Protein AF-0000000084498165 (afdb_homodimer)

InterPro domains:
  IPR006680 Amidohydrolase-related [PF01979] (56-420)
  IPR011059 Metal-dependent hydrolase, composite domain superfamily [G3DSA:2.30.40.10] (9-465)
  IPR011059 Metal-dependent hydrolase, composite domain superfamily [SSF51338] (6-460)
  IPR032466 Metal-dependent hydrolase [SSF51556] (59-395)
  IPR050138 Dihydroorotase/Allantoinase hydrolase-like [PTHR43668] (6-455)

Radius of gyration: 34.01 Å; Cα contacts (8 Å, |Δi|>4): 2318; chains: 2; bounding box: 56×106×75 Å

Nearest PDB structures (foldseek):
  3sfw-assembly1_A  TM=8.915E-01  e=2.309E-39  Brevibacillus agri
  3hm7-assembly2_C  TM=9.226E-01  e=2.814E-36  Halalkalibacterium halodurans
  1gkr-assembly1_A  TM=9.189E-01  e=1.541E-35  Paenarthrobacter aurescens
  8hfd-assembly1_C  TM=8.994E-01  e=3.178E-36  Escherichia coli
  8hfd-assembly1_D  TM=9.154E-01  e=3.194E-35  Escherichia coli

Secondary structure (DSSP, 8-state):
------EEEEEEEEEETTEEPPSEEEEEETTEEEEEEETTTS---SEEEE-TT-EEEEPEEEEEE-GGGGBTTTHHHHHHHHHHHHHHTTEEEEEEEEB--TT--S-STTTHHHHHHHHHTT-SSEEEEEEB--SHHHHTTHHHHHHTT--EEEEEESS--HHHHHHTT----TTHHHHHHHHHHHHTT-TT-EEEEEE--HHHHHHHHHHTTT--SHHHHHHHS-HHHHHHHHHHHHHHHHHHT-EEEE----SHHHHHHHHHHHHTT--EEEEE-HHHHH--TT-HHHHGGGG--SSPP--HHHHHHHHHHHHTT-S-EE---B----HHHHHTTS-TTS-TTTSPP----TTTHHHHHIIIIITTTSS-HHHHHIIIIIHHHHHHT-SSSSS--TTSB--EEEE-TT-EEE--TTTS---TTGGG-TTTT-EEE--EEEEEETTEEEEETTEE-S-----B----/------EEEEEEEEEETTEEPPSEEEEEETTEEEEEEETTTS---SEEEE-TT-EEEEPEEEEEE-GGGGBTTTHHHHHHHHHHHHHHTTEEEEEEEEB--TTTTS-STTTHHHHHHHHHTT-SSEEEEEEB--SHHHHTTHHHHHHTT--EEEEEESS--HHHHHHTT----TTHHHHHHHHHHHHTT-TT-EEEEEE--HHHHHHHHHHTTT--SHHHHHHHS-HHHHHHHHHHHHHHHHHHT-EEEE----SHHHHHHHHHHHHTT--EEEEE-HHHHH--TTTHHHHGGGG--SSPP--HHHHHHHHHHHHTT-S-EE---B----HHHHHTTS-TTS-TTTSPP----TTTHHHHHIIIIITTTSS-HHHHHIIIIIHHHHHHT-SSSSS--TTSB--EEEE-TT-EEE--TTTS---TTGGG-TTTT-EEE--EEEEEETTEEEEETTEE-S-----B----

Structure (mmCIF, N/CA/C/O backbone):
data_AF-0000000084498165-model_v1
#
loop_
_entity.id
_entity.type
_entity.pdbx_description
1 polymer 'Amidohydrolase-related domain-containing protein'
#
loop_
_atom_site.group_PDB
_atom_site.id
_atom_site.type_symbol
_atom_site.label_atom_id
_atom_site.label_alt_id
_atom_site.label_comp_id
_atom_site.label_asym_id
_atom_site.label_entity_id
_atom_site.label_seq_id
_atom_site.pdbx_PDB_ins_code
_atom_site.Cartn_x
_atom_site.Cartn_y
_atom_site.Cartn_z
_atom_site.occupancy
_atom_site.B_iso_or_equiv
_atom_site.auth_seq_id
_atom_site.auth_comp_id
_atom_site.auth_asym_id
_atom_site.auth_atom_id
_atom_site.pdbx_PDB_model_num
ATOM 1 N N . MET A 1 1 ? -28.891 49.25 13.453 1 40.12 1 MET A N 1
ATOM 2 C CA . MET A 1 1 ? -27.938 49.969 14.297 1 40.12 1 MET A CA 1
ATOM 3 C C . MET A 1 1 ? -26.562 50.031 13.633 1 40.12 1 MET A C 1
ATOM 5 O O . MET A 1 1 ? -26.047 49 13.195 1 40.12 1 MET A O 1
ATOM 9 N N . ILE A 1 2 ? -26.234 51 13.023 1 51.88 2 ILE A N 1
ATOM 10 C CA . ILE A 1 2 ? -25 51.188 12.273 1 51.88 2 ILE A CA 1
ATOM 11 C C . ILE A 1 2 ? -23.797 50.781 13.141 1 51.88 2 ILE A C 1
ATOM 13 O O . ILE A 1 2 ? -23.594 51.312 14.227 1 51.88 2 ILE A O 1
ATOM 17 N N . ASN A 1 3 ? -23.234 49.5 13.016 1 64.06 3 ASN A N 1
ATOM 18 C CA . ASN A 1 3 ? -22.188 48.969 13.883 1 64.06 3 ASN A CA 1
ATOM 19 C C . ASN A 1 3 ? -21 49.938 14.008 1 64.06 3 ASN A C 1
ATOM 21 O O . ASN A 1 3 ? -20.531 50.469 13 1 64.06 3 ASN A O 1
ATOM 25 N N . LYS A 1 4 ? -20.812 50.531 15.156 1 87.25 4 LYS A N 1
ATOM 26 C CA . LYS A 1 4 ? -19.672 51.375 15.445 1 87.25 4 LYS A CA 1
ATOM 27 C C . LYS A 1 4 ? -18.359 50.719 15 1 87.25 4 LYS A C 1
ATOM 29 O O . LYS A 1 4 ? -18.141 49.562 15.281 1 87.25 4 LYS A O 1
ATOM 34 N N . ILE A 1 5 ? -17.75 51.438 14.078 1 91.5 5 ILE A N 1
ATOM 35 C CA . ILE A 1 5 ? -16.453 50.969 13.594 1 91.5 5 ILE A CA 1
ATOM 36 C C . ILE A 1 5 ? -15.438 50.969 14.734 1 91.5 5 ILE A C 1
ATOM 38 O O . ILE A 1 5 ? -15.289 51.969 15.453 1 91.5 5 ILE A O 1
ATOM 42 N N . ASP A 1 6 ? -14.812 49.875 14.984 1 94.62 6 ASP A N 1
ATOM 43 C CA . ASP A 1 6 ? -13.836 49.688 16.062 1 94.62 6 ASP A CA 1
ATOM 44 C C . ASP A 1 6 ? -12.445 50.156 15.617 1 94.62 6 ASP A C 1
ATOM 46 O O . ASP A 1 6 ? -11.734 50.812 16.375 1 94.62 6 ASP A O 1
ATOM 50 N N . SER A 1 7 ? -12.094 49.812 14.406 1 96.31 7 SER A N 1
ATOM 51 C CA . SER A 1 7 ? -10.766 50.188 13.914 1 96.31 7 SER A CA 1
ATOM 52 C C . SER A 1 7 ? -10.742 50.219 12.391 1 96.31 7 SER A C 1
ATOM 54 O O . SER A 1 7 ? -11.602 49.625 11.727 1 96.31 7 SER A O 1
ATOM 56 N N . THR A 1 8 ? -9.828 51.031 11.883 1 97.81 8 THR A N 1
ATOM 57 C CA . THR A 1 8 ? -9.609 51.125 10.445 1 97.81 8 THR A CA 1
ATOM 58 C C . THR A 1 8 ? -8.125 51 10.117 1 97.81 8 THR A C 1
ATOM 60 O O . THR A 1 8 ? -7.277 51.625 10.758 1 97.81 8 THR A O 1
ATOM 63 N N . ILE A 1 9 ? -7.75 50.094 9.25 1 98.31 9 ILE A N 1
ATOM 64 C CA . ILE A 1 9 ? -6.422 50.062 8.656 1 98.31 9 ILE A CA 1
ATOM 65 C C . ILE A 1 9 ? -6.41 50.844 7.344 1 98.31 9 ILE A C 1
ATOM 67 O O . ILE A 1 9 ? -7.145 50.5 6.41 1 98.31 9 ILE A O 1
ATOM 71 N N . THR A 1 10 ? -5.555 51.844 7.258 1 98.12 10 THR A N 1
ATOM 72 C CA . THR A 1 10 ? -5.621 52.75 6.098 1 98.12 10 THR A CA 1
ATOM 73 C C . THR A 1 10 ? -4.453 52.469 5.152 1 98.12 10 THR A C 1
ATOM 75 O O . THR A 1 10 ? -3.369 52.094 5.59 1 98.12 10 THR A O 1
ATOM 78 N N . ASN A 1 11 ? -4.711 52.688 3.898 1 98 11 ASN A N 1
ATOM 79 C CA . ASN A 1 11 ? -3.699 52.75 2.852 1 98 11 ASN A CA 1
ATOM 80 C C . ASN A 1 11 ? -2.844 51.5 2.803 1 98 11 ASN A C 1
ATOM 82 O O . ASN A 1 11 ? -1.616 51.562 2.748 1 98 11 ASN A O 1
ATOM 86 N N . VAL A 1 12 ? -3.477 50.312 2.939 1 98.31 12 VAL A N 1
ATOM 87 C CA . VAL A 1 12 ? -2.77 49.031 2.936 1 98.31 12 VAL A CA 1
ATOM 88 C C . VAL A 1 12 ? -3.039 48.312 1.627 1 98.31 12 VAL A C 1
ATOM 90 O O . VAL A 1 12 ? -4.043 48.562 0.957 1 98.31 12 VAL A O 1
ATOM 93 N N . LYS A 1 13 ? -2.129 47.469 1.158 1 98.56 13 LYS A N 1
ATOM 94 C CA . LYS A 1 13 ? -2.346 46.594 0.014 1 98.56 13 LYS A CA 1
ATOM 95 C C . LYS A 1 13 ? -2.664 45.156 0.467 1 98.56 13 LYS A C 1
ATOM 97 O O . LYS A 1 13 ? -1.871 44.531 1.177 1 98.56 13 LYS A O 1
ATOM 102 N N . ILE A 1 14 ? -3.805 44.656 0.071 1 98.75 14 ILE A N 1
ATOM 103 C CA . ILE A 1 14 ? -4.258 43.312 0.479 1 98.75 14 ILE A CA 1
ATOM 104 C C . ILE A 1 14 ? -3.654 42.25 -0.44 1 98.75 14 ILE A C 1
ATOM 106 O O . ILE A 1 14 ? -3.703 42.406 -1.665 1 98.75 14 ILE A O 1
ATOM 110 N N . VAL A 1 15 ? -3.053 41.25 0.131 1 98.75 15 VAL A N 1
ATOM 111 C CA . VAL A 1 15 ? -2.496 40.125 -0.621 1 98.75 15 VAL A CA 1
ATOM 112 C C . VAL A 1 15 ? -3.475 38.938 -0.607 1 98.75 15 VAL A C 1
ATOM 114 O O . VAL A 1 15 ? -3.977 38.562 0.452 1 98.75 15 VAL A O 1
ATOM 117 N N . SER A 1 16 ? -3.814 38.406 -1.725 1 98.5 16 SER A N 1
ATOM 118 C CA . SER A 1 16 ? -4.574 37.188 -1.909 1 98.5 16 SER A CA 1
ATOM 119 C C . SER A 1 16 ? -3.891 36.25 -2.91 1 98.5 16 SER A C 1
ATOM 121 O O . SER A 1 16 ? -2.908 36.625 -3.547 1 98.5 16 SER A O 1
ATOM 123 N N . SER A 1 17 ? -4.383 35.031 -2.969 1 98.25 17 SER A N 1
ATOM 124 C CA . SER A 1 17 ? -3.822 34.094 -3.922 1 98.25 17 SER A CA 1
ATOM 125 C C . SER A 1 17 ? -4.016 34.562 -5.355 1 98.25 17 SER A C 1
ATOM 127 O O . SER A 1 17 ? -3.336 34.094 -6.27 1 98.25 17 SER A O 1
ATOM 129 N N . CYS A 1 18 ? -4.883 35.531 -5.535 1 97.56 18 CYS A N 1
ATOM 130 C CA . CYS A 1 18 ? -5.223 35.969 -6.883 1 97.56 18 CYS A CA 1
ATOM 131 C C . CYS A 1 18 ? -4.504 37.25 -7.238 1 97.56 18 CYS A C 1
ATOM 133 O O . CYS A 1 18 ? -4.586 37.719 -8.375 1 97.56 18 CYS A O 1
ATOM 135 N N . GLY A 1 19 ? -3.861 37.875 -6.223 1 97.94 19 GLY A N 1
ATOM 136 C CA . GLY A 1 19 ? -3.145 39.125 -6.527 1 97.94 19 GLY A CA 1
ATOM 137 C C . GLY A 1 19 ? -2.984 40.031 -5.324 1 97.94 19 GLY A C 1
ATOM 138 O O . GLY A 1 19 ? -3.41 39.688 -4.219 1 97.94 19 GLY A O 1
ATOM 139 N N . ILE A 1 20 ? -2.377 41.156 -5.59 1 98.31 20 ILE A N 1
ATOM 140 C CA . ILE A 1 20 ? -2.197 42.219 -4.602 1 98.31 20 ILE A CA 1
ATOM 141 C C . ILE A 1 20 ? -3.029 43.438 -4.992 1 98.31 20 ILE A C 1
ATOM 143 O O . ILE A 1 20 ? -2.953 43.906 -6.129 1 98.31 20 ILE A O 1
ATOM 147 N N . SER A 1 21 ? -3.803 43.938 -4.078 1 98.06 21 SER A N 1
ATOM 148 C CA . SER A 1 21 ? -4.727 45.031 -4.371 1 98.06 21 SER A CA 1
ATOM 149 C C . SER A 1 21 ? -3.992 46.344 -4.492 1 98.06 21 SER A C 1
ATOM 151 O O . SER A 1 21 ? -2.824 46.469 -4.109 1 98.06 21 SER A O 1
ATOM 153 N N . GLU A 1 22 ? -4.734 47.344 -5.074 1 97.25 22 GLU A N 1
ATOM 154 C CA . GLU A 1 22 ? -4.34 48.719 -4.855 1 97.25 22 GLU A CA 1
ATOM 155 C C . GLU A 1 22 ? -4.52 49.125 -3.393 1 97.25 22 GLU A C 1
ATOM 157 O O . GLU A 1 22 ? -5.191 48.438 -2.629 1 97.25 22 GLU A O 1
ATOM 162 N N . PRO A 1 23 ? -3.875 50.25 -2.932 1 98 23 PRO A N 1
ATOM 163 C CA . PRO A 1 23 ? -4.043 50.688 -1.541 1 98 23 PRO A CA 1
ATOM 164 C C . PRO A 1 23 ? -5.512 50.844 -1.154 1 98 23 PRO A C 1
ATOM 166 O O . PRO A 1 23 ? -6.281 51.469 -1.903 1 98 23 PRO A O 1
ATOM 169 N N . CYS A 1 24 ? -5.891 50.344 -0.05 1 98 24 CYS A N 1
ATOM 170 C CA . CYS A 1 24 ? -7.273 50.406 0.401 1 98 24 CYS A CA 1
ATOM 171 C C . CYS A 1 24 ? -7.352 50.594 1.912 1 98 24 CYS A C 1
ATOM 173 O O . CYS A 1 24 ? -6.328 50.531 2.6 1 98 24 CYS A O 1
ATOM 175 N N . ASP A 1 25 ? -8.562 50.906 2.346 1 98.38 25 ASP A N 1
ATOM 176 C CA . ASP A 1 25 ? -8.891 51 3.768 1 98.38 25 ASP A CA 1
ATOM 177 C C . ASP A 1 25 ? -9.789 49.844 4.195 1 98.38 25 ASP A C 1
ATOM 179 O O . ASP A 1 25 ? -10.75 49.5 3.498 1 98.38 25 ASP A O 1
ATOM 183 N N . ILE A 1 26 ? -9.406 49.156 5.242 1 98.56 26 ILE A N 1
ATOM 184 C CA . ILE A 1 26 ? -10.172 48.031 5.797 1 98.56 26 ILE A CA 1
ATOM 185 C C . ILE A 1 26 ? -10.891 48.5 7.062 1 98.56 26 ILE A C 1
ATOM 187 O O . ILE A 1 26 ? -10.258 48.969 8.016 1 98.56 26 ILE A O 1
ATOM 191 N N . PHE A 1 27 ? -12.164 48.375 7.102 1 98.31 27 PHE A N 1
ATOM 192 C CA . PHE A 1 27 ? -12.984 48.75 8.242 1 98.31 27 PHE A CA 1
ATOM 193 C C . PHE A 1 27 ? -13.398 47.531 9.055 1 98.31 27 PHE A C 1
ATOM 195 O O . PHE A 1 27 ? -13.875 46.531 8.492 1 98.31 27 PHE A O 1
ATOM 202 N N . ILE A 1 28 ? -13.172 47.562 10.375 1 98.12 28 ILE A N 1
ATOM 203 C CA . ILE A 1 28 ? -13.406 46.438 11.266 1 98.12 28 ILE A CA 1
ATOM 204 C C . ILE A 1 28 ? -14.422 46.812 12.336 1 98.12 28 ILE A C 1
ATOM 206 O O . ILE A 1 28 ? -14.312 47.906 12.938 1 98.12 28 ILE A O 1
ATOM 210 N N . ALA A 1 29 ? -15.398 46.031 12.516 1 97.62 29 ALA A N 1
ATOM 211 C CA . ALA A 1 29 ? -16.375 46.188 13.586 1 97.62 29 ALA A CA 1
ATOM 212 C C . ALA A 1 29 ? -16.859 44.812 14.086 1 97.62 29 ALA A C 1
ATOM 214 O O . ALA A 1 29 ? -17.062 43.906 13.297 1 97.62 29 ALA A O 1
ATOM 215 N N . ASN A 1 30 ? -17 44.719 15.359 1 96.25 30 ASN A N 1
ATOM 216 C CA . ASN A 1 30 ? -17.531 43.5 15.969 1 96.25 30 ASN A CA 1
ATOM 217 C C . ASN A 1 30 ? -16.766 42.281 15.508 1 96.25 30 ASN A C 1
ATOM 219 O O . ASN A 1 30 ? -17.359 41.312 15.031 1 96.25 30 ASN A O 1
ATOM 223 N N . SER A 1 31 ? -15.422 42.375 15.484 1 96.5 31 SER A N 1
ATOM 224 C CA . SER A 1 31 ? -14.477 41.312 15.242 1 96.5 31 SER A CA 1
ATOM 225 C C . SER A 1 31 ? -14.453 40.906 13.773 1 96.5 31 SER A C 1
ATOM 227 O O . SER A 1 31 ? -13.781 39.938 13.398 1 96.5 31 SER A O 1
ATOM 229 N N . LYS A 1 32 ? -15.148 41.688 12.922 1 98 32 LYS A N 1
ATOM 230 C CA . LYS A 1 32 ? -15.281 41.312 11.523 1 98 32 LYS A CA 1
ATOM 231 C C . LYS A 1 32 ? -14.867 42.469 10.602 1 98 32 LYS A C 1
ATOM 233 O O . LYS A 1 32 ? -14.844 43.625 11.016 1 98 32 LYS A O 1
ATOM 238 N N . ILE A 1 33 ? -14.523 42.062 9.406 1 98.25 33 ILE A N 1
ATOM 239 C CA . ILE A 1 33 ? -14.312 43.062 8.352 1 98.25 33 ILE A CA 1
ATOM 240 C C . ILE A 1 33 ? -15.664 43.5 7.793 1 98.25 33 ILE A C 1
ATOM 242 O O . ILE A 1 33 ? -16.422 42.688 7.266 1 98.25 33 ILE A O 1
ATOM 246 N N . ILE A 1 34 ? -15.984 44.75 7.852 1 97.69 34 ILE A N 1
ATOM 247 C CA . ILE A 1 34 ? -17.312 45.219 7.469 1 97.69 34 ILE A CA 1
ATOM 248 C C . ILE A 1 34 ? -17.234 46.031 6.188 1 97.69 34 ILE A C 1
ATOM 250 O O . ILE A 1 34 ? -18.266 46.312 5.551 1 97.69 34 ILE A O 1
ATOM 254 N N . GLY A 1 35 ? -15.969 46.438 5.832 1 97.56 35 GLY A N 1
ATOM 255 C CA . GLY A 1 35 ? -15.836 47.219 4.613 1 97.56 35 GLY A CA 1
ATOM 256 C C . GLY A 1 35 ? -14.398 47.312 4.117 1 97.56 35 GLY A C 1
ATOM 257 O O . GLY A 1 35 ? -13.461 47.344 4.918 1 97.56 35 GLY A O 1
ATOM 258 N N . ILE A 1 36 ? -14.227 47.312 2.85 1 97.94 36 ILE A N 1
ATOM 259 C CA . ILE A 1 36 ? -12.969 47.531 2.15 1 97.94 36 ILE A CA 1
ATOM 260 C C . ILE A 1 36 ? -13.18 48.562 1.021 1 97.94 36 ILE A C 1
ATOM 262 O O . ILE A 1 36 ? -13.969 48.312 0.107 1 97.94 36 ILE A O 1
ATOM 266 N N . HIS A 1 37 ? -12.555 49.656 1.107 1 97.12 37 HIS A N 1
ATOM 267 C CA . HIS A 1 37 ? -12.711 50.719 0.118 1 97.12 37 HIS A CA 1
ATOM 268 C C . HIS A 1 37 ? -11.352 51.219 -0.375 1 97.12 37 HIS A C 1
ATOM 270 O O . HIS A 1 37 ? -10.352 51.094 0.333 1 97.12 37 HIS A O 1
ATOM 276 N N . LYS A 1 38 ? -11.438 51.719 -1.592 1 96.88 38 LYS A N 1
ATOM 277 C CA . LYS A 1 38 ? -10.234 52.438 -2.033 1 96.88 38 LYS A CA 1
ATOM 278 C C . LYS A 1 38 ? -9.789 53.469 -1.001 1 96.88 38 LYS A C 1
ATOM 280 O O . LYS A 1 38 ? -10.625 54.156 -0.396 1 96.88 38 LYS A O 1
ATOM 285 N N . SER A 1 39 ? -8.492 53.531 -0.86 1 96.25 39 SER A N 1
ATOM 286 C CA . SER A 1 39 ? -7.953 54.406 0.17 1 96.25 39 SER A CA 1
ATOM 287 C C . SER A 1 39 ? -8.445 55.844 -0.011 1 96.25 39 SER A C 1
ATOM 289 O O . SER A 1 39 ? -8.461 56.375 -1.128 1 96.25 39 SER A O 1
ATOM 291 N N . GLY A 1 40 ? -8.898 56.5 1.037 1 92.94 40 GLY A N 1
ATOM 292 C CA . GLY A 1 40 ? -9.234 57.906 1.038 1 92.94 40 GLY A CA 1
ATOM 293 C C . GLY A 1 40 ? -10.68 58.188 0.666 1 92.94 40 GLY A C 1
ATOM 294 O O . GLY A 1 40 ? -11.156 59.312 0.775 1 92.94 40 GLY A O 1
ATOM 295 N N . ILE A 1 41 ? -11.414 57.219 0.24 1 92.19 41 ILE A N 1
ATOM 296 C CA . ILE A 1 41 ? -12.781 57.406 -0.211 1 92.19 41 ILE A CA 1
ATOM 297 C C . ILE A 1 41 ? -13.703 57.594 0.996 1 92.19 41 ILE A C 1
ATOM 299 O O . ILE A 1 41 ? -14.594 58.438 0.991 1 92.19 41 ILE A O 1
ATOM 303 N N . VAL A 1 42 ? -13.547 56.719 1.978 1 92.62 42 VAL A N 1
ATOM 304 C CA . VAL A 1 42 ? -14.344 56.781 3.197 1 92.62 42 VAL A CA 1
ATOM 305 C C . VAL A 1 42 ? -13.477 57.281 4.355 1 92.62 42 VAL A C 1
ATOM 307 O O . VAL A 1 42 ? -12.336 56.812 4.523 1 92.62 42 VAL A O 1
ATOM 310 N N . LYS A 1 43 ? -13.992 58.094 5.113 1 94.38 43 LYS A N 1
ATOM 311 C CA . LYS A 1 43 ? -13.25 58.625 6.262 1 94.38 43 LYS A CA 1
ATOM 312 C C . LYS A 1 43 ? -13.016 57.531 7.297 1 94.38 43 LYS A C 1
ATOM 314 O O . LYS A 1 43 ? -13.945 56.844 7.699 1 94.38 43 LYS A O 1
ATOM 319 N N . PRO A 1 44 ? -11.75 57.344 7.633 1 94.12 44 PRO A N 1
ATOM 320 C CA . PRO A 1 44 ? -11.461 56.344 8.664 1 94.12 44 PRO A CA 1
ATOM 321 C C . PRO A 1 44 ? -12.172 56.656 9.984 1 94.12 44 PRO A C 1
ATOM 323 O O . PRO A 1 44 ? -12.453 57.812 10.297 1 94.12 44 PRO A O 1
ATOM 326 N N . ASP A 1 45 ? -12.5 55.656 10.734 1 94 45 ASP A N 1
ATOM 327 C CA . ASP A 1 45 ? -13.156 55.75 12.031 1 94 45 ASP A CA 1
ATOM 328 C C . ASP A 1 45 ? -12.578 54.719 13.016 1 94 45 ASP A C 1
ATOM 330 O O . ASP A 1 45 ? -11.836 53.844 12.625 1 94 45 ASP A O 1
ATOM 334 N N . GLY A 1 46 ? -12.703 55.031 14.352 1 94.81 46 GLY A N 1
ATOM 335 C CA . GLY A 1 46 ? -12.133 54.156 15.359 1 94.81 46 GLY A CA 1
ATOM 336 C C . GLY A 1 46 ? -10.625 54.281 15.477 1 94.81 46 GLY A C 1
ATOM 337 O O . GLY A 1 46 ? -10.062 55.344 15.148 1 94.81 46 GLY A O 1
ATOM 338 N N . GLU A 1 47 ? -10.016 53.25 16.047 1 95.44 47 GLU A N 1
ATOM 339 C CA . GLU A 1 47 ? -8.555 53.25 16.109 1 95.44 47 GLU A CA 1
ATOM 340 C C . GLU A 1 47 ? -7.949 53.094 14.719 1 95.44 47 GLU A C 1
ATOM 342 O O . GLU A 1 47 ? -8.273 52.125 14 1 95.44 47 GLU A O 1
ATOM 347 N N . VAL A 1 48 ? -7.074 53.969 14.352 1 96.56 48 VAL A N 1
ATOM 348 C CA . VAL A 1 48 ? -6.559 53.969 12.992 1 96.56 48 VAL A CA 1
ATOM 349 C C . VAL A 1 48 ? -5.133 53.406 12.977 1 96.56 48 VAL A C 1
ATOM 351 O O . VAL A 1 48 ? -4.293 53.844 13.781 1 96.56 48 VAL A O 1
ATOM 354 N N . THR A 1 49 ? -4.867 52.469 12.188 1 96.5 49 THR A N 1
ATOM 355 C CA . THR A 1 49 ? -3.537 51.938 11.898 1 96.5 49 THR A CA 1
ATOM 356 C C . THR A 1 49 ? -3.102 52.312 10.484 1 96.5 49 THR A C 1
ATOM 358 O O . THR A 1 49 ? -3.812 52.031 9.516 1 96.5 49 THR A O 1
ATOM 361 N N . ASP A 1 50 ? -1.989 52.938 10.391 1 95.75 50 ASP A N 1
ATOM 362 C CA . ASP A 1 50 ? -1.453 53.344 9.094 1 95.75 50 ASP A CA 1
ATOM 363 C C . ASP A 1 50 ? -0.801 52.156 8.383 1 95.75 50 ASP A C 1
ATOM 365 O O . ASP A 1 50 ? 0.199 51.625 8.859 1 95.75 50 ASP A O 1
ATOM 369 N N . GLY A 1 51 ? -1.351 51.781 7.25 1 96.19 51 GLY A N 1
ATOM 370 C CA . GLY A 1 51 ? -0.835 50.656 6.488 1 96.19 51 GLY A CA 1
ATOM 371 C C . GLY A 1 51 ? 0.033 51.094 5.316 1 96.19 51 GLY A C 1
ATOM 372 O O . GLY A 1 51 ? 0.28 50.312 4.402 1 96.19 51 GLY A O 1
ATOM 373 N N . ASN A 1 52 ? 0.511 52.312 5.344 1 94.12 52 ASN A N 1
ATOM 374 C CA . ASN A 1 52 ? 1.343 52.781 4.25 1 94.12 52 ASN A CA 1
ATOM 375 C C . ASN A 1 52 ? 2.582 51.938 4.059 1 94.12 52 ASN A C 1
ATOM 377 O O . ASN A 1 52 ? 3.268 51.594 5.027 1 94.12 52 ASN A O 1
ATOM 381 N N . GLU A 1 53 ? 2.844 51.469 2.879 1 93.94 53 GLU A N 1
ATOM 382 C CA . GLU A 1 53 ? 3.975 50.656 2.445 1 93.94 53 GLU A CA 1
ATOM 383 C C . GLU A 1 53 ? 3.891 49.219 3.023 1 93.94 53 GLU A C 1
ATOM 385 O O . GLU A 1 53 ? 4.879 48.5 3.025 1 93.94 53 GLU A O 1
ATOM 390 N N . MET A 1 54 ? 2.717 48.938 3.535 1 97 54 MET A N 1
ATOM 391 C CA . MET A 1 54 ? 2.564 47.625 4.137 1 97 54 MET A CA 1
ATOM 392 C C . MET A 1 54 ? 1.712 46.719 3.252 1 97 54 MET A C 1
ATOM 394 O O . MET A 1 54 ? 0.915 47.188 2.447 1 97 54 MET A O 1
ATOM 398 N N . LEU A 1 55 ? 1.952 45.438 3.381 1 98.5 55 LEU A N 1
ATOM 399 C CA . LEU A 1 55 ? 1.097 44.406 2.846 1 98.5 55 LEU A CA 1
ATOM 400 C C . LEU A 1 55 ? 0.211 43.812 3.939 1 98.5 55 LEU A C 1
ATOM 402 O O . LEU A 1 55 ? 0.658 43.625 5.074 1 98.5 55 LEU A O 1
ATOM 406 N N . ALA A 1 56 ? -1.049 43.594 3.627 1 98.81 56 ALA A N 1
ATOM 407 C CA . ALA A 1 56 ? -1.981 42.938 4.535 1 98.81 56 ALA A CA 1
ATOM 408 C C . ALA A 1 56 ? -2.268 41.5 4.082 1 98.81 56 ALA A C 1
ATOM 410 O O . ALA A 1 56 ? -2.889 41.281 3.037 1 98.81 56 ALA A O 1
ATOM 411 N N . PHE A 1 57 ? -1.819 40.562 4.852 1 98.81 57 PHE A N 1
ATOM 412 C CA . PHE A 1 57 ? -2.156 39.156 4.652 1 98.81 57 PHE A CA 1
ATOM 413 C C . PHE A 1 57 ? -3.326 38.75 5.539 1 98.81 57 PHE A C 1
ATOM 415 O O . PHE A 1 57 ? -3.498 39.281 6.637 1 98.81 57 PHE A O 1
ATOM 422 N N . PRO A 1 58 ? -4.188 37.812 5.035 1 98.81 58 PRO A N 1
ATOM 423 C CA . PRO A 1 58 ? -5.043 37.156 6.027 1 98.81 58 PRO A CA 1
ATOM 424 C C . PRO A 1 58 ? -4.246 36.469 7.129 1 98.81 58 PRO A C 1
ATOM 426 O O . PRO A 1 58 ? -3.113 36.031 6.895 1 98.81 58 PRO A O 1
ATOM 429 N N . GLY A 1 59 ? -4.801 36.469 8.352 1 98.75 59 GLY A N 1
ATOM 430 C CA . GLY A 1 59 ? -4.156 35.656 9.383 1 98.75 59 GLY A CA 1
ATOM 431 C C . GLY A 1 59 ? -3.828 34.25 8.922 1 98.75 59 GLY A C 1
ATOM 432 O O . GLY A 1 59 ? -4.629 33.594 8.242 1 98.75 59 GLY A O 1
ATOM 433 N N . PHE A 1 60 ? -2.635 33.75 9.227 1 98.56 60 PHE A N 1
ATOM 434 C CA . PHE A 1 60 ? -2.178 32.438 8.766 1 98.56 60 PHE A CA 1
ATOM 435 C C . PHE A 1 60 ? -2.814 31.328 9.578 1 98.56 60 PHE A C 1
ATOM 437 O O . PHE A 1 60 ? -3.238 31.547 10.711 1 98.56 60 PHE A O 1
ATOM 444 N N . THR A 1 61 ? -2.932 30.172 8.922 1 98.31 61 THR A N 1
ATOM 445 C CA . THR A 1 61 ? -3.504 28.969 9.5 1 98.31 61 THR A CA 1
ATOM 446 C C . THR A 1 61 ? -2.465 27.844 9.555 1 98.31 61 THR A C 1
ATOM 448 O O . THR A 1 61 ? -1.921 27.453 8.523 1 98.31 61 THR A O 1
ATOM 451 N N . ASP A 1 62 ? -2.186 27.328 10.758 1 97.75 62 ASP A N 1
ATOM 452 C CA . ASP A 1 62 ? -1.282 26.203 10.914 1 97.75 62 ASP A CA 1
ATOM 453 C C . ASP A 1 62 ? -2.062 24.906 11.125 1 97.75 62 ASP A C 1
ATOM 455 O O . ASP A 1 62 ? -2.721 24.734 12.156 1 97.75 62 ASP A O 1
ATOM 459 N N . LEU A 1 63 ? -1.89 23.953 10.227 1 97.5 63 LEU A N 1
ATOM 460 C CA . LEU A 1 63 ? -2.674 22.719 10.297 1 97.5 63 LEU A CA 1
ATOM 461 C C . LEU A 1 63 ? -1.968 21.672 11.156 1 97.5 63 LEU A C 1
ATOM 463 O O . LEU A 1 63 ? -2.543 20.625 11.461 1 97.5 63 LEU A O 1
ATOM 467 N N . HIS A 1 64 ? -0.789 21.922 11.516 1 97.31 64 HIS A N 1
ATOM 468 C CA . HIS A 1 64 ? 0.041 20.922 12.18 1 97.31 64 HIS A CA 1
ATOM 469 C C . HIS A 1 64 ? 0.893 21.547 13.281 1 97.31 64 HIS A C 1
ATOM 471 O O . HIS A 1 64 ? 1.952 22.109 13 1 97.31 64 HIS A O 1
ATOM 477 N N . PHE A 1 65 ? 0.448 21.391 14.469 1 95.81 65 PHE A N 1
ATOM 478 C CA . PHE A 1 65 ? 1.061 21.969 15.656 1 95.81 65 PHE A CA 1
ATOM 479 C C . PHE A 1 65 ? 1.062 20.953 16.797 1 95.81 65 PHE A C 1
ATOM 481 O O . PHE A 1 65 ? 0.102 20.203 16.969 1 95.81 65 PHE A O 1
ATOM 488 N N . HIS A 1 66 ? 2.166 20.812 17.516 1 93.94 66 HIS A N 1
ATOM 489 C CA . HIS A 1 66 ? 2.221 19.984 18.719 1 93.94 66 HIS A CA 1
ATOM 490 C C . HIS A 1 66 ? 2.361 20.844 19.969 1 93.94 66 HIS A C 1
ATOM 492 O O . HIS A 1 66 ? 3.451 20.953 20.531 1 93.94 66 HIS A O 1
ATOM 498 N N . ALA A 1 67 ? 1.272 21.406 20.438 1 91.69 67 ALA A N 1
ATOM 499 C CA . ALA A 1 67 ? 1.32 22.156 21.688 1 91.69 67 ALA A CA 1
ATOM 500 C C . ALA A 1 67 ? 1.764 21.266 22.844 1 91.69 67 ALA A C 1
ATOM 502 O O . ALA A 1 67 ? 1.147 20.234 23.109 1 91.69 67 ALA A O 1
ATOM 503 N N . GLY A 1 68 ? 2.84 21.641 23.469 1 88.06 68 GLY A N 1
ATOM 504 C CA . GLY A 1 68 ? 3.359 20.797 24.516 1 88.06 68 GLY A CA 1
ATOM 505 C C . GLY A 1 68 ? 3.654 19.375 24.062 1 88.06 68 GLY A C 1
ATOM 506 O O . GLY A 1 68 ? 3.324 18.406 24.75 1 88.06 68 GLY A O 1
ATOM 507 N N . MET A 1 69 ? 4.129 19.281 22.875 1 81.69 69 MET A N 1
ATOM 508 C CA . MET A 1 69 ? 4.457 18 22.25 1 81.69 69 MET A CA 1
ATOM 509 C C . MET A 1 69 ? 3.201 17.172 22 1 81.69 69 MET A C 1
ATOM 511 O O . MET A 1 69 ? 3.273 15.953 21.828 1 81.69 69 MET A O 1
ATOM 515 N N . GLY A 1 70 ? 2.053 17.891 22.062 1 86.25 70 GLY A N 1
ATOM 516 C CA . GLY A 1 70 ? 0.777 17.219 21.828 1 86.25 70 GLY A CA 1
ATOM 517 C C . GLY A 1 70 ? 0.267 16.453 23.031 1 86.25 70 GLY A C 1
ATOM 518 O O . GLY A 1 70 ? -0.737 15.742 22.938 1 86.25 70 GLY A O 1
ATOM 519 N N . SER A 1 71 ? 0.883 16.594 24.156 1 86.88 71 SER A N 1
ATOM 520 C CA . SER A 1 71 ? 0.57 15.805 25.328 1 86.88 71 SER A CA 1
ATOM 521 C C . SER A 1 71 ? -0.297 16.594 26.312 1 86.88 71 SER A C 1
ATOM 523 O O . SER A 1 71 ? -0.005 17.75 26.625 1 86.88 71 SER A O 1
ATOM 525 N N . ILE A 1 72 ? -1.235 15.938 26.859 1 85.56 72 ILE A N 1
ATOM 526 C CA . ILE A 1 72 ? -2.125 16.562 27.844 1 85.56 72 ILE A CA 1
ATOM 527 C C . ILE A 1 72 ? -1.331 16.953 29.078 1 85.56 72 ILE A C 1
ATOM 529 O O . ILE A 1 72 ? -1.72 17.875 29.812 1 85.56 72 ILE A O 1
ATOM 533 N N . ASN A 1 73 ? -0.197 16.406 29.25 1 83.62 73 ASN A N 1
ATOM 534 C CA . ASN A 1 73 ? 0.594 16.641 30.453 1 83.62 73 ASN A CA 1
ATOM 535 C C . ASN A 1 73 ? 1.324 17.984 30.375 1 83.62 73 ASN A C 1
ATOM 537 O O . ASN A 1 73 ? 1.659 18.562 31.422 1 83.62 73 ASN A O 1
ATOM 541 N N . SER A 1 74 ? 1.514 18.453 29.188 1 87 74 SER A N 1
ATOM 542 C CA . SER A 1 74 ? 2.334 19.656 29.047 1 87 74 SER A CA 1
ATOM 543 C C . SER A 1 74 ? 1.62 20.719 28.219 1 87 74 SER A C 1
ATOM 545 O O . SER A 1 74 ? 2.115 21.844 28.078 1 87 74 SER A O 1
ATOM 547 N N . ILE A 1 75 ? 0.498 20.406 27.797 1 88.94 75 ILE A N 1
ATOM 548 C CA . ILE A 1 75 ? -0.142 21.234 26.781 1 88.94 75 ILE A CA 1
ATOM 549 C C . ILE A 1 75 ? -0.486 22.609 27.391 1 88.94 75 ILE A C 1
ATOM 551 O O . ILE A 1 75 ? -0.294 23.641 26.75 1 88.94 75 ILE A O 1
ATOM 555 N N . TYR A 1 76 ? -0.921 22.719 28.625 1 87.62 76 TYR A N 1
ATOM 556 C CA . TYR A 1 76 ? -1.421 23.953 29.188 1 87.62 76 TYR A CA 1
ATOM 557 C C . TYR A 1 76 ? -0.279 24.938 29.453 1 87.62 76 TYR A C 1
ATOM 559 O O . TYR A 1 76 ? -0.405 26.141 29.203 1 87.62 76 TYR A O 1
ATOM 567 N N . LYS A 1 77 ? 0.752 24.422 29.875 1 87.88 77 LYS A N 1
ATOM 568 C CA . LYS A 1 77 ? 1.906 25.266 30.156 1 87.88 77 LYS A CA 1
ATOM 569 C C . LYS A 1 77 ? 2.574 25.734 28.859 1 87.88 77 LYS A C 1
ATOM 571 O O . LYS A 1 77 ? 2.871 26.922 28.703 1 87.88 77 LYS A O 1
ATOM 576 N N . GLU A 1 78 ? 2.709 24.875 27.984 1 90.56 78 GLU A N 1
ATOM 577 C CA . GLU A 1 78 ? 3.502 25.172 26.797 1 90.56 78 GLU A CA 1
ATOM 578 C C . GLU A 1 78 ? 2.676 25.906 25.75 1 90.56 78 GLU A C 1
ATOM 580 O O . GLU A 1 78 ? 3.215 26.688 24.953 1 90.56 78 GLU A O 1
ATOM 585 N N . LEU A 1 79 ? 1.369 25.688 25.734 1 93.56 79 LEU A N 1
ATOM 586 C CA . LEU A 1 79 ? 0.506 26.328 24.75 1 93.56 79 LEU A CA 1
ATOM 587 C C . LEU A 1 79 ? 0.577 27.844 24.875 1 93.56 79 LEU A C 1
ATOM 589 O O . LEU A 1 79 ? 0.525 28.562 23.875 1 93.56 79 LEU A O 1
ATOM 593 N N . GLU A 1 80 ? 0.73 28.359 26.062 1 93.88 80 GLU A N 1
ATOM 594 C CA . GLU A 1 80 ? 0.829 29.797 26.266 1 93.88 80 GLU A CA 1
ATOM 595 C C . GLU A 1 80 ?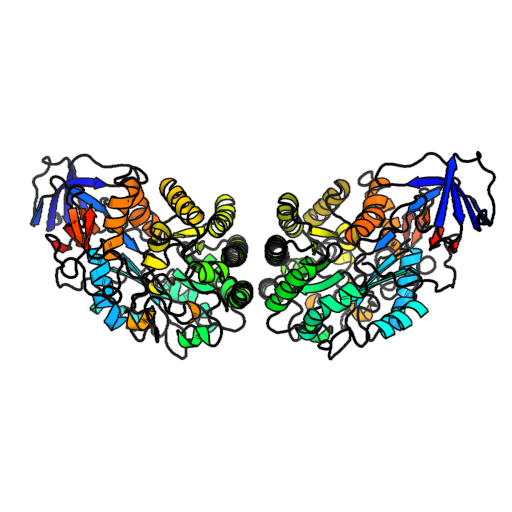 1.991 30.391 25.484 1 93.88 80 GLU A C 1
ATOM 597 O O . GLU A 1 80 ? 1.788 31.234 24.609 1 93.88 80 GLU A O 1
ATOM 602 N N . THR A 1 81 ? 3.186 29.875 25.719 1 92 81 THR A N 1
ATOM 603 C CA . THR A 1 81 ? 4.379 30.422 25.078 1 92 81 THR A CA 1
ATOM 604 C C . THR A 1 81 ? 4.41 30.078 23.594 1 92 81 THR A C 1
ATOM 606 O O . THR A 1 81 ? 4.816 30.891 22.766 1 92 81 THR A O 1
ATOM 609 N N . GLU A 1 82 ? 3.986 28.906 23.266 1 94 82 GLU A N 1
ATOM 610 C CA . GLU A 1 82 ? 4.066 28.453 21.875 1 94 82 GLU A CA 1
ATOM 611 C C . GLU A 1 82 ? 3.045 29.172 21 1 94 82 GLU A C 1
ATOM 613 O O . GLU A 1 82 ? 3.334 29.5 19.844 1 94 82 GLU A O 1
ATOM 618 N N . SER A 1 83 ? 1.796 29.391 21.5 1 95.38 83 SER A N 1
ATOM 619 C CA . SER A 1 83 ? 0.794 30.125 20.734 1 95.38 83 SER A CA 1
ATOM 620 C C . SER A 1 83 ? 1.159 31.594 20.609 1 95.38 83 SER A C 1
ATOM 622 O O . SER A 1 83 ? 0.805 32.25 19.625 1 95.38 83 SER A O 1
ATOM 624 N N . ARG A 1 84 ? 1.903 32.125 21.609 1 95 84 ARG A N 1
ATOM 625 C CA . ARG A 1 84 ? 2.432 33.469 21.531 1 95 84 ARG A CA 1
ATOM 626 C C . ARG A 1 84 ? 3.426 33.625 20.391 1 95 84 ARG A C 1
ATOM 628 O O . ARG A 1 84 ? 3.352 34.562 19.609 1 95 84 ARG A O 1
ATOM 635 N N . ALA A 1 85 ? 4.328 32.656 20.344 1 94.69 85 ALA A N 1
ATOM 636 C CA . ALA A 1 85 ? 5.309 32.625 19.25 1 94.69 85 ALA A CA 1
ATOM 637 C C . ALA A 1 85 ? 4.621 32.469 17.891 1 94.69 85 ALA A C 1
ATOM 639 O O . ALA A 1 85 ? 5.008 33.125 16.922 1 94.69 85 ALA A O 1
ATOM 640 N N . ALA A 1 86 ? 3.594 31.594 17.844 1 96.31 86 ALA A N 1
ATOM 641 C CA . ALA A 1 86 ? 2.836 31.406 16.609 1 96.31 86 ALA A CA 1
ATOM 642 C C . ALA A 1 86 ? 2.182 32.719 16.172 1 96.31 86 ALA A C 1
ATOM 644 O O . ALA A 1 86 ? 2.293 33.094 15 1 96.31 86 ALA A O 1
ATOM 645 N N . LEU A 1 87 ? 1.574 33.406 17.078 1 97.12 87 LEU A N 1
ATOM 646 C CA . LEU A 1 87 ? 0.916 34.656 16.766 1 97.12 87 LEU A CA 1
ATOM 647 C C . LEU A 1 87 ? 1.929 35.719 16.297 1 97.12 87 LEU A C 1
ATOM 649 O O . LEU A 1 87 ? 1.688 36.406 15.32 1 97.12 87 LEU A O 1
ATOM 653 N N . ALA A 1 88 ? 3.033 35.719 16.969 1 95.75 88 ALA A N 1
ATOM 654 C CA . ALA A 1 88 ? 4.09 36.656 16.562 1 95.75 88 ALA A CA 1
ATOM 655 C C . ALA A 1 88 ? 4.57 36.375 15.148 1 95.75 88 ALA A C 1
ATOM 657 O O . ALA A 1 88 ? 5.066 37.281 14.461 1 95.75 88 ALA A O 1
ATOM 658 N N . GLY A 1 89 ? 4.422 35.156 14.766 1 95.94 89 GLY A N 1
ATOM 659 C CA . GLY A 1 89 ? 4.797 34.75 13.414 1 95.94 89 GLY A CA 1
ATOM 660 C C . GLY A 1 89 ? 3.686 34.969 12.406 1 95.94 89 GLY A C 1
ATOM 661 O O . GLY A 1 89 ? 3.877 34.75 11.211 1 95.94 89 GLY A O 1
ATOM 662 N N . GLY A 1 90 ? 2.527 35.406 12.852 1 97.5 90 GLY A N 1
ATOM 663 C CA . GLY A 1 90 ? 1.438 35.719 11.945 1 97.5 90 GLY A CA 1
ATOM 664 C C . GLY A 1 90 ? 0.31 34.719 11.977 1 97.5 90 GLY A C 1
ATOM 665 O O . GLY A 1 90 ? -0.711 34.875 11.305 1 97.5 90 GLY A O 1
ATOM 666 N N . TYR A 1 91 ? 0.424 33.625 12.742 1 97.94 91 TYR A N 1
ATOM 667 C CA . TYR A 1 91 ? -0.596 32.594 12.805 1 97.94 91 TYR A CA 1
ATOM 668 C C . TYR A 1 91 ? -1.695 32.969 13.789 1 97.94 91 TYR A C 1
ATOM 670 O O . TYR A 1 91 ? -1.49 32.938 15.008 1 97.94 91 TYR A O 1
ATOM 678 N N . THR A 1 92 ? -2.84 33.312 13.25 1 98.19 92 THR A N 1
ATOM 679 C CA . THR A 1 92 ? -3.977 33.688 14.086 1 98.19 92 THR A CA 1
ATOM 680 C C . THR A 1 92 ? -4.812 32.469 14.422 1 98.19 92 THR A C 1
ATOM 682 O O . THR A 1 92 ? -5.699 32.5 15.281 1 98.19 92 THR A O 1
ATOM 685 N N . TYR A 1 93 ? -4.48 31.359 13.789 1 98.19 93 TYR A N 1
ATOM 686 C CA . TYR A 1 93 ? -5.16 30.094 14.039 1 98.19 93 TYR A CA 1
ATOM 687 C C . TYR A 1 93 ? -4.184 28.922 13.969 1 98.19 93 TYR A C 1
ATOM 689 O O . TYR A 1 93 ? -3.41 28.812 13.016 1 98.19 93 TYR A O 1
ATOM 697 N N . ILE A 1 94 ? -4.207 28.047 15.031 1 97.38 94 ILE A N 1
ATOM 698 C CA . ILE A 1 94 ? -3.354 26.859 15.031 1 97.38 94 ILE A CA 1
ATOM 699 C C . ILE A 1 94 ? -4.188 25.625 15.352 1 97.38 94 ILE A C 1
ATOM 701 O O . ILE A 1 94 ? -5.105 25.688 16.172 1 97.38 94 ILE A O 1
ATOM 705 N N . ARG A 1 95 ? -3.842 24.516 14.688 1 96.56 95 ARG A N 1
ATOM 706 C CA . ARG A 1 95 ? -4.418 23.219 15 1 96.56 95 ARG A CA 1
ATOM 707 C C . ARG A 1 95 ? -3.391 22.312 15.672 1 96.56 95 ARG A C 1
ATOM 709 O O . ARG A 1 95 ? -2.395 21.922 15.047 1 96.56 95 ARG A O 1
ATOM 716 N N . SER A 1 96 ? -3.705 21.984 16.875 1 96.25 96 SER A N 1
ATOM 717 C CA . SER A 1 96 ? -2.756 21.172 17.625 1 96.25 96 SER A CA 1
ATOM 718 C C . SER A 1 96 ? -3.223 19.719 17.734 1 96.25 96 SER A C 1
ATOM 720 O O . SER A 1 96 ? -4.41 19.453 17.922 1 96.25 96 SER A O 1
ATOM 722 N N . HIS A 1 97 ? -2.252 18.844 17.562 1 94.56 97 HIS A N 1
ATOM 723 C CA . HIS A 1 97 ? -2.543 17.469 17.922 1 94.56 97 HIS A CA 1
ATOM 724 C C . HIS A 1 97 ? -2.73 17.328 19.438 1 94.56 97 HIS A C 1
ATOM 726 O O . HIS A 1 97 ? -2.225 18.141 20.203 1 94.56 97 HIS A O 1
ATOM 732 N N . LEU A 1 98 ? -3.527 16.359 19.828 1 93.38 98 LEU A N 1
ATOM 733 C CA . LEU A 1 98 ? -3.822 16.125 21.234 1 93.38 98 LEU A CA 1
ATOM 734 C C . LEU A 1 98 ? -3.707 14.633 21.562 1 93.38 98 LEU A C 1
ATOM 736 O O . LEU A 1 98 ? -4.375 13.805 20.953 1 93.38 98 LEU A O 1
ATOM 740 N N . ILE A 1 99 ? -2.84 14.32 22.422 1 89.5 99 ILE A N 1
ATOM 741 C CA . ILE A 1 99 ? -2.658 12.977 22.953 1 89.5 99 ILE A CA 1
ATOM 742 C C . ILE A 1 99 ? -3.021 12.961 24.438 1 89.5 99 ILE A C 1
ATOM 744 O O . ILE A 1 99 ? -2.539 13.789 25.219 1 89.5 99 ILE A O 1
ATOM 748 N N . ILE A 1 100 ? -3.941 12 24.797 1 82.88 100 ILE A N 1
ATOM 749 C CA . ILE A 1 100 ? -4.363 12.008 26.203 1 82.88 100 ILE A CA 1
ATOM 750 C C . ILE A 1 100 ? -3.742 10.82 26.922 1 82.88 100 ILE A C 1
ATOM 752 O O . ILE A 1 100 ? -3.639 9.727 26.375 1 82.88 100 ILE A O 1
ATOM 756 N N . GLY A 1 101 ? -2.781 10.93 27.969 1 62.66 101 GLY A N 1
ATOM 757 C CA . GLY A 1 101 ? -2.045 10.273 29.031 1 62.66 101 GLY A CA 1
ATOM 758 C C . GLY A 1 101 ? -2.072 8.766 28.938 1 62.66 101 GLY A C 1
ATOM 759 O O . GLY A 1 101 ? -2.527 8.211 27.938 1 62.66 101 GLY A O 1
ATOM 760 N N . PRO A 1 102 ? -1.452 8.148 29.984 1 57.72 102 PRO A N 1
ATOM 761 C CA . PRO A 1 102 ? -0.993 6.766 30.156 1 57.72 102 PRO A CA 1
ATOM 762 C C . PRO A 1 102 ? -2.076 5.742 29.812 1 57.72 102 PRO A C 1
ATOM 764 O O . PRO A 1 102 ? -1.768 4.641 29.359 1 57.72 102 PRO A O 1
ATOM 767 N N . ASP A 1 103 ? -3.33 6.086 30.141 1 56.44 103 ASP A N 1
ATOM 768 C CA . ASP A 1 103 ? -4.172 4.965 29.734 1 56.44 103 ASP A CA 1
ATOM 769 C C . ASP A 1 103 ? -4.578 5.098 28.266 1 56.44 103 ASP A C 1
ATOM 771 O O . ASP A 1 103 ? -5.273 4.234 27.719 1 56.44 103 ASP A O 1
ATOM 775 N N . GLY A 1 104 ? -3.949 6.098 27.672 1 56.22 104 GLY A N 1
ATOM 776 C CA . GLY A 1 104 ? -4.191 6.383 26.266 1 56.22 104 GLY A CA 1
ATOM 777 C C . GLY A 1 104 ? -5.328 5.574 25.672 1 56.22 104 GLY A C 1
ATOM 778 O O . GLY A 1 104 ? -5.742 5.805 24.547 1 56.22 104 GLY A O 1
ATOM 779 N N . SER A 1 105 ? -5.645 4.707 26.469 1 64 105 SER A N 1
ATOM 780 C CA . SER A 1 105 ? -6.699 3.811 26.016 1 64 105 SER A CA 1
ATOM 781 C C . SER A 1 105 ? -8.078 4.402 26.281 1 64 105 SER A C 1
ATOM 783 O O . SER A 1 105 ? -9.086 3.914 25.75 1 64 105 SER A O 1
ATOM 785 N N . SER A 1 106 ? -7.859 5.617 26.938 1 76.81 106 SER A N 1
ATOM 786 C CA . SER A 1 106 ? -9.164 6.191 27.25 1 76.81 106 SER A CA 1
ATOM 787 C C . SER A 1 106 ? -9.656 7.082 26.109 1 76.81 106 SER A C 1
ATOM 789 O O . SER A 1 106 ? -8.859 7.594 25.328 1 76.81 106 SER A O 1
ATOM 791 N N . GLY A 1 107 ? -10.953 7.293 25.875 1 87.31 107 GLY A N 1
ATOM 792 C CA . GLY A 1 107 ? -11.594 8.141 24.875 1 87.31 107 GLY A CA 1
ATOM 793 C C . GLY A 1 107 ? -11.562 9.617 25.25 1 87.31 107 GLY A C 1
ATOM 794 O O . GLY A 1 107 ? -11.109 9.984 26.328 1 87.31 107 GLY A O 1
ATOM 795 N N . TYR A 1 108 ? -11.875 10.492 24.375 1 93.31 108 TYR A N 1
ATOM 796 C CA . TYR A 1 108 ? -11.789 11.945 24.516 1 93.31 108 TYR A CA 1
ATOM 797 C C . TYR A 1 108 ? -13.102 12.523 25.016 1 93.31 108 TYR A C 1
ATOM 799 O O . TYR A 1 108 ? -13.133 13.641 25.547 1 93.31 108 TYR A O 1
ATOM 807 N N . LEU A 1 109 ? -14.164 11.859 24.891 1 93 109 LEU A N 1
ATOM 808 C CA . LEU A 1 109 ? -15.5 12.43 25.078 1 93 109 LEU A CA 1
ATOM 809 C C . LEU A 1 109 ? -15.664 12.969 26.5 1 93 109 LEU A C 1
ATOM 811 O O . LEU A 1 109 ? -16.297 14.008 26.703 1 93 109 LEU A O 1
ATOM 815 N N . ASN A 1 110 ? -15.07 12.32 27.453 1 91.06 110 ASN A N 1
ATOM 816 C CA . ASN A 1 110 ? -15.289 12.688 28.844 1 91.06 110 ASN A CA 1
ATOM 817 C C . ASN A 1 110 ? -14.352 13.805 29.281 1 91.06 110 ASN A C 1
ATOM 819 O O . ASN A 1 110 ? -14.547 14.398 30.344 1 91.06 110 ASN A O 1
ATOM 823 N N . VAL A 1 111 ? -13.367 14.094 28.453 1 92.31 111 VAL A N 1
ATOM 824 C CA . VAL A 1 111 ? -12.352 15 28.969 1 92.31 111 VAL A CA 1
ATOM 825 C C . VAL A 1 111 ? -12.18 16.188 28.016 1 92.31 111 VAL A C 1
ATOM 827 O O . VAL A 1 111 ? -11.609 17.203 28.391 1 92.31 111 VAL A O 1
ATOM 830 N N . ILE A 1 112 ? -12.664 16.172 26.859 1 95.12 112 ILE A N 1
ATOM 831 C CA . ILE A 1 112 ? -12.32 17.109 25.781 1 95.12 112 ILE A CA 1
ATOM 832 C C . ILE A 1 112 ? -12.828 18.5 26.141 1 95.12 112 ILE A C 1
ATOM 834 O O . ILE A 1 112 ? -12.148 19.5 25.891 1 95.12 112 ILE A O 1
ATOM 838 N N . ASP A 1 113 ? -13.969 18.609 26.797 1 96.38 113 ASP A N 1
ATOM 839 C CA . ASP A 1 113 ? -14.531 19.922 27.125 1 96.38 113 ASP A CA 1
ATOM 840 C C . ASP A 1 113 ? -13.656 20.641 28.156 1 96.38 113 ASP A C 1
ATOM 842 O O . ASP A 1 113 ? -13.398 21.844 28.031 1 96.38 113 ASP A O 1
ATOM 846 N N . LYS A 1 114 ? -13.273 19.906 29.109 1 95.31 114 LYS A N 1
ATOM 847 C CA . LYS A 1 114 ? -12.398 20.484 30.141 1 95.31 114 LYS A CA 1
ATOM 848 C C . LYS A 1 114 ? -11.055 20.891 29.547 1 95.31 114 LYS A C 1
ATOM 850 O O . LYS A 1 114 ? -10.508 21.938 29.906 1 95.31 114 LYS A O 1
ATOM 855 N N . ILE A 1 115 ? -10.562 20.078 28.656 1 94.56 115 ILE A N 1
ATOM 856 C CA . ILE A 1 115 ? -9.297 20.375 28 1 94.56 115 ILE A CA 1
ATOM 857 C C . ILE A 1 115 ? -9.414 21.672 27.203 1 94.56 115 ILE A C 1
ATOM 859 O O . ILE A 1 115 ? -8.562 22.547 27.297 1 94.56 115 ILE A O 1
ATOM 863 N N . ILE A 1 116 ? -10.477 21.812 26.453 1 96.69 116 ILE A N 1
ATOM 864 C CA . ILE A 1 116 ? -10.719 22.984 25.609 1 96.69 116 ILE A CA 1
ATOM 865 C C . ILE A 1 116 ? -10.844 24.234 26.484 1 96.69 116 ILE A C 1
ATOM 867 O O . ILE A 1 116 ? -10.242 25.266 26.188 1 96.69 116 ILE A O 1
ATOM 871 N N . GLU A 1 117 ? -11.539 24.109 27.562 1 96.62 117 GLU A N 1
ATOM 872 C CA . GLU A 1 117 ? -11.734 25.234 28.469 1 96.62 117 GLU A CA 1
ATOM 873 C C . GLU A 1 117 ? -10.406 25.719 29.047 1 96.62 117 GLU A C 1
ATOM 875 O O . GLU A 1 117 ? -10.125 26.922 29.062 1 96.62 117 GLU A O 1
ATOM 880 N N . LYS A 1 118 ? -9.633 24.781 29.484 1 95.62 118 LYS A N 1
ATOM 881 C CA . LYS A 1 118 ? -8.344 25.125 30.062 1 95.62 118 LYS A CA 1
ATOM 882 C C . LYS A 1 118 ? -7.395 25.703 29.031 1 95.62 118 LYS A C 1
ATOM 884 O O . LYS A 1 118 ? -6.664 26.656 29.312 1 95.62 118 LYS A O 1
ATOM 889 N N . ALA A 1 119 ? -7.418 25.156 27.844 1 96 119 ALA A N 1
ATOM 890 C CA . ALA A 1 119 ? -6.547 25.625 26.781 1 96 119 ALA A CA 1
ATOM 891 C C . ALA A 1 119 ? -6.918 27.047 26.359 1 96 119 ALA A C 1
ATOM 893 O O . ALA A 1 119 ? -6.039 27.859 26.062 1 96 119 ALA A O 1
ATOM 894 N N . GLN A 1 120 ? -8.18 27.375 26.344 1 95.81 120 GLN A N 1
ATOM 895 C CA . GLN A 1 120 ? -8.664 28.688 25.938 1 95.81 120 GLN A CA 1
ATOM 896 C C . GLN A 1 120 ? -8.164 29.766 26.875 1 95.81 120 GLN A C 1
ATOM 898 O O . GLN A 1 120 ? -7.988 30.922 26.484 1 95.81 120 GLN A O 1
ATOM 903 N N . ARG A 1 121 ? -7.836 29.438 28.094 1 95.5 121 ARG A N 1
ATOM 904 C CA . ARG A 1 121 ? -7.418 30.406 29.094 1 95.5 121 ARG A CA 1
ATOM 905 C C . ARG A 1 121 ? -5.977 30.844 28.875 1 95.5 121 ARG A C 1
ATOM 907 O O . ARG A 1 121 ? -5.547 31.875 29.391 1 95.5 121 ARG A O 1
ATOM 914 N N . VAL A 1 122 ? -5.32 30.062 28.094 1 95.19 122 VAL A N 1
ATOM 915 C CA . VAL A 1 122 ? -3.893 30.359 28.047 1 95.19 122 VAL A CA 1
ATOM 916 C C . VAL A 1 122 ? -3.475 30.656 26.609 1 95.19 122 VAL A C 1
ATOM 918 O O . VAL A 1 122 ? -2.383 31.188 26.359 1 95.19 122 VAL A O 1
ATOM 921 N N . SER A 1 123 ? -4.289 30.391 25.578 1 96.69 123 SER A N 1
ATOM 922 C CA . SER A 1 123 ? -3.877 30.484 24.172 1 96.69 123 SER A CA 1
ATOM 923 C C . SER A 1 123 ? -3.885 31.938 23.688 1 96.69 123 SER A C 1
ATOM 925 O O . SER A 1 123 ? -4.824 32.688 23.969 1 96.69 123 SER A O 1
ATOM 927 N N . TYR A 1 124 ? -2.865 32.375 22.938 1 96.44 124 TYR A N 1
ATOM 928 C CA . TYR A 1 124 ? -2.77 33.688 22.312 1 96.44 124 TYR A CA 1
ATOM 929 C C . TYR A 1 124 ? -3.443 33.688 20.953 1 96.44 124 TYR A C 1
ATOM 931 O O . TYR A 1 124 ? -3.906 34.75 20.484 1 96.44 124 TYR A O 1
ATOM 939 N N . SER A 1 125 ? -3.512 32.594 20.266 1 96.81 125 SER A N 1
ATOM 940 C CA . SER A 1 125 ? -4.156 32.438 18.969 1 96.81 125 SER A CA 1
ATOM 941 C C . SER A 1 125 ? -5.41 31.578 19.062 1 96.81 125 SER A C 1
ATOM 943 O O . SER A 1 125 ? -5.555 30.797 20 1 96.81 125 SER A O 1
ATOM 945 N N . ASP A 1 126 ? -6.379 31.766 18.125 1 98 126 ASP A N 1
ATOM 946 C CA . ASP A 1 126 ? -7.457 30.781 18.016 1 98 126 ASP A CA 1
ATOM 947 C C . ASP A 1 126 ? -6.902 29.391 17.703 1 98 126 ASP A C 1
ATOM 949 O O . ASP A 1 126 ? -5.801 29.266 17.156 1 98 126 ASP A O 1
ATOM 953 N N . PHE A 1 127 ? -7.641 28.375 18.172 1 97.62 127 PHE A N 1
ATOM 954 C CA . PHE A 1 127 ? -7.07 27.047 17.984 1 97.62 127 PHE A CA 1
ATOM 955 C C . PHE A 1 127 ? -8.172 25.984 17.938 1 97.62 127 PHE A C 1
ATOM 957 O O . PHE A 1 127 ? -9.328 26.266 18.25 1 97.62 127 PHE A O 1
ATOM 964 N N . SER A 1 128 ? -7.848 24.875 17.406 1 97.81 128 SER A N 1
ATOM 965 C CA . SER A 1 128 ? -8.594 23.625 17.484 1 97.81 128 SER A CA 1
ATOM 966 C C . SER A 1 128 ? -7.66 22.438 17.75 1 97.81 128 SER A C 1
ATOM 968 O O . SER A 1 128 ? -6.441 22.562 17.656 1 97.81 128 SER A O 1
ATOM 970 N N . PHE A 1 129 ? -8.273 21.312 18.172 1 97 129 PHE A N 1
ATOM 971 C CA . PHE A 1 129 ? -7.484 20.109 18.422 1 97 129 PHE A CA 1
ATOM 972 C C . PHE A 1 129 ? -7.746 19.062 17.344 1 97 129 PHE A C 1
ATOM 974 O O . PHE A 1 129 ? -8.859 18.969 16.812 1 97 129 PHE A O 1
ATOM 981 N N . ASN A 1 130 ? -6.699 18.344 17 1 96.88 130 ASN A N 1
ATOM 982 C CA . ASN A 1 130 ? -6.758 17.062 16.312 1 96.88 130 ASN A CA 1
ATOM 983 C C . ASN A 1 130 ? -6.5 15.898 17.266 1 96.88 130 ASN A C 1
ATOM 985 O O . ASN A 1 130 ? -5.367 15.438 17.391 1 96.88 130 ASN A O 1
ATOM 989 N N . PRO A 1 131 ? -7.52 15.406 17.875 1 95.44 131 PRO A N 1
ATOM 990 C CA . PRO A 1 131 ? -7.277 14.258 18.75 1 95.44 131 PRO A CA 1
ATOM 991 C C . PRO A 1 131 ? -6.641 13.078 18.031 1 95.44 131 PRO A C 1
ATOM 993 O O . PRO A 1 131 ? -7.027 12.766 16.906 1 95.44 131 PRO A O 1
ATOM 996 N N . MET A 1 132 ? -5.664 12.484 18.656 1 93.38 132 MET A N 1
ATOM 997 C CA . MET A 1 132 ? -5.047 11.281 18.109 1 93.38 132 MET A CA 1
ATOM 998 C C . MET A 1 132 ? -5.957 10.07 18.297 1 93.38 132 MET A C 1
ATOM 1000 O O . MET A 1 132 ? -6.547 9.891 19.359 1 93.38 132 MET A O 1
ATOM 1004 N N . ILE A 1 133 ? -6.043 9.305 17.219 1 92.56 133 ILE A N 1
ATOM 1005 C CA . ILE A 1 133 ? -6.805 8.062 17.281 1 92.56 133 ILE A CA 1
ATOM 1006 C C . ILE A 1 133 ? -5.863 6.871 17.109 1 92.56 133 ILE A C 1
ATOM 1008 O O . ILE A 1 133 ? -5.156 6.777 16.094 1 92.56 133 ILE A O 1
ATOM 1012 N N . GLY A 1 134 ? -5.832 5.996 18.078 1 89.19 134 GLY A N 1
ATOM 1013 C CA . GLY A 1 134 ? -4.977 4.828 17.984 1 89.19 134 GLY A CA 1
ATOM 1014 C C . GLY A 1 134 ? -5.574 3.596 18.641 1 89.19 134 GLY A C 1
ATOM 1015 O O . GLY A 1 134 ? -5.004 2.506 18.562 1 89.19 134 GLY A O 1
ATOM 1016 N N . THR A 1 135 ? -6.793 3.771 19.266 1 88.56 135 THR A N 1
ATOM 1017 C CA . THR A 1 135 ? -7.418 2.664 19.969 1 88.56 135 THR A CA 1
ATOM 1018 C C . THR A 1 135 ? -8.883 2.512 19.562 1 88.56 135 THR A C 1
ATOM 1020 O O . THR A 1 135 ? -9.477 3.443 19.016 1 88.56 135 THR A O 1
ATOM 1023 N N . ASP A 1 136 ? -9.438 1.385 19.844 1 89.75 136 ASP A N 1
ATOM 1024 C CA . ASP A 1 136 ? -10.836 1.107 19.547 1 89.75 136 ASP A CA 1
ATOM 1025 C C . ASP A 1 136 ? -11.766 2.072 20.281 1 89.75 136 ASP A C 1
ATOM 1027 O O . ASP A 1 136 ? -12.789 2.492 19.75 1 89.75 136 ASP A O 1
ATOM 1031 N N . SER A 1 137 ? -11.398 2.365 21.5 1 88.94 137 SER A N 1
ATOM 1032 C CA . SER A 1 137 ? -12.195 3.289 22.297 1 88.94 137 SER A CA 1
ATOM 1033 C C . SER A 1 137 ? -12.242 4.672 21.656 1 88.94 137 SER A C 1
ATOM 1035 O O . SER A 1 137 ? -13.305 5.281 21.562 1 88.94 137 SER A O 1
ATOM 1037 N N . GLN A 1 138 ? -11.148 5.105 21.203 1 92.25 138 GLN A N 1
ATOM 1038 C CA . GLN A 1 138 ? -11.047 6.441 20.625 1 92.25 138 GLN A CA 1
ATOM 1039 C C . GLN A 1 138 ? -11.789 6.523 19.297 1 92.25 138 GLN A C 1
ATOM 1041 O O . GLN A 1 138 ? -12.555 7.457 19.062 1 92.25 138 GLN A O 1
ATOM 1046 N N . VAL A 1 139 ? -11.555 5.531 18.453 1 94.5 139 VAL A N 1
ATOM 1047 C CA . VAL A 1 139 ? -12.188 5.574 17.141 1 94.5 139 VAL A CA 1
ATOM 1048 C C . VAL A 1 139 ? -13.695 5.395 17.297 1 94.5 139 VAL A C 1
ATOM 1050 O O . VAL A 1 139 ? -14.477 5.941 16.516 1 94.5 139 VAL A O 1
ATOM 1053 N N . GLY A 1 140 ? -14.148 4.707 18.344 1 94.31 140 GLY A N 1
ATOM 1054 C CA . GLY A 1 140 ? -15.562 4.504 18.609 1 94.31 140 GLY A CA 1
ATOM 1055 C C . GLY A 1 140 ? -16.297 5.781 18.984 1 94.31 140 GLY A C 1
ATOM 1056 O O . GLY A 1 140 ? -17.516 5.84 18.938 1 94.31 140 GLY A O 1
ATOM 1057 N N . GLU A 1 141 ? -15.547 6.863 19.297 1 95.94 141 GLU A N 1
ATOM 1058 C CA . GLU A 1 141 ? -16.141 8.125 19.734 1 95.94 141 GLU A CA 1
ATOM 1059 C C . GLU A 1 141 ? -16.219 9.125 18.594 1 95.94 141 GLU A C 1
ATOM 1061 O O . GLU A 1 141 ? -16.719 10.234 18.766 1 95.94 141 GLU A O 1
ATOM 1066 N N . LEU A 1 142 ? -15.773 8.781 17.438 1 97.38 142 LEU A N 1
ATOM 1067 C CA . LEU A 1 142 ? -15.586 9.727 16.344 1 97.38 142 LEU A CA 1
ATOM 1068 C C . LEU A 1 142 ? -16.906 10.406 15.977 1 97.38 142 LEU A C 1
ATOM 1070 O O . LEU A 1 142 ? -16.969 11.625 15.852 1 97.38 142 LEU A O 1
ATOM 1074 N N . ASP A 1 143 ? -17.984 9.578 15.922 1 97.56 143 ASP A N 1
ATOM 1075 C CA . ASP A 1 143 ? -19.281 10.141 15.555 1 97.56 143 ASP A CA 1
ATOM 1076 C C . ASP A 1 143 ? -19.688 11.258 16.516 1 97.56 143 ASP A C 1
ATOM 1078 O O . ASP A 1 143 ? -20.094 12.336 16.078 1 97.56 143 ASP A O 1
ATOM 1082 N N . LYS A 1 144 ? -19.562 11.023 17.734 1 97.5 144 LYS A N 1
ATOM 1083 C CA . LYS A 1 144 ? -19.969 11.984 18.75 1 97.5 144 LYS A CA 1
ATOM 1084 C C . LYS A 1 144 ? -19.047 13.203 18.75 1 97.5 144 LYS A C 1
ATOM 1086 O O . LYS A 1 144 ? -19.516 14.336 18.891 1 97.5 144 LYS A O 1
ATOM 1091 N N . LEU A 1 145 ? -17.781 12.984 18.594 1 97.94 145 LEU A N 1
ATOM 1092 C CA . LEU A 1 145 ? -16.812 14.07 18.594 1 97.94 145 LEU A CA 1
ATOM 1093 C C . LEU A 1 145 ? -17 14.969 17.375 1 97.94 145 LEU A C 1
ATOM 1095 O O . LEU A 1 145 ? -16.906 16.188 17.484 1 97.94 145 LEU A O 1
ATOM 1099 N N . ILE A 1 146 ? -17.281 14.344 16.219 1 97.88 146 ILE A N 1
ATOM 1100 C CA . ILE A 1 146 ? -17.516 15.109 14.992 1 97.88 146 ILE A CA 1
ATOM 1101 C C . ILE A 1 146 ? -18.766 15.977 15.156 1 97.88 146 ILE A C 1
ATOM 1103 O O . ILE A 1 146 ? -18.766 17.156 14.797 1 97.88 146 ILE A O 1
ATOM 1107 N N . ASN A 1 147 ? -19.766 15.453 15.773 1 97.25 147 ASN A N 1
ATOM 1108 C CA . ASN A 1 147 ? -21 16.203 15.992 1 97.25 147 ASN A CA 1
ATOM 1109 C C . ASN A 1 147 ? -20.812 17.328 16.984 1 97.25 147 ASN A C 1
ATOM 1111 O O . ASN A 1 147 ? -21.578 18.297 17 1 97.25 147 ASN A O 1
ATOM 1115 N N . LYS A 1 148 ? -19.766 17.219 17.781 1 96.88 148 LYS A N 1
ATOM 1116 C CA . LYS A 1 148 ? -19.438 18.281 18.734 1 96.88 148 LYS A CA 1
ATOM 1117 C C . LYS A 1 148 ? -18.703 19.422 18.031 1 96.88 148 LYS A C 1
ATOM 1119 O O . LYS A 1 148 ? -18.547 20.516 18.609 1 96.88 148 LYS A O 1
ATOM 1124 N N . GLY A 1 149 ? -18.219 19.172 16.875 1 97.06 149 GLY A N 1
ATOM 1125 C CA . GLY A 1 149 ? -17.516 20.203 16.141 1 97.06 149 GLY A CA 1
ATOM 1126 C C . GLY A 1 149 ? -16.016 19.984 16.062 1 97.06 149 GLY A C 1
ATOM 1127 O O . GLY A 1 149 ? -15.258 20.906 15.719 1 97.06 149 GLY A O 1
ATOM 1128 N N . ILE A 1 150 ? -15.57 18.781 16.422 1 97.88 150 ILE A N 1
ATOM 1129 C CA . ILE A 1 150 ? -14.18 18.375 16.234 1 97.88 150 ILE A CA 1
ATOM 1130 C C . ILE A 1 150 ? -14.047 17.562 14.945 1 97.88 150 ILE A C 1
ATOM 1132 O O . ILE A 1 150 ? -14.445 16.391 14.898 1 97.88 150 ILE A O 1
ATOM 1136 N N . ASN A 1 151 ? -13.469 18.141 13.898 1 97.62 151 ASN A N 1
ATOM 1137 C CA . ASN A 1 151 ? -13.711 17.578 12.57 1 97.62 151 ASN A CA 1
ATOM 1138 C C . ASN A 1 151 ? -12.438 17 11.969 1 97.62 151 ASN A C 1
ATOM 1140 O O . ASN A 1 151 ? -12.414 16.641 10.789 1 97.62 151 ASN A O 1
ATOM 1144 N N . ALA A 1 152 ? -11.344 16.922 12.719 1 98.06 152 ALA A N 1
ATOM 1145 C CA . ALA A 1 152 ? -10.125 16.297 12.203 1 98.06 152 ALA A CA 1
ATOM 1146 C C . ALA A 1 152 ? -9.43 15.477 13.281 1 98.06 152 ALA A C 1
ATOM 1148 O O . ALA A 1 152 ? -9.477 15.82 14.461 1 98.06 152 ALA A O 1
ATOM 1149 N N . TYR A 1 153 ? -8.805 14.414 12.875 1 97.44 153 TYR A N 1
ATOM 1150 C CA . TYR A 1 153 ? -8.18 13.469 13.789 1 97.44 153 TYR A CA 1
ATOM 1151 C C . TYR A 1 153 ? -6.852 12.969 13.242 1 97.44 153 TYR A C 1
ATOM 1153 O O . TYR A 1 153 ? -6.723 12.734 12.039 1 97.44 153 TYR A O 1
ATOM 1161 N N . LYS A 1 154 ? -5.91 12.812 14.156 1 96.38 154 LYS A N 1
ATOM 1162 C CA . LYS A 1 154 ? -4.574 12.391 13.758 1 96.38 154 LYS A CA 1
ATOM 1163 C C . LYS A 1 154 ? -4.367 10.898 14.023 1 96.38 154 LYS A C 1
ATOM 1165 O O . LYS A 1 154 ? -4.691 10.406 15.102 1 96.38 154 LYS A O 1
ATOM 1170 N N . ILE A 1 155 ? -3.859 10.195 13.031 1 95.56 155 ILE A N 1
ATOM 1171 C CA . ILE A 1 155 ? -3.43 8.812 13.211 1 95.56 155 ILE A CA 1
ATOM 1172 C C . ILE A 1 155 ? -1.937 8.695 12.914 1 95.56 155 ILE A C 1
ATOM 1174 O O . ILE A 1 155 ? -1.481 9.055 11.82 1 95.56 155 ILE A O 1
ATOM 1178 N N . TYR A 1 156 ? -1.207 8.266 13.906 1 92.31 156 TYR A N 1
ATOM 1179 C CA . TYR A 1 156 ? 0.186 7.887 13.695 1 92.31 156 TYR A CA 1
ATOM 1180 C C . TYR A 1 156 ? 0.287 6.496 13.086 1 92.31 156 TYR A C 1
ATOM 1182 O O . TYR A 1 156 ? 0.405 5.5 13.805 1 92.31 156 TYR A O 1
ATOM 1190 N N . TYR A 1 157 ? 0.211 6.457 11.758 1 90.94 157 TYR A N 1
ATOM 1191 C CA . TYR A 1 157 ? 0.249 5.199 11.016 1 90.94 157 TYR A CA 1
ATOM 1192 C C . TYR A 1 157 ? 1.686 4.781 10.727 1 90.94 157 TYR A C 1
ATOM 1194 O O . TYR A 1 157 ? 2.086 4.672 9.562 1 90.94 157 TYR A O 1
ATOM 1202 N N . ASN A 1 158 ? 2.461 4.754 11.812 1 77.62 158 ASN A N 1
ATOM 1203 C CA . ASN A 1 158 ? 3.906 4.566 11.719 1 77.62 158 ASN A CA 1
ATOM 1204 C C . ASN A 1 158 ? 4.441 3.734 12.883 1 77.62 158 ASN A C 1
ATOM 1206 O O . ASN A 1 158 ? 3.686 3 13.523 1 77.62 158 ASN A O 1
ATOM 1210 N N . ALA A 1 159 ? 5.781 3.934 13.102 1 60.25 159 ALA A N 1
ATOM 1211 C CA . ALA A 1 159 ? 6.613 3.084 13.945 1 60.25 159 ALA A CA 1
ATOM 1212 C C . ALA A 1 159 ? 6.441 3.443 15.422 1 60.25 159 ALA A C 1
ATOM 1214 O O . ALA A 1 159 ? 7.023 2.801 16.297 1 60.25 159 ALA A O 1
ATOM 1215 N N . TYR A 1 160 ? 5.598 4.387 15.625 1 64.31 160 TYR A N 1
ATOM 1216 C CA . TYR A 1 160 ? 5.438 4.707 17.031 1 64.31 160 TYR A CA 1
ATOM 1217 C C . TYR A 1 160 ? 4.531 3.697 17.734 1 64.31 160 TYR A C 1
ATOM 1219 O O . TYR A 1 160 ? 3.537 4.07 18.359 1 64.31 160 TYR A O 1
ATOM 1227 N N . GLN A 1 161 ? 4.949 2.424 17.375 1 63.44 161 GLN A N 1
ATOM 1228 C CA . GLN A 1 161 ? 4.172 1.343 17.969 1 63.44 161 GLN A CA 1
ATOM 1229 C C . GLN A 1 161 ? 4.949 0.667 19.094 1 63.44 161 GLN A C 1
ATOM 1231 O O . GLN A 1 161 ? 6.133 0.95 19.297 1 63.44 161 GLN A O 1
ATOM 1236 N N . GLY A 1 162 ? 4.293 0.09 19.875 1 61.41 162 GLY A N 1
ATOM 1237 C CA . GLY A 1 162 ? 4.918 -0.651 20.953 1 61.41 162 GLY A CA 1
ATOM 1238 C C . GLY A 1 162 ? 5.527 0.245 22.016 1 61.41 162 GLY A C 1
ATOM 1239 O O . GLY A 1 162 ? 4.934 1.257 22.406 1 61.41 162 GLY A O 1
ATOM 1240 N N . ASP A 1 163 ? 6.711 -0.067 22.469 1 62.75 163 ASP A N 1
ATOM 1241 C CA . ASP A 1 163 ? 7.371 0.614 23.578 1 62.75 163 ASP A CA 1
ATOM 1242 C C . ASP A 1 163 ? 7.781 2.031 23.188 1 62.75 163 ASP A C 1
ATOM 1244 O O . ASP A 1 163 ? 7.703 2.955 24 1 62.75 163 ASP A O 1
ATOM 1248 N N . GLU A 1 164 ? 8.094 2.223 21.969 1 63.62 164 GLU A N 1
ATOM 1249 C CA . GLU A 1 164 ? 8.516 3.537 21.5 1 63.62 164 GLU A CA 1
ATOM 1250 C C . GLU A 1 164 ? 7.359 4.531 21.531 1 63.62 164 GLU A C 1
ATOM 1252 O O . GLU A 1 164 ? 7.523 5.672 21.969 1 63.62 164 GLU A O 1
ATOM 1257 N N . GLY A 1 165 ? 6.27 4.008 21.125 1 71.25 165 GLY A N 1
ATOM 1258 C CA . GLY A 1 165 ? 5.086 4.855 21.156 1 71.25 165 GLY A CA 1
ATOM 1259 C C . GLY A 1 165 ? 4.602 5.148 22.578 1 71.25 165 GLY A C 1
ATOM 1260 O O . GLY A 1 165 ? 4.277 6.293 22.891 1 71.25 165 GLY A O 1
ATOM 1261 N N . ARG A 1 166 ? 4.715 4.117 23.422 1 72.06 166 ARG A N 1
ATOM 1262 C CA . ARG A 1 166 ? 4.215 4.266 24.781 1 72.06 166 ARG A CA 1
ATOM 1263 C C . ARG A 1 166 ? 5.027 5.297 25.562 1 72.06 166 ARG A C 1
ATOM 1265 O O . ARG A 1 166 ? 4.473 6.062 26.344 1 72.06 166 ARG A O 1
ATOM 1272 N N . LYS A 1 167 ? 6.238 5.348 25.188 1 66.88 167 LYS A N 1
ATOM 1273 C CA . LYS A 1 167 ? 7.109 6.316 25.844 1 66.88 167 LYS A CA 1
ATOM 1274 C C . LYS A 1 167 ? 6.723 7.746 25.484 1 66.88 167 LYS A C 1
ATOM 1276 O O . LYS A 1 167 ? 6.938 8.68 26.25 1 66.88 167 LYS A O 1
ATOM 1281 N N . LEU A 1 168 ? 6.062 7.859 24.312 1 66 168 LEU A N 1
ATOM 1282 C CA . LEU A 1 168 ? 5.637 9.156 23.812 1 66 168 LEU A CA 1
ATOM 1283 C C . LEU A 1 168 ? 4.16 9.398 24.109 1 66 168 LEU A C 1
ATOM 1285 O O . LEU A 1 168 ? 3.596 10.414 23.672 1 66 168 LEU A O 1
ATOM 1289 N N . GLY A 1 169 ? 3.602 8.422 24.797 1 72.31 169 GLY A N 1
ATOM 1290 C CA . GLY A 1 169 ? 2.189 8.523 25.125 1 72.31 169 GLY A CA 1
ATOM 1291 C C . GLY A 1 169 ? 1.277 8.109 24 1 72.31 169 GLY A C 1
ATOM 1292 O O . GLY A 1 169 ? 0.069 8.344 24.047 1 72.31 169 GLY A O 1
ATOM 1293 N N . ILE A 1 170 ? 1.89 7.539 23 1 73.81 170 ILE A N 1
ATOM 1294 C CA . ILE A 1 170 ? 1.132 7.094 21.828 1 73.81 170 ILE A CA 1
ATOM 1295 C C . ILE A 1 170 ? 0.754 5.625 22 1 73.81 170 ILE A C 1
ATOM 1297 O O . ILE A 1 170 ? 1.626 4.754 22.016 1 73.81 170 ILE A O 1
ATOM 1301 N N . TYR A 1 171 ? -0.479 5.434 22.25 1 74.88 171 TYR A N 1
ATOM 1302 C CA . TYR A 1 171 ? -0.983 4.078 22.422 1 74.88 171 TYR A CA 1
ATOM 1303 C C . TYR A 1 171 ? -1.745 3.615 21.188 1 74.88 171 TYR A C 1
ATOM 1305 O O . TYR A 1 171 ? -2.719 4.25 20.781 1 74.88 171 TYR A O 1
ATOM 1313 N N . VAL A 1 172 ? -1.234 2.65 20.641 1 77 172 VAL A N 1
ATOM 1314 C CA . VAL A 1 172 ? -1.853 2.111 19.438 1 77 172 VAL A CA 1
ATOM 1315 C C . VAL A 1 172 ? -2.195 0.638 19.641 1 77 172 VAL A C 1
ATOM 1317 O O . VAL A 1 172 ? -1.379 -0.129 20.156 1 77 172 VAL A O 1
ATOM 1320 N N . ASP A 1 173 ? -3.395 0.29 19.344 1 75.69 173 ASP A N 1
ATOM 1321 C CA . ASP A 1 173 ? -3.807 -1.108 19.406 1 75.69 173 ASP A CA 1
ATOM 1322 C C . ASP A 1 173 ? -2.992 -1.959 18.422 1 75.69 173 ASP A C 1
ATOM 1324 O O . ASP A 1 173 ? -2.359 -1.429 17.516 1 75.69 173 ASP A O 1
ATOM 1328 N N . ASP A 1 174 ? -3.031 -3.227 18.672 1 71.94 174 ASP A N 1
ATOM 1329 C CA . ASP A 1 174 ? -2.229 -4.164 17.891 1 71.94 174 ASP A CA 1
ATOM 1330 C C . ASP A 1 174 ? -2.625 -4.129 16.422 1 71.94 174 ASP A C 1
ATOM 1332 O O . ASP A 1 174 ? -1.783 -4.336 15.539 1 71.94 174 ASP A O 1
ATOM 1336 N N . ASP A 1 175 ? -3.828 -3.883 16.234 1 80.31 175 ASP A N 1
ATOM 1337 C CA . ASP A 1 175 ? -4.199 -3.861 14.828 1 80.31 175 ASP A CA 1
ATOM 1338 C C . ASP A 1 175 ? -4.605 -2.457 14.383 1 80.31 175 ASP A C 1
ATOM 1340 O O . ASP A 1 175 ? -5.789 -2.188 14.164 1 80.31 175 ASP A O 1
ATOM 1344 N N . ILE A 1 176 ? -3.635 -1.607 14.18 1 89.06 176 ILE A N 1
ATOM 1345 C CA . ILE A 1 176 ? -3.826 -0.206 13.82 1 89.06 176 ILE A CA 1
ATOM 1346 C C . ILE A 1 176 ? -4.539 -0.113 12.477 1 89.06 176 ILE A C 1
ATOM 1348 O O . ILE A 1 176 ? -5.266 0.85 12.219 1 89.06 176 ILE A O 1
ATOM 1352 N N . ASP A 1 177 ? -4.387 -1.146 11.664 1 91.06 177 ASP A N 1
ATOM 1353 C CA . ASP A 1 177 ? -5.062 -1.159 10.375 1 91.06 177 ASP A CA 1
ATOM 1354 C C . ASP A 1 177 ? -6.578 -1.186 10.547 1 91.06 177 ASP A C 1
ATOM 1356 O O . ASP A 1 177 ? -7.309 -0.56 9.773 1 91.06 177 ASP A O 1
ATOM 1360 N N . ASP A 1 178 ? -7.059 -1.89 11.586 1 92.81 178 ASP A N 1
ATOM 1361 C CA . ASP A 1 178 ? -8.484 -1.926 11.875 1 92.81 178 ASP A CA 1
ATOM 1362 C C . ASP A 1 178 ? -9 -0.546 12.281 1 92.81 178 ASP A C 1
ATOM 1364 O O . ASP A 1 178 ? -10.102 -0.145 11.891 1 92.81 178 ASP A O 1
ATOM 1368 N N . ILE A 1 179 ? -8.195 0.154 13.055 1 93.62 179 ILE A N 1
ATOM 1369 C CA . ILE A 1 179 ? -8.547 1.488 13.531 1 93.62 179 ILE A CA 1
ATOM 1370 C C . ILE A 1 179 ? -8.641 2.447 12.344 1 93.62 179 ILE A C 1
ATOM 1372 O O . ILE A 1 179 ? -9.578 3.238 12.25 1 93.62 179 ILE A O 1
ATOM 1376 N N . VAL A 1 180 ? -7.699 2.352 11.445 1 96.81 180 VAL A N 1
ATOM 1377 C CA . VAL A 1 180 ? -7.66 3.209 10.266 1 96.81 180 VAL A CA 1
ATOM 1378 C C . VAL A 1 180 ? -8.922 2.998 9.43 1 96.81 180 VAL A C 1
ATOM 1380 O O . VAL A 1 180 ? -9.562 3.963 9.016 1 96.81 180 VAL A O 1
ATOM 1383 N N . ILE A 1 181 ? -9.281 1.769 9.219 1 97.38 181 ILE A N 1
ATOM 1384 C CA . ILE A 1 181 ? -10.445 1.439 8.398 1 97.38 181 ILE A CA 1
ATOM 1385 C C . ILE A 1 181 ? -11.711 1.973 9.07 1 97.38 181 ILE A C 1
ATOM 1387 O O . ILE A 1 181 ? -12.539 2.604 8.414 1 97.38 181 ILE A O 1
ATOM 1391 N N . LYS A 1 182 ? -11.859 1.77 10.375 1 96.25 182 LYS A N 1
ATOM 1392 C CA . LYS A 1 182 ? -13.016 2.271 11.109 1 96.25 182 LYS A CA 1
ATOM 1393 C C . LYS A 1 182 ? -13.078 3.795 11.07 1 96.25 182 LYS A C 1
ATOM 1395 O O . LYS A 1 182 ? -14.148 4.375 10.898 1 96.25 182 LYS A O 1
ATOM 1400 N N . ALA A 1 183 ? -11.914 4.414 11.227 1 97.81 183 ALA A N 1
ATOM 1401 C CA . ALA A 1 183 ? -11.852 5.875 11.211 1 97.81 183 ALA A CA 1
ATOM 1402 C C . ALA A 1 183 ? -12.297 6.43 9.859 1 97.81 183 ALA A C 1
ATOM 1404 O O . ALA A 1 183 ? -13.125 7.336 9.797 1 97.81 183 ALA A O 1
ATOM 1405 N N . LEU A 1 184 ? -11.766 5.848 8.797 1 98.56 184 LEU A N 1
ATOM 1406 C CA . LEU A 1 184 ? -12.094 6.312 7.457 1 98.56 184 LEU A CA 1
ATOM 1407 C C . LEU A 1 184 ? -13.562 6.062 7.137 1 98.56 184 LEU A C 1
ATOM 1409 O O . LEU A 1 184 ? -14.242 6.934 6.582 1 98.56 184 LEU A O 1
ATOM 1413 N N . SER A 1 185 ? -14.055 4.883 7.5 1 98 185 SER A N 1
ATOM 1414 C CA . SER A 1 185 ? -15.453 4.551 7.242 1 98 185 SER A CA 1
ATOM 1415 C C . SER A 1 185 ? -16.391 5.496 7.984 1 98 185 SER A C 1
ATOM 1417 O O . SER A 1 185 ? -17.406 5.922 7.434 1 98 185 SER A O 1
ATOM 1419 N N . THR A 1 186 ? -16.047 5.883 9.203 1 98.06 186 THR A N 1
ATOM 1420 C CA . THR A 1 186 ? -16.875 6.785 10.008 1 98.06 186 THR A CA 1
ATOM 1421 C C . THR A 1 186 ? -16.781 8.211 9.469 1 98.06 186 THR A C 1
ATOM 1423 O O . THR A 1 186 ? -17.797 8.875 9.273 1 98.06 186 THR A O 1
ATOM 1426 N N . ALA A 1 187 ? -15.57 8.664 9.219 1 97.94 187 ALA A N 1
ATOM 1427 C CA . ALA A 1 187 ? -15.344 10.039 8.773 1 97.94 187 ALA A CA 1
ATOM 1428 C C . ALA A 1 187 ? -16.031 10.305 7.441 1 97.94 187 ALA A C 1
ATOM 1430 O O . ALA A 1 187 ? -16.469 11.43 7.176 1 97.94 187 ALA A O 1
ATOM 1431 N N . ALA A 1 188 ? -16.156 9.297 6.652 1 98.12 188 ALA A N 1
ATOM 1432 C CA . ALA A 1 188 ? -16.734 9.422 5.316 1 98.12 188 ALA A CA 1
ATOM 1433 C C . ALA A 1 188 ? -18.188 9.875 5.383 1 98.12 188 ALA A C 1
ATOM 1435 O O . ALA A 1 188 ? -18.734 10.375 4.398 1 98.12 188 ALA A O 1
ATOM 1436 N N . LYS A 1 189 ? -18.797 9.688 6.527 1 97.75 189 LYS A N 1
ATOM 1437 C CA . LYS A 1 189 ? -20.203 10.055 6.711 1 97.75 189 LYS A CA 1
ATOM 1438 C C . LYS A 1 189 ? -20.359 11.562 6.832 1 97.75 189 LYS A C 1
ATOM 1440 O O . LYS A 1 189 ? -21.484 12.086 6.75 1 97.75 189 LYS A O 1
ATOM 1445 N N . TYR A 1 190 ? -19.234 12.305 7.004 1 97.12 190 TYR A N 1
ATOM 1446 C CA . TYR A 1 190 ? -19.297 13.734 7.301 1 97.12 190 TYR A CA 1
ATOM 1447 C C . TYR A 1 190 ? -18.484 14.539 6.293 1 97.12 190 TYR A C 1
ATOM 1449 O O . TYR A 1 190 ? -17.297 14.273 6.086 1 97.12 190 TYR A O 1
ATOM 1457 N N . ASP A 1 191 ? -18.969 15.562 5.785 1 93.12 191 ASP A N 1
ATOM 1458 C CA . ASP A 1 191 ? -18.422 16.297 4.652 1 93.12 191 ASP A CA 1
ATOM 1459 C C . ASP A 1 191 ? -17.188 17.094 5.066 1 93.12 191 ASP A C 1
ATOM 1461 O O . ASP A 1 191 ? -16.297 17.344 4.25 1 93.12 191 ASP A O 1
ATOM 1465 N N . ASN A 1 192 ? -17.094 17.547 6.312 1 94.25 192 ASN A N 1
ATOM 1466 C CA . ASN A 1 192 ? -16.016 18.453 6.711 1 94.25 192 ASN A CA 1
ATOM 1467 C C . ASN A 1 192 ? -15.023 17.766 7.641 1 94.25 192 ASN A C 1
ATOM 1469 O O . ASN A 1 192 ? -14.336 18.422 8.414 1 94.25 192 ASN A O 1
ATOM 1473 N N . THR A 1 193 ? -15.039 16.422 7.602 1 97.44 193 THR A N 1
ATOM 1474 C CA . THR A 1 193 ? -14.141 15.695 8.492 1 97.44 193 THR A CA 1
ATOM 1475 C C . THR A 1 193 ? -12.961 15.125 7.711 1 97.44 193 THR A C 1
ATOM 1477 O O . THR A 1 193 ? -13.133 14.602 6.609 1 97.44 193 THR A O 1
ATOM 1480 N N . ARG A 1 194 ? -11.797 15.273 8.281 1 97.44 194 ARG A N 1
ATOM 1481 C CA . ARG A 1 194 ? -10.586 14.75 7.652 1 97.44 194 ARG A CA 1
ATOM 1482 C C . ARG A 1 194 ? -9.773 13.914 8.641 1 97.44 194 ARG A C 1
ATOM 1484 O O . ARG A 1 194 ? -9.641 14.281 9.805 1 97.44 194 ARG A O 1
ATOM 1491 N N . ILE A 1 195 ? -9.289 12.805 8.188 1 98.56 195 ILE A N 1
ATOM 1492 C CA . ILE A 1 195 ? -8.312 12.055 8.961 1 98.56 195 ILE A CA 1
ATOM 1493 C C . ILE A 1 195 ? -6.898 12.422 8.516 1 98.56 195 ILE A C 1
ATOM 1495 O O . ILE A 1 195 ? -6.594 12.406 7.32 1 98.56 195 ILE A O 1
ATOM 1499 N N . ILE A 1 196 ? -6.055 12.852 9.438 1 98.44 196 ILE A N 1
ATOM 1500 C CA . ILE A 1 196 ? -4.68 13.281 9.195 1 98.44 196 ILE A CA 1
ATOM 1501 C C . ILE A 1 196 ? -3.725 12.125 9.492 1 98.44 196 ILE A C 1
ATOM 1503 O O . ILE A 1 196 ? -3.805 11.5 10.555 1 98.44 196 ILE A O 1
ATOM 1507 N N . PHE A 1 197 ? -2.809 11.859 8.547 1 97.75 197 PHE A N 1
ATOM 1508 C CA . PHE A 1 197 ? -1.944 10.703 8.742 1 97.75 197 PHE A CA 1
ATOM 1509 C C . PHE A 1 197 ? -0.479 11.117 8.781 1 97.75 197 PHE A C 1
ATOM 1511 O O . PHE A 1 197 ? -0.021 11.883 7.934 1 97.75 197 PHE A O 1
ATOM 1518 N N . HIS A 1 198 ? 0.241 10.703 9.828 1 95.69 198 HIS A N 1
ATOM 1519 C CA . HIS A 1 198 ? 1.665 10.414 9.703 1 95.69 198 HIS A CA 1
ATOM 1520 C C . HIS A 1 198 ? 1.895 9.039 9.086 1 95.69 198 HIS A C 1
ATOM 1522 O O . HIS A 1 198 ? 1.606 8.023 9.719 1 95.69 198 HIS A O 1
ATOM 1528 N N . ALA A 1 199 ? 2.459 9 7.93 1 95.94 199 ALA A N 1
ATOM 1529 C CA . ALA A 1 199 ? 2.408 7.758 7.156 1 95.94 199 ALA A CA 1
ATOM 1530 C C . ALA A 1 199 ? 3.811 7.219 6.891 1 95.94 199 ALA A C 1
ATOM 1532 O O . ALA A 1 199 ? 4.492 7.676 5.969 1 95.94 199 ALA A O 1
ATOM 1533 N N . GLU A 1 200 ? 4.285 6.219 7.602 1 94.75 200 GLU A N 1
ATOM 1534 C CA . GLU A 1 200 ? 5.527 5.484 7.375 1 94.75 200 GLU A CA 1
ATOM 1535 C C . GLU A 1 200 ? 5.355 4 7.703 1 94.75 200 GLU A C 1
ATOM 1537 O O . GLU A 1 200 ? 4.922 3.646 8.797 1 94.75 200 GLU A O 1
ATOM 1542 N N . ASP A 1 201 ? 5.691 3.162 6.754 1 94.19 201 ASP A N 1
ATOM 1543 C CA . ASP A 1 201 ? 5.59 1.723 6.973 1 94.19 201 ASP A CA 1
ATOM 1544 C C . ASP A 1 201 ? 6.602 1.252 8.016 1 94.19 201 ASP A C 1
ATOM 1546 O O . ASP A 1 201 ? 7.812 1.342 7.793 1 94.19 201 ASP A O 1
ATOM 1550 N N . ASN A 1 202 ? 6.148 0.719 9.094 1 90.94 202 ASN A N 1
ATOM 1551 C CA . ASN A 1 202 ? 6.965 0.421 10.266 1 90.94 202 ASN A CA 1
ATOM 1552 C C . ASN A 1 202 ? 8.016 -0.638 9.961 1 90.94 202 ASN A C 1
ATOM 1554 O O . ASN A 1 202 ? 9.188 -0.481 10.32 1 90.94 202 ASN A O 1
ATOM 1558 N N . SER A 1 203 ? 7.641 -1.699 9.312 1 91.5 203 SER A N 1
ATOM 1559 C CA . SER A 1 203 ? 8.57 -2.793 9.047 1 91.5 203 SER A CA 1
ATOM 1560 C C . SER A 1 203 ? 9.688 -2.354 8.102 1 91.5 203 SER A C 1
ATOM 1562 O O . SER A 1 203 ? 10.836 -2.773 8.258 1 91.5 203 SER A O 1
ATOM 1564 N N . THR A 1 204 ? 9.32 -1.529 7.18 1 94.69 204 THR A N 1
ATOM 1565 C CA . THR A 1 204 ? 10.32 -0.976 6.266 1 94.69 204 THR A CA 1
ATOM 1566 C C . THR A 1 204 ? 11.32 -0.109 7.023 1 94.69 204 THR A C 1
ATOM 1568 O O . THR A 1 204 ? 12.531 -0.26 6.855 1 94.69 204 THR A O 1
ATOM 1571 N N . VAL A 1 205 ? 10.828 0.755 7.887 1 94.19 205 VAL A N 1
ATOM 1572 C CA . VAL A 1 205 ? 11.688 1.63 8.68 1 94.19 205 VAL A CA 1
ATOM 1573 C C . VAL A 1 205 ? 12.578 0.791 9.586 1 94.19 205 VAL A C 1
ATOM 1575 O O . VAL A 1 205 ? 13.789 1.03 9.672 1 94.19 205 VAL A O 1
ATOM 1578 N N . LYS A 1 206 ? 11.984 -0.183 10.227 1 92.31 206 LYS A N 1
ATOM 1579 C CA . LYS A 1 206 ? 12.734 -1.065 11.109 1 92.31 206 LYS A CA 1
ATOM 1580 C C . LYS A 1 206 ? 13.891 -1.731 10.375 1 92.31 206 LYS A C 1
ATOM 1582 O O . LYS A 1 206 ? 15.023 -1.742 10.867 1 92.31 206 LYS A O 1
ATOM 1587 N N . PHE A 1 207 ? 13.656 -2.248 9.203 1 94.75 207 PHE A N 1
ATOM 1588 C CA . PHE A 1 207 ? 14.656 -2.969 8.422 1 94.75 207 PHE A CA 1
ATOM 1589 C C . PHE A 1 207 ? 15.797 -2.041 8.016 1 94.75 207 PHE A C 1
ATOM 1591 O O . PHE A 1 207 ? 16.969 -2.336 8.258 1 94.75 207 PHE A O 1
ATOM 1598 N N . PHE A 1 208 ? 15.477 -0.901 7.496 1 96 208 PHE A N 1
ATOM 1599 C CA . PHE A 1 208 ? 16.5 -0.021 6.957 1 96 208 PHE A CA 1
ATOM 1600 C C . PHE A 1 208 ? 17.25 0.695 8.078 1 96 208 PHE A C 1
ATOM 1602 O O . PHE A 1 208 ? 18.422 1.023 7.938 1 96 208 PHE A O 1
ATOM 1609 N N . THR A 1 209 ? 16.547 0.973 9.18 1 95.69 209 THR A N 1
ATOM 1610 C CA . THR A 1 209 ? 17.25 1.506 10.352 1 95.69 209 THR A CA 1
ATOM 1611 C C . THR A 1 209 ? 18.328 0.538 10.82 1 95.69 209 THR A C 1
ATOM 1613 O O . THR A 1 209 ? 19.453 0.948 11.109 1 95.69 209 THR A O 1
ATOM 1616 N N . ALA A 1 210 ? 17.953 -0.712 10.859 1 95.12 210 ALA A N 1
ATOM 1617 C CA . ALA A 1 210 ? 18.906 -1.726 11.281 1 95.12 210 ALA A CA 1
ATOM 1618 C C . ALA A 1 210 ? 20.125 -1.755 10.344 1 95.12 210 ALA A C 1
ATOM 1620 O O . ALA A 1 210 ? 21.25 -1.958 10.789 1 95.12 210 ALA A O 1
ATOM 1621 N N . MET A 1 211 ? 19.875 -1.501 9.109 1 95.88 211 MET A N 1
ATOM 1622 C CA . MET A 1 211 ? 20.953 -1.512 8.117 1 95.88 211 MET A CA 1
ATOM 1623 C C . MET A 1 211 ? 21.875 -0.315 8.312 1 95.88 211 MET A C 1
ATOM 1625 O O . MET A 1 211 ? 23.062 -0.367 7.941 1 95.88 211 MET A O 1
ATOM 1629 N N . GLU A 1 212 ? 21.375 0.744 8.922 1 97.31 212 GLU A N 1
ATOM 1630 C CA . GLU A 1 212 ? 22.125 1.99 9.039 1 97.31 212 GLU A CA 1
ATOM 1631 C C . GLU A 1 212 ? 22.656 2.18 10.461 1 97.31 212 GLU A C 1
ATOM 1633 O O . GLU A 1 212 ? 23.219 3.229 10.781 1 97.31 212 GLU A O 1
ATOM 1638 N N . GLU A 1 213 ? 22.578 1.181 11.281 1 92.69 213 GLU A N 1
ATOM 1639 C CA . GLU A 1 213 ? 22.859 1.294 12.711 1 92.69 213 GLU A CA 1
ATOM 1640 C C . GLU A 1 213 ? 24.312 1.699 12.961 1 92.69 213 GLU A C 1
ATOM 1642 O O . GLU A 1 213 ? 24.609 2.352 13.961 1 92.69 213 GLU A O 1
ATOM 1647 N N . LYS A 1 214 ? 25.266 1.378 12.047 1 96 214 LYS A N 1
ATOM 1648 C CA . LYS A 1 214 ? 26.688 1.669 12.242 1 96 214 LYS A CA 1
ATOM 1649 C C . LYS A 1 214 ? 27.047 3.037 11.672 1 96 214 LYS A C 1
ATOM 1651 O O . LYS A 1 214 ? 28.156 3.531 11.891 1 96 214 LYS A O 1
ATOM 1656 N N . ASN A 1 215 ? 26.109 3.564 10.93 1 97.69 215 ASN A N 1
ATOM 1657 C CA . ASN A 1 215 ? 26.297 4.891 10.359 1 97.69 215 ASN A CA 1
ATOM 1658 C C . ASN A 1 215 ? 25.672 5.977 11.219 1 97.69 215 ASN A C 1
ATOM 1660 O O . ASN A 1 215 ? 24.938 5.676 12.164 1 97.69 215 ASN A O 1
ATOM 1664 N N . ASN A 1 216 ? 26.094 7.242 11.039 1 96.94 216 ASN A N 1
ATOM 1665 C CA . ASN A 1 216 ? 25.562 8.406 11.742 1 96.94 216 ASN A CA 1
ATOM 1666 C C . ASN A 1 216 ? 25.281 9.562 10.789 1 96.94 216 ASN A C 1
ATOM 1668 O O . ASN A 1 216 ? 25.625 9.5 9.609 1 96.94 216 ASN A O 1
ATOM 1672 N N . GLY A 1 217 ? 24.562 10.539 11.352 1 97.81 217 GLY A N 1
ATOM 1673 C CA . GLY A 1 217 ? 24.297 11.711 10.531 1 97.81 217 GLY A CA 1
ATOM 1674 C C . GLY A 1 217 ? 22.875 11.766 10.008 1 97.81 217 GLY A C 1
ATOM 1675 O O . GLY A 1 217 ? 22.125 10.797 10.148 1 97.81 217 GLY A O 1
ATOM 1676 N N . LEU A 1 218 ? 22.562 12.906 9.438 1 98.5 218 LEU A N 1
ATOM 1677 C CA . LEU A 1 218 ? 21.219 13.117 8.898 1 98.5 218 LEU A CA 1
ATOM 1678 C C . LEU A 1 218 ? 20.984 12.234 7.676 1 98.5 218 LEU A C 1
ATOM 1680 O O . LEU A 1 218 ? 19.859 11.781 7.445 1 98.5 218 LEU A O 1
ATOM 1684 N N . ASP A 1 219 ? 22.031 12.047 6.875 1 98.56 219 ASP A N 1
ATOM 1685 C CA . ASP A 1 219 ? 21.922 11.203 5.691 1 98.56 219 ASP A CA 1
ATOM 1686 C C . ASP A 1 219 ? 21.688 9.742 6.082 1 98.56 219 ASP A C 1
ATOM 1688 O O . ASP A 1 219 ? 20.906 9.039 5.438 1 98.56 219 ASP A O 1
ATOM 1692 N N . ALA A 1 220 ? 22.359 9.242 7.152 1 98.44 220 ALA A N 1
ATOM 1693 C CA . ALA A 1 220 ? 22.094 7.895 7.664 1 98.44 220 ALA A CA 1
ATOM 1694 C C . ALA A 1 220 ? 20.672 7.758 8.164 1 98.44 220 ALA A C 1
ATOM 1696 O O . ALA A 1 220 ? 20.016 6.734 7.926 1 98.44 220 ALA A O 1
ATOM 1697 N N . PHE A 1 221 ? 20.203 8.773 8.852 1 97.81 221 PHE A N 1
ATOM 1698 C CA . PHE A 1 221 ? 18.828 8.789 9.344 1 97.81 221 PHE A CA 1
ATOM 1699 C C . PHE A 1 221 ? 17.828 8.734 8.188 1 97.81 221 PHE A C 1
ATOM 1701 O O . PHE A 1 221 ? 16.844 8.008 8.25 1 97.81 221 PHE A O 1
ATOM 1708 N N . ASN A 1 222 ? 18.109 9.484 7.121 1 98.38 222 ASN A N 1
ATOM 1709 C CA . ASN A 1 222 ? 17.312 9.484 5.906 1 98.38 222 ASN A CA 1
ATOM 1710 C C . ASN A 1 222 ? 17.266 8.102 5.258 1 98.38 222 ASN A C 1
ATOM 1712 O O . ASN A 1 222 ? 16.203 7.602 4.91 1 98.38 222 ASN A O 1
ATOM 1716 N N . ARG A 1 223 ? 18.422 7.441 5.188 1 98.12 223 ARG A N 1
ATOM 1717 C CA . ARG A 1 223 ? 18.484 6.105 4.605 1 98.12 223 ARG A CA 1
ATOM 1718 C C . ARG A 1 223 ? 17.781 5.086 5.488 1 98.12 223 ARG A C 1
ATOM 1720 O O . ARG A 1 223 ? 17.219 4.102 4.992 1 98.12 223 ARG A O 1
ATOM 1727 N N . GLY A 1 224 ? 17.781 5.352 6.793 1 96.81 224 GLY A N 1
ATOM 1728 C CA . GLY A 1 224 ? 17.141 4.465 7.75 1 96.81 224 GLY A CA 1
ATOM 1729 C C . GLY A 1 224 ? 15.625 4.551 7.719 1 96.81 224 GLY A C 1
ATOM 1730 O O . GLY A 1 224 ? 14.938 3.623 8.148 1 96.81 224 GLY A O 1
ATOM 1731 N N . ARG A 1 225 ? 15.094 5.629 7.246 1 96.5 225 ARG A N 1
ATOM 1732 C CA . ARG A 1 225 ? 13.664 5.863 7.07 1 96.5 225 ARG A CA 1
ATOM 1733 C C . ARG A 1 225 ? 13.359 6.324 5.648 1 96.5 225 ARG A C 1
ATOM 1735 O O . ARG A 1 225 ? 12.906 7.453 5.438 1 96.5 225 ARG A O 1
ATOM 1742 N N . PRO A 1 226 ? 13.539 5.469 4.73 1 97.06 226 PRO A N 1
ATOM 1743 C CA . PRO A 1 226 ? 13.547 5.863 3.32 1 97.06 226 PRO A CA 1
ATOM 1744 C C . PRO A 1 226 ? 12.164 6.297 2.828 1 97.06 226 PRO A C 1
ATOM 1746 O O . PRO A 1 226 ? 11.148 5.902 3.402 1 97.06 226 PRO A O 1
ATOM 1749 N N . PRO A 1 227 ? 12.094 7.094 1.713 1 97.94 227 PRO A N 1
ATOM 1750 C CA . PRO A 1 227 ? 10.844 7.617 1.157 1 97.94 227 PRO A CA 1
ATOM 1751 C C . PRO A 1 227 ? 9.844 6.516 0.826 1 97.94 227 PRO A C 1
ATOM 1753 O O . PRO A 1 227 ? 8.633 6.734 0.91 1 97.94 227 PRO A O 1
ATOM 1756 N N . ILE A 1 228 ? 10.312 5.301 0.512 1 97.62 228 ILE A N 1
ATOM 1757 C CA . ILE A 1 228 ? 9.43 4.199 0.144 1 97.62 228 ILE A CA 1
ATOM 1758 C C . ILE A 1 228 ? 8.516 3.859 1.318 1 97.62 228 ILE A C 1
ATOM 1760 O O . ILE A 1 228 ? 7.375 3.424 1.121 1 97.62 228 ILE A O 1
ATOM 1764 N N . ALA A 1 229 ? 9.016 4.047 2.564 1 96.75 229 ALA A N 1
ATOM 1765 C CA . ALA A 1 229 ? 8.203 3.787 3.748 1 96.75 229 ALA A CA 1
ATOM 1766 C C . ALA A 1 229 ? 6.969 4.684 3.77 1 96.75 229 ALA A C 1
ATOM 1768 O O . ALA A 1 229 ? 5.883 4.246 4.164 1 96.75 229 ALA A O 1
ATOM 1769 N N . GLU A 1 230 ? 7.113 5.93 3.336 1 97.62 230 GLU A N 1
ATOM 1770 C CA . GLU A 1 230 ? 5.977 6.84 3.225 1 97.62 230 GLU A CA 1
ATOM 1771 C C . GLU A 1 230 ? 5.027 6.402 2.111 1 97.62 230 GLU A C 1
ATOM 1773 O O . GLU A 1 230 ? 3.816 6.32 2.318 1 97.62 230 GLU A O 1
ATOM 1778 N N . ALA A 1 231 ? 5.598 6.094 0.986 1 98.19 231 ALA A N 1
ATOM 1779 C CA . ALA A 1 231 ? 4.809 5.758 -0.197 1 98.19 231 ALA A CA 1
ATOM 1780 C C . ALA A 1 231 ? 3.912 4.551 0.065 1 98.19 231 ALA A C 1
ATOM 1782 O O . ALA A 1 231 ? 2.744 4.539 -0.33 1 98.19 231 ALA A O 1
ATOM 1783 N N . ILE A 1 232 ? 4.43 3.557 0.728 1 97.62 232 ILE A N 1
ATOM 1784 C CA . ILE A 1 232 ? 3.703 2.324 1.002 1 97.62 232 ILE A CA 1
ATOM 1785 C C . ILE A 1 232 ? 2.453 2.635 1.822 1 97.62 232 ILE A C 1
ATOM 1787 O O . ILE A 1 232 ? 1.349 2.215 1.466 1 97.62 232 ILE A O 1
ATOM 1791 N N . LYS A 1 233 ? 2.582 3.393 2.881 1 97.19 233 LYS A N 1
ATOM 1792 C CA . LYS A 1 233 ? 1.447 3.688 3.75 1 97.19 233 LYS A CA 1
ATOM 1793 C C . LYS A 1 233 ? 0.484 4.664 3.084 1 97.19 233 LYS A C 1
ATOM 1795 O O . LYS A 1 233 ? -0.734 4.535 3.221 1 97.19 233 LYS A O 1
ATOM 1800 N N . ILE A 1 234 ? 1.022 5.613 2.361 1 98.62 234 ILE A N 1
ATOM 1801 C CA . ILE A 1 234 ? 0.173 6.598 1.694 1 98.62 234 ILE A CA 1
ATOM 1802 C C . ILE A 1 234 ? -0.708 5.898 0.66 1 98.62 234 ILE A C 1
ATOM 1804 O O . ILE A 1 234 ? -1.894 6.211 0.534 1 98.62 234 ILE A O 1
ATOM 1808 N N . ASP A 1 235 ? -0.168 4.949 -0.086 1 98.56 235 ASP A N 1
ATOM 1809 C CA . ASP A 1 235 ? -0.958 4.219 -1.073 1 98.56 235 ASP A CA 1
ATOM 1810 C C . ASP A 1 235 ? -2.121 3.484 -0.411 1 98.56 235 ASP A C 1
ATOM 1812 O O . ASP A 1 235 ? -3.256 3.549 -0.889 1 98.56 235 ASP A O 1
ATOM 1816 N N . LYS A 1 236 ? -1.847 2.775 0.657 1 97.88 236 LYS A N 1
ATOM 1817 C CA . LYS A 1 236 ? -2.889 2.053 1.379 1 97.88 236 LYS A CA 1
ATOM 1818 C C . LYS A 1 236 ? -3.967 3.004 1.89 1 97.88 236 LYS A C 1
ATOM 1820 O O . LYS A 1 236 ? -5.16 2.74 1.732 1 97.88 236 LYS A O 1
ATOM 1825 N N . ILE A 1 237 ? -3.529 4.113 2.475 1 98.56 237 ILE A N 1
ATOM 1826 C CA . ILE A 1 237 ? -4.438 5.129 2.998 1 98.56 237 ILE A CA 1
ATOM 1827 C C . ILE A 1 237 ? -5.363 5.617 1.887 1 98.56 237 ILE A C 1
ATOM 1829 O O . ILE A 1 237 ? -6.586 5.637 2.055 1 98.56 237 ILE A O 1
ATOM 1833 N N . CYS A 1 238 ? -4.789 6.008 0.818 1 98.81 238 CYS A N 1
ATOM 1834 C CA . CYS A 1 238 ? -5.547 6.637 -0.256 1 98.81 238 CYS A CA 1
ATOM 1835 C C . CYS A 1 238 ? -6.5 5.641 -0.906 1 98.81 238 CYS A C 1
ATOM 1837 O O . CYS A 1 238 ? -7.621 6 -1.279 1 98.81 238 CYS A O 1
ATOM 1839 N N . ARG A 1 239 ? -6.094 4.344 -1.022 1 98.5 239 ARG A N 1
ATOM 1840 C CA . ARG A 1 239 ? -6.98 3.318 -1.564 1 98.5 239 ARG A CA 1
ATOM 1841 C C . ARG A 1 239 ? -8.211 3.141 -0.684 1 98.5 239 ARG A C 1
ATOM 1843 O O . ARG A 1 239 ? -9.336 3.094 -1.184 1 98.5 239 ARG A O 1
ATOM 1850 N N . LEU A 1 240 ? -7.969 3.031 0.552 1 98.56 240 LEU A N 1
ATOM 1851 C CA . LEU A 1 240 ? -9.07 2.863 1.488 1 98.56 240 LEU A CA 1
ATOM 1852 C C . LEU A 1 240 ? -9.969 4.102 1.501 1 98.56 240 LEU A C 1
ATOM 1854 O O . LEU A 1 240 ? -11.195 3.982 1.491 1 98.56 240 LEU A O 1
ATOM 1858 N N . ALA A 1 241 ? -9.297 5.273 1.523 1 98.81 241 ALA A N 1
ATOM 1859 C CA . ALA A 1 241 ? -10.062 6.52 1.516 1 98.81 241 ALA A CA 1
ATOM 1860 C C . ALA A 1 241 ? -10.938 6.621 0.269 1 98.81 241 ALA A C 1
ATOM 1862 O O . ALA A 1 241 ? -12.078 7.07 0.342 1 98.81 241 ALA A O 1
ATOM 1863 N N . MET A 1 242 ? -10.367 6.242 -0.833 1 98.12 242 MET A N 1
ATOM 1864 C CA . MET A 1 242 ? -11.133 6.25 -2.076 1 98.12 242 MET A CA 1
ATOM 1865 C C . MET A 1 242 ? -12.328 5.309 -1.984 1 98.12 242 MET A C 1
ATOM 1867 O O . MET A 1 242 ? -13.438 5.664 -2.393 1 98.12 242 MET A O 1
ATOM 1871 N N . ARG A 1 243 ? -12.109 4.129 -1.448 1 97.38 243 ARG A N 1
ATOM 1872 C CA . ARG A 1 243 ? -13.164 3.127 -1.312 1 97.38 243 ARG A CA 1
ATOM 1873 C C . ARG A 1 243 ? -14.312 3.652 -0.46 1 97.38 243 ARG A C 1
ATOM 1875 O O . ARG A 1 243 ? -15.484 3.428 -0.777 1 97.38 243 ARG A O 1
ATOM 1882 N N . PHE A 1 244 ? -14.039 4.406 0.594 1 98 244 PHE A N 1
ATOM 1883 C CA . PHE A 1 244 ? -15.047 4.871 1.533 1 98 244 PHE A CA 1
ATOM 1884 C C . PHE A 1 244 ? -15.539 6.266 1.157 1 98 244 PHE A C 1
ATOM 1886 O O . PHE A 1 244 ? -16.516 6.758 1.715 1 98 244 PHE A O 1
ATOM 1893 N N . LYS A 1 245 ? -14.773 6.926 0.248 1 97.88 245 LYS A N 1
ATOM 1894 C CA . LYS A 1 245 ? -15.016 8.32 -0.11 1 97.88 245 LYS A CA 1
ATOM 1895 C C . LYS A 1 245 ? -14.742 9.25 1.07 1 97.88 245 LYS A C 1
ATOM 1897 O O . LYS A 1 245 ? -15.508 10.188 1.322 1 97.88 245 LYS A O 1
ATOM 1902 N N . ALA A 1 246 ? -13.766 8.906 1.852 1 98.56 246 ALA A N 1
ATOM 1903 C CA . ALA A 1 246 ? -13.352 9.703 2.998 1 98.56 246 ALA A CA 1
ATOM 1904 C C . ALA A 1 246 ? -12.344 10.773 2.58 1 98.56 246 ALA A C 1
ATOM 1906 O O . ALA A 1 246 ? -11.625 10.609 1.593 1 98.56 246 ALA A O 1
ATOM 1907 N N . LYS A 1 247 ? -12.312 11.867 3.285 1 98.62 247 LYS A N 1
ATOM 1908 C CA . LYS A 1 247 ? -11.305 12.914 3.09 1 98.62 247 LYS A CA 1
ATOM 1909 C C . LYS A 1 247 ? -10.086 12.672 3.975 1 98.62 247 LYS A C 1
ATOM 1911 O O . LYS A 1 247 ? -10.227 12.352 5.156 1 98.62 247 LYS A O 1
ATOM 1916 N N . VAL A 1 248 ? -8.891 12.789 3.379 1 98.75 248 VAL A N 1
ATOM 1917 C CA . VAL A 1 248 ? -7.68 12.539 4.16 1 98.75 248 VAL A CA 1
ATOM 1918 C C . VAL A 1 248 ? -6.695 13.688 3.971 1 98.75 248 VAL A C 1
ATOM 1920 O O . VAL A 1 248 ? -6.785 14.438 2.998 1 98.75 248 VAL A O 1
ATOM 1923 N N . HIS A 1 249 ? -5.867 13.914 4.926 1 98.81 249 HIS A N 1
ATOM 1924 C CA . HIS A 1 249 ? -4.73 14.828 4.91 1 98.81 249 HIS A CA 1
ATOM 1925 C C . HIS A 1 249 ? -3.428 14.094 5.207 1 98.81 249 HIS A C 1
ATOM 1927 O O . HIS A 1 249 ? -3.312 13.414 6.227 1 98.81 249 HIS A O 1
ATOM 1933 N N . ILE A 1 250 ? -2.502 14.117 4.301 1 98.69 250 ILE A N 1
ATOM 1934 C CA . ILE A 1 250 ? -1.19 13.523 4.531 1 98.69 250 ILE A CA 1
ATOM 1935 C C . ILE A 1 250 ? -0.243 14.57 5.109 1 98.69 250 ILE A C 1
ATOM 1937 O O . ILE A 1 250 ? 0.121 15.531 4.426 1 98.69 250 ILE A O 1
ATOM 1941 N N . ALA A 1 251 ? 0.138 14.344 6.297 1 97.75 251 ALA A N 1
ATOM 1942 C CA . ALA A 1 251 ? 1.02 15.281 6.992 1 97.75 251 ALA A CA 1
ATOM 1943 C C . ALA A 1 251 ? 2.457 15.148 6.496 1 97.75 251 ALA A C 1
ATOM 1945 O O . ALA A 1 251 ? 2.891 14.062 6.105 1 97.75 251 ALA A O 1
ATOM 1946 N N . HIS A 1 252 ? 3.166 16.234 6.434 1 97.12 252 HIS A N 1
ATOM 1947 C CA . HIS A 1 252 ? 4.609 16.422 6.324 1 97.12 252 HIS A CA 1
ATOM 1948 C C . HIS A 1 252 ? 5.188 15.578 5.191 1 97.12 252 HIS A C 1
ATOM 1950 O O . HIS A 1 252 ? 6.137 14.82 5.395 1 97.12 252 HIS A O 1
ATOM 1956 N N . ILE A 1 253 ? 4.613 15.727 4.051 1 98.06 253 ILE A N 1
ATOM 1957 C CA . ILE A 1 253 ? 5.242 15.203 2.846 1 98.06 253 ILE A CA 1
ATOM 1958 C C . ILE A 1 253 ? 6.695 15.664 2.779 1 98.06 253 ILE A C 1
ATOM 1960 O O . ILE A 1 253 ? 6.973 16.875 2.797 1 98.06 253 ILE A O 1
ATOM 1964 N N . SER A 1 254 ? 7.613 14.703 2.66 1 97.81 254 SER A N 1
ATOM 1965 C CA . SER A 1 254 ? 9.023 15.07 2.74 1 97.81 254 SER A CA 1
ATOM 1966 C C . SER A 1 254 ? 9.773 14.68 1.473 1 97.81 254 SER A C 1
ATOM 1968 O O . SER A 1 254 ? 10.93 15.055 1.287 1 97.81 254 SER A O 1
ATOM 1970 N N . SER A 1 255 ? 9.094 13.898 0.578 1 98.25 255 SER A N 1
ATOM 1971 C CA . SER A 1 255 ? 9.844 13.297 -0.517 1 98.25 255 SER A CA 1
ATOM 1972 C C . SER A 1 255 ? 9.031 13.289 -1.808 1 98.25 255 SER A C 1
ATOM 1974 O O . SER A 1 255 ? 7.805 13.398 -1.775 1 98.25 255 SER A O 1
ATOM 1976 N N . ILE A 1 256 ? 9.75 13.188 -2.949 1 98.62 256 ILE A N 1
ATOM 1977 C CA . ILE A 1 256 ? 9.148 13.047 -4.273 1 98.62 256 ILE A CA 1
ATOM 1978 C C . ILE A 1 256 ? 8.195 11.859 -4.281 1 98.62 256 ILE A C 1
ATOM 1980 O O . ILE A 1 256 ? 7.059 11.969 -4.738 1 98.62 256 ILE A O 1
ATOM 1984 N N . GLU A 1 257 ? 8.586 10.742 -3.695 1 98.06 257 GLU A N 1
ATOM 1985 C CA . GLU A 1 257 ? 7.805 9.508 -3.715 1 98.06 257 GLU A CA 1
ATOM 1986 C C . GLU A 1 257 ? 6.496 9.672 -2.941 1 98.06 257 GLU A C 1
ATOM 1988 O O . GLU A 1 257 ? 5.449 9.188 -3.377 1 98.06 257 GLU A O 1
ATOM 1993 N N . ALA A 1 258 ? 6.609 10.289 -1.81 1 98.5 258 ALA A N 1
ATOM 1994 C CA . ALA A 1 258 ? 5.418 10.547 -1.005 1 98.5 258 ALA A CA 1
ATOM 1995 C C . ALA A 1 258 ? 4.418 11.414 -1.763 1 98.5 258 ALA A C 1
ATOM 1997 O O . ALA A 1 258 ? 3.234 11.086 -1.844 1 98.5 258 ALA A O 1
ATOM 1998 N N . PHE A 1 259 ? 4.902 12.516 -2.383 1 98.88 259 PHE A N 1
ATOM 1999 C CA . PHE A 1 259 ? 4.047 13.43 -3.129 1 98.88 259 PHE A CA 1
ATOM 2000 C C . PHE A 1 259 ? 3.389 12.719 -4.305 1 98.88 259 PHE A C 1
ATOM 2002 O O . PHE A 1 259 ? 2.172 12.797 -4.484 1 98.88 259 PHE A O 1
ATOM 2009 N N . GLU A 1 260 ? 4.195 12.039 -5.07 1 98.75 260 GLU A N 1
ATOM 2010 C CA . GLU A 1 260 ? 3.695 11.406 -6.289 1 98.75 260 GLU A CA 1
ATOM 2011 C C . GLU A 1 260 ? 2.643 10.352 -5.973 1 98.75 260 GLU A C 1
ATOM 2013 O O . GLU A 1 260 ? 1.662 10.203 -6.703 1 98.75 260 GLU A O 1
ATOM 2018 N N . THR A 1 261 ? 2.85 9.633 -4.902 1 98.56 261 THR A N 1
ATOM 2019 C CA . THR A 1 261 ? 1.894 8.602 -4.512 1 98.56 261 THR A CA 1
ATOM 2020 C C . THR A 1 261 ? 0.547 9.219 -4.148 1 98.56 261 THR A C 1
ATOM 2022 O O . THR A 1 261 ? -0.497 8.781 -4.633 1 98.56 261 THR A O 1
ATOM 2025 N N . ALA A 1 262 ? 0.534 10.266 -3.33 1 98.75 262 ALA A N 1
ATOM 2026 C CA . ALA A 1 262 ? -0.713 10.922 -2.939 1 98.75 262 ALA A CA 1
ATOM 2027 C C . ALA A 1 262 ? -1.36 11.625 -4.129 1 98.75 262 ALA A C 1
ATOM 2029 O O . ALA A 1 262 ? -2.58 11.562 -4.305 1 98.75 262 ALA A O 1
ATOM 2030 N N . ASN A 1 263 ? -0.532 12.289 -4.914 1 98.75 263 ASN A N 1
ATOM 2031 C CA . ASN A 1 263 ? -1.025 13.078 -6.039 1 98.75 263 ASN A CA 1
ATOM 2032 C C . ASN A 1 263 ? -1.749 12.203 -7.059 1 98.75 263 ASN A C 1
ATOM 2034 O O . ASN A 1 263 ? -2.709 12.641 -7.691 1 98.75 263 ASN A O 1
ATOM 2038 N N . LYS A 1 264 ? -1.238 11 -7.242 1 97.88 264 LYS A N 1
ATOM 2039 C CA . LYS A 1 264 ? -1.895 10.055 -8.141 1 97.88 264 LYS A CA 1
ATOM 2040 C C . LYS A 1 264 ? -3.369 9.898 -7.789 1 97.88 264 LYS A C 1
ATOM 2042 O O . LYS A 1 264 ? -4.23 9.938 -8.672 1 97.88 264 LYS A O 1
ATOM 2047 N N . TYR A 1 265 ? -3.68 9.711 -6.559 1 98.56 265 TYR A N 1
ATOM 2048 C CA . TYR A 1 265 ? -5.051 9.492 -6.117 1 98.56 265 TYR A CA 1
ATOM 2049 C C . TYR A 1 265 ? -5.855 10.789 -6.164 1 98.56 265 TYR A C 1
ATOM 2051 O O . TYR A 1 265 ? -7.066 10.766 -6.406 1 98.56 265 TYR A O 1
ATOM 2059 N N . ARG A 1 266 ? -5.168 11.906 -5.895 1 98.56 266 ARG A N 1
ATOM 2060 C CA . ARG A 1 266 ? -5.828 13.195 -6.078 1 98.56 266 ARG A CA 1
ATOM 2061 C C . ARG A 1 266 ? -6.332 13.359 -7.508 1 98.56 266 ARG A C 1
ATOM 2063 O O . ARG A 1 266 ? -7.465 13.781 -7.73 1 98.56 266 ARG A O 1
ATOM 2070 N N . GLU A 1 267 ? -5.512 13.039 -8.453 1 98.25 267 GLU A N 1
ATOM 2071 C CA . GLU A 1 267 ? -5.863 13.125 -9.867 1 98.25 267 GLU A CA 1
ATOM 2072 C C . GLU A 1 267 ? -6.996 12.164 -10.211 1 98.25 267 GLU A C 1
ATOM 2074 O O . GLU A 1 267 ? -7.742 12.391 -11.164 1 98.25 267 GLU A O 1
ATOM 2079 N N . MET A 1 268 ? -7.117 11.125 -9.453 1 97.69 268 MET A N 1
ATOM 2080 C CA . MET A 1 268 ? -8.188 10.156 -9.664 1 97.69 268 MET A CA 1
ATOM 2081 C C . MET A 1 268 ? -9.477 10.617 -8.992 1 97.69 268 MET A C 1
ATOM 2083 O O . MET A 1 268 ? -10.5 9.93 -9.07 1 97.69 268 MET A O 1
ATOM 2087 N N . GLY A 1 269 ? -9.438 11.711 -8.234 1 98.38 269 GLY A N 1
ATOM 2088 C CA . GLY A 1 269 ? -10.648 12.312 -7.707 1 98.38 269 GLY A CA 1
ATOM 2089 C C . GLY A 1 269 ? -10.75 12.234 -6.195 1 98.38 269 GLY A C 1
ATOM 2090 O O . GLY A 1 269 ? -11.727 12.711 -5.609 1 98.38 269 GLY A O 1
ATOM 2091 N N . LEU A 1 270 ? -9.758 11.625 -5.527 1 98.56 270 LEU A N 1
ATOM 2092 C CA . LEU A 1 270 ? -9.781 11.555 -4.07 1 98.56 270 LEU A CA 1
ATOM 2093 C C . LEU A 1 270 ? -9.555 12.93 -3.455 1 98.56 270 LEU A C 1
ATOM 2095 O O . LEU A 1 270 ? -8.695 13.68 -3.91 1 98.56 270 LEU A O 1
ATOM 2099 N N . ASP A 1 271 ? -10.352 13.289 -2.451 1 98.5 271 ASP A N 1
ATOM 2100 C CA . ASP A 1 271 ? -10.078 14.492 -1.668 1 98.5 271 ASP A CA 1
ATOM 2101 C C . ASP A 1 271 ? -8.938 14.258 -0.675 1 98.5 271 ASP A C 1
ATOM 2103 O O . ASP A 1 271 ? -9.188 13.906 0.482 1 98.5 271 ASP A O 1
ATOM 2107 N N . VAL A 1 272 ? -7.742 14.344 -1.128 1 98.69 272 VAL A N 1
ATOM 2108 C CA . VAL A 1 272 ? -6.531 14.211 -0.326 1 98.69 272 VAL A CA 1
ATOM 2109 C C . VAL A 1 272 ? -5.742 15.516 -0.357 1 98.69 272 VAL A C 1
ATOM 2111 O O . VAL A 1 272 ? -5.418 16.031 -1.432 1 98.69 272 VAL A O 1
ATOM 2114 N N . SER A 1 273 ? -5.578 16.109 0.793 1 98.75 273 SER A N 1
ATOM 2115 C CA . SER A 1 273 ? -4.711 17.281 0.924 1 98.75 273 SER A CA 1
ATOM 2116 C C . SER A 1 273 ? -3.346 16.891 1.48 1 98.75 273 SER A C 1
ATOM 2118 O O . SER A 1 273 ? -3.197 15.836 2.104 1 98.75 273 SER A O 1
ATOM 2120 N N . MET A 1 274 ? -2.354 17.672 1.18 1 98.75 274 MET A N 1
ATOM 2121 C CA . MET A 1 274 ? -0.965 17.406 1.547 1 98.75 274 MET A CA 1
ATOM 2122 C C . MET A 1 274 ? -0.298 18.672 2.1 1 98.75 274 MET A C 1
ATOM 2124 O O . MET A 1 274 ? -0.489 19.766 1.567 1 98.75 274 MET A O 1
ATOM 2128 N N . GLU A 1 275 ? 0.449 18.438 3.119 1 98.75 275 GLU A N 1
ATOM 2129 C CA . GLU A 1 275 ? 1.266 19.531 3.641 1 98.75 275 GLU A CA 1
ATOM 2130 C C . GLU A 1 275 ? 2.75 19.188 3.592 1 98.75 275 GLU A C 1
ATOM 2132 O O . GLU A 1 275 ? 3.115 18.016 3.52 1 98.75 275 GLU A O 1
ATOM 2137 N N . THR A 1 276 ? 3.508 20.188 3.561 1 98.44 276 THR A N 1
ATOM 2138 C CA . THR A 1 276 ? 4.918 20.078 3.914 1 98.44 276 THR A CA 1
ATOM 2139 C C . THR A 1 276 ? 5.281 21.062 5.016 1 98.44 276 THR A C 1
ATOM 2141 O O . THR A 1 276 ? 4.41 21.75 5.555 1 98.44 276 THR A O 1
ATOM 2144 N N . GLU A 1 277 ? 6.562 21 5.422 1 97.5 277 GLU A N 1
ATOM 2145 C CA . GLU A 1 277 ? 7 21.797 6.562 1 97.5 277 GLU A CA 1
ATOM 2146 C C . GLU A 1 277 ? 8.203 22.672 6.195 1 97.5 277 GLU A C 1
ATOM 2148 O O . GLU A 1 277 ? 8.961 22.328 5.285 1 97.5 277 GLU A O 1
ATOM 2153 N N . PRO A 1 278 ? 8.398 23.766 6.922 1 96.88 278 PRO A N 1
ATOM 2154 C CA . PRO A 1 278 ? 9.516 24.672 6.629 1 96.88 278 PRO A CA 1
ATOM 2155 C C . PRO A 1 278 ? 10.867 23.953 6.66 1 96.88 278 PRO A C 1
ATOM 2157 O O . PRO A 1 278 ? 11.719 24.219 5.812 1 96.88 278 PRO A O 1
ATOM 2160 N N . HIS A 1 279 ? 11.078 23.031 7.594 1 96.62 279 HIS A N 1
ATOM 2161 C CA . HIS A 1 279 ? 12.391 22.406 7.699 1 96.62 279 HIS A CA 1
ATOM 2162 C C . HIS A 1 279 ? 12.695 21.562 6.477 1 96.62 279 HIS A C 1
ATOM 2164 O O . HIS A 1 279 ? 13.867 21.328 6.148 1 96.62 279 HIS A O 1
ATOM 2170 N N . TYR A 1 280 ? 11.695 21.062 5.738 1 98 280 TYR A N 1
ATOM 2171 C CA . TYR A 1 280 ? 11.93 20.312 4.512 1 98 280 TYR A CA 1
ATOM 2172 C C . TYR A 1 280 ? 12.258 21.25 3.354 1 98 280 TYR A C 1
ATOM 2174 O O . TYR A 1 280 ? 12.742 20.797 2.309 1 98 280 TYR A O 1
ATOM 2182 N N . LEU A 1 281 ? 11.938 22.547 3.516 1 98.12 281 LEU A N 1
ATOM 2183 C CA . LEU A 1 281 ? 12.156 23.531 2.463 1 98.12 281 LEU A CA 1
ATOM 2184 C C . LEU A 1 281 ? 13.531 24.188 2.609 1 98.12 281 LEU A C 1
ATOM 2186 O O . LEU A 1 281 ? 14.125 24.609 1.619 1 98.12 281 LEU A O 1
ATOM 2190 N N . PHE A 1 282 ? 14.047 24.266 3.803 1 97.31 282 PHE A N 1
ATOM 2191 C CA . PHE A 1 282 ? 15.234 25.078 4.051 1 97.31 282 PHE A CA 1
ATOM 2192 C C . PHE A 1 282 ? 16.453 24.203 4.273 1 97.31 282 PHE A C 1
ATOM 2194 O O . PHE A 1 282 ? 17.594 24.672 4.188 1 97.31 282 PHE A O 1
ATOM 2201 N N . TYR A 1 283 ? 16.219 22.891 4.652 1 97.62 283 TYR A N 1
ATOM 2202 C CA . TYR A 1 283 ? 17.328 22.016 4.996 1 97.62 283 TYR A CA 1
ATOM 2203 C C . TYR A 1 283 ? 17.234 20.688 4.25 1 97.62 283 TYR A C 1
ATOM 2205 O O . TYR A 1 283 ? 16.172 20.344 3.732 1 97.62 283 TYR A O 1
ATOM 2213 N N . ASP A 1 284 ? 18.297 20.062 4.105 1 98.44 284 ASP A N 1
ATOM 2214 C CA . ASP A 1 284 ? 18.359 18.719 3.523 1 98.44 284 ASP A CA 1
ATOM 2215 C C . ASP A 1 284 ? 19.312 17.828 4.309 1 98.44 284 ASP A C 1
ATOM 2217 O O . ASP A 1 284 ? 19.891 18.25 5.309 1 98.44 284 ASP A O 1
ATOM 2221 N N . ASP A 1 285 ? 19.453 16.562 3.938 1 98.69 285 ASP A N 1
ATOM 2222 C CA . ASP A 1 285 ? 20.125 15.547 4.762 1 98.69 285 ASP A CA 1
ATOM 2223 C C . ASP A 1 285 ? 21.641 15.68 4.668 1 98.69 285 ASP A C 1
ATOM 2225 O O . ASP A 1 285 ? 22.375 14.953 5.348 1 98.69 285 ASP A O 1
ATOM 2229 N N . SER A 1 286 ? 22.203 16.625 3.877 1 98.56 286 SER A N 1
ATOM 2230 C CA . SER A 1 286 ? 23.641 16.828 3.766 1 98.56 286 SER A CA 1
ATOM 2231 C C . SER A 1 286 ? 24.125 17.859 4.77 1 98.56 286 SER A C 1
ATOM 2233 O O . SER A 1 286 ? 25.328 18.094 4.887 1 98.56 286 SER A O 1
ATOM 2235 N N . MET A 1 287 ? 23.281 18.422 5.586 1 98.12 287 MET A N 1
ATOM 2236 C CA . MET A 1 287 ? 23.625 19.594 6.391 1 98.12 287 MET A CA 1
ATOM 2237 C C . MET A 1 287 ? 23.938 19.188 7.828 1 98.12 287 MET A C 1
ATOM 2239 O O . MET A 1 287 ? 23.578 19.891 8.766 1 98.12 287 MET A O 1
ATOM 2243 N N . TRP A 1 288 ? 24.516 18.125 7.961 1 97.75 288 TRP A N 1
ATOM 2244 C CA . TRP A 1 288 ? 24.906 17.609 9.273 1 97.75 288 TRP A CA 1
ATOM 2245 C C . TRP A 1 288 ? 25.828 18.609 9.992 1 97.75 288 TRP A C 1
ATOM 2247 O O . TRP A 1 288 ? 25.688 18.828 11.195 1 97.75 288 TRP A O 1
ATOM 2257 N N . ASN A 1 289 ? 26.75 19.219 9.273 1 97.19 289 ASN A N 1
ATOM 2258 C CA . ASN A 1 289 ? 27.688 20.156 9.883 1 97.19 289 ASN A CA 1
ATOM 2259 C C . ASN A 1 289 ? 26.969 21.359 10.477 1 97.19 289 ASN A C 1
ATOM 2261 O O . ASN A 1 289 ? 27.406 21.922 11.484 1 97.19 289 ASN A O 1
ATOM 2265 N N . LEU A 1 290 ? 25.922 21.703 9.922 1 96.38 290 LEU A N 1
ATOM 2266 C CA . LEU A 1 290 ? 25.156 22.859 10.391 1 96.38 290 LEU A CA 1
ATOM 2267 C C . LEU A 1 290 ? 24.219 22.453 11.523 1 96.38 290 LEU A C 1
ATOM 2269 O O . LEU A 1 290 ? 24.156 23.125 12.555 1 96.38 290 LEU A O 1
ATOM 2273 N N . LEU A 1 291 ? 23.531 21.344 11.43 1 96.75 291 LEU A N 1
ATOM 2274 C CA . LEU A 1 291 ? 22.391 21.062 12.273 1 96.75 291 LEU A CA 1
ATOM 2275 C C . LEU A 1 291 ? 22.734 20.031 13.344 1 96.75 291 LEU A C 1
ATOM 2277 O O . LEU A 1 291 ? 22.172 20.062 14.445 1 96.75 291 LEU A O 1
ATOM 2281 N N . GLY A 1 292 ? 23.656 19.078 12.961 1 96.88 292 GLY A N 1
ATOM 2282 C CA . GLY A 1 292 ? 23.844 17.938 13.844 1 96.88 292 GLY A CA 1
ATOM 2283 C C . GLY A 1 292 ? 22.547 17.219 14.156 1 96.88 292 GLY A C 1
ATOM 2284 O O . GLY A 1 292 ? 21.688 17.078 13.289 1 96.88 292 GLY A O 1
ATOM 2285 N N . VAL A 1 293 ? 22.344 16.781 15.445 1 96 293 VAL A N 1
ATOM 2286 C CA . VAL A 1 293 ? 21.203 15.984 15.867 1 96 293 VAL A CA 1
ATOM 2287 C C . VAL A 1 293 ? 19.953 16.875 15.938 1 96 293 VAL A C 1
ATOM 2289 O O . VAL A 1 293 ? 18.828 16.375 16.031 1 96 293 VAL A O 1
ATOM 2292 N N . TYR A 1 294 ? 20.188 18.203 15.867 1 95.31 294 TYR A N 1
ATOM 2293 C CA . TYR A 1 294 ? 19.062 19.125 15.914 1 95.31 294 TYR A CA 1
ATOM 2294 C C . TYR A 1 294 ? 18.219 19.031 14.648 1 95.31 294 TYR A C 1
ATOM 2296 O O . TYR A 1 294 ? 17.078 19.469 14.625 1 95.31 294 TYR A O 1
ATOM 2304 N N . GLY A 1 295 ? 18.812 18.469 13.586 1 96.19 295 GLY A N 1
ATOM 2305 C CA . GLY A 1 295 ? 18.109 18.297 12.32 1 96.19 295 GLY A CA 1
ATOM 2306 C C . GLY A 1 295 ? 17.219 17.078 12.297 1 96.19 295 GLY A C 1
ATOM 2307 O O . GLY A 1 295 ? 16.516 16.828 11.312 1 96.19 295 GLY A O 1
ATOM 2308 N N . LYS A 1 296 ? 17.172 16.297 13.406 1 95.56 296 LYS A N 1
ATOM 2309 C CA . LYS A 1 296 ? 16.359 15.086 13.422 1 95.56 296 LYS A CA 1
ATOM 2310 C C . LYS A 1 296 ? 14.867 15.438 13.492 1 95.56 296 LYS A C 1
ATOM 2312 O O . LYS A 1 296 ? 14.414 16.062 14.453 1 95.56 296 LYS A O 1
ATOM 2317 N N . VAL A 1 297 ? 14.172 15.023 12.461 1 95.31 297 VAL A N 1
ATOM 2318 C CA . VAL A 1 297 ? 12.719 15.125 12.375 1 95.31 297 VAL A CA 1
ATOM 2319 C C . VAL A 1 297 ? 12.148 13.875 11.719 1 95.31 297 VAL A C 1
ATOM 2321 O O . VAL A 1 297 ? 12.883 13.109 11.086 1 95.31 297 VAL A O 1
ATOM 2324 N N . ASN A 1 298 ? 10.883 13.633 11.898 1 93.25 298 ASN A N 1
ATOM 2325 C CA . ASN A 1 298 ? 10.18 12.523 11.273 1 93.25 298 ASN A CA 1
ATOM 2326 C C . ASN A 1 298 ? 9.008 13.016 10.422 1 93.25 298 ASN A C 1
ATOM 2328 O O . ASN A 1 298 ? 8.109 13.688 10.93 1 93.25 298 ASN A O 1
ATOM 2332 N N . PRO A 1 299 ? 8.992 12.664 9.195 1 95.44 299 PRO A N 1
ATOM 2333 C CA . PRO A 1 299 ? 10.016 11.992 8.398 1 95.44 299 PRO A CA 1
ATOM 2334 C C . PRO A 1 299 ? 11.312 12.789 8.312 1 95.44 299 PRO A C 1
ATOM 2336 O O . PRO A 1 299 ? 11.328 13.984 8.609 1 95.44 299 PRO A O 1
ATOM 2339 N N . PRO A 1 300 ? 12.398 12.117 7.922 1 97.31 300 PRO A N 1
ATOM 2340 C CA . PRO A 1 300 ? 13.703 12.781 7.961 1 97.31 300 PRO A CA 1
ATOM 2341 C C . PRO A 1 300 ? 13.828 13.883 6.91 1 97.31 300 PRO A C 1
ATOM 2343 O O . PRO A 1 300 ? 13.062 13.914 5.945 1 97.31 300 PRO A O 1
ATOM 2346 N N . LEU A 1 301 ? 14.781 14.781 7.219 1 98.31 301 LEU A N 1
ATOM 2347 C CA . LEU A 1 301 ? 15.25 15.602 6.109 1 98.31 301 LEU A CA 1
ATOM 2348 C C . LEU A 1 301 ? 15.719 14.734 4.945 1 98.31 301 LEU A C 1
ATOM 2350 O O . LEU A 1 301 ? 16.375 13.719 5.156 1 98.31 301 LEU A O 1
ATOM 2354 N N . ARG A 1 302 ? 15.344 15.125 3.754 1 98.75 302 ARG A N 1
ATOM 2355 C CA . ARG A 1 302 ? 15.625 14.328 2.566 1 98.75 302 ARG A CA 1
ATOM 2356 C C . ARG A 1 302 ? 16.734 14.953 1.728 1 98.75 302 ARG A C 1
ATOM 2358 O O . ARG A 1 302 ? 17.438 15.844 2.199 1 98.75 302 ARG A O 1
ATOM 2365 N N . THR A 1 303 ? 16.953 14.422 0.521 1 98.75 303 THR A N 1
ATOM 2366 C CA . THR A 1 303 ? 18.016 14.891 -0.353 1 98.75 303 THR A CA 1
ATOM 2367 C C . THR A 1 303 ? 17.703 16.281 -0.89 1 98.75 303 THR A C 1
ATOM 2369 O O . THR A 1 303 ? 16.547 16.734 -0.839 1 98.75 303 THR A O 1
ATOM 2372 N N . LYS A 1 304 ? 18.719 16.938 -1.383 1 98.56 304 LYS A N 1
ATOM 2373 C CA . LYS A 1 304 ? 18.562 18.234 -2.039 1 98.56 304 LYS A CA 1
ATOM 2374 C C . LYS A 1 304 ? 17.531 18.141 -3.162 1 98.56 304 LYS A C 1
ATOM 2376 O O . LYS A 1 304 ? 16.75 19.078 -3.371 1 98.56 304 LYS A O 1
ATOM 2381 N N . LEU A 1 305 ? 17.516 17.047 -3.848 1 98.56 305 LEU A N 1
ATOM 2382 C CA . LEU A 1 305 ? 16.562 16.859 -4.938 1 98.56 305 LEU A CA 1
ATOM 2383 C C . LEU A 1 305 ? 15.125 16.875 -4.418 1 98.56 305 LEU A C 1
ATOM 2385 O O . LEU A 1 305 ? 14.242 17.469 -5.039 1 98.56 305 LEU A O 1
ATOM 2389 N N . ASP A 1 306 ? 14.891 16.219 -3.297 1 98.75 306 ASP A N 1
ATOM 2390 C CA . ASP A 1 306 ? 13.562 16.203 -2.684 1 98.75 306 ASP A CA 1
ATOM 2391 C C . ASP A 1 306 ? 13.148 17.625 -2.27 1 98.75 306 ASP A C 1
ATOM 2393 O O . ASP A 1 306 ? 12.008 18.031 -2.502 1 98.75 306 ASP A O 1
ATOM 2397 N N . ARG A 1 307 ? 14.078 18.297 -1.644 1 98.56 307 ARG A N 1
ATOM 2398 C CA . ARG A 1 307 ? 13.828 19.656 -1.192 1 98.56 307 ARG A CA 1
ATOM 2399 C C . ARG A 1 307 ? 13.438 20.562 -2.359 1 98.56 307 ARG A C 1
ATOM 2401 O O . ARG A 1 307 ? 12.422 21.25 -2.301 1 98.56 307 ARG A O 1
ATOM 2408 N N . GLU A 1 308 ? 14.188 20.531 -3.426 1 98.69 308 GLU A N 1
ATOM 2409 C CA . GLU A 1 308 ? 13.93 21.359 -4.598 1 98.69 308 GLU A CA 1
ATOM 2410 C C . GLU A 1 308 ? 12.609 21 -5.258 1 98.69 308 GLU A C 1
ATOM 2412 O O . GLU A 1 308 ? 11.875 21.875 -5.73 1 98.69 308 GLU A O 1
ATOM 2417 N N . PHE A 1 309 ? 12.344 19.734 -5.289 1 98.81 309 PHE A N 1
ATOM 2418 C CA . PHE A 1 309 ? 11.078 19.266 -5.832 1 98.81 309 PHE A CA 1
ATOM 2419 C C . PHE A 1 309 ? 9.906 19.844 -5.055 1 98.81 309 PHE A C 1
ATOM 2421 O O . PHE A 1 309 ? 8.938 20.328 -5.645 1 98.81 309 PHE A O 1
ATOM 2428 N N . LEU A 1 310 ? 9.961 19.812 -3.721 1 98.75 310 LEU A N 1
ATOM 2429 C CA . LEU A 1 310 ? 8.875 20.328 -2.893 1 98.75 310 LEU A CA 1
ATOM 2430 C C . LEU A 1 310 ? 8.68 21.828 -3.129 1 98.75 310 LEU A C 1
ATOM 2432 O O . LEU A 1 310 ? 7.547 22.297 -3.221 1 98.75 310 LEU A O 1
ATOM 2436 N N . ILE A 1 311 ? 9.766 22.547 -3.229 1 98.75 311 ILE A N 1
ATOM 2437 C CA . ILE A 1 311 ? 9.703 23.984 -3.479 1 98.75 311 ILE A CA 1
ATOM 2438 C C . ILE A 1 311 ? 8.992 24.234 -4.805 1 98.75 311 ILE A C 1
ATOM 2440 O O . ILE A 1 311 ? 8.133 25.125 -4.895 1 98.75 311 ILE A O 1
ATOM 2444 N N . LYS A 1 312 ? 9.344 23.453 -5.773 1 98.69 312 LYS A N 1
ATOM 2445 C CA . LYS A 1 312 ? 8.688 23.578 -7.074 1 98.69 312 LYS A CA 1
ATOM 2446 C C . LYS A 1 312 ? 7.191 23.312 -6.973 1 98.69 312 LYS A C 1
ATOM 2448 O O . LYS A 1 312 ? 6.387 24.031 -7.562 1 98.69 312 LYS A O 1
ATOM 2453 N N . LYS A 1 313 ? 6.82 22.297 -6.227 1 98.69 313 LYS A N 1
ATOM 2454 C CA . LYS A 1 313 ? 5.414 21.938 -6.098 1 98.69 313 LYS A CA 1
ATOM 2455 C C . LYS A 1 313 ? 4.641 23 -5.316 1 98.69 313 LYS A C 1
ATOM 2457 O O . LYS A 1 313 ? 3.445 23.188 -5.543 1 98.69 313 LYS A O 1
ATOM 2462 N N . LEU A 1 314 ? 5.312 23.734 -4.426 1 98.56 314 LEU A N 1
ATOM 2463 C CA . LEU A 1 314 ? 4.699 24.859 -3.736 1 98.56 314 LEU A CA 1
ATOM 2464 C C . LEU A 1 314 ? 4.387 25.984 -4.715 1 98.56 314 LEU A C 1
ATOM 2466 O O . LEU A 1 314 ? 3.297 26.562 -4.676 1 98.56 314 LEU A O 1
ATOM 2470 N N . SER A 1 315 ? 5.34 26.25 -5.57 1 98.12 315 SER A N 1
ATOM 2471 C CA . SER A 1 315 ? 5.16 27.328 -6.535 1 98.12 315 SER A CA 1
ATOM 2472 C C . SER A 1 315 ? 4.043 27.016 -7.523 1 98.12 315 SER A C 1
ATOM 2474 O O . SER A 1 315 ? 3.418 27.922 -8.078 1 98.12 315 SER A O 1
ATOM 2476 N N . GLU A 1 316 ? 3.807 25.688 -7.719 1 98.38 316 GLU A N 1
ATOM 2477 C CA . GLU A 1 316 ? 2.736 25.234 -8.602 1 98.38 316 GLU A CA 1
ATOM 2478 C C . GLU A 1 316 ? 1.416 25.109 -7.848 1 98.38 316 GLU A C 1
ATOM 2480 O O . GLU A 1 316 ? 0.395 24.734 -8.43 1 98.38 316 GLU A O 1
ATOM 2485 N N . ARG A 1 317 ? 1.438 25.406 -6.543 1 98.19 317 ARG A N 1
ATOM 2486 C CA . ARG A 1 317 ? 0.284 25.281 -5.66 1 98.19 317 ARG A CA 1
ATOM 2487 C C . ARG A 1 317 ? -0.306 23.875 -5.723 1 98.19 317 ARG A C 1
ATOM 2489 O O . ARG A 1 317 ? -1.525 23.719 -5.797 1 98.19 317 ARG A O 1
ATOM 2496 N N . LYS A 1 318 ? 0.622 22.875 -5.777 1 98.5 318 LYS A N 1
ATOM 2497 C CA . LYS A 1 318 ? 0.229 21.469 -5.77 1 98.5 318 LYS A CA 1
ATOM 2498 C C . LYS A 1 318 ? 0.309 20.875 -4.359 1 98.5 318 LYS A C 1
ATOM 2500 O O . LYS A 1 318 ? -0.139 19.75 -4.121 1 98.5 318 LYS A O 1
ATOM 2505 N N . LEU A 1 319 ? 0.822 21.609 -3.424 1 98.75 319 LEU A N 1
ATOM 2506 C CA . LEU A 1 319 ? 0.694 21.344 -1.994 1 98.75 319 LEU A CA 1
ATOM 2507 C C . LEU A 1 319 ? -0.329 22.281 -1.363 1 98.75 319 LEU A C 1
ATOM 2509 O O . LEU A 1 319 ? -0.599 23.359 -1.896 1 98.75 319 LEU A O 1
ATOM 2513 N N . ASP A 1 320 ? -0.833 21.844 -0.237 1 98.75 320 ASP A N 1
ATOM 2514 C CA . ASP A 1 320 ? -2.006 22.547 0.278 1 98.75 320 ASP A CA 1
ATOM 2515 C C . ASP A 1 320 ? -1.633 23.469 1.436 1 98.75 320 ASP A C 1
ATOM 2517 O O . ASP A 1 320 ? -2.379 24.391 1.765 1 98.75 320 ASP A O 1
ATOM 2521 N N . SER A 1 321 ? -0.483 23.188 2.047 1 98.38 321 SER A N 1
ATOM 2522 C CA . SER A 1 321 ? -0.117 24.031 3.184 1 98.38 321 SER A CA 1
ATOM 2523 C C . SER A 1 321 ? 1.361 23.875 3.527 1 98.38 321 SER A C 1
ATOM 2525 O O . SER A 1 321 ? 1.961 22.844 3.273 1 98.38 321 SER A O 1
ATOM 2527 N N . ILE A 1 322 ? 1.91 24.938 3.984 1 98.25 322 ILE A N 1
ATOM 2528 C CA . ILE A 1 322 ? 3.139 24.891 4.773 1 98.25 322 ILE A CA 1
ATOM 2529 C C . ILE A 1 322 ? 2.799 24.922 6.262 1 98.25 322 ILE A C 1
ATOM 2531 O O . ILE A 1 322 ? 2.514 26 6.809 1 98.25 322 ILE A O 1
ATOM 2535 N N . SER A 1 323 ? 2.799 23.781 6.852 1 97.44 323 SER A N 1
ATOM 2536 C CA . SER A 1 323 ? 2.465 23.672 8.266 1 97.44 323 SER A CA 1
ATOM 2537 C C . SER A 1 323 ? 3.721 23.641 9.133 1 97.44 323 SER A C 1
ATOM 2539 O O . SER A 1 323 ? 4.781 23.203 8.68 1 97.44 323 SER A O 1
ATOM 2541 N N . SER A 1 324 ? 3.598 24.125 10.289 1 95.94 324 SER A N 1
ATOM 2542 C CA . SER A 1 324 ? 4.793 24.359 11.094 1 95.94 324 SER A CA 1
ATOM 2543 C C . SER A 1 324 ? 5.375 23.047 11.609 1 95.94 324 SER A C 1
ATOM 2545 O O . SER A 1 324 ? 6.594 22.875 11.641 1 95.94 324 SER A O 1
ATOM 2547 N N . ASP A 1 325 ? 4.449 22.078 12.031 1 94.88 325 ASP A N 1
ATOM 2548 C CA . ASP A 1 325 ? 4.828 20.859 12.742 1 94.88 325 ASP A CA 1
ATOM 2549 C C . ASP A 1 325 ? 5.738 21.172 13.922 1 94.88 325 ASP A C 1
ATOM 2551 O O . ASP A 1 325 ? 6.684 20.438 14.203 1 94.88 325 ASP A O 1
ATOM 2555 N N . VAL A 1 326 ? 5.488 22.25 14.547 1 91.69 326 VAL A N 1
ATOM 2556 C CA . VAL A 1 326 ? 6.273 22.656 15.711 1 91.69 326 VAL A CA 1
ATOM 2557 C C . VAL A 1 326 ? 6.176 21.594 16.797 1 91.69 326 VAL A C 1
ATOM 2559 O O . VAL A 1 326 ? 5.078 21.172 17.172 1 91.69 326 VAL A O 1
ATOM 2562 N N . ASN A 1 327 ? 7.207 21.078 17.141 1 89.75 327 ASN A N 1
ATOM 2563 C CA . ASN A 1 327 ? 7.508 20.266 18.312 1 89.75 327 ASN A CA 1
ATOM 2564 C C . ASN A 1 327 ? 8.75 20.781 19.031 1 89.75 327 ASN A C 1
ATOM 2566 O O . ASN A 1 327 ? 9.859 20.281 18.812 1 89.75 327 ASN A O 1
ATOM 2570 N N . ALA A 1 328 ? 8.461 21.75 19.859 1 86.75 328 ALA A N 1
ATOM 2571 C CA . ALA A 1 328 ? 9.531 22.547 20.453 1 86.75 328 ALA A CA 1
ATOM 2572 C C . ALA A 1 328 ? 10.219 21.797 21.578 1 86.75 328 ALA A C 1
ATOM 2574 O O . ALA A 1 328 ? 9.578 21.422 22.578 1 86.75 328 ALA A O 1
ATOM 2575 N N . LEU A 1 329 ? 11.484 21.578 21.359 1 90.69 329 LEU A N 1
ATOM 2576 C CA . LEU A 1 329 ? 12.336 20.906 22.344 1 90.69 329 LEU A CA 1
ATOM 2577 C C . LEU A 1 329 ? 13.602 21.734 22.609 1 90.69 329 LEU A C 1
ATOM 2579 O O . LEU A 1 329 ? 14.172 22.312 21.672 1 90.69 329 LEU A O 1
ATOM 2583 N N . THR A 1 330 ? 13.992 21.734 23.844 1 91.44 330 THR A N 1
ATOM 2584 C CA . THR A 1 330 ? 15.273 22.344 24.172 1 91.44 330 THR A CA 1
ATOM 2585 C C . THR A 1 330 ? 16.422 21.547 23.594 1 91.44 330 THR A C 1
ATOM 2587 O O . THR A 1 330 ? 16.25 20.391 23.188 1 91.44 330 THR A O 1
ATOM 2590 N N . ALA A 1 331 ? 17.562 22.219 23.609 1 93.44 331 ALA A N 1
ATOM 2591 C CA . ALA A 1 331 ? 18.766 21.516 23.156 1 93.44 331 ALA A CA 1
ATOM 2592 C C . ALA A 1 331 ? 18.984 20.234 23.969 1 93.44 331 ALA A C 1
ATOM 2594 O O . ALA A 1 331 ? 19.312 19.188 23.406 1 93.44 331 ALA A O 1
ATOM 2595 N N . ARG A 1 332 ? 18.797 20.312 25.188 1 93 332 ARG A N 1
ATOM 2596 C CA . ARG A 1 332 ? 19 19.172 26.078 1 93 332 ARG A CA 1
ATOM 2597 C C . ARG A 1 332 ? 18.031 18.047 25.75 1 93 332 ARG A C 1
ATOM 2599 O O . ARG A 1 332 ? 18.422 16.875 25.719 1 93 332 ARG A O 1
ATOM 2606 N N . GLN A 1 333 ? 16.781 18.391 25.516 1 89.56 333 GLN A N 1
ATOM 2607 C CA . GLN A 1 333 ? 15.766 17.391 25.172 1 89.56 333 GLN A CA 1
ATOM 2608 C C . GLN A 1 333 ? 16.078 16.734 23.844 1 89.56 333 GLN A C 1
ATOM 2610 O O . GLN A 1 333 ? 15.867 15.531 23.672 1 89.56 333 GLN A O 1
ATOM 2615 N N . LYS A 1 334 ? 16.594 17.484 22.938 1 91.19 334 LYS A N 1
ATOM 2616 C CA . LYS A 1 334 ? 16.891 16.984 21.594 1 91.19 334 LYS A CA 1
ATOM 2617 C C . LYS A 1 334 ? 18.078 16.016 21.625 1 91.19 334 LYS A C 1
ATOM 2619 O O . LYS A 1 334 ? 18.031 14.953 21 1 91.19 334 LYS A O 1
ATOM 2624 N N . MET A 1 335 ? 19.109 16.406 22.391 1 92 335 MET A N 1
ATOM 2625 C CA . MET A 1 335 ? 20.344 15.633 22.391 1 92 335 MET A CA 1
ATOM 2626 C C . MET A 1 335 ? 20.266 14.469 23.375 1 92 335 MET A C 1
ATOM 2628 O O . MET A 1 335 ? 21.094 13.57 23.344 1 92 335 MET A O 1
ATOM 2632 N N . LYS A 1 336 ? 19.219 14.594 24.266 1 83.31 336 LYS A N 1
ATOM 2633 C CA . LYS A 1 336 ? 19.047 13.664 25.375 1 83.31 336 LYS A CA 1
ATOM 2634 C C . LYS A 1 336 ? 20.344 13.555 26.188 1 83.31 336 LYS A C 1
ATOM 2636 O O . LYS A 1 336 ? 20.562 14.344 27.109 1 83.31 336 LYS A O 1
ATOM 2641 N N . ASN A 1 337 ? 21.375 12.633 25.703 1 74 337 ASN A N 1
ATOM 2642 C CA . ASN A 1 337 ? 22.609 12.461 26.438 1 74 337 ASN A CA 1
ATOM 2643 C C . ASN A 1 337 ? 23.828 12.758 25.578 1 74 337 ASN A C 1
ATOM 2645 O O . ASN A 1 337 ? 24.953 12.359 25.906 1 74 337 ASN A O 1
ATOM 2649 N N . GLY A 1 338 ? 23.547 13.438 24.672 1 80.5 338 GLY A N 1
ATOM 2650 C CA . GLY A 1 338 ? 24.688 13.625 23.797 1 80.5 338 GLY A CA 1
ATOM 2651 C C . GLY A 1 338 ? 25.016 15.078 23.547 1 80.5 338 GLY A C 1
ATOM 2652 O O . GLY A 1 338 ? 24.859 15.914 24.438 1 80.5 338 GLY A O 1
ATOM 2653 N N . ASP A 1 339 ? 25.688 15.281 22.516 1 91.94 339 ASP A N 1
ATOM 2654 C CA . ASP A 1 339 ? 26.031 16.609 22.031 1 91.94 339 ASP A CA 1
ATOM 2655 C C . ASP A 1 339 ? 25.484 16.844 20.609 1 91.94 339 ASP A C 1
ATOM 2657 O O . ASP A 1 339 ? 24.781 15.984 20.078 1 91.94 339 ASP A O 1
ATOM 2661 N N . LYS A 1 340 ? 25.609 18 20.156 1 95 340 LYS A N 1
ATOM 2662 C CA . LYS A 1 340 ? 25.047 18.406 18.875 1 95 340 LYS A CA 1
ATOM 2663 C C . LYS A 1 340 ? 25.422 17.406 17.781 1 95 340 LYS A C 1
ATOM 2665 O O . LYS A 1 340 ? 24.641 17.156 16.859 1 95 340 LYS A O 1
ATOM 2670 N N . TYR A 1 341 ? 26.594 16.859 17.875 1 96.31 341 TYR A N 1
ATOM 2671 C CA . TYR A 1 341 ? 27.078 15.914 16.859 1 96.31 341 TYR A CA 1
ATOM 2672 C C . TYR A 1 341 ? 27.141 14.5 17.422 1 96.31 341 TYR A C 1
ATOM 2674 O O . TYR A 1 341 ? 27.953 13.688 17 1 96.31 341 TYR A O 1
ATOM 2682 N N . GLY A 1 342 ? 26.328 14.203 18.375 1 95.25 342 GLY A N 1
ATOM 2683 C CA . GLY A 1 342 ? 26.219 12.875 18.953 1 95.25 342 GLY A CA 1
ATOM 2684 C C . GLY A 1 342 ? 25.516 11.883 18.047 1 95.25 342 GLY A C 1
ATOM 2685 O O . GLY A 1 342 ? 25.469 12.07 16.828 1 95.25 342 GLY A O 1
ATOM 2686 N N . ASN A 1 343 ? 25 10.828 18.656 1 95.06 343 ASN A N 1
ATOM 2687 C CA . ASN A 1 343 ? 24.344 9.742 17.938 1 95.06 343 ASN A CA 1
ATOM 2688 C C . ASN A 1 343 ? 22.938 10.141 17.469 1 95.06 343 ASN A C 1
ATOM 2690 O O . ASN A 1 343 ? 22.062 10.375 18.297 1 95.06 343 ASN A O 1
ATOM 2694 N N . ILE A 1 344 ? 22.703 10.125 16.188 1 96.19 344 ILE A N 1
ATOM 2695 C CA . ILE A 1 344 ? 21.453 10.555 15.578 1 96.19 344 ILE A CA 1
ATOM 2696 C C . ILE A 1 344 ? 20.312 9.633 16.031 1 96.19 344 ILE A C 1
ATOM 2698 O O . ILE A 1 344 ? 19.172 10.07 16.156 1 96.19 344 ILE A O 1
ATOM 2702 N N . TRP A 1 345 ? 20.609 8.391 16.297 1 93.94 345 TRP A N 1
ATOM 2703 C CA . TRP A 1 345 ? 19.594 7.383 16.625 1 93.94 345 TRP A CA 1
ATOM 2704 C C . TRP A 1 345 ? 19.094 7.555 18.047 1 93.94 345 TRP A C 1
ATOM 2706 O O . TRP A 1 345 ? 18.016 7.07 18.391 1 93.94 345 TRP A O 1
ATOM 2716 N N . ASP A 1 346 ? 19.828 8.281 18.891 1 91.69 346 ASP A N 1
ATOM 2717 C CA . ASP A 1 346 ? 19.453 8.5 20.281 1 91.69 346 ASP A CA 1
ATOM 2718 C C . ASP A 1 346 ? 18.703 9.828 20.438 1 91.69 346 ASP A C 1
ATOM 2720 O O . ASP A 1 346 ? 18 10.031 21.438 1 91.69 346 ASP A O 1
ATOM 2724 N N . ALA A 1 347 ? 18.891 10.742 19.516 1 92.88 347 ALA A N 1
ATOM 2725 C CA . ALA A 1 347 ? 18.328 12.086 19.609 1 92.88 347 ALA A CA 1
ATOM 2726 C C . ALA A 1 347 ? 16.812 12.055 19.438 1 92.88 347 ALA A C 1
ATOM 2728 O O . ALA A 1 347 ? 16.25 11.086 18.906 1 92.88 347 ALA A O 1
ATOM 2729 N N . SER A 1 348 ? 16.125 13.102 19.891 1 91.38 348 SER A N 1
ATOM 2730 C CA . SER A 1 348 ? 14.672 13.227 19.75 1 91.38 348 SER A CA 1
ATOM 2731 C C . SER A 1 348 ? 14.305 14 18.484 1 91.38 348 SER A C 1
ATOM 2733 O O . SER A 1 348 ? 14.984 14.969 18.125 1 91.38 348 SER A O 1
ATOM 2735 N N . PRO A 1 349 ? 13.281 13.555 17.859 1 91.31 349 PRO A N 1
ATOM 2736 C CA . PRO A 1 349 ? 12.82 14.328 16.703 1 91.31 349 PRO A CA 1
ATOM 2737 C C . PRO A 1 349 ? 12.023 15.57 17.094 1 91.31 349 PRO A C 1
ATOM 2739 O O . PRO A 1 349 ? 11.281 15.539 18.078 1 91.31 349 PRO A O 1
ATOM 2742 N N . GLY A 1 350 ? 12.102 16.609 16.375 1 89.69 350 GLY A N 1
ATOM 2743 C CA . GLY A 1 350 ? 11.391 17.859 16.594 1 89.69 350 GLY A CA 1
ATOM 2744 C C . GLY A 1 350 ? 12.086 19.062 15.992 1 89.69 350 GLY A C 1
ATOM 2745 O O . GLY A 1 350 ? 13.289 19.016 15.719 1 89.69 350 GLY A O 1
ATOM 2746 N N . PHE A 1 351 ? 11.336 20.047 15.773 1 87.44 351 PHE A N 1
ATOM 2747 C CA . PHE A 1 351 ? 11.867 21.297 15.242 1 87.44 351 PHE A CA 1
ATOM 2748 C C . PHE A 1 351 ? 11 22.484 15.664 1 87.44 351 PHE A C 1
ATOM 2750 O O . PHE A 1 351 ? 9.82 22.297 15.992 1 87.44 351 PHE A O 1
ATOM 2757 N N . ASP A 1 352 ? 11.617 23.656 15.859 1 80.25 352 ASP A N 1
ATOM 2758 C CA . ASP A 1 352 ? 10.859 24.859 16.125 1 80.25 352 ASP A CA 1
ATOM 2759 C C . ASP A 1 352 ? 11.258 25.984 15.18 1 80.25 352 ASP A C 1
ATOM 2761 O O . ASP A 1 352 ? 12.438 26.359 15.117 1 80.25 352 ASP A O 1
ATOM 2765 N N . ASN A 1 353 ? 10.32 26.5 14.406 1 78.06 353 ASN A N 1
ATOM 2766 C CA . ASN A 1 353 ? 10.625 27.625 13.531 1 78.06 353 ASN A CA 1
ATOM 2767 C C . ASN A 1 353 ? 9.383 28.438 13.203 1 78.06 353 ASN A C 1
ATOM 2769 O O . ASN A 1 353 ? 9.336 29.141 12.18 1 78.06 353 ASN A O 1
ATOM 2773 N N . ILE A 1 354 ? 8.406 28.406 14.133 1 90.31 354 ILE A N 1
ATOM 2774 C CA . ILE A 1 354 ? 7.109 28.875 13.656 1 90.31 354 ILE A CA 1
ATOM 2775 C C . ILE A 1 354 ? 7.16 30.391 13.445 1 90.31 354 ILE A C 1
ATOM 2777 O O . ILE A 1 354 ? 6.652 30.906 12.453 1 90.31 354 ILE A O 1
ATOM 2781 N N . GLN A 1 355 ? 7.855 31.188 14.344 1 93.44 355 GLN A N 1
ATOM 2782 C CA . GLN A 1 355 ? 7.898 32.656 14.242 1 93.44 355 GLN A CA 1
ATOM 2783 C C . GLN A 1 355 ? 8.727 33.094 13.031 1 93.44 355 GLN A C 1
ATOM 2785 O O . GLN A 1 355 ? 8.508 34.156 12.484 1 93.44 355 GLN A O 1
ATOM 2790 N N . MET A 1 356 ? 9.586 32.25 12.609 1 93.44 356 MET A N 1
ATOM 2791 C CA . MET A 1 356 ? 10.523 32.594 11.539 1 93.44 356 MET A CA 1
ATOM 2792 C C . MET A 1 356 ? 10.016 32.094 10.188 1 93.44 356 MET A C 1
ATOM 2794 O O . MET A 1 356 ? 10.609 32.406 9.148 1 93.44 356 MET A O 1
ATOM 2798 N N . THR A 1 357 ? 8.938 31.375 10.164 1 95.81 357 THR A N 1
ATOM 2799 C CA . THR A 1 357 ? 8.469 30.75 8.93 1 95.81 357 THR A CA 1
ATOM 2800 C C . THR A 1 357 ? 8.258 31.797 7.844 1 95.81 357 THR A C 1
ATOM 2802 O O . THR A 1 357 ? 8.859 31.719 6.77 1 95.81 357 THR A O 1
ATOM 2805 N N . LEU A 1 358 ? 7.535 32.875 8.102 1 96.81 358 LEU A N 1
ATOM 2806 C CA . LEU A 1 358 ? 7.203 33.875 7.098 1 96.81 358 LEU A CA 1
ATOM 2807 C C . LEU A 1 358 ? 8.453 34.625 6.648 1 96.81 358 LEU A C 1
ATOM 2809 O O . LEU A 1 358 ? 8.742 34.719 5.453 1 96.81 358 LEU A O 1
ATOM 2813 N N . PRO A 1 359 ? 9.312 35.188 7.559 1 96.38 359 PRO A N 1
ATOM 2814 C CA . PRO A 1 359 ? 10.516 35.906 7.129 1 96.38 359 PRO A CA 1
ATOM 2815 C C . PRO A 1 359 ? 11.453 35.031 6.301 1 96.38 359 PRO A C 1
ATOM 2817 O O . PRO A 1 359 ? 12.07 35.5 5.348 1 96.38 359 PRO A O 1
ATOM 2820 N N . ARG A 1 360 ? 11.539 33.781 6.648 1 96.31 360 ARG A N 1
ATOM 2821 C CA . ARG A 1 360 ? 12.43 32.875 5.914 1 96.31 360 ARG A CA 1
ATOM 2822 C C . ARG A 1 360 ? 11.891 32.594 4.512 1 96.31 360 ARG A C 1
ATOM 2824 O O . ARG A 1 360 ? 12.656 32.562 3.545 1 96.31 360 ARG A O 1
ATOM 2831 N N . LEU A 1 361 ? 10.586 32.375 4.418 1 97.69 361 LEU A N 1
ATOM 2832 C CA . LEU A 1 361 ? 9.969 32.125 3.113 1 97.69 361 LEU A CA 1
ATOM 2833 C C . LEU A 1 361 ? 10.148 33.344 2.209 1 97.69 361 LEU A C 1
ATOM 2835 O O . LEU A 1 361 ? 10.477 33.219 1.03 1 97.69 361 LEU A O 1
ATOM 2839 N N . ILE A 1 362 ? 9.945 34.531 2.738 1 98.06 362 ILE A N 1
ATOM 2840 C CA . ILE A 1 362 ? 10.055 35.781 1.957 1 98.06 362 ILE A CA 1
ATOM 2841 C C . ILE A 1 362 ? 11.508 36 1.546 1 98.06 362 ILE A C 1
ATOM 2843 O O . ILE A 1 362 ? 11.797 36.219 0.371 1 98.06 362 ILE A O 1
ATOM 2847 N N . THR A 1 363 ? 12.422 35.844 2.479 1 97.75 363 THR A N 1
ATOM 2848 C CA . THR A 1 363 ? 13.836 36.094 2.225 1 97.75 363 THR A CA 1
ATOM 2849 C C . THR A 1 363 ? 14.398 35.062 1.241 1 97.75 363 THR A C 1
ATOM 2851 O O . THR A 1 363 ? 15.117 35.438 0.307 1 97.75 363 THR A O 1
ATOM 2854 N N . SER A 1 364 ? 14.062 33.844 1.405 1 97.06 364 SER A N 1
ATOM 2855 C CA . SER A 1 364 ? 14.703 32.781 0.643 1 97.06 364 SER A CA 1
ATOM 2856 C C . SER A 1 364 ? 14.016 32.562 -0.707 1 97.06 364 SER A C 1
ATOM 2858 O O . SER A 1 364 ? 14.672 32.219 -1.693 1 97.06 364 SER A O 1
ATOM 2860 N N . PHE A 1 365 ? 12.703 32.75 -0.722 1 98.12 365 PHE A N 1
ATOM 2861 C CA . PHE A 1 365 ? 12.016 32.281 -1.918 1 98.12 365 PHE A CA 1
ATOM 2862 C C . PHE A 1 365 ? 11.32 33.438 -2.633 1 98.12 365 PHE A C 1
ATOM 2864 O O . PHE A 1 365 ? 11.367 33.531 -3.861 1 98.12 365 PHE A O 1
ATOM 2871 N N . VAL A 1 366 ? 10.664 34.344 -1.892 1 98.12 366 VAL A N 1
ATOM 2872 C CA . VAL A 1 366 ? 9.969 35.438 -2.551 1 98.12 366 VAL A CA 1
ATOM 2873 C C . VAL A 1 366 ? 10.977 36.438 -3.129 1 98.12 366 VAL A C 1
ATOM 2875 O O . VAL A 1 366 ? 10.867 36.844 -4.289 1 98.12 366 VAL A O 1
ATOM 2878 N N . SER A 1 367 ? 11.969 36.781 -2.373 1 96.75 367 SER A N 1
ATOM 2879 C CA . SER A 1 367 ? 12.984 37.719 -2.785 1 96.75 367 SER A CA 1
ATOM 2880 C C . SER A 1 367 ? 13.758 37.25 -4.004 1 96.75 367 SER A C 1
ATOM 2882 O O . SER A 1 367 ? 14.312 38.031 -4.762 1 96.75 367 SER A O 1
ATOM 2884 N N . ASN A 1 368 ? 13.766 35.938 -4.215 1 96.38 368 ASN A N 1
ATOM 2885 C CA . ASN A 1 368 ? 14.523 35.344 -5.316 1 96.38 368 ASN A CA 1
ATOM 2886 C C . ASN A 1 368 ? 13.602 34.938 -6.457 1 96.38 368 ASN A C 1
ATOM 2888 O O . ASN A 1 368 ? 14.039 34.25 -7.383 1 96.38 368 ASN A O 1
ATOM 2892 N N . GLY A 1 369 ? 12.359 35.219 -6.336 1 97.56 369 GLY A N 1
ATOM 2893 C CA . GLY A 1 369 ? 11.422 35.031 -7.426 1 97.56 369 GLY A CA 1
ATOM 2894 C C . GLY A 1 369 ? 10.945 33.594 -7.539 1 97.56 369 GLY A C 1
ATOM 2895 O O . GLY A 1 369 ? 10.414 33.188 -8.578 1 97.56 369 GLY A O 1
ATOM 2896 N N . ILE A 1 370 ? 11.172 32.812 -6.543 1 98.25 370 ILE A N 1
ATOM 2897 C CA . ILE A 1 370 ? 10.789 31.406 -6.555 1 98.25 370 ILE A CA 1
ATOM 2898 C C . ILE A 1 370 ? 9.312 31.266 -6.172 1 98.25 370 ILE A C 1
ATOM 2900 O O . ILE A 1 370 ? 8.578 30.484 -6.785 1 98.25 370 ILE A O 1
ATOM 2904 N N . LEU A 1 371 ? 8.898 32.031 -5.148 1 98.5 371 LEU A N 1
ATOM 2905 C CA . LEU A 1 371 ? 7.508 32.156 -4.734 1 98.5 371 LEU A CA 1
ATOM 2906 C C . LEU A 1 371 ? 7.055 33.625 -4.824 1 98.5 371 LEU A C 1
ATOM 2908 O O . LEU A 1 371 ? 7.883 34.531 -4.914 1 98.5 371 LEU A O 1
ATOM 2912 N N . THR A 1 372 ? 5.762 33.781 -4.875 1 98.62 372 THR A N 1
ATOM 2913 C CA . THR A 1 372 ? 5.176 35.125 -4.812 1 98.62 372 THR A CA 1
ATOM 2914 C C . THR A 1 372 ? 4.465 35.344 -3.48 1 98.62 372 THR A C 1
ATOM 2916 O O . THR A 1 372 ? 4.242 34.406 -2.729 1 98.62 372 THR A O 1
ATOM 2919 N N . TYR A 1 373 ? 4.227 36.594 -3.174 1 98.44 373 TYR A N 1
ATOM 2920 C CA . TYR A 1 373 ? 3.402 36.875 -2.004 1 98.44 373 TYR A CA 1
ATOM 2921 C C . TYR A 1 373 ? 2.037 36.188 -2.121 1 98.44 373 TYR A C 1
ATOM 2923 O O . TYR A 1 373 ? 1.464 35.75 -1.118 1 98.44 373 TYR A O 1
ATOM 2931 N N . GLU A 1 374 ? 1.552 36.125 -3.355 1 98.69 374 GLU A N 1
ATOM 2932 C CA . GLU A 1 374 ? 0.287 35.438 -3.625 1 98.69 374 GLU A CA 1
ATOM 2933 C C . GLU A 1 374 ? 0.362 33.969 -3.258 1 98.69 374 GLU A C 1
ATOM 2935 O O . GLU A 1 374 ? -0.588 33.406 -2.703 1 98.69 374 GLU A O 1
ATOM 2940 N N . ASP A 1 375 ? 1.488 33.312 -3.572 1 98.75 375 ASP A N 1
ATOM 2941 C CA . ASP A 1 375 ? 1.7 31.922 -3.176 1 98.75 375 ASP A CA 1
ATOM 2942 C C . ASP A 1 375 ? 1.644 31.781 -1.657 1 98.75 375 ASP A C 1
ATOM 2944 O O . ASP A 1 375 ? 1.071 30.812 -1.146 1 98.75 375 ASP A O 1
ATOM 2948 N N . LEU A 1 376 ? 2.215 32.719 -0.942 1 98.69 376 LEU A N 1
ATOM 2949 C CA . LEU A 1 376 ? 2.238 32.656 0.515 1 98.69 376 LEU A CA 1
ATOM 2950 C C . LEU A 1 376 ? 0.835 32.812 1.09 1 98.69 376 LEU A C 1
ATOM 2952 O O . LEU A 1 376 ? 0.464 32.125 2.041 1 98.69 376 LEU A O 1
ATOM 2956 N N . ALA A 1 377 ? 0.049 33.75 0.523 1 98.75 377 ALA A N 1
ATOM 2957 C CA . ALA A 1 377 ? -1.338 33.906 0.958 1 98.75 377 ALA A CA 1
ATOM 2958 C C . ALA A 1 377 ? -2.111 32.594 0.763 1 98.75 377 ALA A C 1
ATOM 2960 O O . ALA A 1 377 ? -2.908 32.219 1.621 1 98.75 377 ALA A O 1
ATOM 2961 N N . TYR A 1 378 ? -1.86 31.953 -0.351 1 98.75 378 TYR A N 1
ATOM 2962 C CA . TYR A 1 378 ? -2.496 30.688 -0.675 1 98.75 378 TYR A CA 1
ATOM 2963 C C . TYR A 1 378 ? -2.074 29.594 0.307 1 98.75 378 TYR A C 1
ATOM 2965 O O . TYR A 1 378 ? -2.92 28.938 0.912 1 98.75 378 TYR A O 1
ATOM 2973 N N . LEU A 1 379 ? -0.792 29.406 0.588 1 98.75 379 LEU A N 1
ATOM 2974 C CA . LEU A 1 379 ? -0.202 28.266 1.266 1 98.75 379 LEU A CA 1
ATOM 2975 C C . LEU A 1 379 ? -0.29 28.422 2.779 1 98.75 379 LEU A C 1
ATOM 2977 O O . LEU A 1 379 ? -0.272 27.438 3.514 1 98.75 379 LEU A O 1
ATOM 2981 N N . LEU A 1 380 ? -0.399 29.688 3.275 1 98.62 380 LEU A N 1
ATOM 2982 C CA . LEU A 1 380 ? -0.339 29.906 4.715 1 98.62 380 LEU A CA 1
ATOM 2983 C C . LEU A 1 380 ? -1.714 30.25 5.27 1 98.62 380 LEU A C 1
ATOM 2985 O O . LEU A 1 380 ? -1.946 30.156 6.477 1 98.62 380 LEU A O 1
ATOM 2989 N N . ALA A 1 381 ? -2.627 30.688 4.379 1 98.69 381 ALA A N 1
ATOM 2990 C CA . ALA A 1 381 ? -3.875 31.219 4.938 1 98.69 381 ALA A CA 1
ATOM 2991 C C . ALA A 1 381 ? -5.082 30.625 4.211 1 98.69 381 ALA A C 1
ATOM 2993 O O . ALA A 1 381 ? -5.828 29.828 4.781 1 98.69 381 ALA A O 1
ATOM 2994 N N . GLU A 1 382 ? -5.234 30.859 2.902 1 98.62 382 GLU A N 1
ATOM 2995 C CA . GLU A 1 382 ? -6.465 30.562 2.18 1 98.62 382 GLU A CA 1
ATOM 2996 C C . GLU A 1 382 ? -6.688 29.047 2.084 1 98.62 382 GLU A C 1
ATOM 2998 O O . GLU A 1 382 ? -7.707 28.531 2.543 1 98.62 382 GLU A O 1
ATOM 3003 N N . ARG A 1 383 ? -5.695 28.328 1.572 1 98.69 383 ARG A N 1
ATOM 3004 C CA . ARG A 1 383 ? -5.875 26.906 1.276 1 98.69 383 ARG A CA 1
ATOM 3005 C C . ARG A 1 383 ? -5.957 26.078 2.559 1 98.69 383 ARG A C 1
ATOM 3007 O O . ARG A 1 383 ? -6.832 25.219 2.697 1 98.69 383 ARG A O 1
ATOM 3014 N N . PRO A 1 384 ? -5.094 26.359 3.545 1 98.44 384 PRO A N 1
ATOM 3015 C CA . PRO A 1 384 ? -5.242 25.594 4.785 1 98.44 384 PRO A CA 1
ATOM 3016 C C . PRO A 1 384 ? -6.598 25.797 5.453 1 98.44 384 PRO A C 1
ATOM 3018 O O . PRO A 1 384 ? -7.16 24.859 6.027 1 98.44 384 PRO A O 1
ATOM 3021 N N . ALA A 1 385 ? -7.125 27 5.387 1 97.88 385 ALA A N 1
ATOM 3022 C CA . ALA A 1 385 ? -8.461 27.25 5.93 1 97.88 385 ALA A CA 1
ATOM 3023 C C . ALA A 1 385 ? -9.516 26.438 5.188 1 97.88 385 ALA A C 1
ATOM 3025 O O . ALA A 1 385 ? -10.398 25.844 5.805 1 97.88 385 ALA A O 1
ATOM 3026 N N . ASP A 1 386 ? -9.359 26.375 3.875 1 97.25 386 ASP A N 1
ATOM 3027 C CA . ASP A 1 386 ? -10.281 25.594 3.045 1 97.25 386 ASP A CA 1
ATOM 3028 C C . ASP A 1 386 ? -10.18 24.109 3.355 1 97.25 386 ASP A C 1
ATOM 3030 O O . ASP A 1 386 ? -11.195 23.406 3.43 1 97.25 386 ASP A O 1
ATOM 3034 N N . VAL A 1 387 ? -8.992 23.609 3.553 1 97.5 387 VAL A N 1
ATOM 3035 C CA . VAL A 1 387 ? -8.727 22.203 3.791 1 97.5 387 VAL A CA 1
ATOM 3036 C C . VAL A 1 387 ? -9.453 21.734 5.051 1 97.5 387 VAL A C 1
ATOM 3038 O O . VAL A 1 387 ? -10.062 20.672 5.062 1 97.5 387 VAL A O 1
ATOM 3041 N N . ILE A 1 388 ? -9.469 22.562 6.074 1 95 388 ILE A N 1
ATOM 3042 C CA . ILE A 1 388 ? -10.008 22.125 7.352 1 95 388 ILE A CA 1
ATOM 3043 C C . ILE A 1 388 ? -11.461 22.562 7.488 1 95 388 ILE A C 1
ATOM 3045 O O . ILE A 1 388 ? -12.148 22.188 8.438 1 95 388 ILE A O 1
ATOM 3049 N N . GLY A 1 389 ? -11.914 23.453 6.633 1 95.5 389 GLY A N 1
ATOM 3050 C CA . GLY A 1 389 ? -13.328 23.812 6.586 1 95.5 389 GLY A CA 1
ATOM 3051 C C . GLY A 1 389 ? -13.664 25.016 7.434 1 95.5 389 GLY A C 1
ATOM 3052 O O . GLY A 1 389 ? -14.805 25.172 7.883 1 95.5 389 GLY A O 1
ATOM 3053 N N . ILE A 1 390 ? -12.695 25.859 7.68 1 94.88 390 ILE A N 1
ATOM 3054 C CA . ILE A 1 390 ? -12.984 27.094 8.406 1 94.88 390 ILE A CA 1
ATOM 3055 C C . ILE A 1 390 ? -13.516 28.156 7.441 1 94.88 390 ILE A C 1
ATOM 3057 O O . ILE A 1 390 ? -12.828 28.531 6.492 1 94.88 390 ILE A O 1
ATOM 3061 N N . ARG A 1 391 ? -14.641 28.719 7.66 1 90.94 391 ARG A N 1
ATOM 3062 C CA . ARG A 1 391 ? -15.305 29.578 6.684 1 90.94 391 ARG A CA 1
ATOM 3063 C C . ARG A 1 391 ? -15.125 31.047 7.035 1 90.94 391 ARG A C 1
ATOM 3065 O O . ARG A 1 391 ? -15.211 31.906 6.164 1 90.94 391 ARG A O 1
ATOM 3072 N N . ASN A 1 392 ? -14.859 31.297 8.266 1 96.19 392 ASN A N 1
ATOM 3073 C CA . ASN A 1 392 ? -14.828 32.688 8.688 1 96.19 392 ASN A CA 1
ATOM 3074 C C . ASN A 1 392 ? -13.398 33.219 8.734 1 96.19 392 ASN A C 1
ATOM 3076 O O . ASN A 1 392 ? -13.172 34.344 9.164 1 96.19 392 ASN A O 1
ATOM 3080 N N . LYS A 1 393 ? -12.391 32.5 8.391 1 97.62 393 LYS A N 1
ATOM 3081 C CA . LYS A 1 393 ? -10.984 32.875 8.359 1 97.62 393 LYS A CA 1
ATOM 3082 C C . LYS A 1 393 ? -10.359 32.562 7 1 97.62 393 LYS A C 1
ATOM 3084 O O . LYS A 1 393 ? -11.055 32.125 6.078 1 97.62 393 LYS A O 1
ATOM 3089 N N . GLY A 1 394 ? -9.164 32.906 6.793 1 97.5 394 GLY A N 1
ATOM 3090 C CA . GLY A 1 394 ? -8.391 32.469 5.645 1 97.5 394 GLY A CA 1
ATOM 3091 C C . GLY A 1 394 ? -8.312 33.5 4.539 1 97.5 394 GLY A C 1
ATOM 3092 O O . GLY A 1 394 ? -7.59 33.312 3.559 1 97.5 394 GLY A O 1
ATOM 3093 N N . SER A 1 395 ? -9.117 34.594 4.602 1 98.06 395 SER A N 1
ATOM 3094 C CA . SER A 1 395 ? -9.047 35.688 3.619 1 98.06 395 SER A CA 1
ATOM 3095 C C . SER A 1 395 ? -9.477 37 4.223 1 98.06 395 SER A C 1
ATOM 3097 O O . SER A 1 395 ? -10.109 37.031 5.281 1 98.06 395 SER A O 1
ATOM 3099 N N . ILE A 1 396 ? -9.016 38.062 3.625 1 98.56 396 ILE A N 1
ATOM 3100 C CA . ILE A 1 396 ? -9.5 39.375 3.961 1 98.56 396 ILE A CA 1
ATOM 3101 C C . ILE A 1 396 ? -10.688 39.75 3.07 1 98.56 396 ILE A C 1
ATOM 3103 O O . ILE A 1 396 ? -10.508 40.219 1.943 1 98.56 396 ILE A O 1
ATOM 3107 N N . SER A 1 397 ? -11.828 39.469 3.615 1 97.81 397 SER A N 1
ATOM 3108 C CA . SER A 1 397 ? -13.094 39.719 2.918 1 97.81 397 SER A CA 1
ATOM 3109 C C . SER A 1 397 ? -14.18 40.156 3.885 1 97.81 397 SER A C 1
ATOM 3111 O O . SER A 1 397 ? -14.148 39.812 5.07 1 97.81 397 SER A O 1
ATOM 3113 N N . ILE A 1 398 ? -15.109 40.844 3.328 1 97.75 398 ILE A N 1
ATOM 3114 C CA . ILE A 1 398 ? -16.219 41.344 4.145 1 97.75 398 ILE A CA 1
ATOM 3115 C C . ILE A 1 398 ? -16.953 40.156 4.773 1 97.75 398 ILE A C 1
ATOM 3117 O O . ILE A 1 398 ? -17.25 39.188 4.098 1 97.75 398 ILE A O 1
ATOM 3121 N N . GLY A 1 399 ? -17.188 40.25 6.055 1 97.62 399 GLY A N 1
ATOM 3122 C CA . GLY A 1 399 ? -17.938 39.219 6.766 1 97.62 399 GLY A CA 1
ATOM 3123 C C . GLY A 1 399 ? -17.031 38.25 7.504 1 97.62 399 GLY A C 1
ATOM 3124 O O . GLY A 1 399 ? -17.469 37.562 8.438 1 97.62 399 GLY A O 1
ATOM 3125 N N . LYS A 1 400 ? -15.766 38.156 7.195 1 98.06 400 LYS A N 1
ATOM 3126 C CA . LYS A 1 400 ? -14.82 37.25 7.836 1 98.06 400 LYS A CA 1
ATOM 3127 C C . LYS A 1 400 ? -14.211 37.875 9.086 1 98.06 400 LYS A C 1
ATOM 3129 O O . LYS A 1 400 ? -14.289 39.094 9.273 1 98.06 400 LYS A O 1
ATOM 3134 N N . ASP A 1 401 ? -13.719 37.031 9.945 1 98.38 401 ASP A N 1
ATOM 3135 C CA . ASP A 1 401 ? -12.977 37.531 11.094 1 98.38 401 ASP A CA 1
ATOM 3136 C C . ASP A 1 401 ? -11.852 38.469 10.648 1 98.38 401 ASP A C 1
ATOM 3138 O O . ASP A 1 401 ? -11.18 38.188 9.648 1 98.38 401 ASP A O 1
ATOM 3142 N N . ALA A 1 402 ? -11.695 39.562 11.359 1 98.5 402 ALA A N 1
ATOM 3143 C CA . ALA A 1 402 ? -10.625 40.5 11.031 1 98.5 402 ALA A CA 1
ATOM 3144 C C . ALA A 1 402 ? -9.273 39.969 11.516 1 98.5 402 ALA A C 1
ATOM 3146 O O . ALA A 1 402 ? -8.641 40.594 12.375 1 98.5 402 ALA A O 1
ATOM 3147 N N . ASP A 1 403 ? -8.891 38.844 11.023 1 98.75 403 ASP A N 1
ATOM 3148 C CA . ASP A 1 403 ? -7.551 38.312 11.188 1 98.75 403 ASP A CA 1
ATOM 3149 C C . ASP A 1 403 ? -6.613 38.844 10.102 1 98.75 403 ASP A C 1
ATOM 3151 O O . ASP A 1 403 ? -6.691 38.406 8.945 1 98.75 403 ASP A O 1
ATOM 3155 N N . ILE A 1 404 ? -5.699 39.719 10.492 1 98.75 404 ILE A N 1
ATOM 3156 C CA . ILE A 1 404 ? -4.91 40.438 9.492 1 98.75 404 ILE A CA 1
ATOM 3157 C C . ILE A 1 404 ? -3.461 40.562 9.961 1 98.75 404 ILE A C 1
ATOM 3159 O O . ILE A 1 404 ? -3.201 40.906 11.117 1 98.75 404 ILE A O 1
ATOM 3163 N N . VAL A 1 405 ? -2.541 40.219 9.156 1 98.62 405 VAL A N 1
ATOM 3164 C CA . VAL A 1 405 ? -1.108 40.344 9.398 1 98.62 405 VAL A CA 1
ATOM 3165 C C . VAL A 1 405 ? -0.528 41.438 8.508 1 98.62 405 VAL A C 1
ATOM 3167 O O . VAL A 1 405 ? -0.588 41.344 7.277 1 98.62 405 VAL A O 1
ATOM 3170 N N . LEU A 1 406 ? 0.009 42.5 9.07 1 98.38 406 LEU A N 1
ATOM 3171 C CA . LEU A 1 406 ? 0.656 43.594 8.336 1 98.38 406 LEU A CA 1
ATOM 3172 C C . LEU A 1 406 ? 2.174 43.438 8.367 1 98.38 406 LEU A C 1
ATOM 3174 O O . LEU A 1 406 ? 2.762 43.25 9.43 1 98.38 406 LEU A O 1
ATOM 3178 N N . LEU A 1 407 ? 2.76 43.406 7.203 1 95.88 407 LEU A N 1
ATOM 3179 C CA . LEU A 1 407 ? 4.219 43.375 7.164 1 95.88 407 LEU A CA 1
ATOM 3180 C C . LEU A 1 407 ? 4.75 44.375 6.148 1 95.88 407 LEU A C 1
ATOM 3182 O O . LEU A 1 407 ? 4.055 44.75 5.191 1 95.88 407 LEU A O 1
ATOM 3186 N N . ASN A 1 408 ? 5.859 44.938 6.426 1 92.44 408 ASN A N 1
ATOM 3187 C CA . ASN A 1 408 ? 6.613 45.781 5.496 1 92.44 408 ASN A CA 1
ATOM 3188 C C . ASN A 1 408 ? 7.641 44.969 4.715 1 92.44 408 ASN A C 1
ATOM 3190 O O . ASN A 1 408 ? 8.625 44.5 5.285 1 92.44 408 ASN A O 1
ATOM 3194 N N . PRO A 1 409 ? 7.449 44.781 3.475 1 92.56 409 PRO A N 1
ATOM 3195 C CA . PRO A 1 409 ? 8.32 43.875 2.701 1 92.56 409 PRO A CA 1
ATOM 3196 C C . PRO A 1 409 ? 9.75 44.406 2.58 1 92.56 409 PRO A C 1
ATOM 3198 O O . PRO A 1 409 ? 10.656 43.688 2.182 1 92.56 409 PRO A O 1
ATOM 3201 N N . LYS A 1 410 ? 10.023 45.625 2.945 1 89.62 410 LYS A N 1
ATOM 3202 C CA . LYS A 1 410 ? 11.336 46.219 2.775 1 89.62 410 LYS A CA 1
ATOM 3203 C C . LYS A 1 410 ? 12.133 46.188 4.074 1 89.62 410 LYS A C 1
ATOM 3205 O O . LYS A 1 410 ? 13.344 46.406 4.07 1 89.62 410 LYS A O 1
ATOM 3210 N N . LYS A 1 411 ? 11.453 46 5.062 1 90.19 411 LYS A N 1
ATOM 3211 C CA . LYS A 1 411 ? 12.117 46.031 6.359 1 90.19 411 LYS A CA 1
ATOM 3212 C C . LYS A 1 411 ? 12.922 44.781 6.613 1 90.19 411 LYS A C 1
ATOM 3214 O O . LYS A 1 411 ? 12.445 43.656 6.359 1 90.19 411 LYS A O 1
ATOM 3219 N N . ILE A 1 412 ? 14.203 44.938 7.066 1 94.94 412 ILE A N 1
ATOM 3220 C CA . ILE A 1 412 ? 15.109 43.844 7.391 1 94.94 412 ILE A CA 1
ATOM 3221 C C . ILE A 1 412 ? 15.414 43.875 8.891 1 94.94 412 ILE A C 1
ATOM 3223 O O . ILE A 1 412 ? 15.664 44.906 9.469 1 94.94 412 ILE A O 1
ATOM 3227 N N . LYS A 1 413 ? 15.266 42.75 9.469 1 93.88 413 LYS A N 1
ATOM 3228 C CA . LYS A 1 413 ? 15.57 42.594 10.891 1 93.88 413 LYS A CA 1
ATOM 3229 C C . LYS A 1 413 ? 16.375 41.344 11.141 1 93.88 413 LYS A C 1
ATOM 3231 O O . LYS A 1 413 ? 16.234 40.344 10.422 1 93.88 413 LYS A O 1
ATOM 3236 N N . LYS A 1 414 ? 17.172 41.438 12.195 1 95.56 414 LYS A N 1
ATOM 3237 C CA . LYS A 1 414 ? 17.953 40.25 12.625 1 95.56 414 LYS A CA 1
ATOM 3238 C C . LYS A 1 414 ? 17.156 39.406 13.586 1 95.56 414 LYS A C 1
ATOM 3240 O O . LYS A 1 414 ? 16.453 39.906 14.469 1 95.56 414 LYS A O 1
ATOM 3245 N N . ALA A 1 415 ? 17.266 38.125 13.414 1 94.5 415 ALA A N 1
ATOM 3246 C CA . ALA A 1 415 ? 16.703 37.188 14.383 1 94.5 415 ALA A CA 1
ATOM 3247 C C . ALA A 1 415 ? 17.578 37.094 15.625 1 94.5 415 ALA A C 1
ATOM 3249 O O . ALA A 1 415 ? 18.734 36.656 15.547 1 94.5 415 ALA A O 1
ATOM 3250 N N . THR A 1 416 ? 17.062 37.562 16.75 1 93.88 416 THR A N 1
ATOM 3251 C CA . THR A 1 416 ? 17.766 37.5 18.016 1 93.88 416 THR A CA 1
ATOM 3252 C C . THR A 1 416 ? 16.844 37.062 19.141 1 93.88 416 THR A C 1
ATOM 3254 O O . THR A 1 416 ? 15.641 36.906 18.938 1 93.88 416 THR A O 1
ATOM 3257 N N . GLU A 1 417 ? 17.375 36.812 20.297 1 91 417 GLU A N 1
ATOM 3258 C CA . GLU A 1 417 ? 16.578 36.438 21.469 1 91 417 GLU A CA 1
ATOM 3259 C C . GLU A 1 417 ? 15.625 37.562 21.875 1 91 417 GLU A C 1
ATOM 3261 O O . GLU A 1 417 ? 14.625 37.312 22.547 1 91 417 GLU A O 1
ATOM 3266 N N . GLU A 1 418 ? 15.914 38.719 21.375 1 88.69 418 GLU A N 1
ATOM 3267 C CA . GLU A 1 418 ? 15.062 39.875 21.672 1 88.69 418 GLU A CA 1
ATOM 3268 C C . GLU A 1 418 ? 13.891 39.969 20.703 1 88.69 418 GLU A C 1
ATOM 3270 O O . GLU A 1 418 ? 12.797 40.406 21.078 1 88.69 418 GLU A O 1
ATOM 3275 N N . THR A 1 419 ? 14.148 39.531 19.484 1 89.38 419 THR A N 1
ATOM 3276 C CA . THR A 1 419 ? 13.133 39.688 18.453 1 89.38 419 THR A CA 1
ATOM 3277 C C . THR A 1 419 ? 12.234 38.438 18.406 1 89.38 419 THR A C 1
ATOM 3279 O O . THR A 1 419 ? 11.125 38.5 17.875 1 89.38 419 THR A O 1
ATOM 3282 N N . LEU A 1 420 ? 12.719 37.375 18.984 1 92.56 420 LEU A N 1
ATOM 3283 C CA . LEU A 1 420 ? 11.953 36.125 18.969 1 92.56 420 LEU A CA 1
ATOM 3284 C C . LEU A 1 420 ? 11.359 35.844 20.328 1 92.56 420 LEU A C 1
ATOM 3286 O O . LEU A 1 420 ? 11.969 36.125 21.359 1 92.56 420 LEU A O 1
ATOM 3290 N N . GLU A 1 421 ? 10.156 35.344 20.281 1 91.75 421 GLU A N 1
ATOM 3291 C CA . GLU A 1 421 ? 9.578 34.844 21.516 1 91.75 421 GLU A CA 1
ATOM 3292 C C . GLU A 1 421 ? 10.383 33.688 22.094 1 91.75 421 GLU A C 1
ATOM 3294 O O . GLU A 1 421 ? 10.922 32.875 21.344 1 91.75 421 GLU A O 1
ATOM 3299 N N . THR A 1 422 ? 10.445 33.625 23.422 1 87.81 422 THR A N 1
ATOM 3300 C CA . THR A 1 422 ? 11.203 32.562 24.078 1 87.81 422 THR A CA 1
ATOM 3301 C C . THR A 1 422 ? 10.391 31.266 24.125 1 87.81 422 THR A C 1
ATOM 3303 O O . THR A 1 422 ? 9.391 31.188 24.844 1 87.81 422 THR A O 1
ATOM 3306 N N . VAL A 1 423 ? 10.773 30.312 23.328 1 89.19 423 VAL A N 1
ATOM 3307 C CA . VAL A 1 423 ? 10.188 28.969 23.297 1 89.19 423 VAL A CA 1
ATOM 3308 C C . VAL A 1 423 ? 11.289 27.922 23.375 1 89.19 423 VAL A C 1
ATOM 3310 O O . VAL A 1 423 ? 12.453 28.219 23.094 1 89.19 423 VAL A O 1
ATOM 3313 N N . PRO A 1 424 ? 10.883 26.672 23.797 1 87.88 424 PRO A N 1
ATOM 3314 C CA . PRO A 1 424 ? 11.883 25.609 23.641 1 87.88 424 PRO A CA 1
ATOM 3315 C C . PRO A 1 424 ? 12.398 25.484 22.219 1 87.88 424 PRO A C 1
ATOM 3317 O O . PRO A 1 424 ? 11.625 25.594 21.266 1 87.88 424 PRO A O 1
ATOM 3320 N N . GLY A 1 425 ? 13.703 25.422 22.031 1 87.94 425 GLY A N 1
ATOM 3321 C CA . GLY A 1 425 ? 14.312 25.297 20.703 1 87.94 425 GLY A CA 1
ATOM 3322 C C . GLY A 1 425 ? 15.039 26.547 20.266 1 87.94 425 GLY A C 1
ATOM 3323 O O . GLY A 1 425 ? 15.891 26.5 19.375 1 87.94 425 GLY A O 1
ATOM 3324 N N . LEU A 1 426 ? 14.672 27.641 20.906 1 88.94 426 LEU A N 1
ATOM 3325 C CA . LEU A 1 426 ? 15.359 28.875 20.578 1 88.94 426 LEU A CA 1
ATOM 3326 C C . LEU A 1 426 ? 16.859 28.766 20.844 1 88.94 426 LEU A C 1
ATOM 3328 O O . LEU A 1 426 ? 17.672 29.359 20.141 1 88.94 426 LEU A O 1
ATOM 3332 N N . ASP A 1 427 ? 17.234 27.906 21.812 1 90.25 427 ASP A N 1
ATOM 3333 C CA . ASP A 1 427 ? 18.609 27.797 22.281 1 90.25 427 ASP A CA 1
ATOM 3334 C C . ASP A 1 427 ? 19.484 27.094 21.25 1 90.25 427 ASP A C 1
ATOM 3336 O O . ASP A 1 427 ? 20.719 27.078 21.375 1 90.25 427 ASP A O 1
ATOM 3340 N N . TRP A 1 428 ? 18.906 26.516 20.234 1 91.62 428 TRP A N 1
ATOM 3341 C CA . TRP A 1 428 ? 19.719 25.859 19.219 1 91.62 428 TRP A CA 1
ATOM 3342 C C . TRP A 1 428 ? 19.234 26.219 17.812 1 91.62 428 TRP A C 1
ATOM 3344 O O . TRP A 1 428 ? 19.578 25.547 16.844 1 91.62 428 TRP A O 1
ATOM 3354 N N . ASN A 1 429 ? 18.406 27.203 17.641 1 89.31 429 ASN A N 1
ATOM 3355 C CA . ASN A 1 429 ? 17.875 27.609 16.344 1 89.31 429 ASN A CA 1
ATOM 3356 C C . ASN A 1 429 ? 18.984 28.047 15.398 1 89.31 429 ASN A C 1
ATOM 3358 O O . ASN A 1 429 ? 19.719 28.984 15.703 1 89.31 429 ASN A O 1
ATOM 3362 N N . PRO A 1 430 ? 19.062 27.422 14.227 1 89.88 430 PRO A N 1
ATOM 3363 C CA . PRO A 1 430 ? 20.172 27.734 13.32 1 89.88 430 PRO A CA 1
ATOM 3364 C C . PRO A 1 430 ? 20.031 29.094 12.641 1 89.88 430 PRO A C 1
ATOM 3366 O O . PRO A 1 430 ? 20.953 29.562 11.984 1 89.88 430 PRO A O 1
ATOM 3369 N N . GLU A 1 431 ? 18.969 29.781 12.867 1 90.06 431 GLU A N 1
ATOM 3370 C CA . GLU A 1 431 ? 18.688 31.016 12.148 1 90.06 431 GLU A CA 1
ATOM 3371 C C . GLU A 1 431 ? 19.062 32.219 12.992 1 90.06 431 GLU A C 1
ATOM 3373 O O . GLU A 1 431 ? 19 33.375 12.516 1 90.06 431 GLU A O 1
ATOM 3378 N N . LEU A 1 432 ? 19.438 32 14.156 1 92.88 432 LEU A N 1
ATOM 3379 C CA . LEU A 1 432 ? 19.766 33.125 15.039 1 92.88 432 LEU A CA 1
ATOM 3380 C C . LEU A 1 432 ? 20.922 33.938 14.469 1 92.88 432 LEU A C 1
ATOM 3382 O O . LEU A 1 432 ? 21.859 33.375 13.898 1 92.88 432 LEU A O 1
ATOM 3386 N N . ASN A 1 433 ? 20.797 35.188 14.578 1 94.94 433 ASN A N 1
ATOM 3387 C CA . ASN A 1 433 ? 21.781 36.219 14.219 1 94.94 433 ASN A CA 1
ATOM 3388 C C . ASN A 1 433 ? 21.859 36.406 12.711 1 94.94 433 ASN A C 1
ATOM 3390 O O . ASN A 1 433 ? 22.797 37.062 12.211 1 94.94 433 ASN A O 1
ATOM 3394 N N . LYS A 1 434 ? 20.922 35.875 12.039 1 95.62 434 LYS A N 1
ATOM 3395 C CA . LYS A 1 434 ? 20.797 36.125 10.609 1 95.62 434 LYS A CA 1
ATOM 3396 C C . LYS A 1 434 ? 19.75 37.219 10.344 1 95.62 434 LYS A C 1
ATOM 3398 O O . LYS A 1 434 ? 18.906 37.469 11.195 1 95.62 434 LYS A O 1
ATOM 3403 N N . GLU A 1 435 ? 19.875 37.812 9.172 1 97 435 GLU A N 1
ATOM 3404 C CA . GLU A 1 435 ? 18.938 38.875 8.781 1 97 435 GLU A CA 1
ATOM 3405 C C . GLU A 1 435 ? 17.859 38.312 7.844 1 97 435 GLU A C 1
ATOM 3407 O O . GLU A 1 435 ? 18.156 37.531 6.941 1 97 435 GLU A O 1
ATOM 3412 N N . PHE A 1 436 ? 16.656 38.781 8.125 1 96.44 436 PHE A N 1
ATOM 3413 C CA . PHE A 1 436 ? 15.523 38.344 7.309 1 96.44 436 PHE A CA 1
ATOM 3414 C C . PHE A 1 436 ? 14.617 39.531 6.984 1 96.44 436 PHE A C 1
ATOM 3416 O O . PHE A 1 436 ? 14.617 40.531 7.695 1 96.44 436 PHE A O 1
ATOM 3423 N N . ARG A 1 437 ? 13.859 39.375 5.887 1 95.56 437 ARG A N 1
ATOM 3424 C CA . ARG A 1 437 ? 12.852 40.312 5.453 1 95.56 437 ARG A CA 1
ATOM 3425 C C . ARG A 1 437 ? 11.445 39.781 5.703 1 95.56 437 ARG A C 1
ATOM 3427 O O . ARG A 1 437 ? 11.234 38.562 5.734 1 95.56 437 ARG A O 1
ATOM 3434 N N . GLY A 1 438 ? 10.539 40.781 5.836 1 94.06 438 GLY A N 1
ATOM 3435 C CA . GLY A 1 438 ? 9.133 40.406 5.809 1 94.06 438 GLY A CA 1
ATOM 3436 C C . GLY A 1 438 ? 8.609 39.938 7.156 1 94.06 438 GLY A C 1
ATOM 3437 O O . GLY A 1 438 ? 7.867 38.969 7.238 1 94.06 438 GLY A O 1
ATOM 3438 N N . TRP A 1 439 ? 9 40.656 8.227 1 94.38 439 TRP A N 1
ATOM 3439 C CA . TRP A 1 439 ? 8.5 40.344 9.57 1 94.38 439 TRP A CA 1
ATOM 3440 C C . TRP A 1 439 ? 7.109 40.938 9.766 1 94.38 439 TRP A C 1
ATOM 3442 O O . TRP A 1 439 ? 6.824 42.062 9.312 1 94.38 439 TRP A O 1
ATOM 3452 N N . PRO A 1 440 ? 6.266 40.219 10.477 1 95.81 440 PRO A N 1
ATOM 3453 C CA . PRO A 1 440 ? 5.02 40.875 10.883 1 95.81 440 PRO A CA 1
ATOM 3454 C C . PRO A 1 440 ? 5.258 42.094 11.758 1 95.81 440 PRO A C 1
ATOM 3456 O O . PRO A 1 440 ? 6.102 42.062 12.656 1 95.81 440 PRO A O 1
ATOM 3459 N N . GLU A 1 441 ? 4.508 43.125 11.484 1 95.31 441 GLU A N 1
ATOM 3460 C CA . GLU A 1 441 ? 4.633 44.375 12.266 1 95.31 441 GLU A CA 1
ATOM 3461 C C . GLU A 1 441 ? 3.395 44.594 13.117 1 95.31 441 GLU A C 1
ATOM 3463 O O . GLU A 1 441 ? 3.502 45.062 14.266 1 95.31 441 GLU A O 1
ATOM 3468 N N . ASN A 1 442 ? 2.26 44.375 12.57 1 96.44 442 ASN A N 1
ATOM 3469 C CA . ASN A 1 442 ? 0.977 44.438 13.266 1 96.44 442 ASN A CA 1
ATOM 3470 C C . ASN A 1 442 ? 0.129 43.188 12.953 1 96.44 442 ASN A C 1
ATOM 3472 O O . ASN A 1 442 ? 0.107 42.719 11.812 1 96.44 442 ASN A O 1
ATOM 3476 N N . ILE A 1 443 ? -0.477 42.719 14 1 97.62 443 ILE A N 1
ATOM 3477 C CA . ILE A 1 443 ? -1.345 41.562 13.812 1 97.62 443 ILE A CA 1
ATOM 3478 C C . ILE A 1 443 ? -2.678 41.781 14.523 1 97.62 443 ILE A C 1
ATOM 3480 O O . ILE A 1 443 ? -2.705 42.188 15.688 1 97.62 443 ILE A O 1
ATOM 3484 N N . PHE A 1 444 ? -3.709 41.594 13.797 1 97.69 444 PHE A N 1
ATOM 3485 C CA . PHE A 1 444 ? -5.059 41.625 14.352 1 97.69 444 PHE A CA 1
ATOM 3486 C C . PHE A 1 444 ? -5.637 40.219 14.469 1 97.69 444 PHE A C 1
ATOM 3488 O O . PHE A 1 444 ? -5.578 39.438 13.523 1 97.69 444 PHE A O 1
ATOM 3495 N N . LEU A 1 445 ? -6.137 39.875 15.648 1 98.06 445 LEU A N 1
ATOM 3496 C CA . LEU A 1 445 ? -6.93 38.688 15.891 1 98.06 445 LEU A CA 1
ATOM 3497 C C . LEU A 1 445 ? -8.391 39.031 16.156 1 98.06 445 LEU A C 1
ATOM 3499 O O . LEU A 1 445 ? -8.719 39.562 17.234 1 98.06 445 LEU A O 1
ATOM 3503 N N . ARG A 1 446 ? -9.203 38.812 15.156 1 97.56 446 ARG A N 1
ATOM 3504 C CA . ARG A 1 446 ? -10.602 39.188 15.242 1 97.56 446 ARG A CA 1
ATOM 3505 C C . ARG A 1 446 ? -10.734 40.688 15.547 1 97.56 446 ARG A C 1
ATOM 3507 O O . ARG A 1 446 ? -11.5 41.062 16.438 1 97.56 446 ARG A O 1
ATOM 3514 N N . GLY A 1 447 ? -9.914 41.406 14.938 1 96.19 447 GLY A N 1
ATOM 3515 C CA . GLY A 1 447 ? -10.008 42.844 15.031 1 96.19 447 GLY A CA 1
ATOM 3516 C C . GLY A 1 447 ? -9.211 43.438 16.188 1 96.19 447 GLY A C 1
ATOM 3517 O O . GLY A 1 447 ? -8.984 44.625 16.25 1 96.19 447 GLY A O 1
ATOM 3518 N N . ARG A 1 448 ? -8.75 42.625 17.047 1 94.69 448 ARG A N 1
ATOM 3519 C CA . ARG A 1 448 ? -7.961 43.062 18.188 1 94.69 448 ARG A CA 1
ATOM 3520 C C . ARG A 1 448 ? -6.477 43.125 17.844 1 94.69 448 ARG A C 1
ATOM 3522 O O . ARG A 1 448 ? -5.914 42.156 17.359 1 94.69 448 ARG A O 1
ATOM 3529 N N . LYS A 1 449 ? -5.863 44.219 18.141 1 94.75 449 LYS A N 1
ATOM 3530 C CA . LYS A 1 449 ? -4.438 44.375 17.875 1 94.75 449 LYS A CA 1
ATOM 3531 C C . LYS A 1 449 ? -3.602 43.594 18.875 1 94.75 449 LYS A C 1
ATOM 3533 O O . LYS A 1 449 ? -3.451 44 20.031 1 94.75 449 LYS A O 1
ATOM 3538 N N . MET A 1 450 ? -3.064 42.5 18.406 1 95.56 450 MET A N 1
ATOM 3539 C CA . MET A 1 450 ? -2.322 41.594 19.266 1 95.56 450 MET A CA 1
ATOM 3540 C C . MET A 1 450 ? -0.822 41.844 19.172 1 95.56 450 MET A C 1
ATOM 3542 O O . MET A 1 450 ? -0.062 41.438 20.062 1 95.56 450 MET A O 1
ATOM 3546 N N . LEU A 1 451 ? -0.375 42.281 18.109 1 92.31 451 LEU A N 1
ATOM 3547 C CA . LEU A 1 451 ? 0.994 42.719 17.875 1 92.31 451 LEU A CA 1
ATOM 3548 C C . LEU A 1 451 ? 1.021 44.125 17.328 1 92.31 451 LEU A C 1
ATOM 3550 O O . LEU A 1 451 ? 0.308 44.469 16.375 1 92.31 451 LEU A O 1
ATOM 3554 N N . PHE A 1 452 ? 1.817 44.969 17.969 1 91.19 452 PHE A N 1
ATOM 3555 C CA . PHE A 1 452 ? 1.948 46.375 17.562 1 91.19 452 PHE A CA 1
ATOM 3556 C C . PHE A 1 452 ? 3.414 46.781 17.531 1 91.19 452 PHE A C 1
ATOM 3558 O O . PHE A 1 452 ? 4.117 46.688 18.531 1 91.19 452 PHE A O 1
ATOM 3565 N N . ASP A 1 453 ? 3.826 47.219 16.406 1 88.25 453 ASP A N 1
ATOM 3566 C CA . ASP A 1 453 ? 5.215 47.625 16.203 1 88.25 453 ASP A CA 1
ATOM 3567 C C . ASP A 1 453 ? 6.18 46.531 16.641 1 88.25 453 ASP A C 1
ATOM 3569 O O . ASP A 1 453 ? 7.078 46.781 17.453 1 88.25 453 ASP A O 1
ATOM 3573 N N . SER A 1 454 ? 5.793 45.281 16.312 1 85.69 454 SER A N 1
ATOM 3574 C CA . SER A 1 454 ? 6.602 44.062 16.484 1 85.69 454 SER A CA 1
ATOM 3575 C C . SER A 1 454 ? 6.664 43.656 17.938 1 85.69 454 SER A C 1
ATOM 3577 O O . SER A 1 454 ? 7.578 42.906 18.344 1 85.69 454 SER A O 1
ATOM 3579 N N . LYS A 1 455 ? 5.73 44.156 18.703 1 88.75 455 LYS A N 1
ATOM 3580 C CA . LYS A 1 455 ? 5.668 43.75 20.109 1 88.75 455 LYS A CA 1
ATOM 3581 C C . LYS A 1 455 ? 4.336 43.094 20.438 1 88.75 455 LYS A C 1
ATOM 3583 O O . LYS A 1 455 ? 3.273 43.688 20.188 1 88.75 455 LYS A O 1
ATOM 3588 N N . ILE A 1 456 ? 4.402 41.969 20.984 1 91.25 456 ILE A N 1
ATOM 3589 C CA . ILE A 1 456 ? 3.209 41.219 21.328 1 91.25 456 ILE A CA 1
ATOM 3590 C C . ILE A 1 456 ? 2.523 41.844 22.531 1 91.25 456 ILE A C 1
ATOM 3592 O O . ILE A 1 456 ? 3.189 42.281 23.469 1 91.25 456 ILE A O 1
ATOM 3596 N N . GLN A 1 457 ? 1.225 41.906 22.406 1 87.44 457 GLN A N 1
ATOM 3597 C CA . GLN A 1 457 ? 0.433 42.406 23.531 1 87.44 457 GLN A CA 1
ATOM 3598 C C . GLN A 1 457 ? 0.084 41.25 24.484 1 87.44 457 GLN A C 1
ATOM 3600 O O . GLN A 1 457 ? -0.193 40.125 24.047 1 87.44 457 GLN A O 1
ATOM 3605 N N . GLU A 1 458 ? 0.276 41.438 25.766 1 83.44 458 GLU A N 1
ATOM 3606 C CA . GLU A 1 458 ? 0.017 40.406 26.75 1 83.44 458 GLU A CA 1
ATOM 3607 C C . GLU A 1 458 ? -1.481 40.219 26.969 1 83.44 458 GLU A C 1
ATOM 3609 O O . GLU A 1 458 ? -2.023 40.562 28.016 1 83.44 458 GLU A O 1
ATOM 3614 N N . LYS A 1 459 ? -2.129 39.625 25.969 1 82.31 459 LYS A N 1
ATOM 3615 C CA . LYS A 1 459 ? -3.553 39.312 25.984 1 82.31 459 LYS A CA 1
ATOM 3616 C C . LYS A 1 459 ? -3.816 37.938 25.406 1 82.31 459 LYS A C 1
ATOM 3618 O O . LYS A 1 459 ? -3.562 37.688 24.234 1 82.31 459 LYS A O 1
ATOM 3623 N N . MET A 1 460 ? -4.203 37.062 26.328 1 84.06 460 MET A N 1
ATOM 3624 C CA . MET A 1 460 ? -4.617 35.75 25.906 1 84.06 460 MET A CA 1
ATOM 3625 C C . MET A 1 460 ? -6.07 35.75 25.438 1 84.06 460 MET A C 1
ATOM 3627 O O . MET A 1 460 ? -6.984 35.625 26.25 1 84.06 460 MET A O 1
ATOM 3631 N N . ASP A 1 461 ? -6.266 35.844 24.141 1 88.94 461 ASP A N 1
ATOM 3632 C CA . ASP A 1 461 ? -7.605 36.031 23.594 1 88.94 461 ASP A CA 1
ATOM 3633 C C . ASP A 1 461 ? -7.953 34.938 22.594 1 88.94 461 ASP A C 1
ATOM 3635 O O . ASP A 1 461 ? -8.867 35.062 21.781 1 88.94 461 ASP A O 1
ATOM 3639 N N . GLY A 1 462 ? -7.133 33.844 22.609 1 95.5 462 GLY A N 1
ATOM 3640 C CA . GLY A 1 462 ? -7.418 32.75 21.703 1 95.5 462 GLY A CA 1
ATOM 3641 C C . GLY A 1 462 ? -8.711 32.031 22.047 1 95.5 462 GLY A C 1
ATOM 3642 O O . GLY A 1 462 ? -9.031 31.844 23.219 1 95.5 462 GLY A O 1
ATOM 3643 N N . LYS A 1 463 ? -9.438 31.672 21.047 1 97 463 LYS A N 1
ATOM 3644 C CA . LYS A 1 463 ? -10.688 30.938 21.203 1 97 463 LYS A CA 1
ATOM 3645 C C . LYS A 1 463 ? -10.633 29.609 20.469 1 97 463 LYS A C 1
ATOM 3647 O O . LYS A 1 463 ? -10.016 29.484 19.406 1 97 463 LYS A O 1
ATOM 3652 N N . TYR A 1 464 ? -11.266 28.609 21.125 1 97.56 464 TYR A N 1
ATOM 3653 C CA . TYR A 1 464 ? -11.422 27.344 20.422 1 97.56 464 TYR A CA 1
ATOM 3654 C C . TYR A 1 464 ? -12.43 27.484 19.281 1 97.56 464 TYR A C 1
ATOM 3656 O O . TYR A 1 464 ? -13.508 28.047 19.469 1 97.56 464 TYR A O 1
ATOM 3664 N N . VAL A 1 465 ? -12.094 27.016 18.141 1 97.5 465 VAL A N 1
ATOM 3665 C CA . VAL A 1 465 ? -12.953 27.078 16.953 1 97.5 465 VAL A CA 1
ATOM 3666 C C . VAL A 1 465 ? -13.555 25.703 16.688 1 97.5 465 VAL A C 1
ATOM 3668 O O . VAL A 1 465 ? -12.844 24.766 16.328 1 97.5 465 VAL A O 1
ATOM 3671 N N . TYR A 1 466 ? -14.875 25.547 16.859 1 96.44 466 TYR A N 1
ATOM 3672 C CA . TYR A 1 466 ? -15.602 24.344 16.469 1 96.44 466 TYR A CA 1
ATOM 3673 C C . TYR A 1 466 ? -15.93 24.344 14.984 1 96.44 466 TYR A C 1
ATOM 3675 O O . TYR A 1 466 ? -16.281 25.391 14.43 1 96.44 466 TYR A O 1
ATOM 3683 N N . ILE A 1 467 ? -15.734 23.281 14.344 1 94.75 467 ILE A N 1
ATOM 3684 C CA . ILE A 1 467 ? -16 23.188 12.914 1 94.75 467 ILE A CA 1
ATOM 3685 C C . ILE A 1 467 ? -16.938 22.016 12.648 1 94.75 467 ILE A C 1
ATOM 3687 O O . ILE A 1 467 ? -16.594 20.859 12.93 1 94.75 467 ILE A O 1
ATOM 3691 N N . LYS A 1 468 ? -18.125 22.281 12.078 1 88.94 468 LYS A N 1
ATOM 3692 C CA . LYS A 1 468 ? -19.109 21.234 11.797 1 88.94 468 LYS A CA 1
ATOM 3693 C C . LYS A 1 468 ? -19.312 21.062 10.289 1 88.94 468 LYS A C 1
ATOM 3695 O O . LYS A 1 468 ? -19.188 22.031 9.531 1 88.94 468 LYS A O 1
ATOM 3700 N N . MET B 1 1 ? 29.062 -42.062 -30.422 1 39.66 1 MET B N 1
ATOM 3701 C CA . MET B 1 1 ? 28.125 -43.188 -30.391 1 39.66 1 MET B CA 1
ATOM 3702 C C . MET B 1 1 ? 26.719 -42.75 -30.781 1 39.66 1 MET B C 1
ATOM 3704 O O . MET B 1 1 ? 26.203 -41.75 -30.25 1 39.66 1 MET B O 1
ATOM 3708 N N . ILE B 1 2 ? 26.344 -42.906 -31.906 1 52.03 2 ILE B N 1
ATOM 3709 C CA . ILE B 1 2 ? 25.078 -42.469 -32.469 1 52.03 2 ILE B CA 1
ATOM 3710 C C . ILE B 1 2 ? 23.922 -42.906 -31.562 1 52.03 2 ILE B C 1
ATOM 3712 O O . ILE B 1 2 ? 23.766 -44.094 -31.266 1 52.03 2 ILE B O 1
ATOM 3716 N N . ASN B 1 3 ? 23.344 -41.969 -30.641 1 64.19 3 ASN B N 1
ATOM 3717 C CA . ASN B 1 3 ? 22.344 -42.281 -29.641 1 64.19 3 ASN B CA 1
ATOM 3718 C C . ASN B 1 3 ? 21.141 -43.031 -30.25 1 64.19 3 ASN B C 1
ATOM 3720 O O . ASN B 1 3 ? 20.656 -42.625 -31.312 1 64.19 3 ASN B O 1
ATOM 3724 N N . LYS B 1 4 ? 20.984 -44.281 -29.938 1 86.62 4 LYS B N 1
ATOM 3725 C CA . LYS B 1 4 ? 19.828 -45.094 -30.359 1 86.62 4 LYS B CA 1
ATOM 3726 C C . LYS B 1 4 ? 18.531 -44.344 -30.094 1 86.62 4 LYS B C 1
ATOM 3728 O O . LYS B 1 4 ? 18.328 -43.812 -29 1 86.62 4 LYS B O 1
ATOM 3733 N N . ILE B 1 5 ? 17.844 -44.125 -31.234 1 91.44 5 ILE B N 1
ATOM 3734 C CA . ILE B 1 5 ? 16.547 -43.5 -31.156 1 91.44 5 ILE B CA 1
ATOM 3735 C C . ILE B 1 5 ? 15.578 -44.375 -30.359 1 91.44 5 ILE B C 1
ATOM 3737 O O . ILE B 1 5 ? 15.445 -45.562 -30.656 1 91.44 5 ILE B O 1
ATOM 3741 N N . ASP B 1 6 ? 14.969 -43.875 -29.328 1 94.56 6 ASP B N 1
ATOM 3742 C CA . ASP B 1 6 ? 14.031 -44.594 -28.469 1 94.56 6 ASP B CA 1
ATOM 3743 C C . ASP B 1 6 ? 12.625 -44.594 -29.062 1 94.56 6 ASP B C 1
ATOM 3745 O O . ASP B 1 6 ? 11.938 -45.594 -29.047 1 94.56 6 ASP B O 1
ATOM 3749 N N . SER B 1 7 ? 12.227 -43.438 -29.578 1 96.38 7 SER B N 1
ATOM 3750 C CA . SER B 1 7 ? 10.875 -43.312 -30.125 1 96.38 7 SER B CA 1
ATOM 3751 C C . SER B 1 7 ? 10.789 -42.188 -31.141 1 96.38 7 SER B C 1
ATOM 3753 O O . SER B 1 7 ? 11.633 -41.281 -31.141 1 96.38 7 SER B O 1
ATOM 3755 N N . THR B 1 8 ? 9.859 -42.312 -32.031 1 97.81 8 THR B N 1
ATOM 3756 C CA . THR B 1 8 ? 9.586 -41.312 -33.062 1 97.81 8 THR B CA 1
ATOM 3757 C C . THR B 1 8 ? 8.094 -41 -33.094 1 97.81 8 THR B C 1
ATOM 3759 O O . THR B 1 8 ? 7.262 -41.906 -33.125 1 97.81 8 THR B O 1
ATOM 3762 N N . ILE B 1 9 ? 7.695 -39.75 -32.969 1 98.31 9 ILE B N 1
ATOM 3763 C CA . ILE B 1 9 ? 6.348 -39.281 -33.25 1 98.31 9 ILE B CA 1
ATOM 3764 C C . ILE B 1 9 ? 6.277 -38.781 -34.719 1 98.31 9 ILE B C 1
ATOM 3766 O O . ILE B 1 9 ? 6.977 -37.844 -35.062 1 98.31 9 ILE B O 1
ATOM 3770 N N . THR B 1 10 ? 5.406 -39.406 -35.5 1 98.12 10 THR B N 1
ATOM 3771 C CA . THR B 1 10 ? 5.418 -39.094 -36.938 1 98.12 10 THR B CA 1
ATOM 3772 C C . THR B 1 10 ? 4.215 -38.219 -37.312 1 98.12 10 THR B C 1
ATOM 3774 O O . THR B 1 10 ? 3.158 -38.312 -36.688 1 98.12 10 THR B O 1
ATOM 3777 N N . ASN B 1 11 ? 4.422 -37.375 -38.281 1 97.94 11 ASN B N 1
ATOM 3778 C CA . ASN B 1 11 ? 3.371 -36.656 -38.969 1 97.94 11 ASN B CA 1
ATOM 3779 C C . ASN B 1 11 ? 2.533 -35.812 -38 1 97.94 11 ASN B C 1
ATOM 3781 O O . ASN B 1 11 ? 1.303 -35.844 -38.062 1 97.94 11 ASN B O 1
ATOM 3785 N N . VAL B 1 12 ? 3.174 -35.156 -37.031 1 98.31 12 VAL B N 1
ATOM 3786 C CA . VAL B 1 12 ? 2.484 -34.344 -36.031 1 98.31 12 VAL B CA 1
ATOM 3787 C C . VAL B 1 12 ? 2.719 -32.844 -36.312 1 98.31 12 VAL B C 1
ATOM 3789 O O . VAL B 1 12 ? 3.697 -32.5 -36.969 1 98.31 12 VAL B O 1
ATOM 3792 N N . LYS B 1 13 ? 1.812 -31.984 -35.938 1 98.56 13 LYS B N 1
ATOM 3793 C CA . LYS B 1 13 ? 2 -30.531 -36.031 1 98.56 13 LYS B CA 1
ATOM 3794 C C . LYS B 1 13 ? 2.357 -29.953 -34.656 1 98.56 13 LYS B C 1
ATOM 3796 O O . LYS B 1 13 ? 1.599 -30.109 -33.688 1 98.56 13 LYS B O 1
ATOM 3801 N N . ILE B 1 14 ? 3.49 -29.312 -34.562 1 98.75 14 ILE B N 1
ATOM 3802 C CA . ILE B 1 14 ? 3.98 -28.766 -33.281 1 98.75 14 ILE B CA 1
ATOM 3803 C C . ILE B 1 14 ? 3.359 -27.391 -33.031 1 98.75 14 ILE B C 1
ATOM 3805 O O . ILE B 1 14 ? 3.363 -26.531 -33.938 1 98.75 14 ILE B O 1
ATOM 3809 N N . VAL B 1 15 ? 2.787 -27.188 -31.875 1 98.75 15 VAL B N 1
ATOM 3810 C CA . VAL B 1 15 ? 2.219 -25.891 -31.484 1 98.75 15 VAL B CA 1
ATOM 3811 C C . VAL B 1 15 ? 3.217 -25.141 -30.609 1 98.75 15 VAL B C 1
ATOM 3813 O O . VAL B 1 15 ? 3.766 -25.688 -29.656 1 98.75 15 VAL B O 1
ATOM 3816 N N . SER B 1 16 ? 3.523 -23.922 -30.922 1 98.5 16 SER B N 1
ATOM 3817 C CA . SER B 1 16 ? 4.293 -22.984 -30.125 1 98.5 16 SER B CA 1
ATOM 3818 C C . SER B 1 16 ? 3.59 -21.625 -30.031 1 98.5 16 SER B C 1
ATOM 3820 O O . SER B 1 16 ? 2.578 -21.406 -30.703 1 98.5 16 SER B O 1
ATOM 3822 N N . SER B 1 17 ? 4.086 -20.781 -29.156 1 98.25 17 SER B N 1
ATOM 3823 C CA . SER B 1 17 ? 3.504 -19.453 -29.016 1 98.25 17 SER B CA 1
ATOM 3824 C C . SER B 1 17 ? 3.637 -18.656 -30.312 1 98.25 17 SER B C 1
ATOM 3826 O O . SER B 1 17 ? 2.93 -17.672 -30.516 1 98.25 17 SER B O 1
ATOM 3828 N N . CYS B 1 18 ? 4.492 -19.141 -31.203 1 97.62 18 CYS B N 1
ATOM 3829 C CA . CYS B 1 18 ? 4.773 -18.375 -32.406 1 97.62 18 CYS B CA 1
ATOM 3830 C C . CYS B 1 18 ? 4.027 -18.953 -33.594 1 97.62 18 CYS B C 1
ATOM 3832 O O . CYS B 1 18 ? 4.066 -18.391 -34.688 1 97.62 18 CYS B O 1
ATOM 3834 N N . GLY B 1 19 ? 3.426 -20.141 -33.406 1 97.94 19 GLY B N 1
ATOM 3835 C CA . GLY B 1 19 ? 2.68 -20.703 -34.531 1 97.94 19 GLY B CA 1
ATOM 3836 C C . GLY B 1 19 ? 2.553 -22.219 -34.438 1 97.94 19 GLY B C 1
ATOM 3837 O O . GLY B 1 19 ? 3.029 -22.828 -33.5 1 97.94 19 GLY B O 1
ATOM 3838 N N . ILE B 1 20 ? 1.902 -22.75 -35.469 1 98.31 20 ILE B N 1
ATOM 3839 C CA . ILE B 1 20 ? 1.742 -24.188 -35.625 1 98.31 20 ILE B CA 1
ATOM 3840 C C . ILE B 1 20 ? 2.539 -24.656 -36.844 1 98.31 20 ILE B C 1
ATOM 3842 O O . ILE B 1 20 ? 2.414 -24.094 -37.938 1 98.31 20 ILE B O 1
ATOM 3846 N N . SER B 1 21 ? 3.348 -25.656 -36.688 1 98.06 21 SER B N 1
ATOM 3847 C CA . SER B 1 21 ? 4.242 -26.125 -37.719 1 98.06 21 SER B CA 1
ATOM 3848 C C . SER B 1 21 ? 3.479 -26.906 -38.781 1 98.06 21 SER B C 1
ATOM 3850 O O . SER B 1 21 ? 2.326 -27.281 -38.594 1 98.06 21 SER B O 1
ATOM 3852 N N . GLU B 1 22 ? 4.164 -27.078 -39.969 1 97.25 22 GLU B N 1
ATOM 3853 C CA . GLU B 1 22 ? 3.754 -28.156 -40.875 1 97.25 22 GLU B CA 1
ATOM 3854 C C . GLU B 1 22 ? 3.982 -29.531 -40.25 1 97.25 22 GLU B C 1
ATOM 3856 O O . GLU B 1 22 ? 4.691 -29.641 -39.219 1 97.25 22 GLU B O 1
ATOM 3861 N N . PRO B 1 23 ? 3.35 -30.609 -40.781 1 98 23 PRO B N 1
ATOM 3862 C CA . PRO B 1 23 ? 3.566 -31.938 -40.219 1 98 23 PRO B CA 1
ATOM 3863 C C . PRO B 1 23 ? 5.043 -32.312 -40.156 1 98 23 PRO B C 1
ATOM 3865 O O . PRO B 1 23 ? 5.777 -32.125 -41.125 1 98 23 PRO B O 1
ATOM 3868 N N . CYS B 1 24 ? 5.477 -32.812 -39.062 1 98 24 CYS B N 1
ATOM 3869 C CA . CYS B 1 24 ? 6.879 -33.156 -38.875 1 98 24 CYS B CA 1
ATOM 3870 C C . CYS B 1 24 ? 7.008 -34.438 -38.031 1 98 24 CYS B C 1
ATOM 3872 O O . CYS B 1 24 ? 6.016 -34.938 -37.5 1 98 24 CYS B O 1
ATOM 3874 N N . ASP B 1 25 ? 8.234 -34.969 -38.031 1 98.38 25 ASP B N 1
ATOM 3875 C CA . ASP B 1 25 ? 8.609 -36.094 -37.219 1 98.38 25 ASP B CA 1
ATOM 3876 C C . ASP B 1 25 ? 9.539 -35.688 -36.094 1 98.38 25 ASP B C 1
ATOM 3878 O O . ASP B 1 25 ? 10.477 -34.906 -36.312 1 98.38 25 ASP B O 1
ATOM 3882 N N . ILE B 1 26 ? 9.211 -36.062 -34.875 1 98.56 26 ILE B N 1
ATOM 3883 C CA . ILE B 1 26 ? 10.016 -35.75 -33.688 1 98.56 26 ILE B CA 1
ATOM 3884 C C . ILE B 1 26 ? 10.773 -37 -33.25 1 98.56 26 ILE B C 1
ATOM 3886 O O . ILE B 1 26 ? 10.172 -38.031 -33 1 98.56 26 ILE B O 1
ATOM 3890 N N . PHE B 1 27 ? 12.047 -36.906 -33.156 1 98.31 27 PHE B N 1
ATOM 3891 C CA . PHE B 1 27 ? 12.906 -38.031 -32.75 1 98.31 27 PHE B CA 1
ATOM 3892 C C . PHE B 1 27 ? 13.367 -37.844 -31.312 1 98.31 27 PHE B C 1
ATOM 3894 O O . PHE B 1 27 ? 13.844 -36.75 -30.938 1 98.31 27 PHE B O 1
ATOM 3901 N N . ILE B 1 28 ? 13.18 -38.875 -30.484 1 98.19 28 ILE B N 1
ATOM 3902 C CA . ILE B 1 28 ? 13.469 -38.812 -29.062 1 98.19 28 ILE B CA 1
ATOM 3903 C C . ILE B 1 28 ? 14.508 -39.875 -28.703 1 98.19 28 ILE B C 1
ATOM 3905 O O . ILE B 1 28 ? 14.414 -41.031 -29.125 1 98.19 28 ILE B O 1
ATOM 3909 N N . ALA B 1 29 ? 15.516 -39.5 -28.016 1 97.62 29 ALA B N 1
ATOM 3910 C CA . ALA B 1 29 ? 16.531 -40.375 -27.469 1 97.62 29 ALA B CA 1
ATOM 3911 C C . ALA B 1 29 ? 17.047 -39.906 -26.125 1 97.62 29 ALA B C 1
ATOM 3913 O O . ALA B 1 29 ? 17.234 -38.688 -25.938 1 97.62 29 ALA B O 1
ATOM 3914 N N . ASN B 1 30 ? 17.25 -40.781 -25.234 1 96.25 30 ASN B N 1
ATOM 3915 C CA . ASN B 1 30 ? 17.812 -40.469 -23.922 1 96.25 30 ASN B CA 1
ATOM 3916 C C . ASN B 1 30 ? 17.047 -39.344 -23.25 1 96.25 30 ASN B C 1
ATOM 3918 O O . ASN B 1 30 ? 17.641 -38.344 -22.828 1 96.25 30 ASN B O 1
ATOM 3922 N N . SER B 1 31 ? 15.711 -39.406 -23.312 1 96.62 31 SER B N 1
ATOM 3923 C CA . SER B 1 31 ? 14.766 -38.562 -22.594 1 96.62 31 SER B CA 1
ATOM 3924 C C . SER B 1 31 ? 14.688 -37.188 -23.234 1 96.62 31 SER B C 1
ATOM 3926 O O . SER B 1 31 ? 14.023 -36.281 -22.703 1 96.62 31 SER B O 1
ATOM 3928 N N . LYS B 1 32 ? 15.352 -37.031 -24.406 1 98.06 32 LYS B N 1
ATOM 3929 C CA . LYS B 1 32 ? 15.43 -35.688 -25.031 1 98.06 32 LYS B CA 1
ATOM 3930 C C . LYS B 1 32 ? 14.969 -35.75 -26.484 1 98.06 32 LYS B C 1
ATOM 3932 O O . LYS B 1 32 ? 14.945 -36.812 -27.094 1 98.06 32 LYS B O 1
ATOM 3937 N N . ILE B 1 33 ? 14.586 -34.594 -26.938 1 98.31 33 ILE B N 1
ATOM 3938 C CA . ILE B 1 33 ? 14.32 -34.406 -28.359 1 98.31 33 ILE B CA 1
ATOM 3939 C C . ILE B 1 33 ? 15.641 -34.25 -29.109 1 98.31 33 ILE B C 1
ATOM 3941 O O . ILE B 1 33 ? 16.391 -33.312 -28.844 1 98.31 33 ILE B O 1
ATOM 3945 N N . ILE B 1 34 ? 15.945 -35.094 -30.047 1 97.69 34 ILE B N 1
ATOM 3946 C CA . ILE B 1 34 ? 17.266 -35.062 -30.672 1 97.69 34 ILE B CA 1
ATOM 3947 C C . ILE B 1 34 ? 17.125 -34.625 -32.125 1 97.69 34 ILE B C 1
ATOM 3949 O O . ILE B 1 34 ? 18.125 -34.281 -32.781 1 97.69 34 ILE B O 1
ATOM 3953 N N . GLY B 1 35 ? 15.844 -34.625 -32.625 1 97.56 35 GLY B N 1
ATOM 3954 C CA . GLY B 1 35 ? 15.648 -34.188 -34 1 97.56 35 GLY B CA 1
ATOM 3955 C C . GLY B 1 35 ? 14.203 -33.906 -34.344 1 97.56 35 GLY B C 1
ATOM 3956 O O . GLY B 1 35 ? 13.297 -34.562 -33.844 1 97.56 35 GLY B O 1
ATOM 3957 N N . ILE B 1 36 ? 13.977 -32.938 -35.156 1 97.94 36 ILE B N 1
ATOM 3958 C CA . ILE B 1 36 ? 12.688 -32.594 -35.75 1 97.94 36 ILE B CA 1
ATOM 3959 C C . ILE B 1 36 ? 12.844 -32.375 -37.25 1 97.94 36 ILE B C 1
ATOM 3961 O O . ILE B 1 36 ? 13.609 -31.5 -37.688 1 97.94 36 ILE B O 1
ATOM 3965 N N . HIS B 1 37 ? 12.203 -33.156 -38.031 1 97.12 37 HIS B N 1
ATOM 3966 C CA . HIS B 1 37 ? 12.312 -33.062 -39.5 1 97.12 37 HIS B CA 1
ATOM 3967 C C . HIS B 1 37 ? 10.93 -33.031 -40.125 1 97.12 37 HIS B C 1
ATOM 3969 O O . HIS B 1 37 ? 9.953 -33.531 -39.562 1 97.12 37 HIS B O 1
ATOM 3975 N N . LYS B 1 38 ? 10.969 -32.438 -41.344 1 96.81 38 LYS B N 1
ATOM 3976 C CA . LYS B 1 38 ? 9.734 -32.562 -42.094 1 96.81 38 LYS B CA 1
ATOM 3977 C C . LYS B 1 38 ? 9.312 -34.031 -42.219 1 96.81 38 LYS B C 1
ATOM 3979 O O . LYS B 1 38 ? 10.156 -34.906 -42.375 1 96.81 38 LYS B O 1
ATOM 3984 N N . SER B 1 39 ? 8.016 -34.219 -42.125 1 96.19 39 SER B N 1
ATOM 3985 C CA . SER B 1 39 ? 7.492 -35.562 -42.125 1 96.19 39 SER B CA 1
ATOM 3986 C C . SER B 1 39 ? 7.961 -36.344 -43.344 1 96.19 39 SER B C 1
ATOM 3988 O O . SER B 1 39 ? 7.926 -35.844 -44.469 1 96.19 39 SER B O 1
ATOM 3990 N N . GLY B 1 40 ? 8.438 -37.562 -43.188 1 92.81 40 GLY B N 1
ATOM 3991 C CA . GLY B 1 40 ? 8.75 -38.469 -44.281 1 92.81 40 GLY B CA 1
ATOM 3992 C C . GLY B 1 40 ? 10.18 -38.312 -44.781 1 92.81 40 GLY B C 1
ATOM 3993 O O . GLY B 1 40 ? 10.633 -39.125 -45.594 1 92.81 40 GLY B O 1
ATOM 3994 N N . ILE B 1 41 ? 10.906 -37.375 -44.312 1 92.25 41 ILE B N 1
ATOM 3995 C CA . ILE B 1 41 ? 12.266 -37.125 -44.812 1 92.25 41 ILE B CA 1
ATOM 3996 C C . ILE B 1 41 ? 13.219 -38.156 -44.188 1 92.25 41 ILE B C 1
ATOM 3998 O O . ILE B 1 41 ? 14.086 -38.688 -44.906 1 92.25 41 ILE B O 1
ATOM 4002 N N . VAL B 1 42 ? 13.133 -38.344 -42.906 1 92.56 42 VAL B N 1
ATOM 4003 C CA . VAL B 1 42 ? 13.977 -39.312 -42.188 1 92.56 42 VAL B CA 1
ATOM 4004 C C . VAL B 1 42 ? 13.141 -40.531 -41.781 1 92.56 42 VAL B C 1
ATOM 4006 O O . VAL B 1 42 ? 12.023 -40.375 -41.281 1 92.56 42 VAL B O 1
ATOM 4009 N N . LYS B 1 43 ? 13.672 -41.656 -41.938 1 94.38 43 LYS B N 1
ATOM 4010 C CA . LYS B 1 43 ? 12.969 -42.875 -41.562 1 94.38 43 LYS B CA 1
ATOM 4011 C C . LYS B 1 43 ? 12.781 -42.969 -40.062 1 94.38 43 LYS B C 1
ATOM 4013 O O . LYS B 1 43 ? 13.734 -42.781 -39.312 1 94.38 43 LYS B O 1
ATOM 4018 N N . PRO B 1 44 ? 11.531 -43.125 -39.688 1 94.19 44 PRO B N 1
ATOM 4019 C CA . PRO B 1 44 ? 11.297 -43.281 -38.25 1 94.19 44 PRO B CA 1
ATOM 4020 C C . PRO B 1 44 ? 12.047 -44.469 -37.656 1 94.19 44 PRO B C 1
ATOM 4022 O O . PRO B 1 44 ? 12.32 -45.438 -38.344 1 94.19 44 PRO B O 1
ATOM 4025 N N . ASP B 1 45 ? 12.422 -44.375 -36.406 1 94 45 ASP B N 1
ATOM 4026 C CA . ASP B 1 45 ? 13.125 -45.406 -35.688 1 94 45 ASP B CA 1
ATOM 4027 C C . ASP B 1 45 ? 12.602 -45.531 -34.25 1 94 45 ASP B C 1
ATOM 4029 O O . ASP B 1 45 ? 11.844 -44.656 -33.781 1 94 45 ASP B O 1
ATOM 4033 N N . GLY B 1 46 ? 12.766 -46.719 -33.625 1 94.81 46 GLY B N 1
ATOM 4034 C CA . GLY B 1 46 ? 12.242 -46.938 -32.281 1 94.81 46 GLY B CA 1
ATOM 4035 C C . GLY B 1 46 ? 10.742 -47.156 -32.25 1 94.81 46 GLY B C 1
ATOM 4036 O O . GLY B 1 46 ? 10.148 -47.594 -33.25 1 94.81 46 GLY B O 1
ATOM 4037 N N . GLU B 1 47 ? 10.164 -46.938 -31.078 1 95.44 47 GLU B N 1
ATOM 4038 C CA . GLU B 1 47 ? 8.711 -47 -30.984 1 95.44 47 GLU B CA 1
ATOM 4039 C C . GLU B 1 47 ? 8.055 -45.844 -31.734 1 95.44 47 GLU B C 1
ATOM 4041 O O . GLU B 1 47 ? 8.359 -44.688 -31.469 1 95.44 47 GLU B O 1
ATOM 4046 N N . VAL B 1 48 ? 7.152 -46.156 -32.594 1 96.56 48 VAL B N 1
ATOM 4047 C CA . VAL B 1 48 ? 6.586 -45.125 -33.469 1 96.56 48 VAL B CA 1
ATOM 4048 C C . VAL B 1 48 ? 5.172 -44.781 -33 1 96.56 48 VAL B C 1
ATOM 4050 O O . VAL B 1 48 ? 4.355 -45.688 -32.781 1 96.56 48 VAL B O 1
ATOM 4053 N N . THR B 1 49 ? 4.883 -43.562 -32.781 1 96.5 49 THR B N 1
ATOM 4054 C CA . THR B 1 49 ? 3.553 -43.031 -32.531 1 96.5 49 THR B CA 1
ATOM 4055 C C . THR B 1 49 ? 3.062 -42.219 -33.719 1 96.5 49 THR B C 1
ATOM 4057 O O . THR B 1 49 ? 3.742 -41.281 -34.125 1 96.5 49 THR B O 1
ATOM 4060 N N . ASP B 1 50 ? 1.935 -42.562 -34.219 1 95.75 50 ASP B N 1
ATOM 4061 C CA . ASP B 1 50 ? 1.348 -41.844 -35.312 1 95.75 50 ASP B CA 1
ATOM 4062 C C . ASP B 1 50 ? 0.685 -40.562 -34.844 1 95.75 50 ASP B C 1
ATOM 4064 O O . ASP B 1 50 ? -0.291 -40.594 -34.094 1 95.75 50 ASP B O 1
ATOM 4068 N N . GLY B 1 51 ? 1.197 -39.438 -35.312 1 96.19 51 GLY B N 1
ATOM 4069 C CA . GLY B 1 51 ? 0.669 -38.125 -34.938 1 96.19 51 GLY B CA 1
ATOM 4070 C C . GLY B 1 51 ? -0.247 -37.531 -35.969 1 96.19 51 GLY B C 1
ATOM 4071 O O . GLY B 1 51 ? -0.518 -36.312 -35.938 1 96.19 51 GLY B O 1
ATOM 4072 N N . ASN B 1 52 ? -0.735 -38.344 -36.875 1 94.12 52 ASN B N 1
ATOM 4073 C CA . ASN B 1 52 ? -1.612 -37.844 -37.938 1 94.12 52 ASN B CA 1
ATOM 4074 C C . ASN B 1 52 ? -2.848 -37.156 -37.344 1 94.12 52 ASN B C 1
ATOM 4076 O O . ASN B 1 52 ? -3.496 -37.688 -36.438 1 94.12 52 ASN B O 1
ATOM 4080 N N . GLU B 1 53 ? -3.15 -35.938 -37.75 1 94 53 GLU B N 1
ATOM 4081 C CA . GLU B 1 53 ? -4.281 -35.125 -37.344 1 94 53 GLU B CA 1
ATOM 4082 C C . GLU B 1 53 ? -4.16 -34.656 -35.906 1 94 53 GLU B C 1
ATOM 4084 O O . GLU B 1 53 ? -5.137 -34.188 -35.312 1 94 53 GLU B O 1
ATOM 4089 N N . MET B 1 54 ? -2.963 -34.844 -35.375 1 97 54 MET B N 1
ATOM 4090 C CA . MET B 1 54 ? -2.771 -34.438 -34 1 97 54 MET B CA 1
ATOM 4091 C C . MET B 1 54 ? -1.938 -33.156 -33.875 1 97 54 MET B C 1
ATOM 4093 O O . MET B 1 54 ? -1.18 -32.844 -34.812 1 97 54 MET B O 1
ATOM 4097 N N . LEU B 1 55 ? -2.158 -32.469 -32.844 1 98.5 55 LEU B N 1
ATOM 4098 C CA . LEU B 1 55 ? -1.309 -31.359 -32.406 1 98.5 55 LEU B CA 1
ATOM 4099 C C . LEU B 1 55 ? -0.375 -31.797 -31.281 1 98.5 55 LEU B C 1
ATOM 4101 O O . LEU B 1 55 ? -0.779 -32.562 -30.391 1 98.5 55 LEU B O 1
ATOM 4105 N N . ALA B 1 56 ? 0.875 -31.391 -31.359 1 98.81 56 ALA B N 1
ATOM 4106 C CA . ALA B 1 56 ? 1.85 -31.641 -30.297 1 98.81 56 ALA B CA 1
ATOM 4107 C C . ALA B 1 56 ? 2.139 -30.375 -29.5 1 98.81 56 ALA B C 1
ATOM 4109 O O . ALA B 1 56 ? 2.723 -29.422 -30.031 1 98.81 56 ALA B O 1
ATOM 4110 N N . PHE B 1 57 ? 1.724 -30.375 -28.281 1 98.81 57 PHE B N 1
ATOM 4111 C CA . PHE B 1 57 ? 2.074 -29.312 -27.344 1 98.81 57 PHE B CA 1
ATOM 4112 C C . PHE B 1 57 ? 3.281 -29.703 -26.5 1 98.81 57 PHE B C 1
ATOM 4114 O O . PHE B 1 57 ? 3.488 -30.891 -26.219 1 98.81 57 PHE B O 1
ATOM 4121 N N . PRO B 1 58 ? 4.145 -28.703 -26.141 1 98.81 58 PRO B N 1
ATOM 4122 C CA . PRO B 1 58 ? 5.047 -29.031 -25.031 1 98.81 58 PRO B CA 1
ATOM 4123 C C . PRO B 1 58 ? 4.305 -29.438 -23.766 1 98.81 58 PRO B C 1
ATOM 4125 O O . PRO B 1 58 ? 3.168 -29.016 -23.547 1 98.81 58 PRO B O 1
ATOM 4128 N N . GLY B 1 59 ? 4.902 -30.359 -23 1 98.75 59 GLY B N 1
ATOM 4129 C CA . GLY B 1 59 ? 4.309 -30.641 -21.703 1 98.75 59 GLY B CA 1
ATOM 4130 C C . GLY B 1 59 ? 3.986 -29.391 -20.906 1 98.75 59 GLY B C 1
ATOM 4131 O O . GLY B 1 59 ? 4.773 -28.438 -20.875 1 98.75 59 GLY B O 1
ATOM 4132 N N . PHE B 1 60 ? 2.814 -29.312 -20.281 1 98.56 60 PHE B N 1
ATOM 4133 C CA . PHE B 1 60 ? 2.361 -28.125 -19.562 1 98.56 60 PHE B CA 1
ATOM 4134 C C . PHE B 1 60 ? 3.045 -28.016 -18.219 1 98.56 60 PHE B C 1
ATOM 4136 O O . PHE B 1 60 ? 3.506 -29.016 -17.656 1 98.56 60 PHE B O 1
ATOM 4143 N N . THR B 1 61 ? 3.158 -26.781 -17.75 1 98.31 61 THR B N 1
ATOM 4144 C CA . THR B 1 61 ? 3.771 -26.438 -16.469 1 98.31 61 THR B CA 1
ATOM 4145 C C . THR B 1 61 ? 2.754 -25.781 -15.547 1 98.31 61 THR B C 1
ATOM 4147 O O . THR B 1 61 ? 2.18 -24.734 -15.883 1 98.31 61 THR B O 1
ATOM 4150 N N . ASP B 1 62 ? 2.518 -26.375 -14.375 1 97.81 62 ASP B N 1
ATOM 4151 C CA . ASP B 1 62 ? 1.642 -25.781 -13.367 1 97.81 62 ASP B CA 1
ATOM 4152 C C . ASP B 1 62 ? 2.451 -25.094 -12.266 1 97.81 62 ASP B C 1
ATOM 4154 O O . ASP B 1 62 ? 3.15 -25.766 -11.5 1 97.81 62 ASP B O 1
ATOM 4158 N N . LEU B 1 63 ? 2.27 -23.797 -12.117 1 97.62 63 LEU B N 1
ATOM 4159 C CA . LEU B 1 63 ? 3.074 -23.047 -11.156 1 97.62 63 LEU B CA 1
ATOM 4160 C C . LEU B 1 63 ? 2.414 -23.047 -9.781 1 97.62 63 LEU B C 1
ATOM 4162 O O . LEU B 1 63 ? 3.018 -22.594 -8.805 1 97.62 63 LEU B O 1
ATOM 4166 N N . HIS B 1 64 ? 1.248 -23.5 -9.695 1 97.44 64 HIS B N 1
ATOM 4167 C CA . HIS B 1 64 ? 0.459 -23.375 -8.469 1 97.44 64 HIS B CA 1
ATOM 4168 C C . HIS B 1 64 ? -0.364 -24.641 -8.219 1 97.44 64 HIS B C 1
ATOM 4170 O O . HIS B 1 64 ? -1.439 -24.812 -8.797 1 97.44 64 HIS B O 1
ATOM 4176 N N . PHE B 1 65 ? 0.12 -25.422 -7.348 1 95.88 65 PHE B N 1
ATOM 4177 C CA . PHE B 1 65 ? -0.459 -26.719 -6.996 1 95.88 65 PHE B CA 1
ATOM 4178 C C . PHE B 1 65 ? -0.404 -26.953 -5.488 1 95.88 65 PHE B C 1
ATOM 4180 O O . PHE B 1 65 ? 0.572 -26.578 -4.836 1 95.88 65 PHE B O 1
ATOM 4187 N N . HIS B 1 66 ? -1.48 -27.422 -4.879 1 94 66 HIS B N 1
ATOM 4188 C CA . HIS B 1 66 ? -1.48 -27.797 -3.475 1 94 66 HIS B CA 1
ATOM 4189 C C . HIS B 1 66 ? -1.593 -29.312 -3.32 1 94 66 HIS B C 1
ATOM 4191 O O . HIS B 1 66 ? -2.664 -29.828 -2.992 1 94 66 HIS B O 1
ATOM 4197 N N . ALA B 1 67 ? -0.496 -30.031 -3.49 1 91.69 67 ALA B N 1
ATOM 4198 C CA . ALA B 1 67 ? -0.513 -31.469 -3.26 1 91.69 67 ALA B CA 1
ATOM 4199 C C . ALA B 1 67 ? -0.896 -31.781 -1.817 1 91.69 67 ALA B C 1
ATOM 4201 O O . ALA B 1 67 ? -0.255 -31.312 -0.878 1 91.69 67 ALA B O 1
ATOM 4202 N N . GLY B 1 68 ? -1.957 -32.531 -1.666 1 88.06 68 GLY B N 1
ATOM 4203 C CA . GLY B 1 68 ? -2.42 -32.812 -0.314 1 88.06 68 GLY B CA 1
ATOM 4204 C C . GLY B 1 68 ? -2.709 -31.547 0.48 1 88.06 68 GLY B C 1
ATOM 4205 O O . GLY B 1 68 ? -2.336 -31.438 1.65 1 88.06 68 GLY B O 1
ATOM 4206 N N . MET B 1 69 ? -3.227 -30.578 -0.183 1 81.88 69 MET B N 1
ATOM 4207 C CA . MET B 1 69 ? -3.564 -29.281 0.402 1 81.88 69 MET B CA 1
ATOM 4208 C C . MET B 1 69 ? -2.305 -28.531 0.827 1 81.88 69 MET B C 1
ATOM 4210 O O . MET B 1 69 ? -2.367 -27.625 1.659 1 81.88 69 MET B O 1
ATOM 4214 N N . GLY B 1 70 ? -1.165 -29.016 0.287 1 86.56 70 GLY B N 1
ATOM 4215 C CA . GLY B 1 70 ? 0.109 -28.391 0.592 1 86.56 70 GLY B CA 1
ATOM 4216 C C . GLY B 1 70 ? 0.674 -28.812 1.938 1 86.56 70 GLY B C 1
ATOM 4217 O O . GLY B 1 70 ? 1.688 -28.266 2.385 1 86.56 70 GLY B O 1
ATOM 4218 N N . SER B 1 71 ? 0.095 -29.766 2.568 1 87.25 71 SER B N 1
ATOM 4219 C CA . SER B 1 71 ? 0.465 -30.156 3.924 1 87.25 71 SER B CA 1
ATOM 4220 C C . SER B 1 71 ? 1.355 -31.391 3.92 1 87.25 71 SER B C 1
ATOM 4222 O O . SER B 1 71 ? 1.059 -32.375 3.236 1 87.25 71 SER B O 1
ATOM 4224 N N . ILE B 1 72 ? 2.318 -31.375 4.734 1 85.81 72 ILE B N 1
ATOM 4225 C CA . ILE B 1 72 ? 3.234 -32.5 4.855 1 85.81 72 ILE B CA 1
ATOM 4226 C C . ILE B 1 72 ? 2.482 -33.719 5.371 1 85.81 72 ILE B C 1
ATOM 4228 O O . ILE B 1 72 ? 2.887 -34.875 5.125 1 85.81 72 ILE B O 1
ATOM 4232 N N . ASN B 1 73 ? 1.36 -33.5 5.957 1 83.75 73 ASN B N 1
ATOM 4233 C CA . ASN B 1 73 ? 0.614 -34.594 6.574 1 83.75 73 ASN B CA 1
ATOM 4234 C C . ASN B 1 73 ? -0.137 -35.438 5.531 1 83.75 73 ASN B C 1
ATOM 4236 O O . ASN B 1 73 ? -0.444 -36.594 5.762 1 83.75 73 ASN B O 1
ATOM 4240 N N . SER B 1 74 ? -0.376 -34.812 4.406 1 87.06 74 SER B N 1
ATOM 4241 C CA . SER B 1 74 ? -1.219 -35.5 3.43 1 87.06 74 SER B CA 1
ATOM 4242 C C . SER B 1 74 ? -0.55 -35.562 2.059 1 87.06 74 SER B C 1
ATOM 4244 O O . SER B 1 74 ? -1.063 -36.188 1.134 1 87.06 74 SER B O 1
ATOM 4246 N N . ILE B 1 75 ? 0.555 -35 1.985 1 88.94 75 ILE B N 1
ATOM 4247 C CA . ILE B 1 75 ? 1.149 -34.781 0.674 1 88.94 75 ILE B CA 1
ATOM 4248 C C . ILE B 1 75 ? 1.497 -36.094 0.018 1 88.94 75 ILE B C 1
ATOM 4250 O O . ILE B 1 75 ? 1.266 -36.281 -1.179 1 88.94 75 ILE B O 1
ATOM 4254 N N . TYR B 1 76 ? 1.983 -37.094 0.716 1 87.56 76 TYR B N 1
ATOM 4255 C CA . TYR B 1 76 ? 2.486 -38.344 0.115 1 87.56 76 TYR B CA 1
ATOM 4256 C C . TYR B 1 76 ? 1.342 -39.188 -0.418 1 87.56 76 TYR B C 1
ATOM 4258 O O . TYR B 1 76 ? 1.444 -39.781 -1.501 1 87.56 76 TYR B O 1
ATOM 4266 N N . LYS B 1 77 ? 0.337 -39.188 0.28 1 88 77 LYS B N 1
ATOM 4267 C CA . LYS B 1 77 ? -0.817 -39.969 -0.146 1 88 77 LYS B CA 1
ATOM 4268 C C . LYS B 1 77 ? -1.536 -39.281 -1.314 1 88 77 LYS B C 1
ATOM 4270 O O . LYS B 1 77 ? -1.852 -39.938 -2.312 1 88 77 LYS B O 1
ATOM 4275 N N . GLU B 1 78 ? -1.699 -38.062 -1.233 1 90.69 78 GLU B N 1
ATOM 4276 C CA . GLU B 1 78 ? -2.541 -37.375 -2.195 1 90.69 78 GLU B CA 1
ATOM 4277 C C . GLU B 1 78 ? -1.763 -37.031 -3.463 1 90.69 78 GLU B C 1
ATOM 4279 O O . GLU B 1 78 ? -2.342 -36.938 -4.547 1 90.69 78 GLU B O 1
ATOM 4284 N N . LEU B 1 79 ? -0.452 -36.844 -3.35 1 93.62 79 LEU B N 1
ATOM 4285 C CA . LEU B 1 79 ? 0.365 -36.5 -4.508 1 93.62 79 LEU B CA 1
ATOM 4286 C C . LEU B 1 79 ? 0.275 -37.562 -5.582 1 93.62 79 LEU B C 1
ATOM 4288 O O . LEU B 1 79 ? 0.284 -37.281 -6.773 1 93.62 79 LEU B O 1
ATOM 4292 N N . GLU B 1 80 ? 0.15 -38.812 -5.195 1 93.94 80 GLU B N 1
ATOM 4293 C CA . GLU B 1 80 ? 0.037 -39.906 -6.164 1 93.94 80 GLU B CA 1
ATOM 4294 C C . GLU B 1 80 ? -1.161 -39.688 -7.086 1 93.94 80 GLU B C 1
ATOM 4296 O O . GLU B 1 80 ? -1 -39.562 -8.297 1 93.94 80 GLU B O 1
ATOM 4301 N N . THR B 1 81 ? -2.33 -39.562 -6.504 1 92.06 81 THR B N 1
ATOM 4302 C CA . THR B 1 81 ? -3.551 -39.469 -7.293 1 92.06 81 THR B CA 1
ATOM 4303 C C . THR B 1 81 ? -3.635 -38.094 -7.98 1 92.06 81 THR B C 1
ATOM 4305 O O . THR B 1 81 ? -4.078 -38 -9.125 1 92.06 81 THR B O 1
ATOM 4308 N N . GLU B 1 82 ? -3.215 -37.094 -7.316 1 94.06 82 GLU B N 1
ATOM 4309 C CA . GLU B 1 82 ? -3.34 -35.719 -7.852 1 94.06 82 GLU B CA 1
ATOM 4310 C C . GLU B 1 82 ? -2.361 -35.5 -9 1 94.06 82 GLU B C 1
ATOM 4312 O O . GLU B 1 82 ? -2.697 -34.844 -9.984 1 94.06 82 GLU B O 1
ATOM 4317 N N . SER B 1 83 ? -1.093 -36 -8.891 1 95.44 83 SER B N 1
ATOM 4318 C CA . SER B 1 83 ? -0.13 -35.875 -9.977 1 95.44 83 SER B CA 1
ATOM 4319 C C . SER B 1 83 ? -0.519 -36.719 -11.172 1 95.44 83 SER B C 1
ATOM 4321 O O . SER B 1 83 ? -0.209 -36.375 -12.312 1 95.44 83 SER B O 1
ATOM 4323 N N . ARG B 1 84 ? -1.233 -37.844 -10.898 1 95 84 ARG B N 1
ATOM 4324 C CA . ARG B 1 84 ? -1.783 -38.688 -11.969 1 95 84 ARG B CA 1
ATOM 4325 C C . ARG B 1 84 ? -2.82 -37.906 -12.781 1 95 84 ARG B C 1
ATOM 4327 O O . ARG B 1 84 ? -2.785 -37.906 -14.016 1 95 84 ARG B O 1
ATOM 4334 N N . ALA B 1 85 ? -3.709 -37.25 -12.039 1 94.75 85 ALA B N 1
ATOM 4335 C CA . ALA B 1 85 ? -4.73 -36.438 -12.688 1 94.75 85 ALA B CA 1
ATOM 4336 C C . ALA B 1 85 ? -4.094 -35.281 -13.469 1 94.75 85 ALA B C 1
ATOM 4338 O O . ALA B 1 85 ? -4.527 -34.969 -14.578 1 94.75 85 ALA B O 1
ATOM 4339 N N . ALA B 1 86 ? -3.064 -34.656 -12.859 1 96.31 86 ALA B N 1
ATOM 4340 C CA . ALA B 1 86 ? -2.35 -33.562 -13.539 1 96.31 86 ALA B CA 1
ATOM 4341 C C . ALA B 1 86 ? -1.733 -34.062 -14.844 1 96.31 86 ALA B C 1
ATOM 4343 O O . ALA B 1 86 ? -1.898 -33.438 -15.891 1 96.31 86 ALA B O 1
ATOM 4344 N N . LEU B 1 87 ? -1.09 -35.188 -14.82 1 97.12 87 LEU B N 1
ATOM 4345 C CA . LEU B 1 87 ? -0.463 -35.75 -16 1 97.12 87 LEU B CA 1
ATOM 4346 C C . LEU B 1 87 ? -1.508 -36.094 -17.062 1 97.12 87 LEU B C 1
ATOM 4348 O O . LEU B 1 87 ? -1.315 -35.781 -18.25 1 97.12 87 LEU B O 1
ATOM 4352 N N . ALA B 1 88 ? -2.592 -36.625 -16.609 1 95.75 88 ALA B N 1
ATOM 4353 C CA . ALA B 1 88 ? -3.674 -36.938 -17.547 1 95.75 88 ALA B CA 1
ATOM 4354 C C . ALA B 1 88 ? -4.203 -35.688 -18.219 1 95.75 88 ALA B C 1
ATOM 4356 O O . ALA B 1 88 ? -4.734 -35.75 -19.344 1 95.75 88 ALA B O 1
ATOM 4357 N N . GLY B 1 89 ? -4.051 -34.594 -17.531 1 95.94 89 GLY B N 1
ATOM 4358 C CA . GLY B 1 89 ? -4.469 -33.312 -18.094 1 95.94 89 GLY B CA 1
ATOM 4359 C C . GLY B 1 89 ? -3.402 -32.656 -18.953 1 95.94 89 GLY B C 1
ATOM 4360 O O . GLY B 1 89 ? -3.635 -31.609 -19.531 1 95.94 89 GLY B O 1
ATOM 4361 N N . GLY B 1 90 ? -2.236 -33.25 -19.031 1 97.5 90 GLY B N 1
ATOM 4362 C CA . GLY B 1 90 ? -1.185 -32.75 -19.891 1 97.5 90 GLY B CA 1
ATOM 4363 C C . GLY B 1 90 ? -0.043 -32.094 -19.141 1 97.5 90 GLY B C 1
ATOM 4364 O O . GLY B 1 90 ? 0.949 -31.688 -19.75 1 97.5 90 GLY B O 1
ATOM 4365 N N . TYR B 1 91 ? -0.117 -32 -17.828 1 97.94 91 TYR B N 1
ATOM 4366 C CA . TYR B 1 91 ? 0.918 -31.359 -17.031 1 97.94 91 TYR B CA 1
ATOM 4367 C C . TYR B 1 91 ? 2.049 -32.344 -16.719 1 97.94 91 TYR B C 1
ATOM 4369 O O . TYR B 1 91 ? 1.893 -33.219 -15.891 1 97.94 91 TYR B O 1
ATOM 4377 N N . THR B 1 92 ? 3.168 -32.125 -17.391 1 98.25 92 THR B N 1
ATOM 4378 C CA . THR B 1 92 ? 4.328 -32.969 -17.156 1 98.25 92 THR B CA 1
ATOM 4379 C C . THR B 1 92 ? 5.191 -32.438 -16.031 1 98.25 92 THR B C 1
ATOM 4381 O O . THR B 1 92 ? 6.105 -33.125 -15.555 1 98.25 92 THR B O 1
ATOM 4384 N N . TYR B 1 93 ? 4.863 -31.234 -15.578 1 98.25 93 TYR B N 1
ATOM 4385 C CA . TYR B 1 93 ? 5.57 -30.609 -14.469 1 98.25 93 TYR B CA 1
ATOM 4386 C C . TYR B 1 93 ? 4.605 -29.828 -13.586 1 98.25 93 TYR B C 1
ATOM 4388 O O . TYR B 1 93 ? 3.797 -29.047 -14.086 1 98.25 93 TYR B O 1
ATOM 4396 N N . ILE B 1 94 ? 4.684 -30.078 -12.234 1 97.44 94 ILE B N 1
ATOM 4397 C CA . ILE B 1 94 ? 3.848 -29.328 -11.297 1 97.44 94 ILE B CA 1
ATOM 4398 C C . ILE B 1 94 ? 4.711 -28.766 -10.172 1 97.44 94 ILE B C 1
ATOM 4400 O O . ILE B 1 94 ? 5.66 -29.406 -9.727 1 97.44 94 ILE B O 1
ATOM 4404 N N . ARG B 1 95 ? 4.363 -27.547 -9.742 1 96.62 95 ARG B N 1
ATOM 4405 C CA . ARG B 1 95 ? 4.977 -26.938 -8.562 1 96.62 95 ARG B CA 1
ATOM 4406 C C . ARG B 1 95 ? 3.988 -26.891 -7.406 1 96.62 95 ARG B C 1
ATOM 4408 O O . ARG B 1 95 ? 2.979 -26.188 -7.477 1 96.62 95 ARG B O 1
ATOM 4415 N N . SER B 1 96 ? 4.34 -27.594 -6.387 1 96.31 96 SER B N 1
ATOM 4416 C CA . SER B 1 96 ? 3.432 -27.672 -5.25 1 96.31 96 SER B CA 1
ATOM 4417 C C . SER B 1 96 ? 3.926 -26.797 -4.094 1 96.31 96 SER B C 1
ATOM 4419 O O . SER B 1 96 ? 5.125 -26.766 -3.811 1 96.31 96 SER B O 1
ATOM 4421 N N . HIS B 1 97 ? 2.963 -26.141 -3.492 1 94.56 97 HIS B N 1
ATOM 4422 C CA . HIS B 1 97 ? 3.287 -25.516 -2.209 1 94.56 97 HIS B CA 1
ATOM 4423 C C . HIS B 1 97 ? 3.531 -26.578 -1.139 1 94.56 97 HIS B C 1
ATOM 4425 O O . HIS B 1 97 ? 3.045 -27.703 -1.253 1 94.56 97 HIS B O 1
ATOM 4431 N N . LEU B 1 98 ? 4.352 -26.25 -0.157 1 93.69 98 LEU B N 1
ATOM 4432 C CA . LEU B 1 98 ? 4.703 -27.172 0.921 1 93.69 98 LEU B CA 1
ATOM 4433 C C . LEU B 1 98 ? 4.621 -26.469 2.275 1 93.69 98 LEU B C 1
ATOM 4435 O O . LEU B 1 98 ? 5.289 -25.469 2.5 1 93.69 98 LEU B O 1
ATOM 4439 N N . ILE B 1 99 ? 3.775 -27.047 3.113 1 89.62 99 ILE B N 1
ATOM 4440 C CA . ILE B 1 99 ? 3.633 -26.594 4.492 1 89.62 99 ILE B CA 1
ATOM 4441 C C . ILE B 1 99 ? 4.027 -27.719 5.445 1 89.62 99 ILE B C 1
ATOM 4443 O O . ILE B 1 99 ? 3.545 -28.844 5.316 1 89.62 99 ILE B O 1
ATOM 4447 N N . ILE B 1 100 ? 5.07 -27.703 6.379 1 81.81 100 ILE B N 1
ATOM 4448 C CA . ILE B 1 100 ? 5.613 -28.812 7.145 1 81.81 100 ILE B CA 1
ATOM 4449 C C . ILE B 1 100 ? 5.004 -28.828 8.547 1 81.81 100 ILE B C 1
ATOM 4451 O O . ILE B 1 100 ? 5.527 -29.484 9.453 1 81.81 100 ILE B O 1
ATOM 4455 N N . GLY B 1 101 ? 3.561 -28.625 8.836 1 61.91 101 GLY B N 1
ATOM 4456 C CA . GLY B 1 101 ? 2.826 -29.094 10.008 1 61.91 101 GLY B CA 1
ATOM 4457 C C . GLY B 1 101 ? 2.803 -28.078 11.133 1 61.91 101 GLY B C 1
ATOM 4458 O O . GLY B 1 101 ? 3.168 -26.906 10.93 1 61.91 101 GLY B O 1
ATOM 4459 N N . PRO B 1 102 ? 2.184 -28.641 12.359 1 57.16 102 PRO B N 1
ATOM 4460 C CA . PRO B 1 102 ? 1.864 -27.812 13.531 1 57.16 102 PRO B CA 1
ATOM 4461 C C . PRO B 1 102 ? 3.043 -26.969 13.992 1 57.16 102 PRO B C 1
ATOM 4463 O O . PRO B 1 102 ? 2.848 -25.844 14.484 1 57.16 102 PRO B O 1
ATOM 4466 N N . ASP B 1 103 ? 4.254 -27.516 13.891 1 57.16 103 ASP B N 1
ATOM 4467 C CA . ASP B 1 103 ? 5.316 -26.594 14.281 1 57.16 103 ASP B CA 1
ATOM 4468 C C . ASP B 1 103 ? 5.75 -25.719 13.109 1 57.16 103 ASP B C 1
ATOM 4470 O O . ASP B 1 103 ? 6.836 -25.141 13.133 1 57.16 103 ASP B O 1
ATOM 4474 N N . GLY B 1 104 ? 4.977 -25.781 12.094 1 57.41 104 GLY B N 1
ATOM 4475 C CA . GLY B 1 104 ? 5.262 -25 10.906 1 57.41 104 GLY B CA 1
ATOM 4476 C C . GLY B 1 104 ? 6.246 -23.875 11.164 1 57.41 104 GLY B C 1
ATOM 4477 O O . GLY B 1 104 ? 6.621 -23.141 10.234 1 57.41 104 GLY B O 1
ATOM 4478 N N . SER B 1 105 ? 6.496 -23.859 12.312 1 65.81 105 SER B N 1
ATOM 4479 C CA . SER B 1 105 ? 7.441 -22.812 12.688 1 65.81 105 SER B CA 1
ATOM 4480 C C . SER B 1 105 ? 8.883 -23.297 12.555 1 65.81 105 SER B C 1
ATOM 4482 O O . SER B 1 105 ? 9.82 -22.5 12.617 1 65.81 105 SER B O 1
ATOM 4484 N N . SER B 1 106 ? 8.812 -24.641 12.172 1 78.19 106 SER B N 1
ATOM 4485 C CA . SER B 1 106 ? 10.172 -25.156 12.031 1 78.19 106 SER B CA 1
ATOM 4486 C C . SER B 1 106 ? 10.727 -24.891 10.633 1 78.19 106 SER B C 1
ATOM 4488 O O . SER B 1 106 ? 9.961 -24.641 9.695 1 78.19 106 SER B O 1
ATOM 4490 N N . GLY B 1 107 ? 12.016 -24.875 10.375 1 88.25 107 GLY B N 1
ATOM 4491 C CA . GLY B 1 107 ? 12.68 -24.688 9.094 1 88.25 107 GLY B CA 1
ATOM 4492 C C . GLY B 1 107 ? 12.641 -25.906 8.203 1 88.25 107 GLY B C 1
ATOM 4493 O O . GLY B 1 107 ? 12.219 -26.984 8.633 1 88.25 107 GLY B O 1
ATOM 4494 N N . TYR B 1 108 ? 12.953 -25.781 6.957 1 93.56 108 TYR B N 1
ATOM 4495 C CA . TYR B 1 108 ? 12.852 -26.812 5.938 1 93.56 108 TYR B CA 1
ATOM 4496 C C . TYR B 1 108 ? 14.172 -27.562 5.777 1 93.56 108 TYR B C 1
ATOM 4498 O O . TYR B 1 108 ? 14.211 -28.688 5.281 1 93.56 108 TYR B O 1
ATOM 4506 N N . LEU B 1 109 ? 15.234 -27.016 6.168 1 93.25 109 LEU B N 1
ATOM 4507 C CA . LEU B 1 109 ? 16.562 -27.5 5.812 1 93.25 109 LEU B CA 1
ATOM 4508 C C . LEU B 1 109 ? 16.766 -28.922 6.309 1 93.25 109 LEU B C 1
ATOM 4510 O O . LEU B 1 109 ? 17.391 -29.734 5.621 1 93.25 109 LEU B O 1
ATOM 4514 N N . ASN B 1 110 ? 16.203 -29.25 7.438 1 91.38 110 ASN B N 1
ATOM 4515 C CA . ASN B 1 110 ? 16.469 -30.547 8.047 1 91.38 110 ASN B CA 1
ATOM 4516 C C . ASN B 1 110 ? 15.523 -31.609 7.508 1 91.38 110 ASN B C 1
ATOM 4518 O O . ASN B 1 110 ? 15.742 -32.812 7.73 1 91.38 110 ASN B O 1
ATOM 4522 N N . VAL B 1 111 ? 14.516 -31.188 6.789 1 92.44 111 VAL B N 1
ATOM 4523 C CA . VAL B 1 111 ? 13.5 -32.188 6.457 1 92.44 111 VAL B CA 1
ATOM 4524 C C . VAL B 1 111 ? 13.281 -32.219 4.945 1 92.44 111 VAL B C 1
ATOM 4526 O O . VAL B 1 111 ? 12.711 -33.188 4.414 1 92.44 111 VAL B O 1
ATOM 4529 N N . ILE B 1 112 ? 13.734 -31.328 4.18 1 95.19 112 ILE B N 1
ATOM 4530 C CA . ILE B 1 112 ? 13.336 -31.109 2.791 1 95.19 112 ILE B CA 1
ATOM 4531 C C . ILE B 1 112 ? 13.844 -32.25 1.929 1 95.19 112 ILE B C 1
ATOM 4533 O O . ILE B 1 112 ? 13.141 -32.719 1.029 1 95.19 112 ILE B O 1
ATOM 4537 N N . ASP B 1 113 ? 15.008 -32.812 2.238 1 96.38 113 ASP B N 1
ATOM 4538 C CA . ASP B 1 113 ? 15.555 -33.906 1.437 1 96.38 113 ASP B CA 1
ATOM 4539 C C . ASP B 1 113 ? 14.711 -35.156 1.571 1 96.38 113 ASP B C 1
ATOM 4541 O O . ASP B 1 113 ? 14.43 -35.844 0.578 1 96.38 113 ASP B O 1
ATOM 4545 N N . LYS B 1 114 ? 14.375 -35.438 2.76 1 95.31 114 LYS B N 1
ATOM 4546 C CA . LYS B 1 114 ? 13.531 -36.594 3.004 1 95.31 114 LYS B CA 1
ATOM 4547 C C . LYS B 1 114 ? 12.164 -36.438 2.352 1 95.31 114 LYS B C 1
ATOM 4549 O O . LYS B 1 114 ? 11.617 -37.406 1.804 1 95.31 114 LYS B O 1
ATOM 4554 N N . ILE B 1 115 ? 11.648 -35.25 2.42 1 94.56 115 ILE B N 1
ATOM 4555 C CA . ILE B 1 115 ? 10.352 -34.969 1.819 1 94.56 115 ILE B CA 1
ATOM 4556 C C . ILE B 1 115 ? 10.43 -35.188 0.308 1 94.56 115 ILE B C 1
ATOM 4558 O O . ILE B 1 115 ? 9.562 -35.844 -0.277 1 94.56 115 ILE B O 1
ATOM 4562 N N . ILE B 1 116 ? 11.453 -34.688 -0.32 1 96.62 116 ILE B N 1
ATOM 4563 C CA . ILE B 1 116 ? 11.641 -34.781 -1.763 1 96.62 116 ILE B CA 1
ATOM 4564 C C . ILE B 1 116 ? 11.781 -36.25 -2.164 1 96.62 116 ILE B C 1
ATOM 4566 O O . ILE B 1 116 ? 11.156 -36.688 -3.125 1 96.62 116 ILE B O 1
ATOM 4570 N N . GLU B 1 117 ? 12.531 -36.969 -1.396 1 96.69 117 GLU B N 1
ATOM 4571 C CA . GLU B 1 117 ? 12.742 -38.406 -1.681 1 96.69 117 GLU B CA 1
ATOM 4572 C C . GLU B 1 117 ? 11.43 -39.188 -1.636 1 96.69 117 GLU B C 1
ATOM 4574 O O . GLU B 1 117 ? 11.141 -39.969 -2.537 1 96.69 117 GLU B O 1
ATOM 4579 N N . LYS B 1 118 ? 10.688 -38.906 -0.626 1 95.56 118 LYS B N 1
ATOM 4580 C CA . LYS B 1 118 ? 9.414 -39.625 -0.46 1 95.56 118 LYS B CA 1
ATOM 4581 C C . LYS B 1 118 ? 8.422 -39.219 -1.546 1 95.56 118 LYS B C 1
ATOM 4583 O O . LYS B 1 118 ? 7.695 -40.062 -2.07 1 95.56 118 LYS B O 1
ATOM 4588 N N . ALA B 1 119 ? 8.406 -37.969 -1.875 1 96 119 ALA B N 1
ATOM 4589 C CA . ALA B 1 119 ? 7.488 -37.469 -2.896 1 96 119 ALA B CA 1
ATOM 4590 C C . ALA B 1 119 ? 7.824 -38.031 -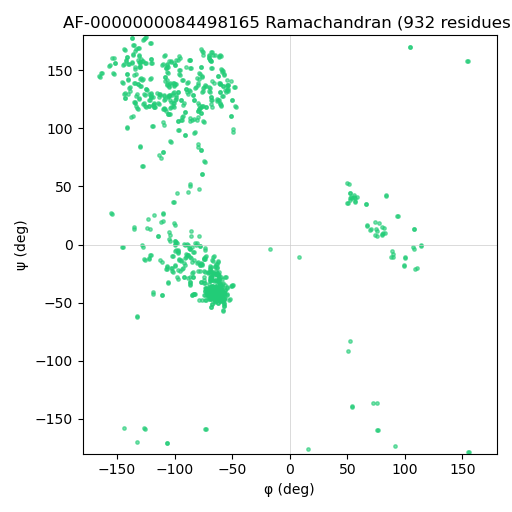4.266 1 96 119 ALA B C 1
ATOM 4592 O O . ALA B 1 119 ? 6.926 -38.344 -5.051 1 96 119 ALA B O 1
ATOM 4593 N N . GLN B 1 120 ? 9.086 -38.188 -4.574 1 95.88 120 GLN B N 1
ATOM 4594 C CA . GLN B 1 120 ? 9.539 -38.719 -5.859 1 95.88 120 GLN B CA 1
ATOM 4595 C C . GLN B 1 120 ? 9.062 -40.156 -6.062 1 95.88 120 GLN B C 1
ATOM 4597 O O . GLN B 1 120 ? 8.852 -40.594 -7.199 1 95.88 120 GLN B O 1
ATOM 4602 N N . ARG B 1 121 ? 8.789 -40.875 -5.023 1 95.5 121 ARG B N 1
ATOM 4603 C CA . ARG B 1 121 ? 8.398 -42.281 -5.102 1 95.5 121 ARG B CA 1
ATOM 4604 C C . ARG B 1 121 ? 6.945 -42.438 -5.535 1 95.5 121 ARG B C 1
ATOM 4606 O O . ARG B 1 121 ? 6.527 -43.5 -5.984 1 95.5 121 ARG B O 1
ATOM 4613 N N . VAL B 1 122 ? 6.266 -41.344 -5.41 1 95.25 122 VAL B N 1
ATOM 4614 C CA . VAL B 1 122 ? 4.836 -41.531 -5.621 1 95.25 122 VAL B CA 1
ATOM 4615 C C . VAL B 1 122 ? 4.355 -40.625 -6.758 1 95.25 122 VAL B C 1
ATOM 4617 O O . VAL B 1 122 ? 3.248 -40.781 -7.273 1 95.25 122 VAL B O 1
ATOM 4620 N N . SER B 1 123 ? 5.121 -39.656 -7.246 1 96.75 123 SER B N 1
ATOM 4621 C CA . SER B 1 123 ? 4.652 -38.656 -8.203 1 96.75 123 SER B CA 1
ATOM 4622 C C . SER B 1 123 ? 4.621 -39.219 -9.617 1 96.75 123 SER B C 1
ATOM 4624 O O . SER B 1 123 ? 5.555 -39.906 -10.039 1 96.75 123 SER B O 1
ATOM 4626 N N . TYR B 1 124 ? 3.574 -38.906 -10.406 1 96.56 124 TYR B N 1
ATOM 4627 C CA . TYR B 1 124 ? 3.438 -39.281 -11.805 1 96.56 124 TYR B CA 1
ATOM 4628 C C . TYR B 1 124 ? 4.062 -38.25 -12.719 1 96.56 124 TYR B C 1
ATOM 4630 O O . TYR B 1 124 ? 4.508 -38.562 -13.82 1 96.56 124 TYR B O 1
ATOM 4638 N N . SER B 1 125 ? 4.109 -37 -12.328 1 96.88 125 SER B N 1
ATOM 4639 C CA . SER B 1 125 ? 4.703 -35.906 -13.062 1 96.88 125 SER B CA 1
ATOM 4640 C C . SER B 1 125 ? 5.98 -35.406 -12.391 1 96.88 125 SER B C 1
ATOM 4642 O O . SER B 1 125 ? 6.172 -35.625 -11.188 1 96.88 125 SER B O 1
ATOM 4644 N N . ASP B 1 126 ? 6.914 -34.781 -13.164 1 98.06 126 ASP B N 1
ATOM 4645 C CA . ASP B 1 126 ? 8 -34.031 -12.531 1 98.06 126 ASP B CA 1
ATOM 4646 C C . ASP B 1 126 ? 7.461 -32.906 -11.648 1 98.06 126 ASP B C 1
ATOM 4648 O O . ASP B 1 126 ? 6.352 -32.438 -11.859 1 98.06 126 ASP B O 1
ATOM 4652 N N . PHE B 1 127 ? 8.227 -32.625 -10.594 1 97.69 127 PHE B N 1
ATOM 4653 C CA . PHE B 1 127 ? 7.672 -31.641 -9.664 1 97.69 127 PHE B CA 1
ATOM 4654 C C . PHE B 1 127 ? 8.781 -30.891 -8.922 1 97.69 127 PHE B C 1
ATOM 4656 O O . PHE B 1 127 ? 9.945 -31.297 -8.977 1 97.69 127 PHE B O 1
ATOM 4663 N N . SER B 1 128 ? 8.461 -29.781 -8.398 1 97.88 128 SER B N 1
ATOM 4664 C CA . SER B 1 128 ? 9.227 -29.016 -7.414 1 97.88 128 SER B CA 1
ATOM 4665 C C . SER B 1 128 ? 8.328 -28.484 -6.305 1 97.88 128 SER B C 1
ATOM 4667 O O . SER B 1 128 ? 7.102 -28.516 -6.426 1 97.88 128 SER B O 1
ATOM 4669 N N . PHE B 1 129 ? 8.969 -28.078 -5.191 1 97 129 PHE B N 1
ATOM 4670 C CA . PHE B 1 129 ? 8.203 -27.5 -4.09 1 97 129 PHE B CA 1
ATOM 4671 C C . PHE B 1 129 ? 8.445 -26 -3.99 1 97 129 PHE B C 1
ATOM 4673 O O . PHE B 1 129 ? 9.539 -25.531 -4.289 1 97 129 PHE B O 1
ATOM 4680 N N . ASN B 1 130 ? 7.395 -25.312 -3.627 1 97 130 ASN B N 1
ATOM 4681 C CA . ASN B 1 130 ? 7.453 -23.953 -3.094 1 97 130 ASN B CA 1
ATOM 4682 C C . ASN B 1 130 ? 7.246 -23.938 -1.583 1 97 130 ASN B C 1
ATOM 4684 O O . ASN B 1 130 ? 6.121 -23.766 -1.108 1 97 130 ASN B O 1
ATOM 4688 N N . PRO B 1 131 ? 8.297 -24.062 -0.835 1 95.56 131 PRO B N 1
ATOM 4689 C CA . PRO B 1 131 ? 8.102 -24 0.615 1 95.56 131 PRO B CA 1
ATOM 4690 C C . PRO B 1 131 ? 7.453 -22.688 1.072 1 95.56 131 PRO B C 1
ATOM 4692 O O . PRO B 1 131 ? 7.797 -21.625 0.572 1 95.56 131 PRO B O 1
ATOM 4695 N N . MET B 1 132 ? 6.504 -22.812 1.966 1 93.62 132 MET B N 1
ATOM 4696 C CA . MET B 1 132 ? 5.883 -21.625 2.553 1 93.62 132 MET B CA 1
ATOM 4697 C C . MET B 1 132 ? 6.809 -20.984 3.572 1 93.62 132 MET B C 1
ATOM 4699 O O . MET B 1 132 ? 7.41 -21.672 4.398 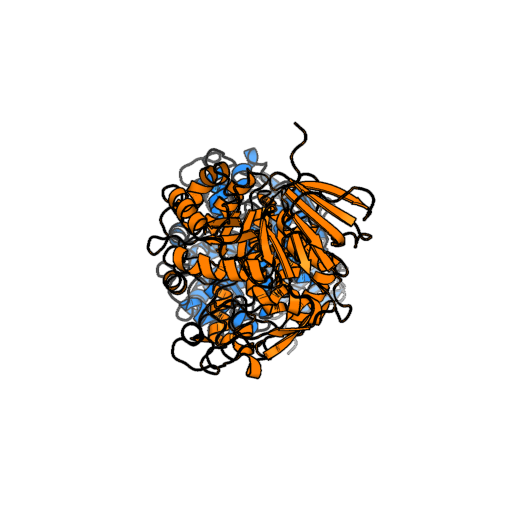1 93.62 132 MET B O 1
ATOM 4703 N N . ILE B 1 133 ? 6.891 -19.656 3.457 1 92.81 133 ILE B N 1
ATOM 4704 C CA . ILE B 1 133 ? 7.672 -18.891 4.418 1 92.81 133 ILE B CA 1
ATOM 4705 C C . ILE B 1 133 ? 6.742 -18 5.246 1 92.81 133 ILE B C 1
ATOM 4707 O O . ILE B 1 133 ? 5.996 -17.188 4.699 1 92.81 133 ILE B O 1
ATOM 4711 N N . GLY B 1 134 ? 6.754 -18.188 6.535 1 89.56 134 GLY B N 1
ATOM 4712 C CA . GLY B 1 134 ? 5.906 -17.375 7.395 1 89.56 134 GLY B CA 1
ATOM 4713 C C . GLY B 1 134 ? 6.547 -17.062 8.734 1 89.56 134 GLY B C 1
ATOM 4714 O O . GLY B 1 134 ? 5.984 -16.312 9.539 1 89.56 134 GLY B O 1
ATOM 4715 N N . THR B 1 135 ? 7.793 -17.625 8.961 1 89.12 135 THR B N 1
ATOM 4716 C CA . THR B 1 135 ? 8.453 -17.453 10.25 1 89.12 135 THR B CA 1
ATOM 4717 C C . THR B 1 135 ? 9.898 -17 10.055 1 89.12 135 THR B C 1
ATOM 4719 O O . THR B 1 135 ? 10.469 -17.172 8.977 1 89.12 135 THR B O 1
ATOM 4722 N N . ASP B 1 136 ? 10.477 -16.484 11.078 1 90.62 136 ASP B N 1
ATOM 4723 C CA . ASP B 1 136 ? 11.867 -16.047 11.055 1 90.62 136 ASP B CA 1
ATOM 4724 C C . ASP B 1 136 ? 12.812 -17.219 10.766 1 90.62 136 ASP B C 1
ATOM 4726 O O . ASP B 1 136 ? 13.812 -17.047 10.062 1 90.62 136 ASP B O 1
ATOM 4730 N N . SER B 1 137 ? 12.477 -18.344 11.344 1 89.44 137 SER B N 1
ATOM 4731 C CA . SER B 1 137 ? 13.297 -19.531 11.125 1 89.44 137 SER B CA 1
ATOM 4732 C C . SER B 1 137 ? 13.305 -19.938 9.648 1 89.44 137 SER B C 1
ATOM 4734 O O . SER B 1 137 ? 14.359 -20.234 9.086 1 89.44 137 SER B O 1
ATOM 4736 N N . GLN B 1 138 ? 12.195 -19.891 9.055 1 92.69 138 GLN B N 1
ATOM 4737 C CA . GLN B 1 138 ? 12.055 -20.312 7.668 1 92.69 138 GLN B CA 1
ATOM 4738 C C . GLN B 1 138 ? 12.742 -19.328 6.723 1 92.69 138 GLN B C 1
ATOM 4740 O O . GLN B 1 138 ? 13.492 -19.734 5.832 1 92.69 138 GLN B O 1
ATOM 4745 N N . VAL B 1 139 ? 12.492 -18.047 6.949 1 95 139 VAL B N 1
ATOM 4746 C CA . VAL B 1 139 ? 13.078 -17.062 6.047 1 95 139 VAL B CA 1
ATOM 4747 C C . VAL B 1 139 ? 14.594 -17.031 6.227 1 95 139 VAL B C 1
ATOM 4749 O O . VAL B 1 139 ? 15.328 -16.781 5.273 1 95 139 VAL B O 1
ATOM 4752 N N . GLY B 1 140 ? 15.094 -17.375 7.414 1 94.69 140 GLY B N 1
ATOM 4753 C CA . GLY B 1 140 ? 16.516 -17.438 7.695 1 94.69 140 GLY B CA 1
ATOM 4754 C C . GLY B 1 140 ? 17.234 -18.531 6.93 1 94.69 140 GLY B C 1
ATOM 4755 O O . GLY B 1 140 ? 18.469 -18.516 6.816 1 94.69 140 GLY B O 1
ATOM 4756 N N . GLU B 1 141 ? 16.484 -19.484 6.324 1 96.31 141 GLU B N 1
ATOM 4757 C CA . GLU B 1 141 ? 17.078 -20.625 5.625 1 96.31 141 GLU B CA 1
ATOM 4758 C C . GLU B 1 141 ? 17.094 -20.391 4.117 1 96.31 141 GLU B C 1
ATOM 4760 O O . GLU B 1 141 ? 17.594 -21.234 3.365 1 96.31 141 GLU B O 1
ATOM 4765 N N . LEU B 1 142 ? 16.625 -19.297 3.646 1 97.44 142 LEU B N 1
ATOM 4766 C CA . LEU B 1 142 ? 16.375 -19.078 2.225 1 97.44 142 LEU B CA 1
ATOM 4767 C C . LEU B 1 142 ? 17.672 -19.219 1.43 1 97.44 142 LEU B C 1
ATOM 4769 O O . LEU B 1 142 ? 17.719 -19.906 0.409 1 97.44 142 LEU B O 1
ATOM 4773 N N . ASP B 1 143 ? 18.766 -18.609 1.987 1 97.62 143 ASP B N 1
ATOM 4774 C CA . ASP B 1 143 ? 20.031 -18.672 1.275 1 97.62 143 ASP B CA 1
ATOM 4775 C C . ASP B 1 143 ? 20.453 -20.125 1.025 1 97.62 143 ASP B C 1
ATOM 4777 O O . ASP B 1 143 ? 20.828 -20.484 -0.095 1 97.62 143 ASP B O 1
ATOM 4781 N N . LYS B 1 144 ? 20.375 -20.906 2.004 1 97.62 144 LYS B N 1
ATOM 4782 C CA . LYS B 1 144 ? 20.797 -22.297 1.913 1 97.62 144 LYS B CA 1
ATOM 4783 C C . LYS B 1 144 ? 19.859 -23.109 1.017 1 97.62 144 LYS B C 1
ATOM 4785 O O . LYS B 1 144 ? 20.312 -23.938 0.221 1 97.62 144 LYS B O 1
ATOM 4790 N N . LEU B 1 145 ? 18.609 -22.859 1.119 1 98 145 LEU B N 1
ATOM 4791 C CA . LEU B 1 145 ? 17.625 -23.578 0.322 1 98 145 LEU B CA 1
ATOM 4792 C C . LEU B 1 145 ? 17.75 -23.219 -1.155 1 98 145 LEU B C 1
ATOM 4794 O O . LEU B 1 145 ? 17.625 -24.094 -2.021 1 98 145 LEU B O 1
ATOM 4798 N N . ILE B 1 146 ? 18 -21.922 -1.436 1 97.94 146 ILE B N 1
ATOM 4799 C CA . ILE B 1 146 ? 18.172 -21.469 -2.811 1 97.94 146 ILE B CA 1
ATOM 4800 C C . ILE B 1 146 ? 19.406 -22.141 -3.412 1 97.94 146 ILE B C 1
ATOM 4802 O O . ILE B 1 146 ? 19.375 -22.625 -4.547 1 97.94 146 ILE B O 1
ATOM 4806 N N . ASN B 1 147 ? 20.438 -22.266 -2.662 1 97.25 147 ASN B N 1
ATOM 4807 C CA . ASN B 1 147 ? 21.672 -22.875 -3.135 1 97.25 147 ASN B CA 1
ATOM 4808 C C . ASN B 1 147 ? 21.5 -24.375 -3.359 1 97.25 147 ASN B C 1
ATOM 4810 O O . ASN B 1 147 ? 22.25 -24.984 -4.117 1 97.25 147 ASN B O 1
ATOM 4814 N N . LYS B 1 148 ? 20.5 -24.938 -2.729 1 96.88 148 LYS B N 1
ATOM 4815 C CA . LYS B 1 148 ? 20.188 -26.344 -2.924 1 96.88 148 LYS B CA 1
ATOM 4816 C C . LYS B 1 148 ? 19.406 -26.562 -4.219 1 96.88 148 LYS B C 1
ATOM 4818 O O . LYS B 1 148 ? 19.25 -27.703 -4.676 1 96.88 148 LYS B O 1
ATOM 4823 N N . GLY B 1 149 ? 18.891 -25.516 -4.75 1 97.12 149 GLY B N 1
ATOM 4824 C CA . GLY B 1 149 ? 18.141 -25.625 -5.996 1 97.12 149 GLY B CA 1
ATOM 4825 C C . GLY B 1 149 ? 16.656 -25.453 -5.82 1 97.12 149 GLY B C 1
ATOM 4826 O O . GLY B 1 149 ? 15.875 -25.797 -6.711 1 97.12 149 GLY B O 1
ATOM 4827 N N . ILE B 1 150 ? 16.234 -24.969 -4.656 1 97.94 150 ILE B N 1
ATOM 4828 C CA . ILE B 1 150 ? 14.852 -24.594 -4.414 1 97.94 150 ILE B CA 1
ATOM 4829 C C . ILE B 1 150 ? 14.68 -23.078 -4.613 1 97.94 150 ILE B C 1
ATOM 4831 O O . ILE B 1 150 ? 15.078 -22.281 -3.76 1 97.94 150 ILE B O 1
ATOM 4835 N N . ASN B 1 151 ? 14.055 -22.656 -5.715 1 97.75 151 ASN B N 1
ATOM 4836 C CA . ASN B 1 151 ? 14.266 -21.281 -6.145 1 97.75 151 ASN B CA 1
ATOM 4837 C C . ASN B 1 151 ? 12.984 -20.469 -6.043 1 97.75 151 ASN B C 1
ATOM 4839 O O . ASN B 1 151 ? 12.93 -19.328 -6.52 1 97.75 151 ASN B O 1
ATOM 4843 N N . ALA B 1 152 ? 11.922 -21.016 -5.465 1 98.19 152 ALA B N 1
ATOM 4844 C CA . ALA B 1 152 ? 10.695 -20.234 -5.281 1 98.19 152 ALA B CA 1
ATOM 4845 C C . ALA B 1 152 ? 10.055 -20.547 -3.932 1 98.19 152 ALA B C 1
ATOM 4847 O O . ALA B 1 152 ? 10.133 -21.672 -3.439 1 98.19 152 ALA B O 1
ATOM 4848 N N . TYR B 1 153 ? 9.438 -19.562 -3.348 1 97.62 153 TYR B N 1
ATOM 4849 C CA . TYR B 1 153 ? 8.859 -19.672 -2.012 1 97.62 153 TYR B CA 1
ATOM 4850 C C . TYR B 1 153 ? 7.516 -18.953 -1.939 1 97.62 153 TYR B C 1
ATOM 4852 O O . TYR B 1 153 ? 7.348 -17.875 -2.525 1 97.62 153 TYR B O 1
ATOM 4860 N N . LYS B 1 154 ? 6.609 -19.562 -1.198 1 96.56 154 LYS B N 1
ATOM 4861 C CA . LYS B 1 154 ? 5.266 -19.016 -1.084 1 96.56 154 LYS B CA 1
ATOM 4862 C C . LYS B 1 154 ? 5.09 -18.266 0.233 1 96.56 154 LYS B C 1
ATOM 4864 O O . LYS B 1 154 ? 5.457 -18.766 1.295 1 96.56 154 LYS B O 1
ATOM 4869 N N . ILE B 1 155 ? 4.562 -17.047 0.152 1 95.69 155 ILE B N 1
ATOM 4870 C CA . ILE B 1 155 ? 4.156 -16.312 1.341 1 95.69 155 ILE B CA 1
ATOM 4871 C C . ILE B 1 155 ? 2.656 -16.031 1.292 1 95.69 155 ILE B C 1
ATOM 4873 O O . ILE B 1 155 ? 2.158 -15.445 0.329 1 95.69 155 ILE B O 1
ATOM 4877 N N . TYR B 1 156 ? 1.981 -16.531 2.281 1 92.69 156 TYR B N 1
ATOM 4878 C CA . TYR B 1 156 ? 0.582 -16.172 2.475 1 92.69 156 TYR B CA 1
ATOM 4879 C C . TYR B 1 156 ? 0.459 -14.812 3.143 1 92.69 156 TYR B C 1
ATOM 4881 O O . TYR B 1 156 ? 0.334 -14.719 4.367 1 92.69 156 TYR B O 1
ATOM 4889 N N . TYR B 1 157 ? 0.537 -13.805 2.301 1 92.38 157 TYR B N 1
ATOM 4890 C CA . TYR B 1 157 ? 0.447 -12.43 2.77 1 92.38 157 TYR B CA 1
ATOM 4891 C C . TYR B 1 157 ? -1.006 -11.977 2.842 1 92.38 157 TYR B C 1
ATOM 4893 O O . TYR B 1 157 ? -1.39 -11 2.186 1 92.38 157 TYR B O 1
ATOM 4901 N N . ASN B 1 158 ? -1.784 -12.891 3.527 1 79.06 158 ASN B N 1
ATOM 4902 C CA . ASN B 1 158 ? -3.236 -12.75 3.479 1 79.06 158 ASN B CA 1
ATOM 4903 C C . ASN B 1 158 ? -3.857 -12.859 4.867 1 79.06 158 ASN B C 1
ATOM 4905 O O . ASN B 1 158 ? -3.146 -12.828 5.875 1 79.06 158 ASN B O 1
ATOM 4909 N N . ALA B 1 159 ? -5.125 -12.938 4.77 1 62.06 159 ALA B N 1
ATOM 4910 C CA . ALA B 1 159 ? -6.004 -12.797 5.926 1 62.06 159 ALA B CA 1
ATOM 4911 C C . ALA B 1 159 ? -6.039 -14.086 6.746 1 62.06 159 ALA B C 1
ATOM 4913 O O . ALA B 1 159 ? -6.77 -14.18 7.734 1 62.06 159 ALA B O 1
ATOM 4914 N N . TYR B 1 160 ? -5.133 -15.031 6.312 1 66.81 160 TYR B N 1
ATOM 4915 C CA . TYR B 1 160 ? -5.082 -16.281 7.051 1 66.81 160 TYR B CA 1
ATOM 4916 C C . TYR B 1 160 ? -4.105 -16.188 8.219 1 66.81 160 TYR B C 1
ATOM 4918 O O . TYR B 1 160 ? -3.215 -17.031 8.359 1 66.81 160 TYR B O 1
ATOM 4926 N N . GLN B 1 161 ? -4.227 -15.117 8.891 1 66.88 161 GLN B N 1
ATOM 4927 C CA . GLN B 1 161 ? -3.295 -14.938 10 1 66.88 161 GLN B CA 1
ATOM 4928 C C . GLN B 1 161 ? -3.953 -15.289 11.328 1 66.88 161 GLN B C 1
ATOM 4930 O O . GLN B 1 161 ? -5.168 -15.508 11.391 1 66.88 161 GLN B O 1
ATOM 4935 N N . GLY B 1 162 ? -3.225 -15.602 12.211 1 65.12 162 GLY B N 1
ATOM 4936 C CA . GLY B 1 162 ? -3.723 -15.914 13.539 1 65.12 162 GLY B CA 1
ATOM 4937 C C . GLY B 1 162 ? -4.367 -17.281 13.625 1 65.12 162 GLY B C 1
ATOM 4938 O O . GLY B 1 162 ? -3.869 -18.25 13.047 1 65.12 162 GLY B O 1
ATOM 4939 N N . ASP B 1 163 ? -5.488 -17.391 14.281 1 65 163 ASP B N 1
ATOM 4940 C CA . ASP B 1 163 ? -6.156 -18.672 14.555 1 65 163 ASP B CA 1
ATOM 4941 C C . ASP B 1 163 ? -6.699 -19.281 13.273 1 65 163 ASP B C 1
ATOM 4943 O O . ASP B 1 163 ? -6.664 -20.5 13.102 1 65 163 ASP B O 1
ATOM 4947 N N . GLU B 1 164 ? -7.059 -18.516 12.367 1 65 164 GLU B N 1
ATOM 4948 C CA . GLU B 1 164 ? -7.609 -19 11.109 1 65 164 GLU B CA 1
ATOM 4949 C C . GLU B 1 164 ? -6.539 -19.688 10.273 1 65 164 GLU B C 1
ATOM 4951 O O . GLU B 1 164 ? -6.773 -20.766 9.703 1 65 164 GLU B O 1
ATOM 4956 N N . GLY B 1 165 ? -5.41 -19.062 10.297 1 72.06 165 GLY B N 1
ATOM 4957 C CA . GLY B 1 165 ? -4.301 -19.672 9.578 1 72.06 165 GLY B CA 1
ATOM 4958 C C . GLY B 1 165 ? -3.785 -20.938 10.227 1 72.06 165 GLY B C 1
ATOM 4959 O O . GLY B 1 165 ? -3.523 -21.922 9.539 1 72.06 165 GLY B O 1
ATOM 4960 N N . ARG B 1 166 ? -3.795 -20.922 11.555 1 72.69 166 ARG B N 1
ATOM 4961 C CA . ARG B 1 166 ? -3.256 -22.062 12.289 1 72.69 166 ARG B CA 1
ATOM 4962 C C . ARG B 1 166 ? -4.098 -23.312 12.047 1 72.69 166 ARG B C 1
ATOM 4964 O O . ARG B 1 166 ? -3.561 -24.422 11.93 1 72.69 166 ARG B O 1
ATOM 4971 N N . LYS B 1 167 ? -5.316 -23.016 11.859 1 66.94 167 LYS B N 1
ATOM 4972 C CA . LYS B 1 167 ? -6.219 -24.141 11.594 1 66.94 167 LYS B CA 1
ATOM 4973 C C . LYS B 1 167 ? -5.922 -24.766 10.234 1 66.94 167 LYS B C 1
ATOM 4975 O O . LYS B 1 167 ? -6.176 -25.953 10.023 1 66.94 167 LYS B O 1
ATOM 4980 N N . LEU B 1 168 ? -5.305 -23.984 9.375 1 66.31 168 LEU B N 1
ATOM 4981 C CA . LEU B 1 168 ? -4.961 -24.438 8.031 1 66.31 168 LEU B CA 1
ATOM 4982 C C . LEU B 1 168 ? -3.496 -24.844 7.953 1 66.31 168 LEU B C 1
ATOM 4984 O O . LEU B 1 168 ? -2.992 -25.172 6.875 1 66.31 168 LEU B O 1
ATOM 4988 N N . GLY B 1 169 ? -2.842 -24.766 9.133 1 71.81 169 GLY B N 1
ATOM 4989 C CA . GLY B 1 169 ? -1.435 -25.141 9.203 1 71.81 169 GLY B CA 1
ATOM 4990 C C . GLY B 1 169 ? -0.508 -24.016 8.773 1 71.81 169 GLY B C 1
ATOM 4991 O O . GLY B 1 169 ? 0.687 -24.234 8.562 1 71.81 169 GLY B O 1
ATOM 4992 N N . ILE B 1 170 ? -1.095 -22.844 8.617 1 74.75 170 ILE B N 1
ATOM 4993 C CA . ILE B 1 170 ? -0.318 -21.688 8.203 1 74.75 170 ILE B CA 1
ATOM 4994 C C . ILE B 1 170 ? 0.123 -20.891 9.43 1 74.75 170 ILE B C 1
ATOM 4996 O O . ILE B 1 170 ? -0.709 -20.328 10.141 1 74.75 170 ILE B O 1
ATOM 5000 N N . TYR B 1 171 ? 1.369 -21 9.703 1 75.88 171 TYR B N 1
ATOM 5001 C CA . TYR B 1 171 ? 1.924 -20.281 10.844 1 75.88 171 TYR B CA 1
ATOM 5002 C C . TYR B 1 171 ? 2.705 -19.047 10.391 1 75.88 171 TYR B C 1
ATOM 5004 O O . TYR B 1 171 ? 3.65 -19.172 9.609 1 75.88 171 TYR B O 1
ATOM 5012 N N . VAL B 1 172 ? 2.252 -18 10.805 1 79.62 172 VAL B N 1
ATOM 5013 C CA . VAL B 1 172 ? 2.895 -16.734 10.445 1 79.62 172 VAL B CA 1
ATOM 5014 C C . VAL B 1 172 ? 3.262 -15.969 11.711 1 79.62 172 VAL B C 1
ATOM 5016 O O . VAL B 1 172 ? 2.473 -15.906 12.656 1 79.62 172 VAL B O 1
ATOM 5019 N N . ASP B 1 173 ? 4.469 -15.484 11.758 1 77.75 173 ASP B N 1
ATOM 5020 C CA . ASP B 1 173 ? 4.895 -14.625 12.859 1 77.75 173 ASP B CA 1
ATOM 5021 C C . ASP B 1 173 ? 4.055 -13.352 12.914 1 77.75 173 ASP B C 1
ATOM 5023 O O . ASP B 1 173 ? 3.4 -12.992 11.93 1 77.75 173 ASP B O 1
ATOM 5027 N N . ASP B 1 174 ? 4.098 -12.727 14.047 1 73.38 174 ASP B N 1
ATOM 5028 C CA . ASP B 1 174 ? 3.277 -11.539 14.289 1 73.38 174 ASP B CA 1
ATOM 5029 C C . ASP B 1 174 ? 3.641 -10.414 13.312 1 73.38 174 ASP B C 1
ATOM 5031 O O . ASP B 1 174 ? 2.777 -9.633 12.914 1 73.38 174 ASP B O 1
ATOM 5035 N N . ASP B 1 175 ? 4.852 -10.414 12.984 1 81 175 ASP B N 1
ATOM 5036 C CA . ASP B 1 175 ? 5.211 -9.344 12.062 1 81 175 ASP B CA 1
ATOM 5037 C C . ASP B 1 175 ? 5.57 -9.898 10.688 1 81 175 ASP B C 1
ATOM 5039 O O . ASP B 1 175 ? 6.738 -9.883 10.289 1 81 175 ASP B O 1
ATOM 5043 N N . ILE B 1 176 ? 4.566 -10.32 9.953 1 89.38 176 ILE B N 1
ATOM 5044 C CA . ILE B 1 176 ? 4.723 -10.945 8.648 1 89.38 176 ILE B CA 1
ATOM 5045 C C . ILE B 1 176 ? 5.387 -9.969 7.68 1 89.38 176 ILE B C 1
ATOM 5047 O O . ILE B 1 176 ? 6.082 -10.383 6.75 1 89.38 176 ILE B O 1
ATOM 5051 N N . ASP B 1 177 ? 5.215 -8.68 7.949 1 91.56 177 ASP B N 1
ATOM 5052 C CA . ASP B 1 177 ? 5.844 -7.672 7.098 1 91.56 177 ASP B CA 1
ATOM 5053 C C . ASP B 1 177 ? 7.367 -7.762 7.176 1 91.56 177 ASP B C 1
ATOM 5055 O O . ASP B 1 177 ? 8.055 -7.562 6.172 1 91.56 177 ASP B O 1
ATOM 5059 N N . ASP B 1 178 ? 7.895 -8.094 8.359 1 93.25 178 ASP B N 1
ATOM 5060 C CA . ASP B 1 178 ? 9.336 -8.273 8.523 1 93.25 178 ASP B CA 1
ATOM 5061 C C . ASP B 1 178 ? 9.836 -9.461 7.711 1 93.25 178 ASP B C 1
ATOM 5063 O O . ASP B 1 178 ? 10.906 -9.406 7.109 1 93.25 178 ASP B O 1
ATOM 5067 N N . ILE B 1 179 ? 9.047 -10.523 7.695 1 94 179 ILE B N 1
ATOM 5068 C CA . ILE B 1 179 ? 9.383 -11.734 6.969 1 94 179 ILE B CA 1
ATOM 5069 C C . ILE B 1 179 ? 9.422 -11.453 5.469 1 94 179 ILE B C 1
ATOM 5071 O O . ILE B 1 179 ? 10.344 -11.875 4.773 1 94 179 ILE B O 1
ATOM 5075 N N . VAL B 1 180 ? 8.445 -10.719 5.004 1 97 180 VAL B N 1
ATOM 5076 C CA . VAL B 1 180 ? 8.344 -10.375 3.588 1 97 180 VAL B CA 1
ATOM 5077 C C . VAL B 1 180 ? 9.578 -9.57 3.162 1 97 180 VAL B C 1
ATOM 5079 O O . VAL B 1 180 ? 10.188 -9.867 2.133 1 97 180 VAL B O 1
ATOM 5082 N N . ILE B 1 181 ? 9.945 -8.609 3.951 1 97.62 181 ILE B N 1
ATOM 5083 C CA . ILE B 1 181 ? 11.086 -7.75 3.635 1 97.62 181 ILE B CA 1
ATOM 5084 C C . ILE B 1 181 ? 12.367 -8.586 3.609 1 97.62 181 ILE B C 1
ATOM 5086 O O . ILE B 1 181 ? 13.164 -8.477 2.676 1 97.62 181 ILE B O 1
ATOM 5090 N N . LYS B 1 182 ? 12.562 -9.453 4.605 1 96.56 182 LYS B N 1
ATOM 5091 C CA . LYS B 1 182 ? 13.734 -10.32 4.656 1 96.56 182 LYS B CA 1
ATOM 5092 C C . LYS B 1 182 ? 13.766 -11.273 3.459 1 96.56 182 LYS B C 1
ATOM 5094 O O . LYS B 1 182 ? 14.828 -11.492 2.863 1 96.56 182 LYS B O 1
ATOM 5099 N N . ALA B 1 183 ? 12.609 -11.812 3.123 1 98.06 183 ALA B N 1
ATOM 5100 C CA . ALA B 1 183 ? 12.523 -12.734 1.998 1 98.06 183 ALA B CA 1
ATOM 5101 C C . ALA B 1 183 ? 12.906 -12.055 0.689 1 98.06 183 ALA B C 1
ATOM 5103 O O . ALA B 1 183 ? 13.719 -12.578 -0.076 1 98.06 183 ALA B O 1
ATOM 5104 N N . LEU B 1 184 ? 12.344 -10.883 0.47 1 98.62 184 LEU B N 1
ATOM 5105 C CA . LEU B 1 184 ? 12.617 -10.148 -0.76 1 98.62 184 LEU B CA 1
ATOM 5106 C C . LEU B 1 184 ? 14.078 -9.711 -0.828 1 98.62 184 LEU B C 1
ATOM 5108 O O . LEU B 1 184 ? 14.719 -9.836 -1.874 1 98.62 184 LEU B O 1
ATOM 5112 N N . SER B 1 185 ? 14.602 -9.219 0.294 1 98.06 185 SER B N 1
ATOM 5113 C CA . SER B 1 185 ? 15.992 -8.781 0.329 1 98.06 185 SER B CA 1
ATOM 5114 C C . SER B 1 185 ? 16.938 -9.938 0.052 1 98.06 185 SER B C 1
ATOM 5116 O O . SER B 1 185 ? 17.938 -9.781 -0.667 1 98.06 185 SER B O 1
ATOM 5118 N N . THR B 1 186 ? 16.641 -11.133 0.553 1 98.12 186 THR B N 1
ATOM 5119 C CA . THR B 1 186 ? 17.469 -12.312 0.35 1 98.12 186 THR B CA 1
ATOM 5120 C C . THR B 1 186 ? 17.344 -12.828 -1.081 1 98.12 186 THR B C 1
ATOM 5122 O O . THR B 1 186 ? 18.344 -13.078 -1.749 1 98.12 186 THR B O 1
ATOM 5125 N N . ALA B 1 187 ? 16.125 -12.945 -1.557 1 98 187 ALA B N 1
ATOM 5126 C CA . ALA B 1 187 ? 15.859 -13.492 -2.883 1 98 187 ALA B CA 1
ATOM 5127 C C . ALA B 1 187 ? 16.5 -12.633 -3.971 1 98 187 ALA B C 1
ATOM 5129 O O . ALA B 1 187 ? 16.906 -13.148 -5.016 1 98 187 ALA B O 1
ATOM 5130 N N . ALA B 1 188 ? 16.609 -11.383 -3.707 1 98.12 188 ALA B N 1
ATOM 5131 C CA . ALA B 1 188 ? 17.125 -10.43 -4.684 1 98.12 188 ALA B CA 1
ATOM 5132 C C . ALA B 1 188 ? 18.578 -10.742 -5.035 1 98.12 188 ALA B C 1
ATOM 5134 O O . ALA B 1 188 ? 19.078 -10.305 -6.07 1 98.12 188 ALA B O 1
ATOM 5135 N N . LYS B 1 189 ? 19.234 -11.484 -4.18 1 97.81 189 LYS B N 1
ATOM 5136 C CA . LYS B 1 189 ? 20.641 -11.836 -4.391 1 97.81 189 LYS B CA 1
ATOM 5137 C C . LYS B 1 189 ? 20.781 -12.898 -5.473 1 97.81 189 LYS B C 1
ATOM 5139 O O . LYS B 1 189 ? 21.891 -13.148 -5.961 1 97.81 189 LYS B O 1
ATOM 5144 N N . TYR B 1 190 ? 19.641 -13.539 -5.887 1 97.19 190 TYR B N 1
ATOM 5145 C CA . TYR B 1 190 ? 19.703 -14.688 -6.785 1 97.19 190 TYR B CA 1
ATOM 5146 C C . TYR B 1 190 ? 18.844 -14.445 -8.023 1 97.19 190 TYR B C 1
ATOM 5148 O O . TYR B 1 190 ? 17.641 -14.164 -7.906 1 97.19 190 TYR B O 1
ATOM 5156 N N . ASP B 1 191 ? 19.297 -14.695 -9.156 1 93.25 191 ASP B N 1
ATOM 5157 C CA . ASP B 1 191 ? 18.688 -14.312 -10.422 1 93.25 191 ASP B CA 1
ATOM 5158 C C . ASP B 1 191 ? 17.469 -15.172 -10.734 1 93.25 191 ASP B C 1
ATOM 5160 O O . ASP B 1 191 ? 16.531 -14.719 -11.414 1 93.25 191 ASP B O 1
ATOM 5164 N N . ASN B 1 192 ? 17.406 -16.406 -10.258 1 94.31 192 ASN B N 1
ATOM 5165 C CA . ASN B 1 192 ? 16.344 -17.312 -10.656 1 94.31 192 ASN B CA 1
ATOM 5166 C C . ASN B 1 192 ? 15.391 -17.609 -9.5 1 94.31 192 ASN B C 1
ATOM 5168 O O . ASN B 1 192 ? 14.719 -18.641 -9.484 1 94.31 192 ASN B O 1
ATOM 5172 N N . THR B 1 193 ? 15.43 -16.719 -8.508 1 97.56 193 THR B N 1
ATOM 5173 C CA . THR B 1 193 ? 14.578 -16.938 -7.344 1 97.56 193 THR B CA 1
ATOM 5174 C C . THR B 1 193 ? 13.383 -16 -7.363 1 97.56 193 THR B C 1
ATOM 5176 O O . THR B 1 193 ? 13.516 -14.812 -7.68 1 97.56 193 THR B O 1
ATOM 5179 N N . ARG B 1 194 ? 12.234 -16.547 -7.074 1 97.5 194 ARG B N 1
ATOM 5180 C CA . ARG B 1 194 ? 11.008 -15.766 -7.035 1 97.5 194 ARG B CA 1
ATOM 5181 C C . ARG B 1 194 ? 10.25 -15.992 -5.73 1 97.5 194 ARG B C 1
ATOM 5183 O O . ARG B 1 194 ? 10.156 -17.125 -5.25 1 97.5 194 ARG B O 1
ATOM 5190 N N . ILE B 1 195 ? 9.766 -14.938 -5.164 1 98.62 195 ILE B N 1
ATOM 5191 C CA . ILE B 1 195 ? 8.828 -15.055 -4.055 1 98.62 195 ILE B CA 1
ATOM 5192 C C . ILE B 1 195 ? 7.395 -14.984 -4.574 1 98.62 195 ILE B C 1
ATOM 5194 O O . ILE B 1 195 ? 7.047 -14.062 -5.32 1 98.62 195 ILE B O 1
ATOM 5198 N N . ILE B 1 196 ? 6.586 -15.977 -4.277 1 98.56 196 ILE B N 1
ATOM 5199 C CA . ILE B 1 196 ? 5.195 -16.094 -4.711 1 98.56 196 ILE B CA 1
ATOM 5200 C C . ILE B 1 196 ? 4.266 -15.602 -3.605 1 98.56 196 ILE B C 1
ATOM 5202 O O . ILE B 1 196 ? 4.398 -16.016 -2.447 1 98.56 196 ILE B O 1
ATOM 5206 N N . PHE B 1 197 ? 3.307 -14.734 -3.979 1 97.94 197 PHE B N 1
ATOM 5207 C CA . PHE B 1 197 ? 2.467 -14.148 -2.938 1 97.94 197 PHE B CA 1
ATOM 5208 C C . PHE B 1 197 ? 1 -14.477 -3.178 1 97.94 197 PHE B C 1
ATOM 5210 O O . PHE B 1 197 ? 0.499 -14.328 -4.293 1 97.94 197 PHE B O 1
ATOM 5217 N N . HIS B 1 198 ? 0.331 -15.031 -2.18 1 96.19 198 HIS B N 1
ATOM 5218 C CA . HIS B 1 198 ? -1.094 -14.781 -1.992 1 96.19 198 HIS B CA 1
ATOM 5219 C C . HIS B 1 198 ? -1.335 -13.438 -1.312 1 96.19 198 HIS B C 1
ATOM 5221 O O . HIS B 1 198 ? -1.008 -13.266 -0.136 1 96.19 198 HIS B O 1
ATOM 5227 N N . ALA B 1 199 ? -1.951 -12.523 -1.995 1 96.38 199 ALA B N 1
ATOM 5228 C CA . ALA B 1 199 ? -1.909 -11.141 -1.535 1 96.38 199 ALA B CA 1
ATOM 5229 C C . ALA B 1 199 ? -3.312 -10.617 -1.24 1 96.38 199 ALA B C 1
ATOM 5231 O O . ALA B 1 199 ? -4.039 -10.219 -2.154 1 96.38 199 ALA B O 1
ATOM 5232 N N . GLU B 1 200 ? -3.74 -10.531 0.006 1 95.12 200 GLU B N 1
ATOM 5233 C CA . GLU B 1 200 ? -4.977 -9.914 0.48 1 95.12 200 GLU B CA 1
ATOM 5234 C C . GLU B 1 200 ? -4.762 -9.203 1.816 1 95.12 200 GLU B C 1
ATOM 5236 O O . GLU B 1 200 ? -4.277 -9.812 2.773 1 95.12 200 GLU B O 1
ATOM 5241 N N . ASP B 1 201 ? -5.125 -7.945 1.862 1 94.44 201 ASP B N 1
ATOM 5242 C CA . ASP B 1 201 ? -4.973 -7.18 3.096 1 94.44 201 ASP B CA 1
ATOM 5243 C C . ASP B 1 201 ? -5.934 -7.68 4.172 1 94.44 201 ASP B C 1
ATOM 5245 O O . ASP B 1 201 ? -7.152 -7.617 4.004 1 94.44 201 ASP B O 1
ATOM 5249 N N . ASN B 1 202 ? -5.422 -8.117 5.277 1 91.5 202 ASN B N 1
ATOM 5250 C CA . ASN B 1 202 ? -6.176 -8.828 6.305 1 91.5 202 ASN B CA 1
ATOM 5251 C C . ASN B 1 202 ? -7.23 -7.93 6.941 1 91.5 202 ASN B C 1
ATOM 5253 O O . ASN B 1 202 ? -8.383 -8.328 7.094 1 91.5 202 ASN B O 1
ATOM 5257 N N . SER B 1 203 ? -6.871 -6.734 7.316 1 91.94 203 SER B N 1
ATOM 5258 C CA . SER B 1 203 ? -7.793 -5.84 8.008 1 91.94 203 SER B CA 1
ATOM 5259 C C . SER B 1 203 ? -8.953 -5.43 7.102 1 91.94 203 SER B C 1
ATOM 5261 O O . SER B 1 203 ? -10.086 -5.301 7.559 1 91.94 203 SER B O 1
ATOM 5263 N N . THR B 1 204 ? -8.648 -5.258 5.863 1 95.06 204 THR B N 1
ATOM 5264 C CA . THR B 1 204 ? -9.688 -4.941 4.887 1 95.06 204 THR B CA 1
ATOM 5265 C C . THR B 1 204 ? -10.672 -6.094 4.754 1 95.06 204 THR B C 1
ATOM 5267 O O . THR B 1 204 ? -11.891 -5.891 4.809 1 95.06 204 THR B O 1
ATOM 5270 N N . VAL B 1 205 ? -10.164 -7.305 4.617 1 94.81 205 VAL B N 1
ATOM 5271 C CA . VAL B 1 205 ? -11.008 -8.492 4.488 1 94.81 205 VAL B CA 1
ATOM 5272 C C . VAL B 1 205 ? -11.852 -8.664 5.75 1 94.81 205 VAL B C 1
ATOM 5274 O O . VAL B 1 205 ? -13.055 -8.914 5.668 1 94.81 205 VAL B O 1
ATOM 5277 N N . LYS B 1 206 ? -11.211 -8.508 6.887 1 92.62 206 LYS B N 1
ATOM 5278 C CA . LYS B 1 206 ? -11.906 -8.633 8.156 1 92.62 206 LYS B CA 1
ATOM 5279 C C . LYS B 1 206 ? -13.086 -7.66 8.234 1 92.62 206 LYS B C 1
ATOM 5281 O O . LYS B 1 206 ? -14.195 -8.055 8.602 1 92.62 206 LYS B O 1
ATOM 5286 N N . PHE B 1 207 ? -12.883 -6.418 7.887 1 95 207 PHE B N 1
ATOM 5287 C CA . PHE B 1 207 ? -13.906 -5.379 7.973 1 95 207 PHE B CA 1
ATOM 5288 C C . PHE B 1 207 ? -15.07 -5.68 7.039 1 95 207 PHE B C 1
ATOM 5290 O O . PHE B 1 207 ? -16.219 -5.699 7.461 1 95 207 PHE B O 1
ATOM 5297 N N . PHE B 1 208 ? -14.797 -6.012 5.828 1 96.31 208 PHE B N 1
ATOM 5298 C CA . PHE B 1 208 ? -15.859 -6.184 4.84 1 96.31 208 PHE B CA 1
ATOM 5299 C C . PHE B 1 208 ? -16.578 -7.516 5.039 1 96.31 208 PHE B C 1
ATOM 5301 O O . PHE B 1 208 ? -17.766 -7.637 4.742 1 96.31 208 PHE B O 1
ATOM 5308 N N . THR B 1 209 ? -15.844 -8.531 5.504 1 95.81 209 THR B N 1
ATOM 5309 C CA . THR B 1 209 ? -16.5 -9.781 5.867 1 95.81 209 THR B CA 1
ATOM 5310 C C . THR B 1 209 ? -17.547 -9.539 6.953 1 95.81 209 THR B C 1
ATOM 5312 O O . THR B 1 209 ? -18.672 -10.039 6.859 1 95.81 209 THR B O 1
ATOM 5315 N N . ALA B 1 210 ? -17.156 -8.75 7.926 1 95.19 210 ALA B N 1
ATOM 5316 C CA . ALA B 1 210 ? -18.094 -8.445 9.008 1 95.19 210 ALA B CA 1
ATOM 5317 C C . ALA B 1 210 ? -19.344 -7.734 8.477 1 95.19 210 ALA B C 1
ATOM 5319 O O . ALA B 1 210 ? -20.453 -7.965 8.961 1 95.19 210 ALA B O 1
ATOM 5320 N N . MET B 1 211 ? -19.141 -6.941 7.477 1 95.94 211 MET B N 1
ATOM 5321 C CA . MET B 1 211 ? -20.25 -6.199 6.895 1 95.94 211 MET B CA 1
ATOM 5322 C C . MET B 1 211 ? -21.188 -7.137 6.137 1 95.94 211 MET B C 1
ATOM 5324 O O . MET B 1 211 ? -22.375 -6.832 5.969 1 95.94 211 MET B O 1
ATOM 5328 N N . GLU B 1 212 ? -20.688 -8.273 5.684 1 97.31 212 GLU B N 1
ATOM 5329 C CA . GLU B 1 212 ? -21.453 -9.18 4.832 1 97.31 212 GLU B CA 1
ATOM 5330 C C . GLU B 1 212 ? -21.938 -10.391 5.617 1 97.31 212 GLU B C 1
ATOM 5332 O O . GLU B 1 212 ? -22.5 -11.328 5.043 1 97.31 212 GLU B O 1
ATOM 5337 N N . GLU B 1 213 ? -21.781 -10.391 6.91 1 93.12 213 GLU B N 1
ATOM 5338 C CA . GLU B 1 213 ? -22 -11.57 7.75 1 93.12 213 GLU B CA 1
ATOM 5339 C C . GLU B 1 213 ? -23.453 -12.047 7.66 1 93.12 213 GLU B C 1
ATOM 5341 O O . GLU B 1 213 ? -23.734 -13.234 7.812 1 93.12 213 GLU B O 1
ATOM 5346 N N . LYS B 1 214 ? -24.375 -11.133 7.379 1 96.75 214 LYS B N 1
ATOM 5347 C CA . LYS B 1 214 ? -25.781 -11.484 7.34 1 96.75 214 LYS B CA 1
ATOM 5348 C C . LYS B 1 214 ? -26.203 -11.93 5.941 1 96.75 214 LYS B C 1
ATOM 5350 O O . LYS B 1 214 ? -27.312 -12.43 5.75 1 96.75 214 LYS B O 1
ATOM 5355 N N . ASN B 1 215 ? -25.359 -11.727 5.027 1 97.69 215 ASN B N 1
ATOM 5356 C CA . ASN B 1 215 ? -25.609 -12.148 3.65 1 97.69 215 ASN B CA 1
ATOM 5357 C C . ASN B 1 215 ? -24.969 -13.492 3.344 1 97.69 215 ASN B C 1
ATOM 5359 O O . ASN B 1 215 ? -24.188 -14.008 4.148 1 97.69 215 ASN B O 1
ATOM 5363 N N . ASN B 1 216 ? -25.406 -14.172 2.27 1 97 216 ASN B N 1
ATOM 5364 C CA . ASN B 1 216 ? -24.891 -15.453 1.812 1 97 216 ASN B CA 1
ATOM 5365 C C . ASN B 1 216 ? -24.656 -15.453 0.302 1 97 216 ASN B C 1
ATOM 5367 O O . ASN B 1 216 ? -25.062 -14.523 -0.393 1 97 216 ASN B O 1
ATOM 5371 N N . GLY B 1 217 ? -23.922 -16.5 -0.122 1 97.94 217 GLY B N 1
ATOM 5372 C CA . GLY B 1 217 ? -23.703 -16.625 -1.555 1 97.94 217 GLY B CA 1
ATOM 5373 C C . GLY B 1 217 ? -22.312 -16.234 -1.985 1 97.94 217 GLY B C 1
ATOM 5374 O O . GLY B 1 217 ? -21.531 -15.719 -1.185 1 97.94 217 GLY B O 1
ATOM 5375 N N . LEU B 1 218 ? -22.047 -16.531 -3.232 1 98.56 218 LEU B N 1
ATOM 5376 C CA . LEU B 1 218 ? -20.734 -16.234 -3.795 1 98.56 218 LEU B CA 1
ATOM 5377 C C . LEU B 1 218 ? -20.531 -14.727 -3.916 1 98.56 218 LEU B C 1
ATOM 5379 O O . LEU B 1 218 ? -19.406 -14.234 -3.754 1 98.56 218 LEU B O 1
ATOM 5383 N N . ASP B 1 219 ? -21.594 -14.008 -4.246 1 98.56 219 ASP B N 1
ATOM 5384 C CA . ASP B 1 219 ? -21.516 -12.555 -4.367 1 98.56 219 ASP B CA 1
ATOM 5385 C C . ASP B 1 219 ? -21.234 -11.906 -3.008 1 98.56 219 ASP B C 1
ATOM 5387 O O . ASP B 1 219 ? -20.469 -10.953 -2.914 1 98.56 219 ASP B O 1
ATOM 5391 N N . ALA B 1 220 ? -21.859 -12.422 -1.909 1 98.5 220 ALA B N 1
ATOM 5392 C CA . ALA B 1 220 ? -21.562 -11.945 -0.561 1 98.5 220 ALA B CA 1
ATOM 5393 C C . ALA B 1 220 ? -20.109 -12.211 -0.19 1 98.5 220 ALA B C 1
ATOM 5395 O O . ALA B 1 220 ? -19.453 -11.359 0.419 1 98.5 220 ALA B O 1
ATOM 5396 N N . PHE B 1 221 ? -19.625 -13.383 -0.546 1 97.88 221 PHE B N 1
ATOM 5397 C CA . PHE B 1 221 ? -18.234 -13.742 -0.292 1 97.88 221 PHE B CA 1
ATOM 5398 C C . PHE B 1 221 ? -17.281 -12.805 -1.033 1 97.88 221 PHE B C 1
ATOM 5400 O O . PHE B 1 221 ? -16.281 -12.367 -0.476 1 97.88 221 PHE B O 1
ATOM 5407 N N . ASN B 1 222 ? -17.625 -12.477 -2.287 1 98.38 222 ASN B N 1
ATOM 5408 C CA . ASN B 1 222 ? -16.859 -11.531 -3.096 1 98.38 222 ASN B CA 1
ATOM 5409 C C . ASN B 1 222 ? -16.828 -10.148 -2.455 1 98.38 222 ASN B C 1
ATOM 5411 O O . ASN B 1 222 ? -15.766 -9.539 -2.338 1 98.38 222 ASN B O 1
ATOM 5415 N N . ARG B 1 223 ? -17.969 -9.688 -1.947 1 98.19 223 ARG B N 1
ATOM 5416 C CA . ARG B 1 223 ? -18.031 -8.383 -1.297 1 98.19 223 ARG B CA 1
ATOM 5417 C C . ARG B 1 223 ? -17.266 -8.391 0.024 1 98.19 223 ARG B C 1
ATOM 5419 O O . ARG B 1 223 ? -16.719 -7.367 0.434 1 98.19 223 ARG B O 1
ATOM 5426 N N . GLY B 1 224 ? -17.234 -9.555 0.667 1 96.94 224 GLY B N 1
ATOM 5427 C CA . GLY B 1 224 ? -16.547 -9.703 1.936 1 96.94 224 GLY B CA 1
ATOM 5428 C C . GLY B 1 224 ? -15.039 -9.703 1.791 1 96.94 224 GLY B C 1
ATOM 5429 O O . GLY B 1 224 ? -14.312 -9.414 2.75 1 96.94 224 GLY B O 1
ATOM 5430 N N . ARG B 1 225 ? -14.539 -10.039 0.646 1 96.69 225 ARG B N 1
ATOM 5431 C CA . ARG B 1 225 ? -13.125 -10.023 0.297 1 96.69 225 ARG B CA 1
ATOM 5432 C C . ARG B 1 225 ? -12.883 -9.234 -0.983 1 96.69 225 ARG B C 1
ATOM 5434 O O . ARG B 1 225 ? -12.469 -9.797 -1.998 1 96.69 225 ARG B O 1
ATOM 5441 N N . PRO B 1 226 ? -13.086 -7.977 -0.907 1 97.06 226 PRO B N 1
ATOM 5442 C CA . PRO B 1 226 ? -13.148 -7.152 -2.117 1 97.06 226 PRO B CA 1
ATOM 5443 C C . PRO B 1 226 ? -11.797 -7.031 -2.818 1 97.06 226 PRO B C 1
ATOM 5445 O O . PRO B 1 226 ? -10.75 -7.203 -2.186 1 97.06 226 PRO B O 1
ATOM 5448 N N . PRO B 1 227 ? -11.773 -6.695 -4.152 1 97.94 227 PRO B N 1
ATOM 5449 C CA . PRO B 1 227 ? -10.555 -6.578 -4.957 1 97.94 227 PRO B CA 1
ATOM 5450 C C . PRO B 1 227 ? -9.539 -5.602 -4.359 1 97.94 227 PRO B C 1
ATOM 5452 O O . PRO B 1 227 ? -8.336 -5.781 -4.52 1 97.94 227 PRO B O 1
ATOM 5455 N N . ILE B 1 228 ? -10 -4.586 -3.604 1 97.5 228 ILE B N 1
ATOM 5456 C CA . ILE B 1 228 ? -9.117 -3.582 -3.031 1 97.5 228 ILE B CA 1
ATOM 5457 C C . ILE B 1 228 ? -8.148 -4.246 -2.049 1 97.5 228 ILE B C 1
ATOM 5459 O O . ILE B 1 228 ? -7.012 -3.795 -1.886 1 97.5 228 ILE B O 1
ATOM 5463 N N . ALA B 1 229 ? -8.617 -5.324 -1.379 1 96.94 229 ALA B N 1
ATOM 5464 C CA . ALA B 1 229 ? -7.75 -6.051 -0.451 1 96.94 229 ALA B CA 1
ATOM 5465 C C . ALA B 1 229 ? -6.531 -6.621 -1.169 1 96.94 229 ALA B C 1
ATOM 5467 O O . ALA B 1 229 ? -5.426 -6.625 -0.623 1 96.94 229 ALA B O 1
ATOM 5468 N N . GLU B 1 230 ? -6.715 -7.098 -2.398 1 97.81 230 GLU B N 1
ATOM 5469 C CA . GLU B 1 230 ? -5.602 -7.578 -3.211 1 97.81 230 GLU B CA 1
ATOM 5470 C C . GLU B 1 230 ? -4.684 -6.43 -3.631 1 97.81 230 GLU B C 1
ATOM 5472 O O . GLU B 1 230 ? -3.465 -6.52 -3.48 1 97.81 230 GLU B O 1
ATOM 5477 N N . ALA B 1 231 ? -5.289 -5.375 -4.09 1 98.12 231 ALA B N 1
ATOM 5478 C CA . ALA B 1 231 ? -4.539 -4.246 -4.625 1 98.12 231 ALA B CA 1
ATOM 5479 C C . ALA B 1 231 ? -3.611 -3.65 -3.568 1 98.12 231 ALA B C 1
ATOM 5481 O O . ALA B 1 231 ? -2.461 -3.316 -3.859 1 98.12 231 ALA B O 1
ATOM 5482 N N . ILE B 1 232 ? -4.086 -3.533 -2.365 1 97.62 232 ILE B N 1
ATOM 5483 C CA . ILE B 1 232 ? -3.326 -2.936 -1.271 1 97.62 232 ILE B CA 1
ATOM 5484 C C . ILE B 1 232 ? -2.049 -3.738 -1.032 1 97.62 232 ILE B C 1
ATOM 5486 O O . ILE B 1 232 ? -0.954 -3.174 -0.98 1 97.62 232 ILE B O 1
ATOM 5490 N N . LYS B 1 233 ? -2.15 -5.043 -0.932 1 97.31 233 LYS B N 1
ATOM 5491 C CA . LYS B 1 233 ? -0.984 -5.875 -0.644 1 97.31 233 LYS B CA 1
ATOM 5492 C C . LYS B 1 233 ? -0.068 -5.977 -1.859 1 97.31 233 LYS B C 1
ATOM 5494 O O . LYS B 1 233 ? 1.157 -5.969 -1.722 1 97.31 233 LYS B O 1
ATOM 5499 N N . ILE B 1 234 ? -0.653 -6.043 -3.023 1 98.69 234 ILE B N 1
ATOM 5500 C CA . ILE B 1 234 ? 0.151 -6.152 -4.238 1 98.69 234 ILE B CA 1
ATOM 5501 C C . ILE B 1 234 ? 1.005 -4.898 -4.402 1 98.69 234 ILE B C 1
ATOM 5503 O O . ILE B 1 234 ? 2.18 -4.98 -4.77 1 98.69 234 ILE B O 1
ATOM 5507 N N . ASP B 1 235 ? 0.446 -3.721 -4.141 1 98.56 235 ASP B N 1
ATOM 5508 C CA . ASP B 1 235 ? 1.209 -2.482 -4.246 1 98.56 235 ASP B CA 1
ATOM 5509 C C . ASP B 1 235 ? 2.41 -2.496 -3.303 1 98.56 235 ASP B C 1
ATOM 5511 O O . ASP B 1 235 ? 3.525 -2.154 -3.703 1 98.56 235 ASP B O 1
ATOM 5515 N N . LYS B 1 236 ? 2.188 -2.869 -2.062 1 97.94 236 LYS B N 1
ATOM 5516 C CA . LYS B 1 236 ? 3.27 -2.938 -1.085 1 97.94 236 LYS B CA 1
ATOM 5517 C C . LYS B 1 236 ? 4.348 -3.922 -1.526 1 97.94 236 LYS B C 1
ATOM 5519 O O . LYS B 1 236 ? 5.539 -3.609 -1.473 1 97.94 236 LYS B O 1
ATOM 5524 N N . ILE B 1 237 ? 3.92 -5.086 -1.98 1 98.62 237 ILE B N 1
ATOM 5525 C CA . ILE B 1 237 ? 4.828 -6.121 -2.457 1 98.62 237 ILE B CA 1
ATOM 5526 C C . ILE B 1 237 ? 5.703 -5.566 -3.578 1 98.62 237 ILE B C 1
ATOM 5528 O O . ILE B 1 237 ? 6.93 -5.688 -3.533 1 98.62 237 ILE B O 1
ATOM 5532 N N . CYS B 1 238 ? 5.078 -5.012 -4.543 1 98.81 238 CYS B N 1
ATOM 5533 C CA . CYS B 1 238 ? 5.785 -4.578 -5.742 1 98.81 238 CYS B CA 1
ATOM 5534 C C . CYS B 1 238 ? 6.73 -3.424 -5.434 1 98.81 238 CYS B C 1
ATOM 5536 O O . CYS B 1 238 ? 7.828 -3.348 -5.988 1 98.81 238 CYS B O 1
ATOM 5538 N N . ARG B 1 239 ? 6.34 -2.502 -4.5 1 98.5 239 ARG B N 1
ATOM 5539 C CA . ARG B 1 239 ? 7.223 -1.413 -4.098 1 98.5 239 ARG B CA 1
ATOM 5540 C C . ARG B 1 239 ? 8.492 -1.949 -3.441 1 98.5 239 ARG B C 1
ATOM 5542 O O . ARG B 1 239 ? 9.594 -1.517 -3.771 1 98.5 239 ARG B O 1
ATOM 5549 N N . LEU B 1 240 ? 8.297 -2.826 -2.559 1 98.56 240 LEU B N 1
ATOM 5550 C CA . LEU B 1 240 ? 9.438 -3.414 -1.869 1 98.56 240 LEU B CA 1
ATOM 5551 C C . LEU B 1 240 ? 10.312 -4.203 -2.838 1 98.56 240 LEU B C 1
ATOM 5553 O O . LEU B 1 240 ? 11.539 -4.098 -2.803 1 98.56 240 LEU B O 1
ATOM 5557 N N . ALA B 1 241 ? 9.633 -4.996 -3.691 1 98.81 241 ALA B N 1
ATOM 5558 C CA . ALA B 1 241 ? 10.375 -5.777 -4.68 1 98.81 241 ALA B CA 1
ATOM 5559 C C . ALA B 1 241 ? 11.195 -4.871 -5.59 1 98.81 241 ALA B C 1
ATOM 5561 O O . ALA B 1 241 ? 12.336 -5.195 -5.926 1 98.81 241 ALA B O 1
ATOM 5562 N N . MET B 1 242 ? 10.586 -3.799 -5.992 1 98.12 242 MET B N 1
ATOM 5563 C CA . MET B 1 242 ? 11.305 -2.838 -6.824 1 98.12 242 MET B CA 1
ATOM 5564 C C . MET B 1 242 ? 12.516 -2.279 -6.09 1 98.12 242 MET B C 1
ATOM 5566 O O . MET B 1 242 ? 13.602 -2.178 -6.664 1 98.12 242 MET B O 1
ATOM 5570 N N . ARG B 1 243 ? 12.344 -1.937 -4.836 1 97.44 243 ARG B N 1
ATOM 5571 C CA . ARG B 1 243 ? 13.414 -1.376 -4.023 1 97.44 243 ARG B CA 1
ATOM 5572 C C . ARG B 1 243 ? 14.586 -2.348 -3.918 1 97.44 243 ARG B C 1
ATOM 5574 O O . ARG B 1 243 ? 15.75 -1.939 -3.988 1 97.44 243 ARG B O 1
ATOM 5581 N N . PHE B 1 244 ? 14.336 -3.643 -3.799 1 98 244 PHE B N 1
ATOM 5582 C CA . PHE B 1 244 ? 15.375 -4.645 -3.586 1 98 244 PHE B CA 1
ATOM 5583 C C . PHE B 1 244 ? 15.828 -5.246 -4.91 1 98 244 PHE B C 1
ATOM 5585 O O . PHE B 1 244 ? 16.812 -5.977 -4.961 1 98 244 PHE B O 1
ATOM 5592 N N . LYS B 1 245 ? 15.031 -4.984 -5.969 1 97.94 245 LYS B N 1
ATOM 5593 C CA . LYS B 1 245 ? 15.242 -5.605 -7.273 1 97.94 245 LYS B CA 1
ATOM 5594 C C . LYS B 1 245 ? 14.992 -7.109 -7.215 1 97.94 245 LYS B C 1
ATOM 5596 O O . LYS B 1 245 ? 15.75 -7.891 -7.797 1 97.94 245 LYS B O 1
ATOM 5601 N N . ALA B 1 246 ? 14.055 -7.496 -6.41 1 98.62 246 ALA B N 1
ATOM 5602 C CA . ALA B 1 246 ? 13.664 -8.898 -6.273 1 98.62 246 ALA B CA 1
ATOM 5603 C C . ALA B 1 246 ? 12.633 -9.289 -7.324 1 98.62 246 ALA B C 1
ATOM 5605 O O . ALA B 1 246 ? 11.883 -8.438 -7.809 1 98.62 246 ALA B O 1
ATOM 5606 N N . LYS B 1 247 ? 12.602 -10.531 -7.707 1 98.69 247 LYS B N 1
ATOM 5607 C CA . LYS B 1 247 ? 11.578 -11.07 -8.594 1 98.69 247 LYS B CA 1
ATOM 5608 C C . LYS B 1 247 ? 10.398 -11.609 -7.801 1 98.69 247 LYS B C 1
ATOM 5610 O O . LYS B 1 247 ? 10.578 -12.312 -6.801 1 98.69 247 LYS B O 1
ATOM 5615 N N . VAL B 1 248 ? 9.172 -11.258 -8.227 1 98.81 248 VAL B N 1
ATOM 5616 C CA . VAL B 1 248 ? 8 -11.711 -7.492 1 98.81 248 VAL B CA 1
ATOM 5617 C C . VAL B 1 248 ? 6.988 -12.32 -8.461 1 98.81 248 VAL B C 1
ATOM 5619 O O . VAL B 1 248 ? 7.035 -12.062 -9.664 1 98.81 248 VAL B O 1
ATOM 5622 N N . HIS B 1 249 ? 6.191 -13.211 -7.988 1 98.88 249 HIS B N 1
ATOM 5623 C CA . HIS B 1 249 ? 5.043 -13.812 -8.656 1 98.88 249 HIS B CA 1
ATOM 5624 C C . HIS B 1 249 ? 3.764 -13.594 -7.859 1 98.88 249 HIS B C 1
ATOM 5626 O O . HIS B 1 249 ? 3.697 -13.945 -6.68 1 98.88 249 HIS B O 1
ATOM 5632 N N . ILE B 1 250 ? 2.807 -12.93 -8.422 1 98.75 250 ILE B N 1
ATOM 5633 C CA . ILE B 1 250 ? 1.515 -12.75 -7.77 1 98.75 250 ILE B CA 1
ATOM 5634 C C . ILE B 1 250 ? 0.571 -13.883 -8.164 1 98.75 250 ILE B C 1
ATOM 5636 O O . ILE B 1 250 ? 0.163 -13.984 -9.328 1 98.75 250 ILE B O 1
ATOM 5640 N N . ALA B 1 251 ? 0.242 -14.648 -7.211 1 97.94 251 ALA B N 1
ATOM 5641 C CA . ALA B 1 251 ? -0.628 -15.797 -7.445 1 97.94 251 ALA B CA 1
ATOM 5642 C C . ALA B 1 251 ? -2.08 -15.367 -7.609 1 97.94 251 ALA B C 1
ATOM 5644 O O . ALA B 1 251 ? -2.51 -14.375 -7.008 1 97.94 251 ALA B O 1
ATOM 5645 N N . HIS B 1 252 ? -2.811 -16.016 -8.461 1 97.25 252 HIS B N 1
ATOM 5646 C CA . HIS B 1 252 ? -4.258 -16.078 -8.617 1 97.25 252 HIS B CA 1
ATOM 5647 C C . HIS B 1 252 ? -4.863 -14.688 -8.688 1 97.25 252 HIS B C 1
ATOM 5649 O O . HIS B 1 252 ? -5.793 -14.367 -7.938 1 97.25 252 HIS B O 1
ATOM 5655 N N . ILE B 1 253 ? -4.336 -13.898 -9.547 1 98.06 253 ILE B N 1
ATOM 5656 C CA . ILE B 1 253 ? -5.004 -12.648 -9.898 1 98.06 253 ILE B CA 1
ATOM 5657 C C . ILE B 1 253 ? -6.469 -12.922 -10.242 1 98.06 253 ILE B C 1
ATOM 5659 O O . ILE B 1 253 ? -6.766 -13.719 -11.141 1 98.06 253 ILE B O 1
ATOM 5663 N N . SER B 1 254 ? -7.375 -12.234 -9.539 1 97.81 254 SER B N 1
ATOM 5664 C CA . SER B 1 254 ? -8.781 -12.562 -9.711 1 97.81 254 SER B CA 1
ATOM 5665 C C . SER B 1 254 ? -9.578 -11.352 -10.195 1 97.81 254 SER B C 1
ATOM 5667 O O . SER B 1 254 ? -10.75 -11.477 -10.555 1 97.81 254 SER B O 1
ATOM 5669 N N . SER B 1 255 ? -8.93 -10.156 -10.203 1 98.31 255 SER B N 1
ATOM 5670 C CA . SER B 1 255 ? -9.711 -8.945 -10.414 1 98.31 255 SER B CA 1
ATOM 5671 C C . SER B 1 255 ? -8.945 -7.938 -11.266 1 98.31 255 SER B C 1
ATOM 5673 O O . SER B 1 255 ? -7.719 -8.008 -11.383 1 98.31 255 SER B O 1
ATOM 5675 N N . ILE B 1 256 ? -9.711 -7.016 -11.898 1 98.69 256 ILE B N 1
ATOM 5676 C CA . ILE B 1 256 ? -9.156 -5.902 -12.664 1 98.69 256 ILE B CA 1
ATOM 5677 C C . ILE B 1 256 ? -8.188 -5.105 -11.797 1 98.69 256 ILE B C 1
ATOM 5679 O O . ILE B 1 256 ? -7.066 -4.809 -12.211 1 98.69 256 ILE B O 1
ATOM 5683 N N . GLU B 1 257 ? -8.539 -4.852 -10.547 1 98.12 257 GLU B N 1
ATOM 5684 C CA . GLU B 1 257 ? -7.738 -4.027 -9.641 1 98.12 257 GLU B CA 1
ATOM 5685 C C . GLU B 1 257 ? -6.406 -4.695 -9.32 1 98.12 257 GLU B C 1
ATOM 5687 O O . GLU B 1 257 ? -5.367 -4.031 -9.273 1 98.12 257 GLU B O 1
ATOM 5692 N N . ALA B 1 258 ? -6.48 -5.965 -9.07 1 98.56 258 ALA B N 1
ATOM 5693 C CA . ALA B 1 258 ? -5.262 -6.719 -8.789 1 98.56 258 ALA B CA 1
ATOM 5694 C C . ALA B 1 258 ? -4.305 -6.676 -9.977 1 98.56 258 ALA B C 1
ATOM 5696 O O . ALA B 1 258 ? -3.121 -6.379 -9.82 1 98.56 258 ALA B O 1
ATOM 5697 N N . PHE B 1 259 ? -4.828 -6.914 -11.203 1 98.88 259 PHE B N 1
ATOM 5698 C CA . PHE B 1 259 ? -4.02 -6.914 -12.414 1 98.88 259 PHE B CA 1
ATOM 5699 C C . PHE B 1 259 ? -3.398 -5.543 -12.648 1 98.88 259 PHE B C 1
ATOM 5701 O O . PHE B 1 259 ? -2.191 -5.434 -12.867 1 98.88 259 PHE B O 1
ATOM 5708 N N . GLU B 1 260 ? -4.219 -4.535 -12.594 1 98.75 260 GLU B N 1
ATOM 5709 C CA . GLU B 1 260 ? -3.756 -3.188 -12.914 1 98.75 260 GLU B CA 1
ATOM 5710 C C . GLU B 1 260 ? -2.676 -2.732 -11.938 1 98.75 260 GLU B C 1
ATOM 5712 O O . GLU B 1 260 ? -1.722 -2.057 -12.328 1 98.75 260 GLU B O 1
ATOM 5717 N N . THR B 1 261 ? -2.834 -3.096 -10.695 1 98.56 261 THR B N 1
ATOM 5718 C CA . THR B 1 261 ? -1.849 -2.715 -9.688 1 98.56 261 THR B CA 1
ATOM 5719 C C . THR B 1 261 ? -0.5 -3.365 -9.984 1 98.56 261 THR B C 1
ATOM 5721 O O . THR B 1 261 ? 0.533 -2.693 -9.984 1 98.56 261 THR B O 1
ATOM 5724 N N . ALA B 1 262 ? -0.468 -4.66 -10.258 1 98.81 262 ALA B N 1
ATOM 5725 C CA . ALA B 1 262 ? 0.782 -5.355 -10.547 1 98.81 262 ALA B CA 1
ATOM 5726 C C . ALA B 1 262 ? 1.374 -4.887 -11.875 1 98.81 262 ALA B C 1
ATOM 5728 O O . ALA B 1 262 ? 2.588 -4.695 -11.984 1 98.81 262 ALA B O 1
ATOM 5729 N N . ASN B 1 263 ? 0.51 -4.738 -12.859 1 98.75 263 ASN B N 1
ATOM 5730 C CA . ASN B 1 263 ? 0.949 -4.371 -14.203 1 98.75 263 ASN B CA 1
ATOM 5731 C C . ASN B 1 263 ? 1.651 -3.018 -14.211 1 98.75 263 ASN B C 1
ATOM 5733 O O . ASN B 1 263 ? 2.582 -2.803 -14.992 1 98.75 263 ASN B O 1
ATOM 5737 N N . LYS B 1 264 ? 1.149 -2.117 -13.398 1 97.88 264 LYS B N 1
ATOM 5738 C CA . LYS B 1 264 ? 1.788 -0.811 -13.273 1 97.88 264 LYS B CA 1
ATOM 5739 C C . LYS B 1 264 ? 3.279 -0.952 -12.977 1 97.88 264 LYS B C 1
ATOM 5741 O O . LYS B 1 264 ? 4.105 -0.287 -13.602 1 97.88 264 LYS B O 1
ATOM 5746 N N . TYR B 1 265 ? 3.641 -1.772 -12.062 1 98.56 265 TYR B N 1
ATOM 5747 C CA . TYR B 1 265 ? 5.031 -1.944 -11.664 1 98.56 265 TYR B CA 1
ATOM 5748 C C . TYR B 1 265 ? 5.809 -2.727 -12.719 1 98.56 265 TYR B C 1
ATOM 5750 O O . TYR B 1 265 ? 7.008 -2.506 -12.906 1 98.56 265 TYR B O 1
ATOM 5758 N N . ARG B 1 266 ? 5.109 -3.66 -13.375 1 98.62 266 ARG B N 1
ATOM 5759 C CA . ARG B 1 266 ? 5.742 -4.336 -14.5 1 98.62 266 ARG B CA 1
ATOM 5760 C C . ARG B 1 266 ? 6.188 -3.336 -15.562 1 98.62 266 ARG B C 1
ATOM 5762 O O . ARG B 1 266 ? 7.305 -3.418 -16.078 1 98.62 266 ARG B O 1
ATOM 5769 N N . GLU B 1 267 ? 5.34 -2.43 -15.898 1 98.25 267 GLU B N 1
ATOM 5770 C CA . GLU B 1 267 ? 5.637 -1.399 -16.891 1 98.25 267 GLU B CA 1
ATOM 5771 C C . GLU B 1 267 ? 6.773 -0.493 -16.422 1 98.25 267 GLU B C 1
ATOM 5773 O O . GLU B 1 267 ? 7.473 0.105 -17.234 1 98.25 267 GLU B O 1
ATOM 5778 N N . MET B 1 268 ? 6.938 -0.405 -15.141 1 97.69 268 MET B N 1
ATOM 5779 C CA . MET B 1 268 ? 8.016 0.4 -14.578 1 97.69 268 MET B CA 1
ATOM 5780 C C . MET B 1 268 ? 9.32 -0.387 -14.547 1 97.69 268 MET B C 1
ATOM 5782 O O . MET B 1 268 ? 10.352 0.128 -14.117 1 97.69 268 MET B O 1
ATOM 5786 N N . GLY B 1 269 ? 9.297 -1.674 -14.891 1 98.38 269 GLY B N 1
ATOM 5787 C CA . GLY B 1 269 ? 10.523 -2.441 -15.062 1 98.38 269 GLY B CA 1
ATOM 5788 C C . GLY B 1 269 ? 10.68 -3.543 -14.031 1 98.38 269 GLY B C 1
ATOM 5789 O O . GLY B 1 269 ? 11.672 -4.281 -14.055 1 98.38 269 GLY B O 1
ATOM 5790 N N . LEU B 1 270 ? 9.719 -3.682 -13.102 1 98.56 270 LEU B N 1
ATOM 5791 C CA . LEU B 1 270 ? 9.805 -4.746 -12.109 1 98.56 270 LEU B CA 1
ATOM 5792 C C . LEU B 1 270 ? 9.578 -6.109 -12.758 1 98.56 270 LEU B C 1
ATOM 5794 O O . LEU B 1 270 ? 8.68 -6.266 -13.594 1 98.56 270 LEU B O 1
ATOM 5798 N N . ASP B 1 271 ? 10.406 -7.094 -12.414 1 98.5 271 ASP B N 1
ATOM 5799 C CA . ASP B 1 271 ? 10.141 -8.469 -12.82 1 98.5 271 ASP B CA 1
ATOM 5800 C C . ASP B 1 271 ? 9.047 -9.094 -11.961 1 98.5 271 ASP B C 1
ATOM 5802 O O . ASP B 1 271 ? 9.336 -9.75 -10.961 1 98.5 271 ASP B O 1
ATOM 5806 N N . VAL B 1 272 ? 7.824 -8.828 -12.273 1 98.75 272 VAL B N 1
ATOM 5807 C CA . VAL B 1 272 ? 6.648 -9.375 -11.609 1 98.75 272 VAL B CA 1
ATOM 5808 C C . VAL B 1 272 ? 5.836 -10.203 -12.602 1 98.75 272 VAL B C 1
ATOM 5810 O O . VAL B 1 272 ? 5.465 -9.719 -13.672 1 98.75 272 VAL B O 1
ATOM 5813 N N . SER B 1 273 ? 5.711 -11.461 -12.305 1 98.75 273 SER B N 1
ATOM 5814 C CA . SER B 1 273 ? 4.832 -12.328 -13.086 1 98.75 273 SER B CA 1
ATOM 5815 C C . SER B 1 273 ? 3.494 -12.539 -12.383 1 98.75 273 SER B C 1
ATOM 5817 O O . SER B 1 273 ? 3.387 -12.344 -11.172 1 98.75 273 SER B O 1
ATOM 5819 N N . MET B 1 274 ? 2.484 -12.828 -13.141 1 98.75 274 MET B N 1
ATOM 5820 C CA . MET B 1 274 ? 1.115 -12.969 -12.656 1 98.75 274 MET B CA 1
ATOM 5821 C C . MET B 1 274 ? 0.448 -14.211 -13.234 1 98.75 274 MET B C 1
ATOM 5823 O O . MET B 1 274 ? 0.6 -14.5 -14.422 1 98.75 274 MET B O 1
ATOM 5827 N N . GLU B 1 275 ? -0.259 -14.852 -12.375 1 98.75 275 GLU B N 1
ATOM 5828 C CA . GLU B 1 275 ? -1.071 -15.969 -12.844 1 98.75 275 GLU B CA 1
ATOM 5829 C C . GLU B 1 275 ? -2.551 -15.742 -12.555 1 98.75 275 GLU B C 1
ATOM 5831 O O . GLU B 1 275 ? -2.898 -14.938 -11.68 1 98.75 275 GLU B O 1
ATOM 5836 N N . THR B 1 276 ? -3.334 -16.391 -13.312 1 98.44 276 THR B N 1
ATOM 5837 C CA . THR B 1 276 ? -4.73 -16.609 -12.953 1 98.44 276 THR B CA 1
ATOM 5838 C C . THR B 1 276 ? -5.066 -18.094 -12.992 1 98.44 276 THR B C 1
ATOM 5840 O O . THR B 1 276 ? -4.191 -18.938 -13.219 1 98.44 276 THR B O 1
ATOM 5843 N N . GLU B 1 277 ? -6.328 -18.391 -12.625 1 97.5 277 GLU B N 1
ATOM 5844 C CA . GLU B 1 277 ? -6.734 -19.781 -12.492 1 97.5 277 GLU B CA 1
ATOM 5845 C C . GLU B 1 277 ? -7.965 -20.078 -13.344 1 97.5 277 GLU B C 1
ATOM 5847 O O . GLU B 1 277 ? -8.75 -19.188 -13.641 1 97.5 277 GLU B O 1
ATOM 5852 N N . PRO B 1 278 ? -8.148 -21.344 -13.711 1 96.88 278 PRO B N 1
ATOM 5853 C CA . PRO B 1 278 ? -9.297 -21.719 -14.547 1 96.88 278 PRO B CA 1
ATOM 5854 C C . PRO B 1 278 ? -10.633 -21.312 -13.93 1 96.88 278 PRO B C 1
ATOM 5856 O O . PRO B 1 278 ? -11.523 -20.844 -14.633 1 96.88 278 PRO B O 1
ATOM 5859 N N . HIS B 1 279 ? -10.797 -21.438 -12.617 1 96.62 279 HIS B N 1
ATOM 5860 C CA . HIS B 1 279 ? -12.094 -21.141 -12.023 1 96.62 279 HIS B CA 1
ATOM 5861 C C . HIS B 1 279 ? -12.43 -19.656 -12.141 1 96.62 279 HIS B C 1
ATOM 5863 O O . HIS B 1 279 ? -13.602 -19.281 -12.141 1 96.62 279 HIS B O 1
ATOM 5869 N N . TYR B 1 280 ? -11.453 -18.766 -12.273 1 98.06 280 TYR B N 1
ATOM 5870 C CA . TYR B 1 280 ? -11.719 -17.344 -12.484 1 98.06 280 TYR B CA 1
ATOM 5871 C C . TYR B 1 280 ? -12.102 -17.062 -13.93 1 98.06 280 TYR B C 1
ATOM 5873 O O . TYR B 1 280 ? -12.617 -15.992 -14.25 1 98.06 280 TYR B O 1
ATOM 5881 N N . LEU B 1 281 ? -11.797 -18.016 -14.828 1 98.19 281 LEU B N 1
ATOM 5882 C CA . LEU B 1 281 ? -12.078 -17.859 -16.25 1 98.19 281 LEU B CA 1
ATOM 5883 C C . LEU B 1 281 ? -13.453 -18.422 -16.609 1 98.19 281 LEU B C 1
ATOM 5885 O O . LEU B 1 281 ? -14.086 -17.953 -17.547 1 98.19 281 LEU B O 1
ATOM 5889 N N . PHE B 1 282 ? -13.922 -19.391 -15.883 1 97.38 282 PHE B N 1
ATOM 5890 C CA . PHE B 1 282 ? -15.109 -20.125 -16.297 1 97.38 282 PHE B CA 1
ATOM 5891 C C . PHE B 1 282 ? -16.312 -19.75 -15.43 1 97.38 282 PHE B C 1
ATOM 5893 O O . PHE B 1 282 ? -17.453 -20 -15.805 1 97.38 282 PHE B O 1
ATOM 5900 N N . TYR B 1 283 ? -16.047 -19.188 -14.195 1 97.62 283 TYR B N 1
ATOM 5901 C CA . TYR B 1 283 ? -17.141 -18.906 -13.266 1 97.62 283 TYR B CA 1
ATOM 5902 C C . TYR B 1 283 ? -17.047 -17.484 -12.734 1 97.62 283 TYR B C 1
ATOM 5904 O O . TYR B 1 283 ? -15.992 -16.844 -12.828 1 97.62 283 TYR B O 1
ATOM 5912 N N . ASP B 1 284 ? -18.109 -16.984 -12.312 1 98.44 284 ASP B N 1
ATOM 5913 C CA . ASP B 1 284 ? -18.172 -15.672 -11.656 1 98.44 284 ASP B CA 1
ATOM 5914 C C . ASP B 1 284 ? -19.078 -15.719 -10.43 1 98.44 284 ASP B C 1
ATOM 5916 O O . ASP B 1 284 ? -19.625 -16.766 -10.094 1 98.44 284 ASP B O 1
ATOM 5920 N N . ASP B 1 285 ? -19.203 -14.617 -9.688 1 98.69 285 ASP B N 1
ATOM 5921 C CA . ASP B 1 285 ? -19.828 -14.617 -8.359 1 98.69 285 ASP B CA 1
ATOM 5922 C C . ASP B 1 285 ? -21.344 -14.656 -8.461 1 98.69 285 ASP B C 1
ATOM 5924 O O . ASP B 1 285 ? -22.031 -14.727 -7.441 1 98.69 285 ASP B O 1
ATOM 5928 N N . SER B 1 286 ? -21.953 -14.656 -9.672 1 98.56 286 SER B N 1
ATOM 5929 C CA . SER B 1 286 ? -23.406 -14.727 -9.844 1 98.56 286 SER B CA 1
ATOM 5930 C C . SER B 1 286 ? -23.875 -16.172 -9.969 1 98.56 286 SER B C 1
ATOM 5932 O O . SER B 1 286 ? -25.078 -16.438 -10.008 1 98.56 286 SER B O 1
ATOM 5934 N N . MET B 1 287 ? -23 -17.141 -9.922 1 98.12 287 MET B N 1
ATOM 5935 C CA . MET B 1 287 ? -23.344 -18.516 -10.281 1 98.12 287 MET B CA 1
ATOM 5936 C C . MET B 1 287 ? -23.594 -19.359 -9.039 1 98.12 287 MET B C 1
ATOM 5938 O O . MET B 1 287 ? -23.203 -20.531 -8.984 1 98.12 287 MET B O 1
ATOM 5942 N N . TRP B 1 288 ? -24.156 -18.781 -8.109 1 97.81 288 TRP B N 1
ATOM 5943 C CA . TRP B 1 288 ? -24.5 -19.469 -6.859 1 97.81 288 TRP B CA 1
ATOM 5944 C C . TRP B 1 288 ? -25.391 -20.672 -7.121 1 97.81 288 TRP B C 1
ATOM 5946 O O . TRP B 1 288 ? -25.203 -21.734 -6.52 1 97.81 288 TRP B O 1
ATOM 5956 N N . ASN B 1 289 ? -26.344 -20.531 -8.008 1 97.25 289 ASN B N 1
ATOM 5957 C CA . ASN B 1 289 ? -27.281 -21.625 -8.289 1 97.25 289 ASN B CA 1
ATOM 5958 C C . ASN B 1 289 ? -26.562 -22.844 -8.852 1 97.25 289 ASN B C 1
ATOM 5960 O O . ASN B 1 289 ? -26.969 -23.984 -8.609 1 97.25 289 ASN B O 1
ATOM 5964 N N . LEU B 1 290 ? -25.531 -22.625 -9.523 1 96.44 290 LEU B N 1
ATOM 5965 C CA . LEU B 1 290 ? -24.766 -23.719 -10.125 1 96.44 290 LEU B CA 1
ATOM 5966 C C . LEU B 1 290 ? -23.781 -24.297 -9.125 1 96.44 290 LEU B C 1
ATOM 5968 O O . LEU B 1 290 ? -23.703 -25.531 -8.969 1 96.44 290 LEU B O 1
ATOM 5972 N N . LEU B 1 291 ? -23.094 -23.5 -8.383 1 96.81 291 LEU B N 1
ATOM 5973 C CA . LEU B 1 291 ? -21.906 -23.953 -7.664 1 96.81 291 LEU B CA 1
ATOM 5974 C C . LEU B 1 291 ? -22.188 -24.109 -6.172 1 96.81 291 LEU B C 1
ATOM 5976 O O . LEU B 1 291 ? -21.594 -24.953 -5.508 1 96.81 291 LEU B O 1
ATOM 5980 N N . GLY B 1 292 ? -23.125 -23.219 -5.66 1 96.88 292 GLY B N 1
ATOM 5981 C CA . GLY B 1 292 ? -23.25 -23.172 -4.211 1 96.88 292 GLY B CA 1
ATOM 5982 C C . GLY B 1 292 ? -21.922 -22.922 -3.508 1 96.88 292 GLY B C 1
ATOM 5983 O O . GLY B 1 292 ? -21.094 -22.156 -3.992 1 96.88 292 GLY B O 1
ATOM 5984 N N . VAL B 1 293 ? -21.656 -23.609 -2.35 1 96 293 VAL B N 1
ATOM 5985 C CA . VAL B 1 293 ? -20.484 -23.406 -1.517 1 96 293 VAL B CA 1
ATOM 5986 C C . VAL B 1 293 ? -19.25 -24.016 -2.201 1 96 293 VAL B C 1
ATOM 5988 O O . VAL B 1 293 ? -18.125 -23.75 -1.801 1 96 293 VAL B O 1
ATOM 5991 N N . TYR B 1 294 ? -19.516 -24.828 -3.25 1 95.38 294 TYR B N 1
ATOM 5992 C CA . TYR B 1 294 ? -18.406 -25.438 -3.971 1 95.38 294 TYR B CA 1
ATOM 5993 C C . TYR B 1 294 ? -17.609 -24.391 -4.738 1 95.38 294 TYR B C 1
ATOM 5995 O O . TYR B 1 294 ? -16.469 -24.641 -5.125 1 95.38 294 TYR B O 1
ATOM 6003 N N . GLY B 1 295 ? -18.234 -23.219 -4.98 1 96.25 295 GLY B N 1
ATOM 6004 C CA . GLY B 1 295 ? -17.562 -22.141 -5.691 1 96.25 295 GLY B CA 1
ATOM 6005 C C . GLY B 1 295 ? -16.656 -21.312 -4.801 1 96.25 295 GLY B C 1
ATOM 6006 O O . GLY B 1 295 ? -16 -20.391 -5.277 1 96.25 295 GLY B O 1
ATOM 6007 N N . LYS B 1 296 ? -16.562 -21.672 -3.496 1 95.5 296 LYS B N 1
ATOM 6008 C CA . LYS B 1 296 ? -15.727 -20.891 -2.592 1 95.5 296 LYS B CA 1
ATOM 6009 C C . LYS B 1 296 ? -14.25 -21.125 -2.867 1 95.5 296 LYS B C 1
ATOM 6011 O O . LYS B 1 296 ? -13.766 -22.266 -2.754 1 95.5 296 LYS B O 1
ATOM 6016 N N . VAL B 1 297 ? -13.57 -20.062 -3.238 1 95.31 297 VAL B N 1
ATOM 6017 C CA . VAL B 1 297 ? -12.125 -20.031 -3.436 1 95.31 297 VAL B CA 1
ATOM 6018 C C . VAL B 1 297 ? -11.562 -18.703 -2.916 1 95.31 297 VAL B C 1
ATOM 6020 O O . VAL B 1 297 ? -12.305 -17.75 -2.697 1 95.31 297 VAL B O 1
ATOM 6023 N N . ASN B 1 298 ? -10.281 -18.672 -2.672 1 93.25 298 ASN B N 1
ATOM 6024 C CA . ASN B 1 298 ? -9.578 -17.469 -2.252 1 93.25 298 ASN B CA 1
ATOM 6025 C C . ASN B 1 298 ? -8.445 -17.109 -3.211 1 93.25 298 ASN B C 1
ATOM 6027 O O . ASN B 1 298 ? -7.543 -17.922 -3.436 1 93.25 298 ASN B O 1
ATOM 6031 N N . PRO B 1 299 ? -8.453 -15.945 -3.73 1 95.69 299 PRO B N 1
ATOM 6032 C CA . PRO B 1 299 ? -9.5 -14.914 -3.691 1 95.69 299 PRO B CA 1
ATOM 6033 C C . PRO B 1 299 ? -10.812 -15.383 -4.305 1 95.69 299 PRO B C 1
ATOM 6035 O O . PRO B 1 299 ? -10.836 -16.375 -5.035 1 95.69 299 PRO B O 1
ATOM 6038 N N . PRO B 1 300 ? -11.898 -14.688 -3.996 1 97.31 300 PRO B N 1
ATOM 6039 C CA . PRO B 1 300 ? -13.219 -15.164 -4.434 1 97.31 300 PRO B CA 1
ATOM 6040 C C . PRO B 1 300 ? -13.406 -15.07 -5.945 1 97.31 300 PRO B C 1
ATOM 6042 O O . PRO B 1 300 ? -12.672 -14.344 -6.617 1 97.31 300 PRO B O 1
ATOM 6045 N N . LEU B 1 301 ? -14.367 -15.906 -6.398 1 98.38 301 LEU B N 1
ATOM 6046 C CA . LEU B 1 301 ? -14.891 -15.594 -7.723 1 98.38 301 LEU B CA 1
ATOM 6047 C C . LEU B 1 301 ? -15.383 -14.148 -7.785 1 98.38 301 LEU B C 1
ATOM 6049 O O . LEU B 1 301 ? -16.016 -13.664 -6.848 1 98.38 301 LEU B O 1
ATOM 6053 N N . ARG B 1 302 ? -15.07 -13.477 -8.867 1 98.75 302 ARG B N 1
ATOM 6054 C CA . ARG B 1 302 ? -15.375 -12.055 -9.008 1 98.75 302 ARG B CA 1
ATOM 6055 C C . ARG B 1 302 ? -16.531 -11.836 -9.984 1 98.75 302 ARG B C 1
ATOM 6057 O O . ARG B 1 302 ? -17.25 -12.781 -10.328 1 98.75 302 ARG B O 1
ATOM 6064 N N . THR B 1 303 ? -16.781 -10.586 -10.344 1 98.75 303 THR B N 1
ATOM 6065 C CA . THR B 1 303 ? -17.891 -10.242 -11.227 1 98.75 303 THR B CA 1
ATOM 6066 C C . THR B 1 303 ? -17.625 -10.719 -12.648 1 98.75 303 THR B C 1
ATOM 6068 O O . THR B 1 303 ? -16.484 -11.023 -13 1 98.75 303 THR B O 1
ATOM 6071 N N . LYS B 1 304 ? -18.688 -10.773 -13.414 1 98.62 304 LYS B N 1
ATOM 6072 C CA . LYS B 1 304 ? -18.562 -11.102 -14.836 1 98.62 304 LYS B CA 1
ATOM 6073 C C . LYS B 1 304 ? -17.578 -10.172 -15.531 1 98.62 304 LYS B C 1
ATOM 6075 O O . LYS B 1 304 ? -16.828 -10.609 -16.422 1 98.62 304 LYS B O 1
ATOM 6080 N N . LEU B 1 305 ? -17.562 -8.953 -15.141 1 98.56 305 LEU B N 1
ATOM 6081 C CA . LEU B 1 305 ? -16.656 -7.98 -15.734 1 98.56 305 LEU B CA 1
ATOM 6082 C C . LEU B 1 305 ? -15.195 -8.359 -15.469 1 98.56 305 LEU B C 1
ATOM 6084 O O . LEU B 1 305 ? -14.352 -8.25 -16.359 1 98.56 305 LEU B O 1
ATOM 6088 N N . ASP B 1 306 ? -14.898 -8.789 -14.25 1 98.75 306 ASP B N 1
ATOM 6089 C CA . ASP B 1 306 ? -13.547 -9.234 -13.906 1 98.75 306 ASP B CA 1
ATOM 6090 C C . ASP B 1 306 ? -13.148 -10.453 -14.734 1 98.75 306 ASP B C 1
ATOM 6092 O O . ASP B 1 306 ? -12.023 -10.516 -15.242 1 98.75 306 ASP B O 1
ATOM 6096 N N . ARG B 1 307 ? -14.062 -11.375 -14.812 1 98.56 307 ARG B N 1
ATOM 6097 C CA . ARG B 1 307 ? -13.82 -12.594 -15.578 1 98.56 307 ARG B CA 1
ATOM 6098 C C . ARG B 1 307 ? -13.484 -12.273 -17.031 1 98.56 307 ARG B C 1
ATOM 6100 O O . ARG B 1 307 ? -12.484 -12.75 -17.562 1 98.56 307 ARG B O 1
ATOM 6107 N N . GLU B 1 308 ? -14.281 -11.453 -17.656 1 98.69 308 GLU B N 1
ATOM 6108 C CA . GLU B 1 308 ? -14.094 -11.086 -19.062 1 98.69 308 GLU B CA 1
ATOM 6109 C C . GLU B 1 308 ? -12.781 -10.32 -19.25 1 98.69 308 GLU B C 1
ATOM 6111 O O . GLU B 1 308 ? -12.086 -10.516 -20.25 1 98.69 308 GLU B O 1
ATOM 6116 N N . PHE B 1 309 ? -12.492 -9.477 -18.312 1 98.81 309 PHE B N 1
ATOM 6117 C CA . PHE B 1 309 ? -11.242 -8.734 -18.359 1 98.81 309 PHE B CA 1
ATOM 6118 C C . PHE B 1 309 ? -10.047 -9.688 -18.344 1 98.81 309 PHE B C 1
ATOM 6120 O O . PHE B 1 309 ? -9.109 -9.523 -19.125 1 98.81 309 PHE B O 1
ATOM 6127 N N . LEU B 1 310 ? -10.055 -10.688 -17.469 1 98.75 310 LEU B N 1
ATOM 6128 C CA . LEU B 1 310 ? -8.953 -11.641 -17.375 1 98.75 310 LEU B CA 1
ATOM 6129 C C . LEU B 1 310 ? -8.789 -12.414 -18.672 1 98.75 310 LEU B C 1
ATOM 6131 O O . LEU B 1 310 ? -7.668 -12.625 -19.141 1 98.75 310 LEU B O 1
ATOM 6135 N N . ILE B 1 311 ? -9.883 -12.82 -19.25 1 98.75 311 ILE B N 1
ATOM 6136 C CA . ILE B 1 311 ? -9.852 -13.555 -20.5 1 98.75 311 ILE B CA 1
ATOM 6137 C C . ILE B 1 311 ? -9.195 -12.695 -21.578 1 98.75 311 ILE B C 1
ATOM 6139 O O . ILE B 1 311 ? -8.352 -13.18 -22.344 1 98.75 311 ILE B O 1
ATOM 6143 N N . LYS B 1 312 ? -9.578 -11.445 -21.594 1 98.69 312 LYS B N 1
ATOM 6144 C CA . LYS B 1 312 ? -8.977 -10.523 -22.547 1 98.69 312 LYS B CA 1
ATOM 6145 C C . LYS B 1 312 ? -7.473 -10.406 -22.328 1 98.69 312 LYS B C 1
ATOM 6147 O O . LYS B 1 312 ? -6.699 -10.398 -23.297 1 98.69 312 LYS B O 1
ATOM 6152 N N . LYS B 1 313 ? -7.055 -10.312 -21.094 1 98.69 313 LYS B N 1
ATOM 6153 C CA . LYS B 1 313 ? -5.637 -10.156 -20.781 1 98.69 313 LYS B CA 1
ATOM 6154 C C . LYS B 1 313 ? -4.855 -11.422 -21.125 1 98.69 313 LYS B C 1
ATOM 6156 O O . LYS B 1 313 ? -3.672 -11.352 -21.469 1 98.69 313 LYS B O 1
ATOM 6161 N N . LEU B 1 314 ? -5.492 -12.586 -21.078 1 98.56 314 LEU B N 1
ATOM 6162 C CA . LEU B 1 314 ? -4.871 -13.828 -21.531 1 98.56 314 LEU B CA 1
ATOM 6163 C C . LEU B 1 314 ? -4.613 -13.797 -23.031 1 98.56 314 LEU B C 1
ATOM 6165 O O . LEU B 1 314 ? -3.531 -14.172 -23.484 1 98.56 314 LEU B O 1
ATOM 6169 N N . SER B 1 315 ? -5.605 -13.328 -23.75 1 98.12 315 SER B N 1
ATOM 6170 C CA . SER B 1 315 ? -5.477 -13.289 -25.203 1 98.12 315 SER B CA 1
ATOM 6171 C C . SER B 1 315 ? -4.395 -12.305 -25.641 1 98.12 315 SER B C 1
ATOM 6173 O O . SER B 1 315 ? -3.811 -12.445 -26.719 1 98.12 315 SER B O 1
ATOM 6175 N N . GLU B 1 316 ? -4.141 -11.297 -24.75 1 98.38 316 GLU B N 1
ATOM 6176 C CA . GLU B 1 316 ? -3.1 -10.305 -25.016 1 98.38 316 GLU B CA 1
ATOM 6177 C C . GLU B 1 316 ? -1.749 -10.773 -24.469 1 98.38 316 GLU B C 1
ATOM 6179 O O . GLU B 1 316 ? -0.746 -10.07 -24.609 1 98.38 316 GLU B O 1
ATOM 6184 N N . ARG B 1 317 ? -1.721 -11.969 -23.875 1 98.19 317 ARG B N 1
ATOM 6185 C CA . ARG B 1 317 ? -0.532 -12.547 -23.25 1 98.19 317 ARG B CA 1
ATOM 6186 C C . ARG B 1 317 ? 0.075 -11.578 -22.234 1 98.19 317 ARG B C 1
ATOM 6188 O O . ARG B 1 317 ? 1.293 -11.398 -22.203 1 98.19 317 ARG B O 1
ATOM 6195 N N . LYS B 1 318 ? -0.838 -10.914 -21.469 1 98.5 318 LYS B N 1
ATOM 6196 C CA . LYS B 1 318 ? -0.423 -10.008 -20.406 1 98.5 318 LYS B CA 1
ATOM 6197 C C . LYS B 1 318 ? -0.444 -10.711 -19.047 1 98.5 318 LYS B C 1
ATOM 6199 O O . LYS B 1 318 ? 0.023 -10.164 -18.047 1 98.5 318 LYS B O 1
ATOM 6204 N N . LEU B 1 319 ? -0.935 -11.906 -18.984 1 98.75 319 LEU B N 1
ATOM 6205 C CA . LEU B 1 319 ? -0.75 -12.828 -17.875 1 98.75 319 LEU B CA 1
ATOM 6206 C C . LEU B 1 319 ? 0.278 -13.898 -18.219 1 98.75 319 LEU B C 1
ATOM 6208 O O . LEU B 1 319 ? 0.498 -14.195 -19.391 1 98.75 319 LEU B O 1
ATOM 6212 N N . ASP B 1 320 ? 0.842 -14.453 -17.172 1 98.75 320 ASP B N 1
ATOM 6213 C CA . ASP B 1 320 ? 2.023 -15.273 -17.422 1 98.75 320 ASP B CA 1
ATOM 6214 C C . ASP B 1 320 ? 1.678 -16.766 -17.375 1 98.75 320 ASP B C 1
ATOM 6216 O O . ASP B 1 320 ? 2.42 -17.594 -17.906 1 98.75 320 ASP B O 1
ATOM 6220 N N . SER B 1 321 ? 0.555 -17.078 -16.734 1 98.38 321 SER B N 1
ATOM 6221 C CA . SER B 1 321 ? 0.22 -18.5 -16.625 1 98.38 321 SER B CA 1
ATOM 6222 C C . SER B 1 321 ? -1.242 -18.688 -16.25 1 98.38 321 SER B C 1
ATOM 6224 O O . SER B 1 321 ? -1.833 -17.828 -15.578 1 98.38 321 SER B O 1
ATOM 6226 N N . ILE B 1 322 ? -1.798 -19.734 -16.734 1 98.25 322 ILE B N 1
ATOM 6227 C CA . ILE B 1 322 ? -2.992 -20.328 -16.141 1 98.25 322 ILE B CA 1
ATOM 6228 C C . ILE B 1 322 ? -2.596 -21.484 -15.234 1 98.25 322 ILE B C 1
ATOM 6230 O O . ILE B 1 322 ? -2.307 -22.594 -15.711 1 98.25 322 ILE B O 1
ATOM 6234 N N . SER B 1 323 ? -2.543 -21.188 -13.977 1 97.5 323 SER B N 1
ATOM 6235 C CA . SER B 1 323 ? -2.152 -22.203 -12.992 1 97.5 323 SER B CA 1
ATOM 6236 C C . SER B 1 323 ? -3.375 -22.875 -12.375 1 97.5 323 SER B C 1
ATOM 6238 O O . SER B 1 323 ? -4.445 -22.266 -12.289 1 97.5 323 SER B O 1
ATOM 6240 N N . SER B 1 324 ? -3.217 -24.062 -12.008 1 95.94 324 SER B N 1
ATOM 6241 C CA . SER B 1 324 ? -4.387 -24.844 -11.625 1 95.94 324 SER B CA 1
ATOM 6242 C C . SER B 1 324 ? -4.922 -24.406 -10.266 1 95.94 324 SER B C 1
ATOM 6244 O O . SER B 1 324 ? -6.137 -24.344 -10.062 1 95.94 324 SER B O 1
ATOM 6246 N N . ASP B 1 325 ? -3.971 -24.109 -9.305 1 94.94 325 ASP B N 1
ATOM 6247 C CA . ASP B 1 325 ? -4.309 -23.875 -7.902 1 94.94 325 ASP B CA 1
ATOM 6248 C C . ASP B 1 325 ? -5.176 -25 -7.348 1 94.94 325 ASP B C 1
ATOM 6250 O O . ASP B 1 325 ? -6.105 -24.75 -6.574 1 94.94 325 ASP B O 1
ATOM 6254 N N . VAL B 1 326 ? -4.922 -26.156 -7.773 1 91.69 326 VAL B N 1
ATOM 6255 C CA . VAL B 1 326 ? -5.66 -27.312 -7.312 1 91.69 326 VAL B CA 1
ATOM 6256 C C . VAL B 1 326 ? -5.512 -27.469 -5.801 1 91.69 326 VAL B C 1
ATOM 6258 O O . VAL B 1 326 ? -4.395 -27.469 -5.277 1 91.69 326 VAL B O 1
ATOM 6261 N N . ASN B 1 327 ? -6.52 -27.422 -5.152 1 89.75 327 ASN B N 1
ATOM 6262 C CA . ASN B 1 327 ? -6.77 -27.797 -3.766 1 89.75 327 ASN B CA 1
ATOM 6263 C C . ASN B 1 327 ? -7.992 -28.703 -3.646 1 89.75 327 ASN B C 1
ATOM 6265 O O . ASN B 1 327 ? -9.094 -28.234 -3.379 1 89.75 327 ASN B O 1
ATOM 6269 N N . ALA B 1 328 ? -7.68 -29.953 -3.865 1 86.75 328 ALA B N 1
ATOM 6270 C CA . ALA B 1 328 ? -8.742 -30.938 -4.066 1 86.75 328 ALA B CA 1
ATOM 6271 C C . ALA B 1 328 ? -9.375 -31.344 -2.736 1 86.75 328 ALA B C 1
ATOM 6273 O O . ALA B 1 328 ? -8.688 -31.859 -1.851 1 86.75 328 ALA B O 1
ATOM 6274 N N . LEU B 1 329 ? -10.648 -31.031 -2.656 1 90.75 329 LEU B N 1
ATOM 6275 C CA . LEU B 1 329 ? -11.453 -31.375 -1.485 1 90.75 329 LEU B CA 1
ATOM 6276 C C . LEU B 1 329 ? -12.719 -32.125 -1.892 1 90.75 329 LEU B C 1
ATOM 6278 O O . LEU B 1 329 ? -13.336 -31.797 -2.908 1 90.75 329 LEU B O 1
ATOM 6282 N N . THR B 1 330 ? -13.062 -33.062 -1.087 1 91.44 330 THR B N 1
ATOM 6283 C CA . THR B 1 330 ? -14.344 -33.75 -1.292 1 91.44 330 THR B CA 1
ATOM 6284 C C . THR B 1 330 ? -15.508 -32.812 -1.002 1 91.44 330 THR B C 1
ATOM 6286 O O . THR B 1 330 ? -15.32 -31.75 -0.395 1 91.44 330 THR B O 1
ATOM 6289 N N . ALA B 1 331 ? -16.656 -33.281 -1.455 1 93.5 331 ALA B N 1
ATOM 6290 C CA . ALA B 1 331 ? -17.859 -32.5 -1.162 1 93.5 331 ALA B CA 1
ATOM 6291 C C . ALA B 1 331 ? -18.031 -32.312 0.341 1 93.5 331 ALA B C 1
ATOM 6293 O O . ALA B 1 331 ? -18.359 -31.203 0.79 1 93.5 331 ALA B O 1
ATOM 6294 N N . ARG B 1 332 ? -17.812 -33.281 1.065 1 93.12 332 ARG B N 1
ATOM 6295 C CA . ARG B 1 332 ? -17.953 -33.25 2.518 1 93.12 332 ARG B CA 1
ATOM 6296 C C . ARG B 1 332 ? -16.984 -32.25 3.129 1 93.12 332 ARG B C 1
ATOM 6298 O O . ARG B 1 332 ? -17.344 -31.469 4.016 1 93.12 332 ARG B O 1
ATOM 6305 N N . GLN B 1 333 ? -15.75 -32.25 2.674 1 89.69 333 GLN B N 1
ATOM 6306 C CA . GLN B 1 333 ? -14.727 -31.328 3.17 1 89.69 333 GLN B CA 1
ATOM 6307 C C . GLN B 1 333 ? -15.078 -29.891 2.826 1 89.69 333 GLN B C 1
ATOM 6309 O O . GLN B 1 333 ? -14.852 -28.984 3.631 1 89.69 333 GLN B O 1
ATOM 6314 N N . LYS B 1 334 ? -15.648 -29.688 1.677 1 91.31 334 LYS B N 1
ATOM 6315 C CA . LYS B 1 334 ? -15.992 -28.359 1.209 1 91.31 334 LYS B CA 1
ATOM 6316 C C . LYS B 1 334 ? -17.156 -27.766 2.014 1 91.31 334 LYS B C 1
ATOM 6318 O O . LYS B 1 334 ? -17.125 -26.594 2.398 1 91.31 334 LYS B O 1
ATOM 6323 N N . MET B 1 335 ? -18.172 -28.625 2.244 1 92 335 MET B N 1
ATOM 6324 C CA . MET B 1 335 ? -19.406 -28.156 2.889 1 92 335 MET B CA 1
ATOM 6325 C C . MET B 1 335 ? -19.25 -28.125 4.406 1 92 335 MET B C 1
ATOM 6327 O O . MET B 1 335 ? -20.062 -27.516 5.105 1 92 335 MET B O 1
ATOM 6331 N N . LYS B 1 336 ? -18.156 -28.781 4.789 1 83.94 336 LYS B N 1
ATOM 6332 C CA . LYS B 1 336 ? -17.938 -29.016 6.215 1 83.94 336 LYS B CA 1
ATOM 6333 C C . LYS B 1 336 ? -19.188 -29.625 6.867 1 83.94 336 LYS B C 1
ATOM 6335 O O . LYS B 1 336 ? -19.484 -30.797 6.656 1 83.94 336 LYS B O 1
ATOM 6340 N N . ASN B 1 337 ? -20.188 -28.734 7.465 1 75.62 337 ASN B N 1
ATOM 6341 C CA . ASN B 1 337 ? -21.375 -29.266 8.117 1 75.62 337 ASN B CA 1
ATOM 6342 C C . ASN B 1 337 ? -22.656 -28.812 7.418 1 75.62 337 ASN B C 1
ATOM 6344 O O . ASN B 1 337 ? -23.734 -28.828 8.016 1 75.62 337 ASN B O 1
ATOM 6348 N N . GLY B 1 338 ? -22.453 -28.547 6.262 1 81.44 338 GLY B N 1
ATOM 6349 C CA . GLY B 1 338 ? -23.641 -28.016 5.609 1 81.44 338 GLY B CA 1
ATOM 6350 C C . GLY B 1 338 ? -24 -28.766 4.34 1 81.44 338 GLY B C 1
ATOM 6351 O O . GLY B 1 338 ? -23.828 -29.984 4.262 1 81.44 338 GLY B O 1
ATOM 6352 N N . ASP B 1 339 ? -24.719 -28.094 3.514 1 92.38 339 ASP B N 1
ATOM 6353 C CA . ASP B 1 339 ? -25.109 -28.578 2.195 1 92.38 339 ASP B CA 1
ATOM 6354 C C . ASP B 1 339 ? -24.609 -27.641 1.092 1 92.38 339 ASP B C 1
ATOM 6356 O O . ASP B 1 339 ? -23.922 -26.656 1.368 1 92.38 339 ASP B O 1
ATOM 6360 N N . LYS B 1 340 ? -24.797 -28.047 -0.082 1 95 340 LYS B N 1
ATOM 6361 C CA . LYS B 1 340 ? -24.297 -27.312 -1.244 1 95 340 LYS B CA 1
ATOM 6362 C C . LYS B 1 340 ? -24.688 -25.844 -1.179 1 95 340 LYS B C 1
ATOM 6364 O O . LYS B 1 340 ? -23.922 -24.969 -1.617 1 95 340 LYS B O 1
ATOM 6369 N N . TYR B 1 341 ? -25.844 -25.562 -0.648 1 96.38 341 TYR B N 1
ATOM 6370 C CA . TYR B 1 341 ? -26.328 -24.203 -0.563 1 96.38 341 TYR B CA 1
ATOM 6371 C C . TYR B 1 341 ? -26.344 -23.703 0.88 1 96.38 341 TYR B C 1
ATOM 6373 O O . TYR B 1 341 ? -27.172 -22.875 1.252 1 96.38 341 TYR B O 1
ATOM 6381 N N . GLY B 1 342 ? -25.5 -24.25 1.683 1 95.31 342 GLY B N 1
ATOM 6382 C CA . GLY B 1 342 ? -25.344 -23.828 3.068 1 95.31 342 GLY B CA 1
ATOM 6383 C C . GLY B 1 342 ? -24.656 -22.5 3.215 1 95.31 342 GLY B C 1
ATOM 6384 O O . GLY B 1 342 ? -24.641 -21.688 2.283 1 95.31 342 GLY B O 1
ATOM 6385 N N . ASN B 1 343 ? -24.094 -22.266 4.383 1 95.12 343 ASN B N 1
ATOM 6386 C CA . ASN B 1 343 ? -23.438 -21.016 4.723 1 95.12 343 ASN B CA 1
ATOM 6387 C C . ASN B 1 343 ? -22.062 -20.891 4.059 1 95.12 343 ASN B C 1
ATOM 6389 O O . ASN B 1 343 ? -21.156 -21.656 4.375 1 95.12 343 ASN B O 1
ATOM 6393 N N . ILE B 1 344 ? -21.875 -19.891 3.242 1 96.19 344 ILE B N 1
ATOM 6394 C CA . ILE B 1 344 ? -20.641 -19.688 2.475 1 96.19 344 ILE B CA 1
ATOM 6395 C C . ILE B 1 344 ? -19.484 -19.422 3.426 1 96.19 344 ILE B C 1
ATOM 6397 O O . ILE B 1 344 ? -18.344 -19.781 3.139 1 96.19 344 ILE B O 1
ATOM 6401 N N . TRP B 1 345 ? -19.75 -18.828 4.562 1 93.75 345 TRP B N 1
ATOM 6402 C CA . TRP B 1 345 ? -18.719 -18.406 5.5 1 93.75 345 TRP B CA 1
ATOM 6403 C C . TRP B 1 345 ? -18.172 -19.609 6.273 1 93.75 345 TRP B C 1
ATOM 6405 O O . TRP B 1 345 ? -17.062 -19.531 6.828 1 93.75 345 TRP B O 1
ATOM 6415 N N . ASP B 1 346 ? -18.859 -20.734 6.277 1 91.38 346 ASP B N 1
ATOM 6416 C CA . ASP B 1 346 ? -18.438 -21.938 6.992 1 91.38 346 ASP B CA 1
ATOM 6417 C C . ASP B 1 346 ? -17.719 -22.906 6.055 1 91.38 346 ASP B C 1
ATOM 6419 O O . ASP B 1 346 ? -16.984 -23.797 6.512 1 91.38 346 ASP B O 1
ATOM 6423 N N . ALA B 1 347 ? -17.953 -22.781 4.766 1 92.62 347 ALA B N 1
ATOM 6424 C CA . ALA B 1 347 ? -17.406 -23.719 3.775 1 92.62 347 ALA B CA 1
ATOM 6425 C C . ALA B 1 347 ? -15.898 -23.547 3.633 1 92.62 347 ALA B C 1
ATOM 6427 O O . ALA B 1 347 ? -15.344 -22.5 4.012 1 92.62 347 ALA B O 1
ATOM 6428 N N . SER B 1 348 ? -15.211 -24.547 3.096 1 91.12 348 SER B N 1
ATOM 6429 C CA . SER B 1 348 ? -13.773 -24.5 2.852 1 91.12 348 SER B CA 1
ATOM 6430 C C . SER B 1 348 ? -13.477 -24.031 1.431 1 91.12 348 SER B C 1
ATOM 6432 O O . SER B 1 348 ? -14.18 -24.391 0.489 1 91.12 348 SER B O 1
ATOM 6434 N N . PRO B 1 349 ? -12.469 -23.25 1.315 1 91.19 349 PRO B N 1
ATOM 6435 C CA . PRO B 1 349 ? -12.07 -22.844 -0.037 1 91.19 349 PRO B CA 1
ATOM 6436 C C . PRO B 1 349 ? -11.273 -23.938 -0.761 1 91.19 349 PRO B C 1
ATOM 6438 O O . PRO B 1 349 ? -10.5 -24.656 -0.133 1 91.19 349 PRO B O 1
ATOM 6441 N N . GLY B 1 350 ? -11.383 -24.047 -2.025 1 89.56 350 GLY B N 1
ATOM 6442 C CA . GLY B 1 350 ? -10.672 -25 -2.869 1 89.56 350 GLY B CA 1
ATOM 6443 C C . GLY B 1 350 ? -11.414 -25.328 -4.152 1 89.56 350 GLY B C 1
ATOM 6444 O O . GLY B 1 350 ? -12.625 -25.109 -4.246 1 89.56 350 GLY B O 1
ATOM 6445 N N . PHE B 1 351 ? -10.688 -25.766 -5.07 1 87.5 351 PHE B N 1
ATOM 6446 C CA . PHE B 1 351 ? -11.266 -26.172 -6.348 1 87.5 351 PHE B CA 1
ATOM 6447 C C . PHE B 1 351 ? -10.398 -27.234 -7.016 1 87.5 351 PHE B C 1
ATOM 6449 O O . PHE B 1 351 ? -9.203 -27.344 -6.73 1 87.5 351 PHE B O 1
ATOM 6456 N N . ASP B 1 352 ? -11.023 -28.172 -7.75 1 80.31 352 ASP B N 1
ATOM 6457 C CA . ASP B 1 352 ? -10.273 -29.141 -8.539 1 80.31 352 ASP B CA 1
ATOM 6458 C C . ASP B 1 352 ? -10.734 -29.141 -9.992 1 80.31 352 ASP B C 1
ATOM 6460 O O . ASP B 1 352 ? -11.922 -29.328 -10.273 1 80.31 352 ASP B O 1
ATOM 6464 N N . ASN B 1 353 ? -9.836 -28.875 -10.93 1 78 353 ASN B N 1
ATOM 6465 C CA . ASN B 1 353 ? -10.195 -28.922 -12.344 1 78 353 ASN B CA 1
ATOM 6466 C C . ASN B 1 353 ? -8.977 -29.203 -13.227 1 78 353 ASN B C 1
ATOM 6468 O O . ASN B 1 353 ? -8.984 -28.875 -14.414 1 78 353 ASN B O 1
ATOM 6472 N N . ILE B 1 354 ? -7.965 -29.875 -12.633 1 90.25 354 ILE B N 1
ATOM 6473 C CA . ILE B 1 354 ? -6.699 -29.781 -13.352 1 90.25 354 ILE B CA 1
ATOM 6474 C C . ILE B 1 354 ? -6.781 -30.594 -14.641 1 90.25 354 ILE B C 1
ATOM 6476 O O . ILE B 1 354 ? -6.316 -30.156 -15.695 1 90.25 354 ILE B O 1
ATOM 6480 N N . GLN B 1 355 ? -7.453 -31.812 -14.656 1 93.5 355 GLN B N 1
ATOM 6481 C CA . GLN B 1 355 ? -7.523 -32.656 -15.836 1 93.5 355 GLN B CA 1
ATOM 6482 C C . GLN B 1 355 ? -8.398 -32.031 -16.922 1 93.5 355 GLN B C 1
ATOM 6484 O O . GLN B 1 355 ? -8.219 -32.312 -18.109 1 93.5 355 GLN B O 1
ATOM 6489 N N . MET B 1 356 ? -9.266 -31.188 -16.516 1 93.44 356 MET B N 1
ATOM 6490 C CA . MET B 1 356 ? -10.242 -30.609 -17.438 1 93.44 356 MET B CA 1
ATOM 6491 C C . MET B 1 356 ? -9.781 -29.25 -17.938 1 93.44 356 MET B C 1
ATOM 6493 O O . MET B 1 356 ? -10.422 -28.656 -18.812 1 93.44 356 MET B O 1
ATOM 6497 N N . THR B 1 357 ? -8.688 -28.75 -17.438 1 95.81 357 THR B N 1
ATOM 6498 C CA . THR B 1 357 ? -8.266 -27.391 -17.766 1 95.81 357 THR B CA 1
ATOM 6499 C C . THR B 1 357 ? -8.102 -27.219 -19.281 1 95.81 357 THR B C 1
ATOM 6501 O O . THR B 1 357 ? -8.742 -26.359 -19.875 1 95.81 357 THR B O 1
ATOM 6504 N N . LEU B 1 358 ? -7.391 -28.094 -19.969 1 96.81 358 LEU B N 1
ATOM 6505 C CA . LEU B 1 358 ? -7.109 -27.969 -21.391 1 96.81 358 LEU B CA 1
ATOM 6506 C C . LEU B 1 358 ? -8.383 -28.125 -22.219 1 96.81 358 LEU B C 1
ATOM 6508 O O . LEU B 1 358 ? -8.719 -27.266 -23.031 1 96.81 358 LEU B O 1
ATOM 6512 N N . PRO B 1 359 ? -9.211 -29.203 -22.031 1 96.38 359 PRO B N 1
ATOM 6513 C CA . PRO B 1 359 ? -10.445 -29.359 -22.812 1 96.38 359 PRO B CA 1
ATOM 6514 C C . PRO B 1 359 ? -11.406 -28.188 -22.641 1 96.38 359 PRO B C 1
ATOM 6516 O O . PRO B 1 359 ? -12.062 -27.781 -23.609 1 96.38 359 PRO B O 1
ATOM 6519 N N . ARG B 1 360 ? -11.461 -27.656 -21.453 1 96.31 360 ARG B N 1
ATOM 6520 C CA . ARG B 1 360 ? -12.367 -26.531 -21.203 1 96.31 360 ARG B CA 1
ATOM 6521 C C . ARG B 1 360 ? -11.883 -25.266 -21.906 1 96.31 360 ARG B C 1
ATOM 6523 O O . ARG B 1 360 ? -12.68 -24.516 -22.469 1 96.31 360 ARG B O 1
ATOM 6530 N N . LEU B 1 361 ? -10.57 -25.031 -21.828 1 97.69 361 LEU B N 1
ATOM 6531 C CA . LEU B 1 361 ? -10.008 -23.859 -22.516 1 97.69 361 LEU B CA 1
ATOM 6532 C C . LEU B 1 361 ? -10.234 -23.953 -24.016 1 97.69 361 LEU B C 1
ATOM 6534 O O . LEU B 1 361 ? -10.609 -22.969 -24.641 1 97.69 361 LEU B O 1
ATOM 6538 N N . ILE B 1 362 ? -10.023 -25.125 -24.594 1 98.06 362 ILE B N 1
ATOM 6539 C CA . ILE B 1 362 ? -10.18 -25.312 -26.031 1 98.06 362 ILE B CA 1
ATOM 6540 C C . ILE B 1 362 ? -11.648 -25.172 -26.422 1 98.06 362 ILE B C 1
ATOM 6542 O O . ILE B 1 362 ? -11.992 -24.422 -27.344 1 98.06 362 ILE B O 1
ATOM 6546 N N . THR B 1 363 ? -12.531 -25.797 -25.672 1 97.75 363 THR B N 1
ATOM 6547 C CA . THR B 1 363 ? -13.961 -25.797 -25.984 1 97.75 363 THR B CA 1
ATOM 6548 C C . THR B 1 363 ? -14.547 -24.406 -25.812 1 97.75 363 THR B C 1
ATOM 6550 O O . THR B 1 363 ? -15.305 -23.938 -26.656 1 97.75 363 THR B O 1
ATOM 6553 N N . SER B 1 364 ? -14.18 -23.719 -24.766 1 97.06 364 SER B N 1
ATOM 6554 C CA . SER B 1 364 ? -14.836 -22.469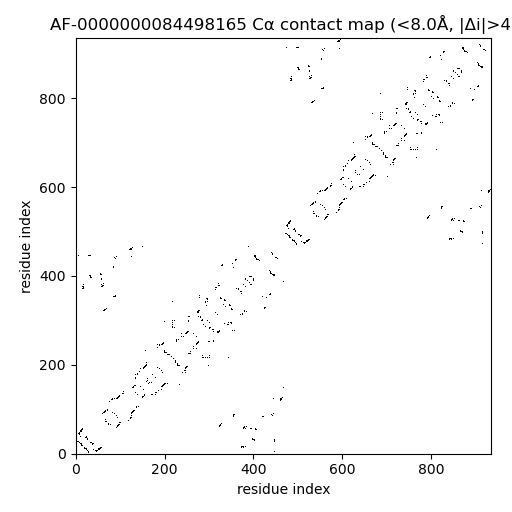 -24.422 1 97.06 364 SER B CA 1
ATOM 6555 C C . SER B 1 364 ? -14.195 -21.281 -25.156 1 97.06 364 SER B C 1
ATOM 6557 O O . SER B 1 364 ? -14.883 -20.328 -25.5 1 97.06 364 SER B O 1
ATOM 6559 N N . PHE B 1 365 ? -12.891 -21.375 -25.344 1 98.12 365 PHE B N 1
ATOM 6560 C CA . PHE B 1 365 ? -12.242 -20.141 -25.781 1 98.12 365 PHE B CA 1
ATOM 6561 C C . PHE B 1 365 ? -11.586 -20.312 -27.141 1 98.12 365 PHE B C 1
ATOM 6563 O O . PHE B 1 365 ? -11.672 -19.438 -28 1 98.12 365 PHE B O 1
ATOM 6570 N N . VAL B 1 366 ? -10.914 -21.469 -27.406 1 98.12 366 VAL B N 1
ATOM 6571 C CA . VAL B 1 366 ? -10.25 -21.656 -28.703 1 98.12 366 VAL B CA 1
ATOM 6572 C C . VAL B 1 366 ? -11.297 -21.875 -29.797 1 98.12 366 VAL B C 1
ATOM 6574 O O . VAL B 1 366 ? -11.234 -21.234 -30.844 1 98.12 366 VAL B O 1
ATOM 6577 N N . SER B 1 367 ? -12.266 -22.672 -29.516 1 96.75 367 SER B N 1
ATOM 6578 C CA . SER B 1 367 ? -13.312 -23 -30.5 1 96.75 367 SER B CA 1
ATOM 6579 C C . SER B 1 367 ? -14.117 -21.766 -30.875 1 96.75 367 SER B C 1
ATOM 6581 O O . SER B 1 367 ? -14.703 -21.703 -31.953 1 96.75 367 SER B O 1
ATOM 6583 N N . ASN B 1 368 ? -14.117 -20.766 -30.016 1 96.38 368 ASN B N 1
ATOM 6584 C CA . ASN B 1 368 ? -14.898 -19.562 -30.25 1 96.38 368 ASN B CA 1
ATOM 6585 C C . ASN B 1 368 ? -14.016 -18.391 -30.688 1 96.38 368 ASN B C 1
ATOM 6587 O O . ASN B 1 368 ? -14.477 -17.25 -30.75 1 96.38 368 ASN B O 1
ATOM 6591 N N . GLY B 1 369 ? -12.773 -18.656 -30.875 1 97.56 369 GLY B N 1
ATOM 6592 C CA . GLY B 1 369 ? -11.867 -17.672 -31.438 1 97.56 369 GLY B CA 1
ATOM 6593 C C . GLY B 1 369 ? -11.383 -16.656 -30.422 1 97.56 369 GLY B C 1
ATOM 6594 O O . GLY B 1 369 ? -10.891 -15.586 -30.797 1 97.56 369 GLY B O 1
ATOM 6595 N N . ILE B 1 370 ? -11.562 -16.922 -29.188 1 98.19 370 ILE B N 1
ATOM 6596 C CA . ILE B 1 370 ? -11.164 -16 -28.125 1 98.19 370 ILE B CA 1
ATOM 6597 C C . ILE B 1 370 ? -9.672 -16.188 -27.828 1 98.19 370 ILE B C 1
ATOM 6599 O O . ILE B 1 370 ? -8.945 -15.195 -27.656 1 98.19 370 ILE B O 1
ATOM 6603 N N . LEU B 1 371 ? -9.234 -17.453 -27.781 1 98.5 371 LEU B N 1
ATOM 6604 C CA . LEU B 1 371 ? -7.828 -17.828 -27.672 1 98.5 371 LEU B CA 1
ATOM 6605 C C . LEU B 1 371 ? -7.402 -18.688 -28.859 1 98.5 371 LEU B C 1
ATOM 6607 O O . LEU B 1 371 ? -8.25 -19.219 -29.578 1 98.5 371 LEU B O 1
ATOM 6611 N N . THR B 1 372 ? -6.109 -18.719 -29.078 1 98.62 372 THR B N 1
ATOM 6612 C CA . THR B 1 372 ? -5.543 -19.609 -30.078 1 98.62 372 THR B CA 1
ATOM 6613 C C . THR B 1 372 ? -4.789 -20.766 -29.406 1 98.62 372 THR B C 1
ATOM 6615 O O . THR B 1 372 ? -4.523 -20.719 -28.203 1 98.62 372 THR B O 1
ATOM 6618 N N . TYR B 1 373 ? -4.547 -21.781 -30.172 1 98.44 373 TYR B N 1
ATOM 6619 C CA . TYR B 1 373 ? -3.688 -22.844 -29.672 1 98.44 373 TYR B CA 1
ATOM 6620 C C . TYR B 1 373 ? -2.316 -22.312 -29.281 1 98.44 373 TYR B C 1
ATOM 6622 O O . TYR B 1 373 ? -1.699 -22.781 -28.328 1 98.44 373 TYR B O 1
ATOM 6630 N N . GLU B 1 374 ? -1.867 -21.281 -30.016 1 98.69 374 GLU B N 1
ATOM 6631 C CA . GLU B 1 374 ? -0.603 -20.625 -29.719 1 98.69 374 GLU B CA 1
ATOM 6632 C C . GLU B 1 374 ? -0.641 -19.953 -28.344 1 98.69 374 GLU B C 1
ATOM 6634 O O . GLU B 1 374 ? 0.337 -20 -27.609 1 98.69 374 GLU B O 1
ATOM 6639 N N . ASP B 1 375 ? -1.782 -19.344 -28.031 1 98.75 375 ASP B N 1
ATOM 6640 C CA . ASP B 1 375 ? -1.958 -18.75 -26.703 1 98.75 375 ASP B CA 1
ATOM 6641 C C . ASP B 1 375 ? -1.843 -19.812 -25.609 1 98.75 375 ASP B C 1
ATOM 6643 O O . ASP B 1 375 ? -1.23 -19.578 -24.562 1 98.75 375 ASP B O 1
ATOM 6647 N N . LEU B 1 376 ? -2.4 -20.969 -25.844 1 98.69 376 LEU B N 1
ATOM 6648 C CA . LEU B 1 376 ? -2.369 -22.031 -24.859 1 98.69 376 LEU B CA 1
ATOM 6649 C C . LEU B 1 376 ? -0.949 -22.562 -24.656 1 98.69 376 LEU B C 1
ATOM 6651 O O . LEU B 1 376 ? -0.533 -22.828 -23.531 1 98.69 376 LEU B O 1
ATOM 6655 N N . ALA B 1 377 ? -0.194 -22.734 -25.781 1 98.75 377 ALA B N 1
ATOM 6656 C CA . ALA B 1 377 ? 1.206 -23.125 -25.672 1 98.75 377 ALA B CA 1
ATOM 6657 C C . ALA B 1 377 ? 1.992 -22.125 -24.828 1 98.75 377 ALA B C 1
ATOM 6659 O O . ALA B 1 377 ? 2.822 -22.516 -24 1 98.75 377 ALA B O 1
ATOM 6660 N N . TYR B 1 378 ? 1.709 -20.859 -25.031 1 98.75 378 TYR B N 1
ATOM 6661 C CA . TYR B 1 378 ? 2.354 -19.781 -24.281 1 98.75 378 TYR B CA 1
ATOM 6662 C C . TYR B 1 378 ? 1.983 -19.844 -22.812 1 98.75 378 TYR B C 1
ATOM 6664 O O . TYR B 1 378 ? 2.861 -19.875 -21.953 1 98.75 378 TYR B O 1
ATOM 6672 N N . LEU B 1 379 ? 0.719 -19.969 -22.453 1 98.75 379 LEU B N 1
ATOM 6673 C CA . LEU B 1 379 ? 0.172 -19.75 -21.109 1 98.75 379 LEU B CA 1
ATOM 6674 C C . LEU B 1 379 ? 0.317 -21.016 -20.266 1 98.75 379 LEU B C 1
ATOM 6676 O O . LEU B 1 379 ? 0.347 -20.938 -19.031 1 98.75 379 LEU B O 1
ATOM 6680 N N . LEU B 1 380 ? 0.409 -22.203 -20.906 1 98.62 380 LEU B N 1
ATOM 6681 C CA . LEU B 1 380 ? 0.4 -23.438 -20.141 1 98.62 380 LEU B CA 1
ATOM 6682 C C . LEU B 1 380 ? 1.789 -24.062 -20.109 1 98.62 380 LEU B C 1
ATOM 6684 O O . LEU B 1 380 ? 2.068 -24.922 -19.266 1 98.62 380 LEU B O 1
ATOM 6688 N N . ALA B 1 381 ? 2.664 -23.656 -21.047 1 98.69 381 ALA B N 1
ATOM 6689 C CA . ALA B 1 381 ? 3.924 -24.391 -21.125 1 98.69 381 ALA B CA 1
ATOM 6690 C C . ALA B 1 381 ? 5.113 -23.438 -21.188 1 98.69 381 ALA B C 1
ATOM 6692 O O . ALA B 1 381 ? 5.891 -23.344 -20.234 1 98.69 381 ALA B O 1
ATOM 6693 N N . GLU B 1 382 ? 5.215 -22.578 -22.219 1 98.62 382 GLU B N 1
ATOM 6694 C CA . GLU B 1 382 ? 6.422 -21.812 -22.484 1 98.62 382 GLU B CA 1
ATOM 6695 C C . GLU B 1 382 ? 6.664 -20.766 -21.406 1 98.62 382 GLU B C 1
ATOM 6697 O O . GLU B 1 382 ? 7.715 -20.766 -20.75 1 98.62 382 GLU B O 1
ATOM 6702 N N . ARG B 1 383 ? 5.664 -19.922 -21.141 1 98.75 383 ARG B N 1
ATOM 6703 C CA . ARG B 1 383 ? 5.855 -18.781 -20.25 1 98.75 383 ARG B CA 1
ATOM 6704 C C . ARG B 1 383 ? 5.996 -19.219 -18.797 1 98.75 383 ARG B C 1
ATOM 6706 O O . ARG B 1 383 ? 6.891 -18.766 -18.094 1 98.75 383 ARG B O 1
ATOM 6713 N N . PRO B 1 384 ? 5.164 -20.172 -18.344 1 98.5 384 PRO B N 1
ATOM 6714 C CA . PRO B 1 384 ? 5.371 -20.625 -16.969 1 98.5 384 PRO B CA 1
ATOM 6715 C C . PRO B 1 384 ? 6.746 -21.25 -16.766 1 98.5 384 PRO B C 1
ATOM 6717 O O . PRO B 1 384 ? 7.348 -21.078 -15.695 1 98.5 384 PRO B O 1
ATOM 6720 N N . ALA B 1 385 ? 7.258 -21.969 -17.734 1 98 385 ALA B N 1
ATOM 6721 C CA . ALA B 1 385 ? 8.602 -22.531 -17.625 1 98 385 ALA B CA 1
ATOM 6722 C C . ALA B 1 385 ? 9.648 -21.406 -17.516 1 98 385 ALA B C 1
ATOM 6724 O O . ALA B 1 385 ? 10.562 -21.484 -16.688 1 98 385 ALA B O 1
ATOM 6725 N N . ASP B 1 386 ? 9.445 -20.375 -18.312 1 97.44 386 ASP B N 1
ATOM 6726 C CA . ASP B 1 386 ? 10.344 -19.219 -18.281 1 97.44 386 ASP B CA 1
ATOM 6727 C C . ASP B 1 386 ? 10.273 -18.5 -16.938 1 97.44 386 ASP B C 1
ATOM 6729 O O . ASP B 1 386 ? 11.305 -18.094 -16.391 1 97.44 386 ASP B O 1
ATOM 6733 N N . VAL B 1 387 ? 9.102 -18.359 -16.406 1 97.62 387 VAL B N 1
ATOM 6734 C CA . VAL B 1 387 ? 8.867 -17.625 -15.156 1 97.62 387 VAL B CA 1
ATOM 6735 C C . VAL B 1 387 ? 9.648 -18.281 -14.023 1 97.62 387 VAL B C 1
ATOM 6737 O O . VAL B 1 387 ? 10.281 -17.594 -13.219 1 97.62 387 VAL B O 1
ATOM 6740 N N . ILE B 1 388 ? 9.672 -19.594 -13.992 1 95.44 388 ILE B N 1
ATOM 6741 C CA . ILE B 1 388 ? 10.258 -20.266 -12.836 1 95.44 388 ILE B CA 1
ATOM 6742 C C . ILE B 1 388 ? 11.711 -20.641 -13.141 1 95.44 388 ILE B C 1
ATOM 6744 O O . ILE B 1 388 ? 12.43 -21.109 -12.266 1 95.44 388 ILE B O 1
ATOM 6748 N N . GLY B 1 389 ? 12.133 -20.562 -14.383 1 95.75 389 GLY B N 1
ATOM 6749 C CA . GLY B 1 389 ? 13.539 -20.719 -14.727 1 95.75 389 GLY B CA 1
ATOM 6750 C C . GLY B 1 389 ? 13.891 -22.141 -15.117 1 95.75 389 GLY B C 1
ATOM 6751 O O . GLY B 1 389 ? 15.047 -22.562 -14.992 1 95.75 389 GLY B O 1
ATOM 6752 N N . ILE B 1 390 ? 12.922 -22.891 -15.578 1 95 390 ILE B N 1
ATOM 6753 C CA . ILE B 1 390 ? 13.211 -24.234 -16.062 1 95 390 ILE B CA 1
ATOM 6754 C C . ILE B 1 390 ? 13.695 -24.156 -17.516 1 95 390 ILE B C 1
ATOM 6756 O O . ILE B 1 390 ? 12.969 -23.703 -18.391 1 95 390 ILE B O 1
ATOM 6760 N N . ARG B 1 391 ? 14.82 -24.656 -17.844 1 91.06 391 ARG B N 1
ATOM 6761 C CA . ARG B 1 391 ? 15.438 -24.453 -19.141 1 91.06 391 ARG B CA 1
ATOM 6762 C C . ARG B 1 391 ? 15.25 -25.672 -20.047 1 91.06 391 ARG B C 1
ATOM 6764 O O . ARG B 1 391 ? 15.289 -25.547 -21.266 1 91.06 391 ARG B O 1
ATOM 6771 N N . ASN B 1 392 ? 15.039 -26.781 -19.438 1 96.19 392 ASN B N 1
ATOM 6772 C CA . ASN B 1 392 ? 14.992 -28 -20.234 1 96.19 392 ASN B CA 1
ATOM 6773 C C . ASN B 1 392 ? 13.562 -28.406 -20.562 1 96.19 392 ASN B C 1
ATOM 6775 O O . ASN B 1 392 ? 13.328 -29.469 -21.156 1 96.19 392 ASN B O 1
ATOM 6779 N N . LYS B 1 393 ? 12.555 -27.688 -20.172 1 97.69 393 LYS B N 1
ATOM 6780 C CA . LYS B 1 393 ? 11.141 -27.938 -20.438 1 97.69 393 LYS B CA 1
ATOM 6781 C C . LYS B 1 393 ? 10.469 -26.719 -21.062 1 97.69 393 LYS B C 1
ATOM 6783 O O . LYS B 1 393 ? 11.133 -25.719 -21.344 1 97.69 393 LYS B O 1
ATOM 6788 N N . GLY B 1 394 ? 9.258 -26.797 -21.406 1 97.56 394 GLY B N 1
ATOM 6789 C CA . GLY B 1 394 ? 8.453 -25.641 -21.781 1 97.56 394 GLY B CA 1
ATOM 6790 C C . GLY B 1 394 ? 8.312 -25.469 -23.281 1 97.56 394 GLY B C 1
ATOM 6791 O O . GLY B 1 394 ? 7.547 -24.609 -23.75 1 97.56 394 GLY B O 1
ATOM 6792 N N . SER B 1 395 ? 9.102 -26.203 -24.109 1 98.06 395 SER B N 1
ATOM 6793 C CA . SER B 1 395 ? 8.977 -26.141 -25.562 1 98.06 395 SER B CA 1
ATOM 6794 C C . SER B 1 395 ? 9.414 -27.453 -26.219 1 98.06 395 SER B C 1
ATOM 6796 O O . SER B 1 395 ? 10.086 -28.266 -25.594 1 98.06 395 SER B O 1
ATOM 6798 N N . ILE B 1 396 ? 8.914 -27.672 -27.391 1 98.62 396 ILE B N 1
ATOM 6799 C CA . ILE B 1 396 ? 9.391 -28.781 -28.219 1 98.62 396 ILE B CA 1
ATOM 6800 C C . ILE B 1 396 ? 10.539 -28.312 -29.109 1 98.62 396 ILE B C 1
ATOM 6802 O O . ILE B 1 396 ? 10.312 -27.766 -30.188 1 98.62 396 ILE B O 1
ATOM 6806 N N . SER B 1 397 ? 11.703 -28.531 -28.594 1 97.81 397 SER B N 1
ATOM 6807 C CA . SER B 1 397 ? 12.938 -28.125 -29.266 1 97.81 397 SER B CA 1
ATOM 6808 C C . SER B 1 397 ? 14.055 -29.125 -29.016 1 97.81 397 SER B C 1
ATOM 6810 O O . SER B 1 397 ? 14.07 -29.828 -28 1 97.81 397 SER B O 1
ATOM 6812 N N . ILE B 1 398 ? 14.961 -29.141 -29.938 1 97.81 398 ILE B N 1
ATOM 6813 C CA . ILE B 1 398 ? 16.078 -30.062 -29.828 1 97.81 398 ILE B CA 1
ATOM 6814 C C . ILE B 1 398 ? 16.875 -29.781 -28.547 1 97.81 398 ILE B C 1
ATOM 6816 O O . ILE B 1 398 ? 17.156 -28.625 -28.25 1 97.81 398 ILE B O 1
ATOM 6820 N N . GLY B 1 399 ? 17.156 -30.812 -27.797 1 97.62 399 GLY B N 1
ATOM 6821 C CA . GLY B 1 399 ? 17.938 -30.672 -26.578 1 97.62 399 GLY B CA 1
ATOM 6822 C C . GLY B 1 399 ? 17.078 -30.625 -25.328 1 97.62 399 GLY B C 1
ATOM 6823 O O . GLY B 1 399 ? 17.562 -30.891 -24.219 1 97.62 399 GLY B O 1
ATOM 6824 N N . LYS B 1 400 ? 15.812 -30.359 -25.406 1 98.12 400 LYS B N 1
ATOM 6825 C CA . LYS B 1 400 ? 14.906 -30.281 -24.266 1 98.12 400 LYS B CA 1
ATOM 6826 C C . LYS B 1 400 ? 14.336 -31.656 -23.938 1 98.12 400 LYS B C 1
ATOM 6828 O O . LYS B 1 400 ? 14.398 -32.594 -24.75 1 98.12 400 LYS B O 1
ATOM 6833 N N . ASP B 1 401 ? 13.883 -31.766 -22.703 1 98.44 401 ASP B N 1
ATOM 6834 C CA . ASP B 1 401 ? 13.172 -32.969 -22.328 1 98.44 401 ASP B CA 1
ATOM 6835 C C . ASP B 1 401 ? 12.016 -33.25 -23.281 1 98.44 401 ASP B C 1
ATOM 6837 O O . ASP B 1 401 ? 11.312 -32.344 -23.703 1 98.44 401 ASP B O 1
ATOM 6841 N N . ALA B 1 402 ? 11.875 -34.5 -23.656 1 98.5 402 ALA B N 1
ATOM 6842 C CA . ALA B 1 402 ? 10.781 -34.875 -24.547 1 98.5 402 ALA B CA 1
ATOM 6843 C C . ALA B 1 402 ? 9.461 -34.938 -23.797 1 98.5 402 ALA B C 1
ATOM 6845 O O . ALA B 1 402 ? 8.844 -36 -23.688 1 98.5 402 ALA B O 1
ATOM 6846 N N . ASP B 1 403 ? 9.062 -33.875 -23.25 1 98.75 403 ASP B N 1
ATOM 6847 C CA . ASP B 1 403 ? 7.734 -33.656 -22.672 1 98.75 403 ASP B CA 1
ATOM 6848 C C . ASP B 1 403 ? 6.746 -33.188 -23.75 1 98.75 403 ASP B C 1
ATOM 6850 O O . ASP B 1 403 ? 6.789 -32.031 -24.156 1 98.75 403 ASP B O 1
ATOM 6854 N N . ILE B 1 404 ? 5.844 -34.094 -24.156 1 98.75 404 ILE B N 1
ATOM 6855 C CA . ILE B 1 404 ? 5.004 -33.781 -25.312 1 98.75 404 ILE B CA 1
ATOM 6856 C C . ILE B 1 404 ? 3.572 -34.25 -25.031 1 98.75 404 ILE B C 1
ATOM 6858 O O . ILE B 1 404 ? 3.354 -35.344 -24.547 1 98.75 404 ILE B O 1
ATOM 6862 N N . VAL B 1 405 ? 2.623 -33.438 -25.266 1 98.62 405 VAL B N 1
ATOM 6863 C CA . VAL B 1 405 ? 1.199 -33.719 -25.156 1 98.62 405 VAL B CA 1
ATOM 6864 C C . VAL B 1 405 ? 0.569 -33.75 -26.547 1 98.62 405 VAL B C 1
ATOM 6866 O O . VAL B 1 405 ? 0.581 -32.75 -27.266 1 98.62 405 VAL B O 1
ATOM 6869 N N . LEU B 1 406 ? 0.04 -34.875 -27 1 98.38 406 LEU B N 1
ATOM 6870 C CA . LEU B 1 406 ? -0.65 -35.031 -28.266 1 98.38 406 LEU B CA 1
ATOM 6871 C C . LEU B 1 406 ? -2.162 -34.969 -28.078 1 98.38 406 LEU B C 1
ATOM 6873 O O . LEU B 1 406 ? -2.707 -35.688 -27.234 1 98.38 406 LEU B O 1
ATOM 6877 N N . LEU B 1 407 ? -2.797 -34.094 -28.797 1 95.94 407 LEU B 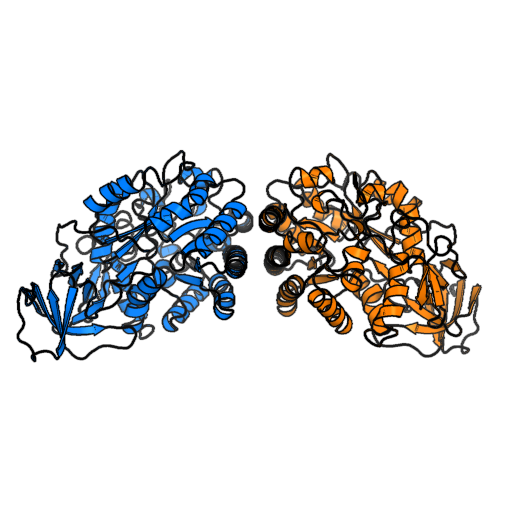N 1
ATOM 6878 C CA . LEU B 1 407 ? -4.254 -34.062 -28.75 1 95.94 407 LEU B CA 1
ATOM 6879 C C . LEU B 1 407 ? -4.844 -33.938 -30.141 1 95.94 407 LEU B C 1
ATOM 6881 O O . LEU B 1 407 ? -4.188 -33.438 -31.047 1 95.94 407 LEU B O 1
ATOM 6885 N N . ASN B 1 408 ? -5.953 -34.531 -30.344 1 92.5 408 ASN B N 1
ATOM 6886 C CA . ASN B 1 408 ? -6.754 -34.375 -31.562 1 92.5 408 ASN B CA 1
ATOM 6887 C C . ASN B 1 408 ? -7.797 -33.281 -31.391 1 92.5 408 ASN B C 1
ATOM 6889 O O . ASN B 1 408 ? -8.758 -33.438 -30.641 1 92.5 408 ASN B O 1
ATOM 6893 N N . PRO B 1 409 ? -7.656 -32.188 -32.031 1 92.5 409 PRO B N 1
ATOM 6894 C CA . PRO B 1 409 ? -8.539 -31.047 -31.828 1 92.5 409 PRO B CA 1
ATOM 6895 C C . PRO B 1 409 ? -9.977 -31.328 -32.281 1 92.5 409 PRO B C 1
ATOM 6897 O O . PRO B 1 409 ? -10.891 -30.562 -31.922 1 92.5 409 PRO B O 1
ATOM 6900 N N . LYS B 1 410 ? -10.25 -32.375 -32.938 1 89.56 410 LYS B N 1
ATOM 6901 C CA . LYS B 1 410 ? -11.578 -32.688 -33.469 1 89.56 410 LYS B CA 1
ATOM 6902 C C . LYS B 1 410 ? -12.328 -33.656 -32.594 1 89.56 410 LYS B C 1
ATOM 6904 O O . LYS B 1 410 ? -13.539 -33.844 -32.719 1 89.56 410 LYS B O 1
ATOM 6909 N N . LYS B 1 411 ? -11.609 -34.281 -31.828 1 90.25 411 LYS B N 1
ATOM 6910 C CA . LYS B 1 411 ? -12.227 -35.312 -31.016 1 90.25 411 LYS B CA 1
ATOM 6911 C C . LYS B 1 411 ? -13.008 -34.719 -29.844 1 90.25 411 LYS B C 1
ATOM 6913 O O . LYS B 1 411 ? -12.523 -33.812 -29.172 1 90.25 411 LYS B O 1
ATOM 6918 N N . ILE B 1 412 ? -14.273 -35.188 -29.656 1 95 412 ILE B N 1
ATOM 6919 C CA . ILE B 1 412 ? -15.156 -34.75 -28.578 1 95 412 ILE B CA 1
ATOM 6920 C C . ILE B 1 412 ? -15.406 -35.906 -27.609 1 95 412 ILE B C 1
ATOM 6922 O O . ILE B 1 412 ? -15.641 -37.062 -28.047 1 95 412 ILE B O 1
ATOM 6926 N N . LYS B 1 413 ? -15.219 -35.656 -26.391 1 93.75 413 LYS B N 1
ATOM 6927 C CA . LYS B 1 413 ? -15.469 -36.656 -25.359 1 93.75 413 LYS B CA 1
ATOM 6928 C C . LYS B 1 413 ? -16.25 -36.031 -24.188 1 93.75 413 LYS B C 1
ATOM 6930 O O . LYS B 1 413 ? -16.125 -34.844 -23.906 1 93.75 413 LYS B O 1
ATOM 6935 N N . LYS B 1 414 ? -17 -36.938 -23.531 1 95.56 414 LYS B N 1
ATOM 6936 C CA . LYS B 1 414 ? -17.734 -36.531 -22.344 1 95.56 414 LYS B CA 1
ATOM 6937 C C . LYS B 1 414 ? -16.891 -36.688 -21.078 1 95.56 414 LYS B C 1
ATOM 6939 O O . LYS B 1 414 ? -16.172 -37.656 -20.938 1 95.56 414 LYS B O 1
ATOM 6944 N N . ALA B 1 415 ? -17 -35.75 -20.234 1 94.5 415 ALA B N 1
ATOM 6945 C CA . ALA B 1 415 ? -16.375 -35.875 -18.906 1 94.5 415 ALA B CA 1
ATOM 6946 C C . ALA B 1 415 ? -17.203 -36.781 -18 1 94.5 415 ALA B C 1
ATOM 6948 O O . ALA B 1 415 ? -18.359 -36.469 -17.672 1 94.5 415 ALA B O 1
ATOM 6949 N N . THR B 1 416 ? -16.656 -37.906 -17.656 1 93.81 416 THR B N 1
ATOM 6950 C CA . THR B 1 416 ? -17.312 -38.875 -16.781 1 93.81 416 THR B CA 1
ATOM 6951 C C . THR B 1 416 ? -16.344 -39.406 -15.742 1 93.81 416 THR B C 1
ATOM 6953 O O . THR B 1 416 ? -15.141 -39.156 -15.805 1 93.81 416 THR B O 1
ATOM 6956 N N . GLU B 1 417 ? -16.812 -40.156 -14.789 1 90.94 417 GLU B N 1
ATOM 6957 C CA . GLU B 1 417 ? -15.977 -40.781 -13.781 1 90.94 417 GLU B CA 1
ATOM 6958 C C . GLU B 1 417 ? -15.023 -41.812 -14.406 1 90.94 417 GLU B C 1
ATOM 6960 O O . GLU B 1 417 ? -13.984 -42.125 -13.828 1 90.94 417 GLU B O 1
ATOM 6965 N N . GLU B 1 418 ? -15.352 -42.188 -15.617 1 88.69 418 GLU B N 1
ATOM 6966 C CA . GLU B 1 418 ? -14.508 -43.156 -16.328 1 88.69 418 GLU B CA 1
ATOM 6967 C C . GLU B 1 418 ? -13.375 -42.438 -17.062 1 88.69 418 GLU B C 1
ATOM 6969 O O . GLU B 1 418 ? -12.281 -42.969 -17.203 1 88.69 418 GLU B O 1
ATOM 6974 N N . THR B 1 419 ? -13.672 -41.25 -17.5 1 89.44 419 THR B N 1
ATOM 6975 C CA . THR B 1 419 ? -12.695 -40.531 -18.328 1 89.44 419 THR B CA 1
ATOM 6976 C C . THR B 1 419 ? -11.789 -39.656 -17.453 1 89.44 419 THR B C 1
ATOM 6978 O O . THR B 1 419 ? -10.711 -39.25 -17.875 1 89.44 419 THR B O 1
ATOM 6981 N N . LEU B 1 420 ? -12.234 -39.438 -16.234 1 92.56 420 LEU B N 1
ATOM 6982 C CA . LEU B 1 420 ? -11.453 -38.594 -15.336 1 92.56 420 LEU B CA 1
ATOM 6983 C C . LEU B 1 420 ? -10.797 -39.438 -14.242 1 92.56 420 LEU B C 1
ATOM 6985 O O . LEU B 1 420 ? -11.375 -40.438 -13.797 1 92.56 420 LEU B O 1
ATOM 6989 N N . GLU B 1 421 ? -9.586 -39.062 -13.953 1 91.75 421 GLU B N 1
ATOM 6990 C CA . GLU B 1 421 ? -8.945 -39.688 -12.797 1 91.75 421 GLU B CA 1
ATOM 6991 C C . GLU B 1 421 ? -9.711 -39.375 -11.516 1 91.75 421 GLU B C 1
ATOM 6993 O O . GLU B 1 421 ? -10.258 -38.281 -11.344 1 91.75 421 GLU B O 1
ATOM 6998 N N . THR B 1 422 ? -9.719 -40.375 -10.602 1 87.69 422 THR B N 1
ATOM 6999 C CA . THR B 1 422 ? -10.43 -40.188 -9.336 1 87.69 422 THR B CA 1
ATOM 7000 C C . THR B 1 422 ? -9.594 -39.375 -8.359 1 87.69 422 THR B C 1
ATOM 7002 O O . THR B 1 422 ? -8.547 -39.844 -7.883 1 87.69 422 THR B O 1
ATOM 7005 N N . VAL B 1 423 ? -10 -38.156 -8.094 1 89 423 VAL B N 1
ATOM 7006 C CA . VAL B 1 423 ? -9.398 -37.281 -7.113 1 89 423 VAL B CA 1
ATOM 7007 C C . VAL B 1 423 ? -10.484 -36.656 -6.223 1 89 423 VAL B C 1
ATOM 7009 O O . VAL B 1 423 ? -11.664 -36.688 -6.578 1 89 423 VAL B O 1
ATOM 7012 N N . PRO B 1 424 ? -10.039 -36.188 -5.008 1 87.88 424 PRO B N 1
ATOM 7013 C CA . PRO B 1 424 ? -11.023 -35.406 -4.25 1 87.88 424 PRO B CA 1
ATOM 7014 C C . PRO B 1 424 ? -11.609 -34.25 -5.055 1 87.88 424 PRO B C 1
ATOM 7016 O O . PRO B 1 424 ? -10.875 -33.562 -5.785 1 87.88 424 PRO B O 1
ATOM 7019 N N . GLY B 1 425 ? -12.914 -34.062 -5.074 1 88 425 GLY B N 1
ATOM 7020 C CA . GLY B 1 425 ? -13.57 -33 -5.805 1 88 425 GLY B CA 1
ATOM 7021 C C . GLY B 1 425 ? -14.336 -33.5 -7.02 1 88 425 GLY B C 1
ATOM 7022 O O . GLY B 1 425 ? -15.227 -32.781 -7.52 1 88 425 GLY B O 1
ATOM 7023 N N . LEU B 1 426 ? -13.953 -34.656 -7.461 1 89.12 426 LEU B N 1
ATOM 7024 C CA . LEU B 1 426 ? -14.68 -35.219 -8.602 1 89.12 426 LEU B CA 1
ATOM 7025 C C . LEU B 1 426 ? -16.156 -35.375 -8.273 1 89.12 426 LEU B C 1
ATOM 7027 O O . LEU B 1 426 ? -17.016 -35.25 -9.156 1 89.12 426 LEU B O 1
ATOM 7031 N N . ASP B 1 427 ? -16.484 -35.594 -6.984 1 90.38 427 ASP B N 1
ATOM 7032 C CA . ASP B 1 427 ? -17.828 -35.906 -6.547 1 90.38 427 ASP B CA 1
ATOM 7033 C C . ASP B 1 427 ? -18.734 -34.656 -6.621 1 90.38 427 ASP B C 1
ATOM 7035 O O . ASP B 1 427 ? -19.953 -34.781 -6.473 1 90.38 427 ASP B O 1
ATOM 7039 N N . TRP B 1 428 ? -18.203 -33.5 -6.852 1 91.75 428 TRP B N 1
ATOM 7040 C CA . TRP B 1 428 ? -19.047 -32.312 -6.977 1 91.75 428 TRP B CA 1
ATOM 7041 C C . TRP B 1 428 ? -18.609 -31.469 -8.172 1 91.75 428 TRP B C 1
ATOM 7043 O O . TRP B 1 428 ? -19 -30.312 -8.289 1 91.75 428 TRP B O 1
ATOM 7053 N N . ASN B 1 429 ? -17.828 -31.953 -9.07 1 89.38 429 ASN B N 1
ATOM 7054 C CA . ASN B 1 429 ? -17.344 -31.219 -10.234 1 89.38 429 ASN B CA 1
ATOM 7055 C C . ASN B 1 429 ? -18.5 -30.812 -11.148 1 89.38 429 ASN B C 1
ATOM 7057 O O . ASN B 1 429 ? -19.25 -31.656 -11.641 1 89.38 429 ASN B O 1
ATOM 7061 N N . PRO B 1 430 ? -18.625 -29.5 -11.422 1 89.94 430 PRO B N 1
ATOM 7062 C CA . PRO B 1 430 ? -19.766 -29.031 -12.188 1 89.94 430 PRO B CA 1
ATOM 7063 C C . PRO B 1 430 ? -19.672 -29.391 -13.672 1 89.94 430 PRO B C 1
ATOM 7065 O O . PRO B 1 430 ? -20.641 -29.188 -14.422 1 89.94 430 PRO B O 1
ATOM 7068 N N . GLU B 1 431 ? -18.609 -29.969 -14.109 1 90 431 GLU B N 1
ATOM 7069 C CA . GLU B 1 431 ? -18.391 -30.219 -15.531 1 90 431 GLU B CA 1
ATOM 7070 C C . GLU B 1 431 ? -18.734 -31.641 -15.914 1 90 431 GLU B C 1
ATOM 7072 O O . GLU B 1 431 ? -18.719 -32 -17.094 1 90 431 GLU B O 1
ATOM 7077 N N . LEU B 1 432 ? -19.062 -32.406 -14.969 1 92.88 432 LEU B N 1
ATOM 7078 C CA . LEU B 1 432 ? -19.375 -33.812 -15.242 1 92.88 432 LEU B CA 1
ATOM 7079 C C . LEU B 1 432 ? -20.562 -33.906 -16.203 1 92.88 432 LEU B C 1
ATOM 7081 O O . LEU B 1 432 ? -21.516 -33.156 -16.109 1 92.88 432 LEU B O 1
ATOM 7085 N N . ASN B 1 433 ? -20.453 -34.812 -17.109 1 94.94 433 ASN B N 1
ATOM 7086 C CA . ASN B 1 433 ? -21.469 -35.219 -18.078 1 94.94 433 ASN B CA 1
ATOM 7087 C C . ASN B 1 433 ? -21.609 -34.188 -19.203 1 94.94 433 ASN B C 1
ATOM 7089 O O . ASN B 1 433 ? -22.547 -34.25 -20 1 94.94 433 ASN B O 1
ATOM 7093 N N . LYS B 1 434 ? -20.688 -33.281 -19.25 1 95.62 434 LYS B N 1
ATOM 7094 C CA . LYS B 1 434 ? -20.609 -32.375 -20.375 1 95.62 434 LYS B CA 1
ATOM 7095 C C . LYS B 1 434 ? -19.578 -32.844 -21.406 1 95.62 434 LYS B C 1
ATOM 7097 O O . LYS B 1 434 ? -18.703 -33.656 -21.094 1 95.62 434 LYS B O 1
ATOM 7102 N N . GLU B 1 435 ? -19.75 -32.344 -22.625 1 97 435 GLU B N 1
ATOM 7103 C CA . GLU B 1 435 ? -18.844 -32.688 -23.703 1 97 435 GLU B CA 1
ATOM 7104 C C . GLU B 1 435 ? -17.797 -31.609 -23.938 1 97 435 GLU B C 1
ATOM 7106 O O . GLU B 1 435 ? -18.125 -30.422 -23.906 1 97 435 GLU B O 1
ATOM 7111 N N . PHE B 1 436 ? -16.594 -32.094 -24.156 1 96.5 436 PHE B N 1
ATOM 7112 C CA . PHE B 1 436 ? -15.484 -31.172 -24.391 1 96.5 436 PHE B CA 1
ATOM 7113 C C . PHE B 1 436 ? -14.602 -31.672 -25.531 1 96.5 436 PHE B C 1
ATOM 7115 O O . PHE B 1 436 ? -14.594 -32.875 -25.844 1 96.5 436 PHE B O 1
ATOM 7122 N N . ARG B 1 437 ? -13.891 -30.703 -26.141 1 95.62 437 ARG B N 1
ATOM 7123 C CA . ARG B 1 437 ? -12.914 -30.969 -27.188 1 95.62 437 ARG B CA 1
ATOM 7124 C C . ARG B 1 437 ? -11.492 -30.797 -26.656 1 95.62 437 ARG B C 1
ATOM 7126 O O . ARG B 1 437 ? -11.258 -30.031 -25.719 1 95.62 437 ARG B O 1
ATOM 7133 N N . GLY B 1 438 ? -10.594 -31.516 -27.375 1 94.12 438 GLY B N 1
ATOM 7134 C CA . GLY B 1 438 ? -9.188 -31.219 -27.156 1 94.12 438 GLY B CA 1
ATOM 7135 C C . GLY B 1 438 ? -8.609 -31.938 -25.953 1 94.12 438 GLY B C 1
ATOM 7136 O O . GLY B 1 438 ? -7.855 -31.359 -25.172 1 94.12 438 GLY B O 1
ATOM 7137 N N . TRP B 1 439 ? -8.961 -33.219 -25.781 1 94.38 439 TRP B N 1
ATOM 7138 C CA . TRP B 1 439 ? -8.406 -34.062 -24.719 1 94.38 439 TRP B CA 1
ATOM 7139 C C . TRP B 1 439 ? -7.016 -34.562 -25.094 1 94.38 439 TRP B C 1
ATOM 7141 O O . TRP B 1 439 ? -6.766 -34.906 -26.25 1 94.38 439 TRP B O 1
ATOM 7151 N N . PRO B 1 440 ? -6.125 -34.625 -24.109 1 95.81 440 PRO B N 1
ATOM 7152 C CA . PRO B 1 440 ? -4.875 -35.312 -24.391 1 95.81 440 PRO B CA 1
ATOM 7153 C C . PRO B 1 440 ? -5.102 -36.781 -24.766 1 95.81 440 PRO B C 1
ATOM 7155 O O . PRO B 1 440 ? -5.914 -37.469 -24.141 1 95.81 440 PRO B O 1
ATOM 7158 N N . GLU B 1 441 ? -4.379 -37.219 -25.75 1 95.38 441 GLU B N 1
ATOM 7159 C CA . GLU B 1 441 ? -4.492 -38.625 -26.203 1 95.38 441 GLU B CA 1
ATOM 7160 C C . GLU B 1 441 ? -3.229 -39.406 -25.875 1 95.38 441 GLU B C 1
ATOM 7162 O O . GLU B 1 441 ? -3.301 -40.562 -25.484 1 95.38 441 GLU B O 1
ATOM 7167 N N . ASN B 1 442 ? -2.107 -38.812 -26.109 1 96.44 442 ASN B N 1
ATOM 7168 C CA . ASN B 1 442 ? -0.802 -39.344 -25.734 1 96.44 442 ASN B CA 1
ATOM 7169 C C . ASN B 1 442 ? 0.052 -38.312 -25.031 1 96.44 442 ASN B C 1
ATOM 7171 O O . ASN B 1 442 ? 0.041 -37.125 -25.406 1 96.44 442 ASN B O 1
ATOM 7175 N N . ILE B 1 443 ? 0.701 -38.781 -24 1 97.62 443 ILE B N 1
ATOM 7176 C CA . ILE B 1 443 ? 1.578 -37.875 -23.266 1 97.62 443 ILE B CA 1
ATOM 7177 C C . ILE B 1 443 ? 2.932 -38.562 -23.031 1 97.62 443 ILE B C 1
ATOM 7179 O O . ILE B 1 443 ? 2.996 -39.719 -22.609 1 97.62 443 ILE B O 1
ATOM 7183 N N . PHE B 1 444 ? 3.943 -37.844 -23.375 1 97.69 444 PHE B N 1
ATOM 7184 C CA . PHE B 1 444 ? 5.312 -38.25 -23.109 1 97.69 444 PHE B CA 1
ATOM 7185 C C . PHE B 1 444 ? 5.914 -37.438 -21.969 1 97.69 444 PHE B C 1
ATOM 7187 O O . PHE B 1 444 ? 5.824 -36.219 -21.969 1 97.69 444 PHE B O 1
ATOM 7194 N N . LEU B 1 445 ? 6.461 -38.125 -20.969 1 98.12 445 LEU B N 1
ATOM 7195 C CA . LEU B 1 445 ? 7.277 -37.5 -19.906 1 98.12 445 LEU B CA 1
ATOM 7196 C C . LEU B 1 445 ? 8.734 -37.906 -20.062 1 98.12 445 LEU B C 1
ATOM 7198 O O . LEU B 1 445 ? 9.094 -39.062 -19.797 1 98.12 445 LEU B O 1
ATOM 7202 N N . ARG B 1 446 ? 9.516 -36.969 -20.547 1 97.62 446 ARG B N 1
ATOM 7203 C CA . ARG B 1 446 ? 10.914 -37.281 -20.844 1 97.62 446 ARG B CA 1
ATOM 7204 C C . ARG B 1 446 ? 11.039 -38.469 -21.797 1 97.62 446 ARG B C 1
ATOM 7206 O O . ARG B 1 446 ? 11.828 -39.375 -21.547 1 97.62 446 ARG B O 1
ATOM 7213 N N . GLY B 1 447 ? 10.195 -38.469 -22.719 1 96.25 447 GLY B N 1
ATOM 7214 C CA . GLY B 1 447 ? 10.266 -39.469 -23.766 1 96.25 447 GLY B CA 1
ATOM 7215 C C . GLY B 1 447 ? 9.508 -40.75 -23.438 1 96.25 447 GLY B C 1
ATOM 7216 O O . GLY B 1 447 ? 9.258 -41.594 -24.312 1 96.25 447 GLY B O 1
ATOM 7217 N N . ARG B 1 448 ? 9.094 -40.906 -22.25 1 94.69 448 ARG B N 1
ATOM 7218 C CA . ARG B 1 448 ? 8.336 -42.094 -21.844 1 94.69 448 ARG B CA 1
ATOM 7219 C C . ARG B 1 448 ? 6.84 -41.875 -22.047 1 94.69 448 ARG B C 1
ATOM 7221 O O . ARG B 1 448 ? 6.273 -40.875 -21.609 1 94.69 448 ARG B O 1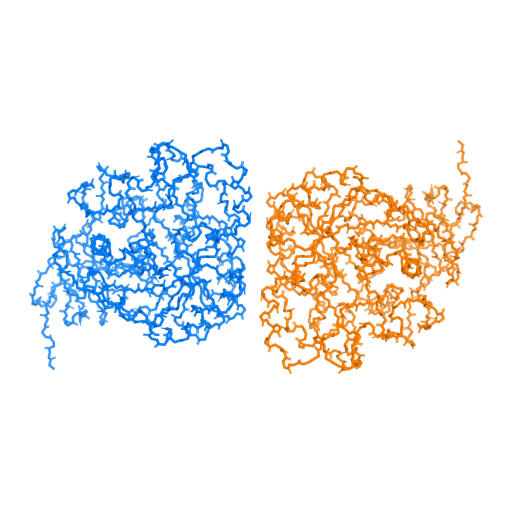
ATOM 7228 N N . LYS B 1 449 ? 6.219 -42.844 -22.688 1 94.75 449 LYS B N 1
ATOM 7229 C CA . LYS B 1 449 ? 4.781 -42.75 -22.922 1 94.75 449 LYS B CA 1
ATOM 7230 C C . LYS B 1 449 ? 3.992 -43.031 -21.656 1 94.75 449 LYS B C 1
ATOM 7232 O O . LYS B 1 449 ? 3.881 -44.156 -21.219 1 94.75 449 LYS B O 1
ATOM 7237 N N . MET B 1 450 ? 3.451 -41.969 -21.094 1 95.62 450 MET B N 1
ATOM 7238 C CA . MET B 1 450 ? 2.758 -42.062 -19.812 1 95.62 450 MET B CA 1
ATOM 7239 C C . MET B 1 450 ? 1.25 -42.156 -20.016 1 95.62 450 MET B C 1
ATOM 7241 O O . MET B 1 450 ? 0.529 -42.594 -19.125 1 95.62 450 MET B O 1
ATOM 7245 N N . LEU B 1 451 ? 0.757 -41.656 -21.016 1 92.44 451 LEU B N 1
ATOM 7246 C CA . LEU B 1 451 ? -0.626 -41.781 -21.453 1 92.44 451 LEU B CA 1
ATOM 7247 C C . LEU B 1 451 ? -0.693 -42.281 -22.891 1 92.44 451 LEU B C 1
ATOM 7249 O O . LEU B 1 451 ? -0.015 -41.75 -23.781 1 92.44 451 LEU B O 1
ATOM 7253 N N . PHE B 1 452 ? -1.484 -43.312 -23.094 1 91.31 452 PHE B N 1
ATOM 7254 C CA . PHE B 1 452 ? -1.649 -43.906 -24.406 1 91.31 452 PHE B CA 1
ATOM 7255 C C . PHE B 1 452 ? -3.121 -44.188 -24.703 1 91.31 452 PHE B C 1
ATOM 7257 O O . PHE B 1 452 ? -3.791 -44.906 -23.969 1 91.31 452 PHE B O 1
ATOM 7264 N N . ASP B 1 453 ? -3.574 -43.625 -25.766 1 88.06 453 ASP B N 1
ATOM 7265 C CA . ASP B 1 453 ? -4.973 -43.75 -26.156 1 88.06 453 ASP B CA 1
ATOM 7266 C C . ASP B 1 453 ? -5.906 -43.375 -25.016 1 88.06 453 ASP B C 1
ATOM 7268 O O 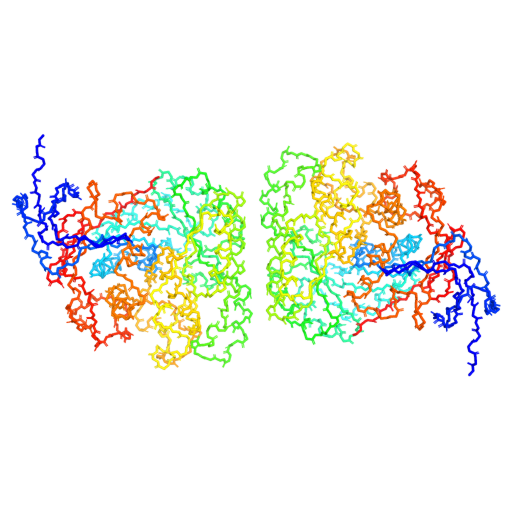. ASP B 1 453 ? -6.781 -44.188 -24.641 1 88.06 453 ASP B O 1
ATOM 7272 N N . SER B 1 454 ? -5.52 -42.344 -24.266 1 85.62 454 SER B N 1
ATOM 7273 C CA . SER B 1 454 ? -6.305 -41.688 -23.219 1 85.62 454 SER B CA 1
ATOM 7274 C C . SER B 1 454 ? -6.312 -42.531 -21.938 1 85.62 454 SER B C 1
ATOM 7276 O O . SER B 1 454 ? -7.199 -42.406 -21.094 1 85.62 454 SER B O 1
ATOM 7278 N N . LYS B 1 455 ? -5.355 -43.438 -21.875 1 88.56 455 LYS B N 1
ATOM 7279 C CA . LYS B 1 455 ? -5.234 -44.25 -20.672 1 88.56 455 LYS B CA 1
ATOM 7280 C C . LYS B 1 455 ? -3.881 -44.031 -20 1 88.56 455 LYS B C 1
ATOM 7282 O O . LYS B 1 455 ? -2.836 -44.219 -20.641 1 88.56 455 LYS B O 1
ATOM 7287 N N . ILE B 1 456 ? -3.918 -43.719 -18.781 1 91.25 456 ILE B N 1
ATOM 7288 C CA . ILE B 1 456 ? -2.703 -43.469 -18.016 1 91.25 456 ILE B CA 1
ATOM 7289 C C . ILE B 1 456 ? -1.983 -44.781 -17.75 1 91.25 456 ILE B C 1
ATOM 7291 O O . ILE B 1 456 ? -2.623 -45.812 -17.453 1 91.25 456 ILE B O 1
ATOM 7295 N N . GLN B 1 457 ? -0.7 -44.719 -17.922 1 87.62 457 GLN B N 1
ATOM 7296 C CA . GLN B 1 457 ? 0.123 -45.875 -17.594 1 87.62 457 GLN B CA 1
ATOM 7297 C C . GLN B 1 457 ? 0.521 -45.875 -16.125 1 87.62 457 GLN B C 1
ATOM 7299 O O . GLN B 1 457 ? 0.798 -44.812 -15.562 1 87.62 457 GLN B O 1
ATOM 7304 N N . GLU B 1 458 ? 0.366 -47 -15.445 1 83.81 458 GLU B N 1
ATOM 7305 C CA . GLU B 1 458 ? 0.676 -47.062 -14.016 1 83.81 458 GLU B CA 1
ATOM 7306 C C . GLU B 1 458 ? 2.184 -47.062 -13.781 1 83.81 458 GLU B C 1
ATOM 7308 O O . GLU B 1 458 ? 2.756 -48.094 -13.398 1 83.81 458 GLU B O 1
ATOM 7313 N N . LYS B 1 459 ? 2.816 -45.938 -14.008 1 82.69 459 LYS B N 1
ATOM 7314 C CA . LYS B 1 459 ? 4.246 -45.719 -13.797 1 82.69 459 LYS B CA 1
ATOM 7315 C C . LYS B 1 459 ? 4.508 -44.375 -13.117 1 82.69 459 LYS B C 1
ATOM 7317 O O . LYS B 1 459 ? 4.219 -43.312 -13.68 1 82.69 459 LYS B O 1
ATOM 7322 N N . MET B 1 460 ? 4.938 -44.531 -11.883 1 84.62 460 MET B N 1
ATOM 7323 C CA . MET B 1 460 ? 5.352 -43.312 -11.141 1 84.62 460 MET B CA 1
ATOM 7324 C C . MET B 1 460 ? 6.785 -4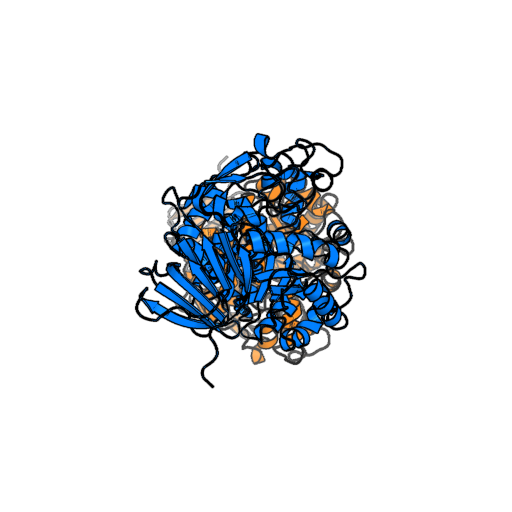2.938 -11.484 1 84.62 460 MET B C 1
ATOM 7326 O O . MET B 1 460 ? 7.734 -43.469 -10.898 1 84.62 460 MET B O 1
ATOM 7330 N N . ASP B 1 461 ? 6.941 -42.031 -12.422 1 89.44 461 ASP B N 1
ATOM 7331 C CA . ASP B 1 461 ? 8.258 -41.719 -12.953 1 89.44 461 ASP B CA 1
ATOM 7332 C C . ASP B 1 461 ? 8.586 -40.219 -12.758 1 89.44 461 ASP B C 1
ATOM 7334 O O . ASP B 1 461 ? 9.484 -39.688 -13.414 1 89.44 461 ASP B O 1
ATOM 7338 N N . GLY B 1 462 ? 7.781 -39.531 -11.922 1 95.62 462 GLY B N 1
ATOM 7339 C CA . GLY B 1 462 ? 8.047 -38.125 -11.664 1 95.62 462 GLY B CA 1
ATOM 7340 C C . GLY B 1 462 ? 9.359 -37.906 -10.93 1 95.62 462 GLY B C 1
ATOM 7341 O O . GLY B 1 462 ? 9.719 -38.688 -10.031 1 95.62 462 GLY B O 1
ATOM 7342 N N . LYS B 1 463 ? 10.062 -36.906 -11.328 1 97.06 463 LYS B N 1
ATOM 7343 C CA . LYS B 1 463 ? 11.328 -36.531 -10.695 1 97.06 463 LYS B CA 1
ATOM 7344 C C . LYS B 1 463 ? 11.273 -35.125 -10.141 1 97.06 463 LYS B C 1
ATOM 7346 O O . LYS B 1 463 ? 10.617 -34.25 -10.711 1 97.06 463 LYS B O 1
ATOM 7351 N N . TYR B 1 464 ? 11.938 -34.969 -8.977 1 97.62 464 TYR B N 1
ATOM 7352 C CA . TYR B 1 464 ? 12.094 -33.625 -8.469 1 97.62 464 TYR B CA 1
ATOM 7353 C C . TYR B 1 464 ? 13.055 -32.812 -9.344 1 97.62 464 TYR B C 1
ATOM 7355 O O . TYR B 1 464 ? 14.125 -33.312 -9.711 1 97.62 464 TYR B O 1
ATOM 7363 N N . VAL B 1 465 ? 12.688 -31.641 -9.719 1 97.62 465 VAL B N 1
ATOM 7364 C CA . VAL B 1 465 ? 13.508 -30.766 -10.555 1 97.62 465 VAL B CA 1
ATOM 7365 C C . VAL B 1 465 ? 14.125 -29.672 -9.703 1 97.62 465 VAL B C 1
ATOM 7367 O O . VAL B 1 465 ? 13.406 -28.797 -9.188 1 97.62 465 VAL B O 1
ATOM 7370 N N . TYR B 1 466 ? 15.438 -29.672 -9.523 1 96.5 466 TYR B N 1
ATOM 7371 C CA . TYR B 1 466 ? 16.172 -28.594 -8.875 1 96.5 466 TYR B CA 1
ATOM 7372 C C . TYR B 1 466 ? 16.453 -27.453 -9.852 1 96.5 466 TYR B C 1
ATOM 7374 O O . TYR B 1 466 ? 16.766 -27.688 -11.023 1 96.5 466 TYR B O 1
ATOM 7382 N N . ILE B 1 467 ? 16.25 -26.281 -9.461 1 94.94 467 ILE B N 1
ATOM 7383 C CA . ILE B 1 467 ? 16.469 -25.109 -10.312 1 94.94 467 ILE B CA 1
ATOM 7384 C C . ILE B 1 467 ? 17.422 -24.141 -9.617 1 94.94 467 ILE B C 1
ATOM 7386 O O . ILE B 1 467 ? 17.109 -23.609 -8.547 1 94.94 467 ILE B O 1
ATOM 7390 N N . LYS B 1 468 ? 18.578 -23.875 -10.227 1 88.94 468 LYS B N 1
ATOM 7391 C CA . LYS B 1 468 ? 19.562 -22.969 -9.648 1 88.94 468 LYS B CA 1
ATOM 7392 C C . LYS B 1 468 ? 19.719 -21.703 -10.484 1 88.94 468 LYS B C 1
ATOM 7394 O O . LYS B 1 468 ? 19.562 -21.75 -11.703 1 88.94 468 LYS B O 1
#

Sequence (936 aa):
MINKIDSTITNVKIVSSCGISEPCDIFIANSKIIGIHKSGIVKPDGEVTDGNEMLAFPGFTDLHFHAGMGSINSIYKELETESRAALAGGYTYIRSHLIIGPDGSSGYLNVIDKIIEKAQRVSYSDFSFNPMIGTDSQVGELDKLINKGINAYKIYYNAYQGDEGRKLGIYVDDDIDDIVIKALSTAAKYDNTRIIFHAEDNSTVKFFTAMEEKNNGLDAFNRGRPPIAEAIKIDKICRLAMRFKAKVHIAHISSIEAFETANKYREMGLDVSMETEPHYLFYDDSMWNLLGVYGKVNPPLRTKLDREFLIKKLSERKLDSISSDVNALTARQKMKNGDKYGNIWDASPGFDNIQMTLPRLITSFVSNGILTYEDLAYLLAERPADVIGIRNKGSISIGKDADIVLLNPKKIKKATEETLETVPGLDWNPELNKEFRGWPENIFLRGRKMLFDSKIQEKMDGKYVYIKMINKIDSTITNVKIVSSCGISEPCDIFIANSKIIGIHKSGIVKPDGEVTDGNEMLAFPGFTDLHFHAGMGSINSIYKELETESRAALAGGYTYIRSHLIIGPDGSSGYLNVIDKIIEKAQRVSYSDFSFNPMIGTDSQVGELDKLINKGINAYKIYYNAYQGDEGRKLGIYVDDDIDDIVIKALSTAAKYDNTRIIFHAEDNSTVKFFTAMEEKNNGLDAFNRGRPPIAEAIKIDKICRLAMRFKAKVHIAHISSIEAFETANKYREMGLDVSMETEPHYLFYDDSMWNLLGVYGKVNPPLRTKLDREFLIKKLSERKLDSISSDVNALTARQKMKNGDKYGNIWDASPGFDNIQMTLPRLITSFVSNGILTYEDLAYLLAERPADVIGIRNKGSISIGKDADIVLLNPKKIKKATEETLETVPGLDWNPELNKEFRGWPENIFLRGRKMLFDSKIQEKMDGKYVYIK

Organism: NCBI:txid312540

Foldseek 3Di:
DPFAFAEKEAQEWEFALVGIHGGWMFTAGPLFTADIGRGPPDDTGHHYHYQHLKYKFFQFEFEAAAQLPQELVRNLPRQQQQLLQLVQLRHQEYEHEHFYDQVSQAECPVPVVVSQVSNLVRHQHAYAYAYEFAYPNHLVCQLVCVVVQRAEHEYEQEQLADPNVSVSNHYHDPCSVVSLLSNLLNSLVDDQHEYEYPFFAHVQLVVQLVVLVPPAFLVSLCSSRDVVRLLVRLLVNLVSNVVNLGAYEYEADQFPSNLVSNVVSVVVPRNYAYEHELLSQPDARVVCVLQALVQAAVVGGHHPVGNVVVLQCLQVVVHQAHHHNADFAALCQQQVPHHSNDGNVPGDHGAGQSSPSQQCCCFPACVVPSHHSSSCLRHTAQRVCVSNAPDQGSGRDGNHRPWIWMWNQPDKDFAAPVLGRDHRRPNRDSRHRHITGTGTAWTDNSRRTQHHRSDGDPDSRYHHDRHD/DPFAFAEKEAQEWEFALVGIHGGWMFTAGPLFTADIGRGPPDDTGHHYHYQHLKYKFFQFEFEAAAQLPQELVRNLPRQQQQLLQLVQLRHQEYEHEHQHALCSQAECPVCVVVSQVSNLVRHQHAYAYAYEFAYPNHLVCQLVCVVVQRAEHEYEQEQCADPNVSVSSHYHDPPSVVSLLSNLLNSLVDDQHEYEYPFFANVQLVVQLVVLVVPAFLVSLCSSRDVVRLLVRLLVNLVSNVVNLGAYEYEADQFPSNLVSNVVSVVVPRNYAYEHELLSQPDARVVCVQQALVQAAVVGGHHPVGNVVVLQCLQVVVHQAHHHNADFAALCQQQVPHHSNDGNVPGDHGAGQSSPSQQCCCFPACVVPSHHSSSCLRHTAQRVCVSNAPDQGSGRDGNHRPWIWMWNQPDKDFAAPVLGRDHRRPNRDSRHRHITGTGTAWTDNSRDTQHHRSRGDPDSNHHHDRHD

Solvent-accessible surface area (backbone atoms only — not comparable to full-atom values): 45252 Å² total; per-residue (Å²): 127,85,75,65,51,53,27,18,41,35,40,23,22,44,42,31,63,87,44,69,51,70,52,18,27,41,32,26,32,92,34,16,22,72,41,74,41,59,47,82,74,64,82,81,45,58,53,73,43,83,22,69,80,24,39,33,33,30,18,20,34,29,77,32,30,24,38,36,68,13,28,65,89,34,23,63,70,36,26,29,46,49,26,41,26,30,36,63,30,34,25,41,30,40,24,21,39,38,33,61,54,91,65,32,58,59,53,54,83,89,46,48,65,61,50,51,55,56,40,31,66,37,17,41,21,26,30,41,61,21,46,54,42,37,28,69,51,33,50,70,40,44,68,62,42,33,74,69,16,44,30,39,33,30,29,76,54,35,62,52,43,67,71,64,7,48,76,72,38,38,47,53,45,92,56,49,60,48,47,51,51,53,42,36,56,56,36,31,78,40,94,53,25,32,45,33,31,44,44,29,33,37,52,55,29,53,53,33,32,63,73,29,64,90,53,64,45,41,47,32,48,22,58,14,47,38,52,63,23,25,25,47,34,41,46,45,50,49,53,51,24,53,74,50,58,19,38,37,31,41,52,54,48,50,36,61,53,31,46,53,46,50,46,53,43,34,76,73,65,39,56,60,45,41,25,28,34,59,65,43,65,77,44,36,20,83,44,35,90,80,42,29,30,61,54,34,36,85,68,38,32,31,50,64,67,26,23,52,50,50,52,52,34,46,60,68,61,74,45,37,25,54,18,55,54,32,24,56,42,37,57,58,61,25,30,60,87,52,46,58,78,42,61,45,88,69,29,40,66,35,42,56,52,54,49,48,45,49,17,48,47,36,49,67,26,34,72,68,67,62,35,48,70,28,50,47,32,28,28,29,6,32,39,35,20,57,75,63,53,48,81,50,51,26,42,84,45,72,74,15,36,25,25,33,24,29,22,35,72,81,46,72,46,60,38,41,81,84,73,39,69,82,43,53,20,62,86,63,43,88,58,60,75,36,76,34,24,34,49,53,31,33,30,26,55,42,55,40,76,41,24,54,84,66,37,73,49,99,56,58,71,13,42,75,59,71,38,112,126,84,75,67,53,54,28,19,39,34,39,23,22,43,42,31,63,87,43,68,50,70,52,19,27,41,33,26,32,93,34,15,21,73,40,75,42,60,47,83,73,64,82,81,43,59,53,73,42,83,21,69,81,25,39,33,32,30,17,20,33,28,76,32,30,24,37,36,69,14,28,62,88,36,22,63,71,36,26,30,46,50,27,40,27,30,37,62,30,36,25,40,28,40,25,22,39,39,33,78,37,93,58,34,57,56,56,53,84,90,46,48,65,62,51,51,56,57,41,30,67,37,17,40,21,28,29,41,61,21,44,56,43,36,28,71,54,30,49,70,42,43,69,62,42,34,73,70,13,45,30,39,33,29,30,77,53,32,62,52,51,66,71,64,8,46,76,72,39,39,48,58,46,95,57,48,61,48,49,51,52,52,42,36,55,56,34,32,79,40,93,53,26,35,46,33,31,43,45,27,33,37,52,54,28,54,53,32,32,62,71,28,65,89,52,65,46,40,48,31,50,22,58,14,46,39,53,63,23,26,27,47,34,42,44,45,50,51,53,52,24,52,74,50,59,19,37,37,31,42,52,53,47,47,32,60,54,31,46,53,44,50,48,53,44,35,76,72,67,39,56,59,44,38,25,27,34,59,66,42,65,77,44,35,21,84,45,34,87,80,41,31,29,61,55,34,36,85,69,36,32,32,50,64,66,26,22,54,49,50,52,52,34,48,60,66,61,75,46,37,26,56,19,56,53,30,24,56,42,37,55,61,60,25,29,57,91,54,47,58,79,42,63,44,89,69,28,38,66,35,42,57,53,54,49,47,46,51,17,48,48,35,47,67,26,33,74,66,67,63,34,48,69,28,50,48,32,28,26,28,6,32,39,35,19,57,75,64,53,48,80,48,50,27,43,84,44,73,73,15,37,26,25,34,25,29,23,36,71,81,46,72,47,60,38,41,82,84,73,39,68,81,45,52,22,63,87,63,42,88,58,60,77,36,76,35,24,34,50,54,31,34,30,25,54,42,56,40,75,41,24,54,85,67,37,75,50,99,57,58,71,12,41,74,58,70,37,113

pLDDT: mean 93.78, std 7.98, range [39.66, 98.88]